Protein AF-A0A6U6DAT1-F1 (afdb_monomer)

Secondary structure (DSSP, 8-state):
-HHHHHHHHHHHHHHHHHH--TTSSS------HHHHHHHHHHHT-TTSSHHHHHTSSTTHHHHHHHHHHHHHHHHHHHHHHHHHTTS---TT----HHHHHHHHHHHHHHHHHHHHHHHHHHHHTT-----THHHHHHHHHHHHHHHHHHHHHHHHHHHHHHHHHHHHHHHHHHHHHHHHHHHHHHHHHHHHHHHTTT--HHHHHHHHHHHHHHHHHHHHHHHHHHHHHHHHHHHHHHHHHTT------------S------------------S--S--SHHHHHHHHHHHHHTT---S-S-S---SSSHHHHHHHHHHHHHHHHHHHHHHHHHHHHHHH-SS-HHHHS--S----EEEEEETTS-HHHHHHHHHHHHHHSTT-EEEEE--GGGG--HHHHHHHHHTTPEEEEEE---SSHHHHHHHHHHHHHHHHHSSSPPEEEEEEE-TT----SSTTSS--HHHHHHSTTHHHHHHHHHHHHHHHHTT-HHHHHHHHHHTT-SS--HHHHHHHHHHHHHH-TT----PPPSS--THHHHHHHHHHHTHHHHHHHHHT--TT---HHHHHHHHHHHTSTTSTTSS--TT--HHHHHHHHHHHHHHHHHHHHHHTTSSPPTHHHH-STTS-SEEEEE----SSHHHHHHHHHHHHHHHHHHTGGGEEEEEEEE-TT-S-EEEEEEEEETTEEEEEEEETTT--EEEEEEEEHHHHHHHHS-S-GGGTTTS--PPPSSHHHHHHHHHHHEEEEEETTEEEEEE-----EEEEEEEEETTEEEEEEEEEEETTEEEEEEEETTTTEEEEEEE-HHHHHHHGGGS-IIIIIHHHHT--HHHHHHHHHHTEEEE--HHHHHHTT-TTTTSS----S---S-EEEE--SS-SSEEEEEEEEEETTEEEEEEEEESSTT-PEEEEEEETTTTEEEEEEEPHHHHHHHTTTTSS-HHHHHHHHHHHEEEE--SSSPPPEEEE----EEEEEEETTEEEEEEEEEE--TTS--EEEEEEEETTT--EEEEEE-HHHHHHTT---S-THHHHHHHHSS-HHHHHHHHHHHHTTEEEETTTTEEEE--

Mean predicted aligned error: 20.9 Å

Organism: NCBI:txid265563

Radius of gyration: 45.67 Å; Cα contacts (8 Å, |Δi|>4): 1332; chains: 1; bounding box: 108×105×125 Å

Structure (mmCIF, N/CA/C/O backbone):
data_AF-A0A6U6DAT1-F1
#
_entry.id   AF-A0A6U6DAT1-F1
#
loop_
_atom_site.group_PDB
_atom_site.id
_atom_site.type_symbol
_atom_site.label_atom_id
_atom_site.label_alt_id
_atom_site.label_comp_id
_atom_site.label_asym_id
_atom_site.label_entity_id
_atom_site.label_seq_id
_atom_site.pdbx_PDB_ins_code
_atom_site.Cartn_x
_atom_site.Cartn_y
_atom_site.Cartn_z
_atom_site.occupancy
_atom_site.B_iso_or_equiv
_atom_site.auth_seq_id
_atom_site.auth_comp_id
_atom_site.auth_asym_id
_atom_site.auth_atom_id
_atom_site.pdbx_PDB_model_num
ATOM 1 N N . MET A 1 1 ? -11.363 48.032 18.977 1.00 44.09 1 MET A N 1
ATOM 2 C CA . MET A 1 1 ? -11.995 47.072 19.926 1.00 44.09 1 MET A CA 1
ATOM 3 C C . MET A 1 1 ? -13.518 46.901 19.782 1.00 44.09 1 MET A C 1
ATOM 5 O O . MET A 1 1 ? -13.960 45.764 19.650 1.00 44.09 1 MET A O 1
ATOM 9 N N . LYS A 1 2 ? -14.350 47.961 19.779 1.00 40.94 2 LYS A N 1
ATOM 10 C CA . LYS A 1 2 ? -15.830 47.828 19.679 1.00 40.94 2 LYS A CA 1
ATOM 11 C C . LYS A 1 2 ? -16.316 47.153 18.379 1.00 40.94 2 LYS A C 1
ATOM 13 O O . LYS A 1 2 ? -17.263 46.373 18.426 1.00 40.94 2 LYS A O 1
ATOM 18 N N . PHE A 1 3 ? -15.635 47.388 17.253 1.00 40.94 3 PHE A N 1
ATOM 19 C CA . PHE A 1 3 ? -15.926 46.753 15.958 1.00 40.94 3 PHE A CA 1
ATOM 20 C C . PHE A 1 3 ? -15.741 45.225 15.999 1.00 40.94 3 PHE A C 1
ATOM 22 O O . PHE A 1 3 ? -16.688 44.495 15.740 1.00 40.94 3 PHE A O 1
ATOM 29 N N . LEU A 1 4 ? -14.587 44.734 16.469 1.00 41.12 4 LEU A N 1
ATOM 30 C CA . LEU A 1 4 ? -14.295 43.295 16.589 1.00 41.12 4 LEU A CA 1
ATOM 31 C C . LEU A 1 4 ? -15.295 42.546 17.490 1.00 41.12 4 LEU A C 1
ATOM 33 O O . LEU A 1 4 ? -15.709 41.432 17.166 1.00 41.12 4 LEU A O 1
ATOM 37 N N . ARG A 1 5 ? -15.752 43.172 18.587 1.00 51.00 5 ARG A N 1
ATOM 38 C CA . ARG A 1 5 ? -16.793 42.600 19.465 1.00 51.00 5 ARG A CA 1
ATOM 39 C C . ARG A 1 5 ? -18.165 42.515 18.780 1.00 51.00 5 ARG A C 1
ATOM 41 O O . ARG A 1 5 ? -18.914 41.574 19.037 1.00 51.00 5 ARG A O 1
ATOM 48 N N . ARG A 1 6 ? -18.504 43.472 17.907 1.00 59.50 6 ARG A N 1
ATOM 49 C CA . ARG A 1 6 ? -19.743 43.443 17.107 1.00 59.50 6 ARG A CA 1
ATOM 50 C C . ARG A 1 6 ? -19.663 42.376 16.011 1.00 59.50 6 ARG A C 1
ATOM 52 O O . ARG A 1 6 ? -20.612 41.611 15.857 1.00 59.50 6 ARG A O 1
ATOM 59 N N . THR A 1 7 ? -18.515 42.243 15.347 1.00 56.00 7 THR A N 1
ATOM 60 C CA . THR A 1 7 ? -18.279 41.217 14.319 1.00 56.00 7 THR A CA 1
ATOM 61 C C . THR A 1 7 ? -18.339 39.799 14.897 1.00 56.00 7 THR A C 1
ATOM 63 O O . THR A 1 7 ? -18.986 38.933 14.315 1.00 56.00 7 THR A O 1
ATOM 66 N N . SER A 1 8 ? -17.760 39.546 16.080 1.00 55.12 8 SER A N 1
ATOM 67 C CA . SER A 1 8 ? -17.824 38.209 16.697 1.00 55.12 8 SER A CA 1
ATOM 68 C C . SER A 1 8 ? -19.233 37.835 17.180 1.00 55.12 8 SER A C 1
ATOM 70 O O . SER A 1 8 ? -19.639 36.677 17.055 1.00 55.12 8 SER A O 1
ATOM 72 N N . ARG A 1 9 ? -20.021 38.810 17.664 1.00 67.81 9 ARG A N 1
ATOM 73 C CA . ARG A 1 9 ? -21.445 38.610 17.993 1.00 67.81 9 ARG A CA 1
ATOM 74 C C . ARG A 1 9 ? -22.276 38.282 16.755 1.00 67.81 9 ARG A C 1
ATOM 76 O O . ARG A 1 9 ? -23.110 37.382 16.830 1.00 67.81 9 ARG A O 1
ATOM 83 N N . LEU A 1 10 ? -22.034 38.965 15.634 1.00 66.50 10 LEU A N 1
ATOM 84 C CA . LEU A 1 10 ? -22.699 38.673 14.363 1.00 66.50 10 LEU A CA 1
ATOM 85 C C . LEU A 1 10 ? -22.380 37.247 13.892 1.00 66.50 10 LEU A C 1
ATOM 87 O O . LEU A 1 10 ? -23.297 36.476 13.629 1.00 66.50 10 LEU A O 1
ATOM 91 N N . LEU A 1 11 ? -21.102 36.856 13.887 1.00 63.56 11 LEU A N 1
ATOM 92 C CA . LEU A 1 11 ? -20.680 35.508 13.485 1.00 63.56 11 LEU A CA 1
ATOM 93 C C . LEU A 1 11 ? -21.249 34.407 14.392 1.00 63.56 11 LEU A C 1
ATOM 95 O O . LEU A 1 11 ? -21.663 33.362 13.894 1.00 63.56 11 LEU A O 1
ATOM 99 N N . ARG A 1 12 ? -21.328 34.631 15.713 1.00 68.19 12 ARG A N 1
ATOM 100 C CA . ARG A 1 12 ? -21.999 33.689 16.630 1.00 68.19 12 ARG A CA 1
ATOM 101 C C . ARG A 1 12 ? -23.489 33.558 16.324 1.00 68.19 12 ARG A C 1
ATOM 103 O O . ARG A 1 12 ? -23.990 32.440 16.314 1.00 68.19 12 ARG A O 1
ATOM 110 N N . ARG A 1 13 ? -24.188 34.661 16.038 1.00 68.69 13 ARG A N 1
ATOM 111 C CA . ARG A 1 13 ? -25.615 34.624 15.675 1.00 68.69 13 ARG A CA 1
ATOM 112 C C . ARG A 1 13 ? -25.857 33.905 14.344 1.00 68.69 13 ARG A C 1
ATOM 114 O O . ARG A 1 13 ? -26.765 33.087 14.279 1.00 68.69 13 ARG A O 1
ATOM 121 N N . LEU A 1 14 ? -25.009 34.126 13.336 1.00 63.69 14 LEU A N 1
ATOM 122 C CA . LEU A 1 14 ? -25.072 33.403 12.056 1.00 63.69 14 LEU A CA 1
ATOM 123 C C . LEU A 1 14 ? -24.822 31.893 12.237 1.00 63.69 14 LEU A C 1
ATOM 125 O O . LEU A 1 14 ? -25.519 31.068 11.650 1.00 63.69 14 LEU A O 1
ATOM 129 N N . ARG A 1 15 ? -23.885 31.508 13.117 1.00 65.19 15 ARG A N 1
ATOM 130 C CA . ARG A 1 15 ? -23.662 30.094 13.472 1.00 65.19 15 ARG A CA 1
ATOM 131 C C . ARG A 1 15 ? -24.857 29.470 14.192 1.00 65.19 15 ARG A C 1
ATOM 133 O O . ARG A 1 15 ? -25.226 28.347 13.888 1.00 65.19 15 ARG A O 1
ATOM 140 N N . ILE A 1 16 ? -25.490 30.192 15.114 1.00 66.50 16 ILE A N 1
ATOM 141 C CA . ILE A 1 16 ? -26.678 29.693 15.823 1.00 66.50 16 ILE A CA 1
ATOM 142 C C . ILE A 1 16 ? -27.848 29.489 14.848 1.00 66.50 16 ILE A C 1
ATOM 144 O O . ILE A 1 16 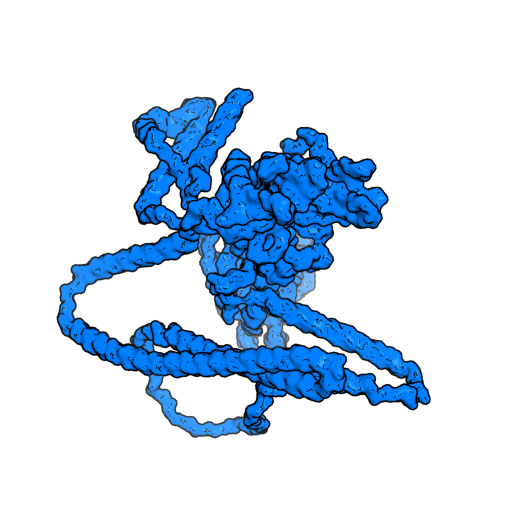? -28.503 28.453 14.906 1.00 66.50 16 ILE A O 1
ATOM 148 N N . LEU A 1 17 ? -28.056 30.416 13.904 1.00 61.97 17 LEU A N 1
ATOM 149 C CA . LEU A 1 17 ? -29.078 30.283 12.857 1.00 61.97 17 LEU A CA 1
ATOM 150 C C . LEU A 1 17 ? -28.835 29.076 11.938 1.00 61.97 17 LEU A C 1
ATOM 152 O O . LEU A 1 17 ? -29.787 28.418 11.532 1.00 61.97 17 LEU A O 1
ATOM 156 N N . THR A 1 18 ? -27.572 28.746 11.650 1.00 62.41 18 THR A N 1
ATOM 157 C CA . THR A 1 18 ? -27.228 27.584 10.808 1.00 62.41 18 THR A CA 1
ATOM 158 C C . THR A 1 18 ? -27.308 26.241 11.514 1.00 62.41 18 THR A C 1
ATOM 160 O O . THR A 1 18 ? -27.424 25.218 10.848 1.00 62.41 18 THR A O 1
ATOM 163 N N . MET A 1 19 ? -27.249 26.215 12.846 1.00 59.84 19 MET A N 1
ATOM 164 C CA . MET A 1 19 ? -27.226 24.962 13.603 1.00 59.84 19 MET A CA 1
ATOM 165 C C . MET A 1 19 ? -28.611 24.437 14.010 1.00 59.84 19 MET A C 1
ATOM 167 O O . MET A 1 19 ? -28.675 23.292 14.457 1.00 59.84 19 MET A O 1
ATOM 171 N N . GLY A 1 20 ? -29.690 25.213 13.829 1.00 58.00 20 GLY A N 1
ATOM 172 C CA . GLY A 1 20 ? -31.056 24.842 14.232 1.00 58.00 20 GLY A CA 1
ATOM 173 C C . GLY A 1 20 ? -31.225 24.647 15.755 1.00 58.00 20 GLY A C 1
ATOM 174 O O . GLY A 1 20 ? -30.237 24.610 16.495 1.00 58.00 20 GLY A O 1
ATOM 175 N N . PRO A 1 21 ? -32.462 24.539 16.276 1.00 58.62 21 PRO A N 1
ATOM 176 C CA . PRO A 1 21 ? -32.690 24.237 17.688 1.00 58.62 21 PRO A CA 1
ATOM 177 C C . PRO A 1 21 ? -32.186 22.826 18.033 1.00 58.62 21 PRO A C 1
ATOM 179 O O . PRO A 1 21 ? -32.488 21.851 17.349 1.00 58.62 21 PRO A O 1
ATOM 182 N N . SER A 1 22 ? -31.419 22.712 19.122 1.00 52.59 22 SER A N 1
ATOM 183 C CA . SER A 1 22 ? -30.756 21.474 19.568 1.00 52.59 22 SER A CA 1
ATOM 184 C C . SER A 1 22 ? -31.704 20.295 19.816 1.00 52.59 22 SER A C 1
ATOM 186 O O . SER A 1 22 ? -31.249 19.153 19.850 1.00 52.59 22 SER A O 1
ATOM 188 N N . SER A 1 23 ? -32.987 20.585 20.034 1.00 48.72 23 SER A N 1
ATOM 189 C CA . SER A 1 23 ? -34.028 19.655 20.470 1.00 48.72 23 SER A CA 1
ATOM 190 C C . SER A 1 23 ? -34.709 18.877 19.339 1.00 48.72 23 SER A C 1
ATOM 192 O O . SER A 1 23 ? -35.384 17.902 19.639 1.00 48.72 23 SER A O 1
ATOM 194 N N . ALA A 1 24 ? -34.522 19.243 18.063 1.00 50.06 24 ALA A N 1
ATOM 195 C CA . ALA A 1 24 ? -35.157 18.559 16.933 1.00 50.06 24 ALA A CA 1
ATOM 196 C C . ALA A 1 24 ? -34.106 18.000 15.958 1.00 50.06 24 ALA A C 1
ATOM 198 O O . ALA A 1 24 ? -33.298 18.743 15.393 1.00 50.06 24 ALA A O 1
ATOM 199 N N . ARG A 1 25 ? -34.099 16.673 15.764 1.00 49.53 25 ARG A N 1
ATOM 200 C CA . ARG A 1 25 ? -33.328 15.999 14.707 1.00 49.53 25 ARG A CA 1
ATOM 201 C C . ARG A 1 25 ? -34.290 15.492 13.623 1.00 49.53 25 ARG A C 1
ATOM 203 O O . ARG A 1 25 ? -35.291 14.888 13.988 1.00 49.53 25 ARG A O 1
ATOM 210 N N . PRO A 1 26 ? -33.978 15.671 12.326 1.00 55.84 26 PRO A N 1
ATOM 211 C CA . PRO A 1 26 ? -32.810 16.370 11.781 1.00 55.84 26 PRO A CA 1
ATOM 212 C C . PRO A 1 26 ? -32.871 17.891 12.017 1.00 55.84 26 PRO A C 1
ATOM 214 O O . PRO A 1 26 ? -33.940 18.495 11.993 1.00 55.84 26 PRO A O 1
ATOM 217 N N . ARG A 1 27 ? -31.706 18.509 12.264 1.00 66.69 27 ARG A N 1
ATOM 218 C CA . ARG A 1 27 ? -31.587 19.951 12.546 1.00 66.69 27 ARG A CA 1
ATOM 219 C C . ARG A 1 27 ? -31.987 20.749 11.303 1.00 66.69 27 ARG A C 1
ATOM 221 O O . ARG A 1 27 ? -31.239 20.775 10.328 1.00 66.69 27 ARG A O 1
ATOM 228 N N . ARG A 1 28 ? -33.164 21.375 11.332 1.00 69.88 28 ARG A N 1
ATOM 229 C CA . ARG A 1 28 ? -33.668 22.221 10.239 1.00 69.88 28 ARG A CA 1
ATOM 230 C C . ARG A 1 28 ? -33.117 23.641 10.350 1.00 69.88 28 ARG A C 1
ATOM 232 O O . ARG A 1 28 ? -33.013 24.190 11.450 1.00 69.88 28 ARG A O 1
ATOM 239 N N . LEU A 1 29 ? -32.800 24.241 9.205 1.00 76.94 29 LEU A N 1
ATOM 240 C CA . LEU A 1 29 ? -32.536 25.668 9.098 1.00 76.94 29 LEU A CA 1
ATOM 241 C C . LEU A 1 29 ? -33.892 26.386 9.124 1.00 76.94 29 LEU A C 1
ATOM 243 O O . LEU A 1 29 ? -34.599 26.442 8.121 1.00 76.94 29 LEU A O 1
ATOM 247 N N . ALA A 1 30 ? -34.289 26.893 10.288 1.00 74.56 30 ALA A N 1
ATOM 248 C CA . ALA A 1 30 ? -35.553 27.604 10.446 1.00 74.56 30 ALA A CA 1
ATOM 249 C C . ALA A 1 30 ? -35.330 29.114 10.289 1.00 74.56 30 ALA A C 1
ATOM 251 O O . ALA A 1 30 ? -34.789 29.767 11.185 1.00 74.56 30 ALA A O 1
ATOM 252 N N . LEU A 1 31 ? -35.749 29.673 9.152 1.00 79.88 31 LEU A N 1
ATOM 253 C CA . LEU A 1 31 ? -35.812 31.119 8.961 1.00 79.88 31 LEU A CA 1
ATOM 254 C C . LEU A 1 31 ? -37.198 31.620 9.397 1.00 79.88 31 LEU A C 1
ATOM 256 O O . LEU A 1 31 ? -38.208 31.092 8.937 1.00 79.88 31 LEU A O 1
ATOM 260 N N . PRO A 1 32 ? -37.300 32.631 10.282 1.00 80.81 32 PRO A N 1
ATOM 261 C CA . PRO A 1 32 ? -38.594 33.196 10.646 1.00 80.81 32 PRO A CA 1
ATOM 262 C C . PRO A 1 32 ? -39.331 33.710 9.404 1.00 80.81 32 PRO A C 1
ATOM 264 O O . PRO A 1 32 ? -38.746 34.436 8.601 1.00 80.81 32 PRO A O 1
ATOM 267 N N . ARG A 1 33 ? -40.635 33.429 9.279 1.00 77.62 33 ARG A N 1
ATOM 268 C CA . ARG A 1 33 ? -41.456 33.860 8.128 1.00 77.62 33 ARG A CA 1
ATOM 269 C C . ARG A 1 33 ? -41.345 35.363 7.836 1.00 77.62 33 ARG A C 1
ATOM 271 O O . ARG A 1 33 ? -41.267 35.762 6.680 1.00 77.62 33 ARG A O 1
ATOM 278 N N . LYS A 1 34 ? -41.253 36.197 8.880 1.00 79.94 34 LYS A N 1
ATOM 279 C CA . LYS A 1 34 ? -41.023 37.649 8.750 1.00 79.94 34 LYS A CA 1
ATOM 280 C C . LYS A 1 34 ? -39.693 37.982 8.053 1.00 79.94 34 LYS A C 1
ATOM 282 O O . LYS A 1 34 ? -39.649 38.917 7.265 1.00 79.94 34 LYS A O 1
ATOM 287 N N . ALA A 1 35 ? -38.630 37.219 8.313 1.00 81.50 35 ALA A N 1
ATOM 288 C CA . ALA A 1 35 ? -37.321 37.415 7.689 1.00 81.50 35 ALA A CA 1
ATOM 289 C C . ALA A 1 35 ? -37.316 36.991 6.212 1.00 81.50 35 ALA A C 1
ATOM 291 O O . ALA A 1 35 ? -36.709 37.677 5.397 1.00 81.50 35 ALA A O 1
ATOM 292 N N . LEU A 1 36 ? -38.032 35.917 5.859 1.00 85.00 36 LEU A N 1
ATOM 293 C CA . LEU A 1 36 ? -38.211 35.490 4.464 1.00 85.00 36 LEU A CA 1
ATOM 294 C C . LEU A 1 36 ? -38.998 36.517 3.650 1.00 85.00 36 LEU A C 1
ATOM 296 O O . LEU A 1 36 ? -38.594 36.861 2.545 1.00 85.00 36 LEU A O 1
ATOM 300 N N . LEU A 1 37 ? -40.093 37.042 4.208 1.00 83.62 37 LEU A N 1
ATOM 301 C CA . LEU A 1 37 ? -40.878 38.094 3.558 1.00 83.62 37 LEU A CA 1
ATOM 302 C C . LEU A 1 37 ? -40.043 39.358 3.332 1.00 83.62 37 LEU A C 1
ATOM 304 O O . LEU A 1 37 ? -40.087 39.935 2.251 1.00 83.62 37 LEU A O 1
ATOM 308 N N . LEU A 1 38 ? -39.244 39.748 4.327 1.00 85.00 38 LEU A N 1
ATOM 309 C CA . LEU A 1 38 ? -38.358 40.904 4.224 1.00 85.00 38 LEU A CA 1
ATOM 310 C C . LEU A 1 38 ? -37.239 40.677 3.198 1.00 85.00 38 LEU A C 1
ATOM 312 O O . LEU A 1 38 ? -36.954 41.561 2.398 1.00 85.00 38 LEU A O 1
ATOM 316 N N . TYR A 1 39 ? -36.649 39.480 3.166 1.00 89.62 39 TYR A N 1
ATOM 317 C CA . TYR A 1 39 ? -35.671 39.111 2.146 1.00 89.62 39 TYR A CA 1
ATOM 318 C C . TYR A 1 39 ? -36.272 39.171 0.736 1.00 89.62 39 TYR A C 1
ATOM 320 O O . TYR A 1 39 ? -35.707 39.839 -0.119 1.00 89.62 39 TYR A O 1
ATOM 328 N N . ARG A 1 40 ? -37.443 38.561 0.508 1.00 89.06 40 ARG A N 1
ATOM 329 C CA . ARG A 1 40 ? -38.129 38.569 -0.798 1.00 89.06 40 ARG A CA 1
ATOM 330 C C . ARG A 1 40 ? -38.548 39.971 -1.246 1.00 89.06 40 ARG A C 1
ATOM 332 O O . ARG A 1 40 ? -38.573 40.248 -2.442 1.00 89.06 40 ARG A O 1
ATOM 339 N N . ALA A 1 41 ? -38.870 40.859 -0.304 1.00 87.88 41 ALA A N 1
ATOM 340 C CA . ALA A 1 41 ? -39.136 42.263 -0.608 1.00 87.88 41 ALA A CA 1
ATOM 341 C C . ALA A 1 41 ? -37.872 42.976 -1.120 1.00 87.88 41 ALA A C 1
ATOM 343 O O . ALA A 1 41 ? -37.947 43.728 -2.087 1.00 87.88 41 ALA A O 1
ATOM 344 N N . HIS A 1 42 ? -36.712 42.696 -0.516 1.00 87.31 42 HIS A N 1
ATOM 345 C CA . HIS A 1 42 ? -35.429 43.254 -0.946 1.00 87.31 42 HIS A CA 1
ATOM 346 C C . HIS A 1 42 ? -34.830 42.553 -2.167 1.00 87.31 42 HIS A C 1
ATOM 348 O O . HIS A 1 42 ? -34.106 43.183 -2.918 1.00 87.31 42 HIS A O 1
ATOM 354 N N . GLU A 1 43 ? -35.130 41.282 -2.416 1.00 87.62 43 GLU A N 1
ATOM 355 C CA . GLU A 1 43 ? -34.614 40.537 -3.570 1.00 87.62 43 GLU A CA 1
ATOM 356 C C . GLU A 1 43 ? -35.007 41.178 -4.910 1.00 87.62 43 GLU A C 1
ATOM 358 O O . GLU A 1 43 ? -34.245 41.131 -5.874 1.00 87.62 43 GLU A O 1
ATOM 363 N N . LYS A 1 44 ? -36.174 41.832 -4.950 1.00 83.88 44 LYS A N 1
ATOM 364 C CA . LYS A 1 44 ? -36.664 42.574 -6.119 1.00 83.88 44 LYS A CA 1
ATOM 365 C C . LYS A 1 44 ? -36.086 43.987 -6.240 1.00 83.88 44 LYS A C 1
ATOM 367 O O . LYS A 1 44 ? -36.311 44.640 -7.256 1.00 83.88 44 LYS A O 1
ATOM 372 N N . ASP A 1 45 ? -35.359 44.468 -5.233 1.00 88.44 45 ASP A N 1
ATOM 373 C CA . ASP A 1 45 ? -34.723 45.782 -5.258 1.00 88.44 45 ASP A CA 1
ATOM 374 C C . ASP A 1 45 ? -33.422 45.714 -6.090 1.00 88.44 45 ASP A C 1
ATOM 376 O O . ASP A 1 45 ? -32.498 44.976 -5.729 1.00 88.44 45 ASP A O 1
ATOM 380 N N . PRO A 1 46 ? -33.280 46.489 -7.184 1.00 85.06 46 PRO A N 1
ATOM 381 C CA . PRO A 1 46 ? -32.042 46.531 -7.968 1.00 85.06 46 PRO A CA 1
ATOM 382 C C . PRO A 1 46 ? -30.819 46.986 -7.142 1.00 85.06 46 PRO A C 1
ATOM 384 O O . PRO A 1 46 ? -29.671 46.654 -7.472 1.00 85.06 46 PRO A O 1
ATOM 387 N N . GLY A 1 47 ? -31.040 47.700 -6.032 1.00 84.38 47 GLY A N 1
ATOM 388 C CA . GLY A 1 47 ? -30.023 48.059 -5.046 1.00 84.38 47 GLY A CA 1
ATOM 389 C C . GLY A 1 47 ? -29.486 46.864 -4.248 1.00 84.38 47 GLY A C 1
ATOM 390 O O . GLY A 1 47 ? -28.342 46.893 -3.790 1.00 84.38 47 GLY A O 1
ATOM 391 N N . PHE A 1 48 ? -30.244 45.772 -4.149 1.00 87.19 48 PHE A N 1
ATOM 392 C CA . PHE A 1 48 ? -29.902 44.580 -3.375 1.00 87.19 48 PHE A CA 1
ATOM 393 C C . PHE A 1 48 ? -29.269 43.473 -4.241 1.00 87.19 48 PHE A C 1
ATOM 395 O O . PHE A 1 48 ? -29.577 42.290 -4.119 1.00 87.19 48 PHE A O 1
ATOM 402 N N . SER A 1 49 ? -28.331 43.840 -5.122 1.00 89.50 49 SER A N 1
ATOM 403 C CA . SER A 1 49 ? -27.643 42.896 -6.016 1.00 89.50 49 SER A CA 1
ATOM 404 C C . SER A 1 49 ? -26.163 42.713 -5.666 1.00 89.50 49 SER A C 1
ATOM 406 O O . SER A 1 49 ? -25.489 43.636 -5.199 1.00 89.50 49 SER A O 1
ATOM 408 N N . LEU A 1 50 ? -25.592 41.538 -5.969 1.00 89.19 50 LEU A N 1
ATOM 409 C CA . LEU A 1 50 ? -24.150 41.283 -5.796 1.00 89.19 50 LEU A CA 1
ATOM 410 C C . LEU A 1 50 ? -23.272 42.312 -6.530 1.00 89.19 50 LEU A C 1
ATOM 412 O O . LEU A 1 50 ? -22.163 42.602 -6.071 1.00 89.19 50 LEU A O 1
ATOM 416 N N . LYS A 1 51 ? -23.767 42.871 -7.645 1.00 87.25 51 LYS A N 1
ATOM 417 C CA . LYS A 1 51 ? -23.097 43.939 -8.399 1.00 87.25 51 LYS A CA 1
ATOM 418 C C . LYS A 1 51 ? -23.082 45.245 -7.600 1.00 87.25 51 LYS A C 1
ATOM 420 O O . LYS A 1 51 ? -22.022 45.856 -7.484 1.00 87.25 51 LYS A O 1
ATOM 425 N N . THR A 1 52 ? -24.203 45.625 -6.985 1.00 89.12 52 THR A N 1
ATOM 426 C CA . THR A 1 52 ? -24.316 46.831 -6.148 1.00 89.12 52 THR A CA 1
ATOM 427 C C . THR A 1 52 ? -23.434 46.724 -4.903 1.00 89.12 52 THR A C 1
ATOM 429 O O . THR A 1 52 ? -22.619 47.608 -4.646 1.00 89.12 52 THR A O 1
ATOM 432 N N . PHE A 1 53 ? -23.463 45.585 -4.200 1.00 84.56 53 PHE A N 1
ATOM 433 C CA . PHE A 1 53 ? -22.586 45.339 -3.045 1.00 84.56 53 PHE A CA 1
ATOM 434 C C . PHE A 1 53 ? -21.094 45.256 -3.412 1.00 84.56 53 PHE A C 1
ATOM 436 O O . PHE A 1 53 ? -20.227 45.518 -2.575 1.00 84.56 53 PHE A O 1
ATOM 443 N N . GLY A 1 54 ? -20.774 44.936 -4.669 1.00 82.12 54 GLY A N 1
ATOM 444 C CA . GLY A 1 54 ? -19.418 45.001 -5.212 1.00 82.12 54 GLY A CA 1
ATOM 445 C C . GLY A 1 54 ? -18.845 46.421 -5.275 1.00 82.12 54 GLY A C 1
ATOM 446 O O . GLY A 1 54 ? -17.628 46.577 -5.194 1.00 82.12 54 GLY A O 1
ATOM 447 N N . ARG A 1 55 ? -19.707 47.445 -5.354 1.00 85.44 55 ARG A N 1
ATOM 448 C CA . ARG A 1 55 ? -19.330 48.859 -5.522 1.00 85.44 55 ARG A CA 1
ATOM 449 C C . ARG A 1 55 ? -19.154 49.628 -4.204 1.00 85.44 55 ARG A C 1
ATOM 451 O O . ARG A 1 55 ? -18.689 50.758 -4.236 1.00 85.44 55 ARG A O 1
ATOM 458 N N . ILE A 1 56 ? -19.428 49.020 -3.042 1.00 80.56 56 ILE A N 1
ATOM 459 C CA . ILE A 1 56 ? -19.415 49.672 -1.705 1.00 80.56 56 ILE A CA 1
ATOM 460 C C . ILE A 1 56 ? -17.983 49.979 -1.178 1.00 80.56 56 ILE A C 1
ATOM 462 O O . ILE A 1 56 ? -17.756 50.218 0.003 1.00 80.56 56 ILE A O 1
ATOM 466 N N . GLY A 1 57 ? -16.962 49.993 -2.039 1.00 81.62 57 GLY A N 1
ATOM 467 C CA . GLY A 1 57 ? -15.590 50.334 -1.645 1.00 81.62 57 GLY A CA 1
ATOM 468 C C . GLY A 1 57 ? -15.015 49.394 -0.571 1.00 81.62 57 GLY A C 1
ATOM 469 O O . GLY A 1 57 ? -15.034 48.165 -0.723 1.00 81.62 57 GLY A O 1
ATOM 470 N N . LYS A 1 58 ? -14.481 49.959 0.525 1.00 71.19 58 LYS A N 1
ATOM 471 C CA . LYS A 1 58 ? -13.863 49.206 1.636 1.00 71.19 58 LYS A CA 1
ATOM 472 C C . LYS A 1 58 ? -14.928 48.415 2.411 1.00 71.19 58 LYS A C 1
ATOM 474 O O . LYS A 1 58 ? -15.557 48.919 3.330 1.00 71.19 58 LYS A O 1
ATOM 479 N N . GLY A 1 59 ? -15.106 47.149 2.033 1.00 78.31 59 GLY A N 1
ATOM 480 C CA . GLY A 1 59 ? -16.108 46.244 2.613 1.00 78.31 59 GLY A CA 1
ATOM 481 C C . GLY A 1 59 ? -16.854 45.397 1.581 1.00 78.31 59 GLY A C 1
ATOM 482 O O . GLY A 1 59 ? -17.547 44.450 1.956 1.00 78.31 59 GLY A O 1
ATOM 483 N N . SER A 1 60 ? -16.657 45.664 0.284 1.00 85.62 60 SER A N 1
ATOM 484 C CA . SER A 1 60 ? -17.362 44.990 -0.817 1.00 85.62 60 SER A CA 1
ATOM 485 C C . SER A 1 60 ? -17.224 43.464 -0.812 1.00 85.62 60 SER A C 1
ATOM 487 O O . SER A 1 60 ? -18.145 42.746 -1.201 1.00 85.62 60 SER A O 1
ATOM 489 N N . ARG A 1 61 ? -16.085 42.924 -0.358 1.00 79.31 61 ARG A N 1
ATOM 490 C CA . ARG A 1 61 ? -15.880 41.471 -0.239 1.00 79.31 61 ARG A CA 1
ATOM 491 C C . ARG A 1 61 ? -16.741 40.867 0.873 1.00 79.31 61 ARG A C 1
ATOM 493 O O . ARG A 1 61 ? -17.365 39.837 0.647 1.00 79.31 61 ARG A O 1
ATOM 500 N N . ALA A 1 62 ? -16.808 41.511 2.038 1.00 78.94 62 ALA A N 1
ATOM 501 C CA . ALA A 1 62 ? -17.613 41.037 3.164 1.00 78.94 62 ALA A CA 1
ATOM 502 C C . ALA A 1 62 ? -19.116 41.164 2.875 1.00 78.94 62 ALA A C 1
ATOM 504 O O . ALA A 1 62 ? -19.861 40.216 3.106 1.00 78.94 62 ALA A O 1
ATOM 505 N N . ALA A 1 63 ? -19.542 42.288 2.292 1.00 81.94 63 ALA A N 1
ATOM 506 C CA . ALA A 1 63 ? -20.930 42.505 1.892 1.00 81.94 63 ALA A CA 1
ATOM 507 C C . ALA A 1 63 ? -21.396 41.469 0.853 1.00 81.94 63 ALA A C 1
ATOM 509 O O . ALA A 1 63 ? -22.425 40.829 1.049 1.00 81.94 63 ALA A O 1
ATOM 510 N N . ARG A 1 64 ? -20.591 41.205 -0.192 1.00 85.56 64 ARG A N 1
ATOM 511 C CA . ARG A 1 64 ? -20.894 40.152 -1.179 1.00 85.56 64 ARG A CA 1
ATOM 512 C C . ARG A 1 64 ? -21.016 38.768 -0.544 1.00 85.56 64 ARG A C 1
ATOM 514 O O . ARG A 1 64 ? -21.907 38.015 -0.916 1.00 85.56 64 ARG A O 1
ATOM 521 N N . GLN A 1 65 ? -20.138 38.426 0.398 1.00 83.19 65 GLN A N 1
ATOM 522 C CA . GLN A 1 65 ? -20.189 37.120 1.062 1.00 83.19 65 GLN A CA 1
ATOM 523 C C . GLN A 1 65 ? -21.406 36.977 1.983 1.00 83.19 65 GLN A C 1
ATOM 525 O O . GLN A 1 65 ? -22.012 35.912 2.018 1.00 83.19 65 GLN A O 1
ATOM 530 N N . LEU A 1 66 ? -21.812 38.043 2.679 1.00 84.56 66 LEU A N 1
ATOM 531 C CA . LEU A 1 66 ? -23.021 38.028 3.509 1.00 84.56 66 LEU A CA 1
ATOM 532 C C . LEU A 1 66 ? -24.296 37.880 2.671 1.00 84.56 66 LEU A C 1
ATOM 534 O O . LEU A 1 66 ? -25.183 37.123 3.052 1.00 84.56 66 LEU A O 1
ATOM 538 N N . VAL A 1 67 ? -24.369 38.544 1.517 1.00 87.00 67 VAL A N 1
ATOM 539 C CA . VAL A 1 67 ? -25.513 38.419 0.599 1.00 87.00 67 VAL A CA 1
ATOM 540 C C . VAL A 1 67 ? -25.582 37.019 -0.011 1.00 87.00 67 VAL A C 1
ATOM 542 O O . VAL A 1 67 ? -26.654 36.424 -0.011 1.00 87.00 67 VAL A O 1
ATOM 545 N N . LYS A 1 68 ? -24.442 36.446 -0.432 1.00 87.38 68 LYS A N 1
ATOM 546 C CA . LYS A 1 68 ? -24.379 35.043 -0.887 1.00 87.38 68 LYS A CA 1
ATOM 547 C C . LYS A 1 68 ? -24.816 34.064 0.198 1.00 87.38 68 LYS A C 1
ATOM 549 O O . LYS A 1 68 ? -25.565 33.136 -0.072 1.00 87.38 68 LYS A O 1
ATOM 554 N N . TYR A 1 69 ? -24.372 34.284 1.433 1.00 85.56 69 TYR A N 1
ATOM 555 C CA . TYR A 1 69 ? -24.778 33.455 2.562 1.00 85.56 69 TYR A CA 1
ATOM 556 C C . TYR A 1 69 ? -26.289 33.537 2.823 1.00 85.56 69 TYR A C 1
ATOM 558 O O . TYR A 1 69 ? -26.909 32.508 3.074 1.00 85.56 69 TYR A O 1
ATOM 566 N N . LEU A 1 70 ? -26.889 34.731 2.741 1.00 85.88 70 LEU A N 1
ATOM 567 C CA . LEU A 1 70 ? -28.339 34.903 2.879 1.00 85.88 70 LEU A CA 1
ATOM 568 C C . LEU A 1 70 ? -29.105 34.200 1.752 1.00 85.88 70 LEU A C 1
ATOM 570 O O . LEU A 1 70 ? -30.050 33.482 2.056 1.00 85.88 70 LEU A O 1
ATOM 574 N N . GLN A 1 71 ? -28.659 34.339 0.498 1.00 88.50 71 GLN A N 1
ATOM 575 C CA . GLN A 1 71 ? -29.210 33.612 -0.656 1.00 88.50 71 GLN A CA 1
ATOM 576 C C . GLN A 1 71 ? -29.212 32.100 -0.407 1.00 88.50 71 GLN A C 1
ATOM 578 O O . GLN A 1 71 ? -30.258 31.463 -0.442 1.00 88.50 71 GLN A O 1
ATOM 583 N N . TRP A 1 72 ? -28.063 31.534 -0.029 1.00 88.62 72 TRP A N 1
ATOM 584 C CA . TRP A 1 72 ? -27.960 30.101 0.251 1.00 88.62 72 TRP A CA 1
ATOM 585 C C . TRP A 1 72 ? -28.779 29.654 1.462 1.00 88.62 72 TRP A C 1
ATOM 587 O O . TRP A 1 72 ? -29.303 28.544 1.464 1.00 88.62 72 TRP A O 1
ATOM 597 N N . ALA A 1 73 ? -28.898 30.483 2.500 1.00 84.69 73 ALA A N 1
ATOM 598 C CA . ALA A 1 73 ? -29.731 30.167 3.654 1.00 84.69 73 ALA A CA 1
ATOM 599 C C . ALA A 1 73 ? -31.216 30.084 3.265 1.00 84.69 73 ALA A C 1
ATOM 601 O O . ALA A 1 73 ? -31.907 29.168 3.705 1.00 84.69 73 ALA A O 1
ATOM 602 N N . VAL A 1 74 ? -31.696 31.002 2.421 1.00 87.56 74 VAL A N 1
ATOM 603 C CA . VAL A 1 74 ? -33.071 30.977 1.899 1.00 87.56 74 VAL A CA 1
ATOM 604 C C . VAL A 1 74 ? -33.279 29.766 0.987 1.00 87.56 74 VAL A C 1
ATOM 606 O O . VAL A 1 74 ? -34.206 28.999 1.230 1.00 87.56 74 VAL A O 1
ATOM 609 N N . ASP A 1 75 ? -32.365 29.505 0.050 1.00 85.81 75 ASP A N 1
ATOM 610 C CA . ASP A 1 75 ? -32.433 28.334 -0.837 1.00 85.81 75 ASP A CA 1
ATOM 611 C C . ASP A 1 75 ? -32.486 27.015 -0.056 1.00 85.81 75 ASP A C 1
ATOM 613 O O . ASP A 1 75 ? -33.268 26.115 -0.366 1.00 85.81 75 ASP A O 1
ATOM 617 N N . VAL A 1 76 ? -31.642 26.873 0.972 1.00 83.81 76 VAL A N 1
ATOM 618 C CA . VAL A 1 76 ? -31.622 25.676 1.822 1.00 83.81 76 VAL A CA 1
ATOM 619 C C . VAL A 1 76 ? -32.926 25.548 2.601 1.00 83.81 76 VAL A C 1
ATOM 621 O O . VAL A 1 76 ? -33.445 24.439 2.690 1.00 83.81 76 VAL A O 1
ATOM 624 N N . HIS A 1 77 ? -33.467 26.645 3.137 1.00 85.12 77 HIS A N 1
ATOM 625 C CA . HIS A 1 77 ? -34.756 26.638 3.829 1.00 85.12 77 HIS A CA 1
ATOM 626 C C . HIS A 1 77 ? -35.895 26.185 2.903 1.00 85.12 77 HIS A C 1
ATOM 628 O O . HIS A 1 77 ? -36.642 25.277 3.254 1.00 85.12 77 HIS A O 1
ATOM 634 N N . GLU A 1 78 ? -35.983 26.737 1.692 1.00 84.94 78 GLU A N 1
ATOM 635 C CA . GLU A 1 78 ? -37.032 26.391 0.725 1.00 84.94 78 GLU A CA 1
ATOM 636 C C . GLU A 1 78 ? -36.905 24.953 0.210 1.00 84.94 78 GLU A C 1
ATOM 638 O O . GLU A 1 78 ? -37.902 24.241 0.069 1.00 84.94 78 GLU A O 1
ATOM 643 N N . ARG A 1 79 ? -35.674 24.476 -0.016 1.00 80.75 79 ARG A N 1
ATOM 644 C CA . ARG A 1 79 ? -35.423 23.069 -0.360 1.00 80.75 79 ARG A CA 1
ATOM 645 C C . ARG A 1 79 ? -35.762 22.137 0.797 1.00 80.75 79 ARG A C 1
ATOM 647 O O . ARG A 1 79 ? -36.298 21.061 0.550 1.00 80.75 79 ARG A O 1
ATOM 654 N N . GLN A 1 80 ? -35.471 22.534 2.037 1.00 80.94 80 GLN A N 1
ATOM 655 C CA . GLN A 1 80 ? -35.866 21.778 3.224 1.00 80.94 80 GLN A CA 1
ATOM 656 C C . GLN A 1 80 ? -37.387 21.692 3.332 1.00 80.94 80 GLN A C 1
ATOM 658 O O . GLN A 1 80 ? -37.891 20.588 3.503 1.00 80.94 80 GLN A O 1
ATOM 663 N N . ASP A 1 81 ? -38.114 22.794 3.159 1.00 78.25 81 ASP A N 1
ATOM 664 C CA . ASP A 1 81 ? -39.579 22.791 3.196 1.00 78.25 81 ASP A CA 1
ATOM 665 C C . ASP A 1 81 ? -40.183 21.961 2.052 1.00 78.25 81 ASP A C 1
ATOM 667 O O . ASP A 1 81 ? -41.037 21.114 2.303 1.00 78.25 81 ASP A O 1
ATOM 671 N N . SER A 1 82 ? -39.683 22.095 0.817 1.00 76.50 82 SER A N 1
ATOM 672 C CA . SER A 1 82 ? -40.140 21.302 -0.341 1.00 76.50 82 SER A CA 1
ATOM 673 C C . SER A 1 82 ? -39.871 19.798 -0.187 1.00 76.50 82 SER A C 1
ATOM 675 O O . SER A 1 82 ? -40.695 18.961 -0.572 1.00 76.50 82 SER A O 1
ATOM 677 N N . PHE A 1 83 ? -38.723 19.438 0.395 1.00 70.75 83 PHE A N 1
ATOM 678 C CA . PHE A 1 83 ? -38.341 18.048 0.634 1.00 70.75 83 PHE A CA 1
ATOM 679 C C . PHE A 1 83 ? -39.113 17.435 1.807 1.00 70.75 83 PHE A C 1
ATOM 681 O O . PHE A 1 83 ? -39.543 16.285 1.736 1.00 70.75 83 PHE A O 1
ATOM 688 N N . LEU A 1 84 ? -39.305 18.197 2.885 1.00 65.62 84 LEU A N 1
ATOM 689 C CA . LEU A 1 84 ? -39.855 17.693 4.141 1.00 65.62 84 LEU A CA 1
ATOM 690 C C . LEU A 1 84 ? -41.383 17.741 4.202 1.00 65.62 84 LEU A C 1
ATOM 692 O O . LEU A 1 84 ? -41.957 16.920 4.904 1.00 65.62 84 LEU A O 1
ATOM 696 N N . TRP A 1 85 ? -42.043 18.614 3.436 1.00 57.22 85 TRP A N 1
ATOM 697 C CA . TRP A 1 85 ? -43.496 18.568 3.214 1.00 57.22 85 TRP A CA 1
ATOM 698 C C . TRP A 1 85 ? -43.957 17.228 2.605 1.00 57.22 85 TRP A C 1
ATOM 700 O O . TRP A 1 85 ? -45.071 16.780 2.851 1.00 57.22 85 TRP A O 1
ATOM 710 N N . LYS A 1 86 ? -43.091 16.547 1.838 1.00 48.84 86 LYS A N 1
ATOM 711 C CA . LYS A 1 86 ? -43.392 15.264 1.166 1.00 48.84 86 LYS A CA 1
ATOM 712 C C . LYS A 1 86 ? -43.162 14.023 2.043 1.00 48.84 86 LYS A C 1
ATOM 714 O O . LYS A 1 86 ? -43.330 12.890 1.571 1.00 48.84 86 LYS A O 1
ATOM 719 N N . VAL A 1 87 ? -42.760 14.234 3.295 1.00 51.72 87 VAL A N 1
ATOM 720 C CA . VAL A 1 87 ? -42.613 13.210 4.331 1.00 51.72 87 VAL A CA 1
ATOM 721 C C . VAL A 1 87 ? -43.726 13.471 5.350 1.00 51.72 87 VAL A C 1
ATOM 723 O O . VAL A 1 87 ? -43.696 14.532 5.974 1.00 51.72 87 VAL A O 1
ATOM 726 N N . PRO A 1 88 ? -44.715 12.572 5.526 1.00 45.44 88 PRO A N 1
ATOM 727 C CA . PRO A 1 88 ? -45.726 12.748 6.562 1.00 45.44 88 PRO A CA 1
ATOM 728 C C . PRO A 1 88 ? -45.012 12.913 7.904 1.00 45.44 88 PRO A C 1
ATOM 730 O O . PRO A 1 88 ? -44.195 12.067 8.279 1.00 45.44 88 PRO A O 1
ATOM 733 N N . MET A 1 89 ? -45.251 14.027 8.595 1.00 43.72 89 MET A N 1
ATOM 734 C CA . MET A 1 89 ? -44.720 14.215 9.940 1.00 43.72 89 MET A CA 1
ATOM 735 C C . MET A 1 89 ? -45.494 13.290 10.875 1.00 43.72 89 MET A C 1
ATOM 737 O O . MET A 1 89 ? -46.563 13.643 11.352 1.00 43.72 89 MET A O 1
ATOM 741 N N . PHE A 1 90 ? -44.958 12.094 11.112 1.00 44.69 90 PHE A N 1
ATOM 742 C CA . PHE A 1 90 ? -45.359 11.292 12.258 1.00 44.69 90 PHE A CA 1
ATOM 743 C C . PHE A 1 90 ? -44.827 11.989 13.509 1.00 44.69 90 PHE A C 1
ATOM 745 O O . PHE A 1 90 ? -43.626 11.975 13.799 1.00 44.69 90 PHE A O 1
ATOM 752 N N . GLU A 1 91 ? -45.721 12.668 14.218 1.00 37.62 91 GLU A N 1
ATOM 753 C CA . GLU A 1 91 ? -45.457 13.133 15.570 1.00 37.62 91 GLU A CA 1
ATOM 754 C C . GLU A 1 91 ? -45.272 11.901 16.464 1.00 37.62 91 GLU A C 1
ATOM 756 O O . GLU A 1 91 ? -46.214 11.160 16.715 1.00 37.62 91 GLU A O 1
ATOM 761 N N . GLY A 1 92 ? -44.038 11.664 16.923 1.00 39.16 92 GLY A N 1
ATOM 762 C CA . GLY A 1 92 ? -43.792 10.775 18.060 1.00 39.16 92 GLY A CA 1
ATOM 763 C C . GLY A 1 92 ? -43.024 9.474 17.814 1.00 39.16 92 GLY A C 1
ATOM 764 O O . GLY A 1 92 ? -43.382 8.477 18.414 1.00 39.16 92 GLY A O 1
ATOM 765 N N . ALA A 1 93 ? -41.945 9.445 17.024 1.00 36.91 93 ALA A N 1
ATOM 766 C CA . ALA A 1 93 ? -40.848 8.481 17.242 1.00 36.91 93 ALA A CA 1
ATOM 767 C C . ALA A 1 93 ? -39.601 8.841 16.422 1.00 36.91 93 ALA A C 1
ATOM 769 O O . ALA A 1 93 ? -39.664 9.090 15.219 1.00 36.91 93 ALA A O 1
ATOM 770 N N . CYS A 1 94 ? -38.433 8.831 17.066 1.00 39.22 94 CYS A N 1
ATOM 771 C CA . CYS A 1 94 ? -37.136 8.967 16.410 1.00 39.22 94 CYS A CA 1
ATOM 772 C C . CYS A 1 94 ? -36.815 7.693 15.610 1.00 39.22 94 CYS A C 1
ATOM 774 O O . CYS A 1 94 ? -36.113 6.819 16.115 1.00 39.22 94 CYS A O 1
ATOM 776 N N . LEU A 1 95 ? -37.296 7.573 14.371 1.00 43.91 95 LEU A N 1
ATOM 777 C CA . LEU A 1 95 ? -36.839 6.496 13.491 1.00 43.91 95 LEU A CA 1
ATOM 778 C C . LEU A 1 95 ? -35.343 6.660 13.199 1.00 43.91 95 LEU A C 1
ATOM 780 O O . LEU A 1 95 ? -34.853 7.755 12.895 1.00 43.91 95 LEU A O 1
ATOM 784 N N . SER A 1 96 ? -34.604 5.558 13.316 1.00 46.44 96 SER A N 1
ATOM 785 C CA . SER A 1 96 ? -33.175 5.535 13.033 1.00 46.44 96 SER A CA 1
ATOM 786 C C . SER A 1 96 ? -32.919 5.856 11.547 1.00 46.44 96 SER A C 1
ATOM 788 O O . SER A 1 96 ? -33.749 5.567 10.676 1.00 46.44 96 SER A O 1
ATOM 790 N N . PRO A 1 97 ? -31.754 6.432 11.199 1.00 47.34 97 PRO A N 1
ATOM 791 C CA . PRO A 1 97 ? -31.399 6.715 9.809 1.00 47.34 97 PRO A CA 1
ATOM 792 C C . PRO A 1 97 ? -31.418 5.491 8.879 1.00 47.34 97 PRO A C 1
ATOM 794 O O . PRO A 1 97 ? -31.471 5.677 7.665 1.00 47.34 97 PRO A O 1
ATOM 797 N N . SER A 1 98 ? -31.346 4.263 9.407 1.00 46.72 98 SER A N 1
ATOM 798 C CA . SER A 1 98 ? -31.434 3.027 8.619 1.00 46.72 98 SER A CA 1
ATOM 799 C C . SER A 1 98 ? -32.873 2.700 8.225 1.00 46.72 98 SER A C 1
ATOM 801 O O . SER A 1 98 ? -33.104 2.356 7.067 1.00 46.72 98 SER A O 1
ATOM 803 N N . VAL A 1 99 ? -33.842 2.910 9.123 1.00 50.78 99 VAL A N 1
ATOM 804 C CA . VAL A 1 99 ? -35.278 2.760 8.827 1.00 50.78 99 VAL A CA 1
ATOM 805 C C . VAL A 1 99 ? -35.716 3.805 7.798 1.00 50.78 99 VAL A C 1
ATOM 807 O O . VAL A 1 99 ? -36.383 3.504 6.812 1.00 50.78 99 VAL A O 1
ATOM 810 N N . LEU A 1 100 ? -35.224 5.040 7.932 1.00 49.75 100 LEU A N 1
ATOM 811 C CA . LEU A 1 100 ? -35.517 6.098 6.963 1.00 49.75 100 LEU A CA 1
ATOM 812 C C . LEU A 1 100 ? -34.949 5.789 5.563 1.00 49.75 100 LEU A C 1
ATOM 814 O O . LEU A 1 100 ? -35.594 6.085 4.559 1.00 49.75 100 LEU A O 1
ATOM 818 N N . ARG A 1 101 ? -33.769 5.155 5.483 1.00 53.69 101 ARG A N 1
ATOM 819 C CA . ARG A 1 101 ? -33.158 4.724 4.211 1.00 53.69 101 ARG A CA 1
ATOM 820 C C . ARG A 1 101 ? -33.846 3.509 3.594 1.00 53.69 101 ARG A C 1
ATOM 822 O O . ARG A 1 101 ? -33.951 3.452 2.373 1.00 53.69 101 ARG A O 1
ATOM 829 N N . SER A 1 102 ? -34.307 2.556 4.399 1.00 52.16 102 SER A N 1
ATOM 830 C CA . SER A 1 102 ? -35.046 1.382 3.911 1.00 52.16 102 SER A CA 1
ATOM 831 C C . SER A 1 102 ? -36.422 1.786 3.385 1.00 52.16 102 SER A C 1
ATOM 833 O O . SER A 1 102 ? -36.761 1.415 2.264 1.00 52.16 102 SER A O 1
ATOM 835 N N . HIS A 1 103 ? -37.136 2.682 4.073 1.00 52.59 103 HIS A N 1
ATOM 836 C CA . HIS A 1 103 ? -38.362 3.279 3.531 1.00 52.59 103 HIS A CA 1
ATOM 837 C C . HIS A 1 103 ? -38.107 4.122 2.270 1.00 52.59 103 HIS A C 1
ATOM 839 O O . HIS A 1 103 ? -38.915 4.094 1.343 1.00 52.59 103 HIS A O 1
ATOM 845 N N . GLN A 1 104 ? -36.977 4.837 2.179 1.00 55.41 104 GLN A N 1
ATOM 846 C CA . GLN A 1 104 ? -36.588 5.544 0.949 1.00 55.41 104 GLN A CA 1
ATOM 847 C C . GLN A 1 104 ? -36.289 4.582 -0.207 1.00 55.41 104 GLN A C 1
ATOM 849 O O . GLN A 1 104 ? -36.761 4.826 -1.314 1.00 55.41 104 GLN A O 1
ATOM 854 N N . LYS A 1 105 ? -35.560 3.484 0.035 1.00 59.78 105 LYS A N 1
ATOM 855 C CA . LYS A 1 105 ? -35.319 2.437 -0.971 1.00 59.78 105 LYS A CA 1
ATOM 856 C C . LYS A 1 105 ? -36.629 1.806 -1.431 1.00 59.78 105 LYS A C 1
ATOM 858 O O . LYS A 1 105 ? -36.858 1.721 -2.632 1.00 59.78 105 LYS A O 1
ATOM 863 N N . MET A 1 106 ? -37.506 1.441 -0.498 1.00 59.31 106 MET A N 1
ATOM 864 C CA . MET A 1 106 ? -38.789 0.817 -0.814 1.00 59.31 106 MET A CA 1
ATOM 865 C C . MET A 1 106 ? -39.706 1.761 -1.595 1.00 59.31 106 MET A C 1
ATOM 867 O O . MET A 1 106 ? -40.303 1.362 -2.586 1.00 59.31 106 MET A O 1
ATOM 871 N N . ARG A 1 107 ? -39.748 3.049 -1.241 1.00 54.28 107 ARG A N 1
ATOM 872 C CA . ARG A 1 107 ? -40.538 4.033 -1.991 1.00 54.28 107 ARG A CA 1
ATOM 873 C C . ARG A 1 107 ? -39.938 4.359 -3.363 1.00 54.28 107 ARG A C 1
ATOM 875 O O . ARG A 1 107 ? -40.693 4.570 -4.304 1.00 54.28 107 ARG A O 1
ATOM 882 N N . MET A 1 108 ? -38.610 4.396 -3.502 1.00 60.00 108 MET A N 1
ATOM 883 C CA . MET A 1 108 ? -37.957 4.557 -4.811 1.00 60.00 108 MET A CA 1
ATOM 884 C C . MET A 1 108 ? -38.188 3.341 -5.710 1.00 60.00 108 MET A C 1
ATOM 886 O O . MET A 1 108 ? -38.396 3.525 -6.905 1.00 60.00 108 MET A O 1
ATOM 890 N N . LYS A 1 109 ? -38.223 2.133 -5.131 1.00 64.81 109 LYS A N 1
ATOM 891 C CA . LYS A 1 109 ? -38.626 0.899 -5.812 1.00 64.81 109 LYS A CA 1
ATOM 892 C C . LYS A 1 109 ? -40.075 1.000 -6.302 1.00 64.81 109 LYS A C 1
ATOM 894 O O . LYS A 1 109 ? -40.294 0.918 -7.502 1.00 64.81 109 LYS A O 1
ATOM 899 N N . LEU A 1 110 ? -41.018 1.354 -5.426 1.00 63.69 110 LEU A N 1
ATOM 900 C CA . LEU A 1 110 ? -42.433 1.534 -5.787 1.00 63.69 110 LEU A CA 1
ATOM 901 C C . LEU A 1 110 ? -42.658 2.637 -6.837 1.00 63.69 110 LEU A C 1
ATOM 903 O O . LEU A 1 110 ? -43.505 2.501 -7.710 1.00 63.69 110 LEU A O 1
ATOM 907 N N . LEU A 1 111 ? -41.900 3.740 -6.795 1.00 62.34 111 LEU A N 1
ATOM 908 C CA . LEU A 1 111 ? -41.978 4.796 -7.816 1.00 62.34 111 LEU A CA 1
ATOM 909 C C . LEU A 1 111 ? -41.360 4.372 -9.154 1.00 62.34 111 LEU A C 1
ATOM 911 O O . LEU A 1 111 ? -41.817 4.826 -10.203 1.00 62.34 111 LEU A O 1
ATOM 915 N N . ALA A 1 112 ? -40.315 3.544 -9.132 1.00 63.75 112 ALA A N 1
ATOM 916 C CA . ALA A 1 112 ? -39.752 2.955 -10.340 1.00 63.75 112 ALA A CA 1
ATOM 917 C C . ALA A 1 112 ? -40.737 1.952 -10.951 1.00 63.75 112 ALA A C 1
ATOM 919 O O . ALA A 1 112 ? -41.008 2.046 -12.143 1.00 63.75 112 ALA A O 1
ATOM 920 N N . GLU A 1 113 ? -41.341 1.093 -10.131 1.00 65.75 113 GLU A N 1
ATOM 921 C CA . GLU A 1 113 ? -42.392 0.149 -10.525 1.00 65.75 113 GLU A CA 1
ATOM 922 C C . GLU A 1 113 ? -43.615 0.879 -11.078 1.00 65.75 113 GLU A C 1
ATOM 924 O O . GLU A 1 113 ? -44.050 0.564 -12.176 1.00 65.75 113 GLU A O 1
ATOM 929 N N . ALA A 1 114 ? -44.096 1.939 -10.422 1.00 66.50 114 ALA A N 1
ATOM 930 C CA . ALA A 1 114 ? -45.195 2.756 -10.936 1.00 66.50 114 ALA A CA 1
ATOM 931 C C . ALA A 1 114 ? -44.851 3.434 -12.275 1.00 66.50 114 ALA A C 1
ATOM 933 O O . ALA A 1 114 ? -45.703 3.533 -13.149 1.00 66.50 114 ALA A O 1
ATOM 934 N N . ARG A 1 115 ? -43.600 3.874 -12.481 1.00 67.56 115 ARG A N 1
ATOM 935 C CA . ARG A 1 115 ? -43.140 4.434 -13.769 1.00 67.56 115 ARG A CA 1
ATOM 936 C C . ARG A 1 115 ? -42.937 3.381 -14.852 1.00 67.56 115 ARG A C 1
ATOM 938 O O . ARG A 1 115 ? -42.967 3.730 -16.031 1.00 67.56 115 ARG A O 1
ATOM 945 N N . VAL A 1 116 ? -42.636 2.141 -14.476 1.00 68.56 116 VAL A N 1
ATOM 946 C CA . VAL A 1 116 ? -42.578 1.005 -15.400 1.00 68.56 116 VAL A CA 1
ATOM 947 C C . VAL A 1 116 ? -43.997 0.591 -15.763 1.00 68.56 116 VAL A C 1
ATOM 949 O O . VAL A 1 116 ? -44.275 0.483 -16.946 1.00 68.56 116 VAL A O 1
ATOM 952 N N . ALA A 1 117 ? -44.908 0.492 -14.796 1.00 62.66 117 ALA A N 1
ATOM 953 C CA . ALA A 1 117 ? -46.324 0.221 -15.013 1.00 62.66 117 ALA A CA 1
ATOM 954 C C . ALA A 1 117 ? -46.981 1.300 -15.885 1.00 62.66 117 ALA A C 1
ATOM 956 O O . ALA A 1 117 ? -47.620 0.964 -16.867 1.00 62.66 117 ALA A O 1
ATOM 957 N N . ASP A 1 118 ? -46.742 2.587 -15.623 1.00 61.34 118 ASP A N 1
ATOM 958 C CA . ASP A 1 118 ? -47.240 3.695 -16.454 1.00 61.34 118 ASP A CA 1
ATOM 959 C C . ASP A 1 118 ? -46.640 3.658 -17.875 1.00 61.34 118 ASP A C 1
ATOM 961 O O . ASP A 1 118 ? -47.324 3.930 -18.856 1.00 61.34 118 ASP A O 1
ATOM 965 N N . ARG A 1 119 ? -45.378 3.227 -18.030 1.00 65.69 119 ARG A N 1
ATOM 966 C CA . ARG A 1 119 ? -44.789 2.975 -19.357 1.00 65.69 119 ARG A CA 1
ATOM 967 C C . ARG A 1 119 ? -45.362 1.738 -20.043 1.00 65.69 119 ARG A C 1
ATOM 969 O O . ARG A 1 119 ? -45.541 1.784 -21.251 1.00 65.69 119 ARG A O 1
ATOM 976 N N . CYS A 1 120 ? -45.673 0.679 -19.303 1.00 58.88 120 CYS A N 1
ATOM 977 C CA . CYS A 1 120 ? -46.298 -0.530 -19.833 1.00 58.88 120 CYS A CA 1
ATOM 978 C C . CYS A 1 120 ? -47.747 -0.258 -20.233 1.00 58.88 120 CYS A C 1
ATOM 980 O O . CYS A 1 120 ? -48.141 -0.660 -21.311 1.00 58.88 120 CYS A O 1
ATOM 982 N N . VAL A 1 121 ? -48.513 0.495 -19.442 1.00 65.00 121 VAL A N 1
ATOM 983 C CA . VAL A 1 121 ? -49.884 0.917 -19.770 1.00 65.00 121 VAL A CA 1
ATOM 984 C C . VAL A 1 121 ? -49.896 1.839 -20.987 1.00 65.00 121 VAL A C 1
ATOM 986 O O . VAL A 1 121 ? -50.754 1.689 -21.845 1.00 65.00 121 VAL A O 1
ATOM 989 N N . ARG A 1 122 ? -48.919 2.744 -21.127 1.00 63.22 122 ARG A N 1
ATOM 990 C CA . ARG A 1 122 ? -48.769 3.550 -22.352 1.00 63.22 122 ARG A CA 1
ATOM 991 C C . ARG A 1 122 ? -48.316 2.726 -23.557 1.00 63.22 122 ARG A C 1
ATOM 993 O O . ARG A 1 122 ? -48.767 3.002 -24.654 1.00 63.22 122 ARG A O 1
ATOM 1000 N N . ALA A 1 123 ? -47.461 1.722 -23.360 1.00 56.44 123 ALA A N 1
ATOM 1001 C CA . ALA A 1 123 ? -47.031 0.814 -24.425 1.00 56.44 123 ALA A CA 1
ATOM 1002 C C . ALA A 1 123 ? -48.134 -0.178 -24.841 1.00 56.44 123 ALA A C 1
ATOM 1004 O O . ALA A 1 123 ? -48.193 -0.579 -25.997 1.00 56.44 123 ALA A O 1
ATOM 1005 N N . LEU A 1 124 ? -49.016 -0.552 -23.911 1.00 55.16 124 LEU A N 1
ATOM 1006 C CA . LEU A 1 124 ? -50.182 -1.408 -24.139 1.00 55.16 124 LEU A CA 1
ATOM 1007 C C . LEU A 1 124 ? -51.389 -0.612 -24.656 1.00 55.16 124 LEU A C 1
ATOM 1009 O O . LEU A 1 124 ? -52.233 -1.173 -25.343 1.00 55.16 124 LEU A O 1
ATOM 1013 N N . GLY A 1 125 ? -51.452 0.696 -24.389 1.00 47.56 125 GLY A N 1
ATOM 1014 C CA . GLY A 1 125 ? -52.487 1.599 -24.899 1.00 47.56 125 GLY A CA 1
ATOM 1015 C C . GLY A 1 125 ? -52.486 1.768 -26.422 1.00 47.56 125 GLY A C 1
ATOM 1016 O O . GLY A 1 125 ? -53.507 2.170 -26.972 1.00 47.56 125 GLY A O 1
ATOM 1017 N N . ASP A 1 126 ? -51.393 1.394 -27.095 1.00 47.22 126 ASP A N 1
ATOM 1018 C CA . ASP A 1 126 ? -51.282 1.408 -28.560 1.00 47.22 126 ASP A CA 1
ATOM 1019 C C . ASP A 1 126 ? -51.546 0.031 -29.202 1.00 47.22 126 ASP A C 1
ATOM 1021 O O . ASP A 1 126 ? -51.531 -0.093 -30.426 1.00 47.22 126 ASP A O 1
ATOM 1025 N N . SER A 1 127 ? -51.809 -1.018 -28.411 1.00 48.97 127 SER A N 1
ATOM 1026 C CA . SER A 1 127 ? -52.085 -2.357 -28.941 1.00 48.97 127 SER A CA 1
ATOM 1027 C C . SER A 1 127 ? -52.988 -3.157 -28.003 1.00 48.97 127 SER A C 1
ATOM 1029 O O . SER A 1 127 ? -52.536 -4.007 -27.235 1.00 48.97 127 SER A O 1
ATOM 1031 N N . ILE A 1 128 ? -54.293 -2.894 -28.079 1.00 44.44 128 ILE A N 1
ATOM 1032 C CA . ILE A 1 128 ? -55.311 -3.843 -27.624 1.00 44.44 128 ILE A CA 1
ATOM 1033 C C . ILE A 1 128 ? -56.129 -4.273 -28.837 1.00 44.44 128 ILE A C 1
ATOM 1035 O O . ILE A 1 128 ? -57.005 -3.550 -29.300 1.00 44.44 128 ILE A O 1
ATOM 1039 N N . VAL A 1 129 ? -55.875 -5.501 -29.281 1.00 51.53 129 VAL A N 1
ATOM 1040 C CA . VAL A 1 129 ? -56.943 -6.472 -29.533 1.00 51.53 129 VAL A CA 1
ATOM 1041 C C . VAL A 1 129 ? -56.492 -7.751 -28.829 1.00 51.53 129 VAL A C 1
ATOM 1043 O O . VAL A 1 129 ? -55.637 -8.470 -29.336 1.00 51.53 129 VAL A O 1
ATOM 1046 N N . ILE A 1 130 ? -56.982 -7.986 -27.611 1.00 46.25 130 ILE A N 1
ATOM 1047 C CA . ILE A 1 130 ? -56.800 -9.265 -26.915 1.00 46.25 130 ILE A CA 1
ATOM 1048 C C . ILE A 1 130 ? -58.123 -10.014 -27.040 1.00 46.25 130 ILE A C 1
ATOM 1050 O O . ILE A 1 130 ? -59.144 -9.553 -26.534 1.00 46.25 130 ILE A O 1
ATOM 1054 N N . GLU A 1 131 ? -58.092 -11.143 -27.743 1.00 52.41 131 GLU A N 1
ATOM 1055 C CA . GLU A 1 131 ? -59.191 -12.104 -27.806 1.00 52.41 131 GLU A CA 1
ATOM 1056 C C . GLU A 1 131 ? -59.397 -12.773 -26.435 1.00 52.41 131 GLU A C 1
ATOM 1058 O O . GLU A 1 131 ? -58.448 -13.216 -25.784 1.00 52.41 131 GLU A O 1
ATOM 1063 N N . GLU A 1 132 ? -60.661 -12.880 -26.017 1.00 50.09 132 GLU A N 1
ATOM 1064 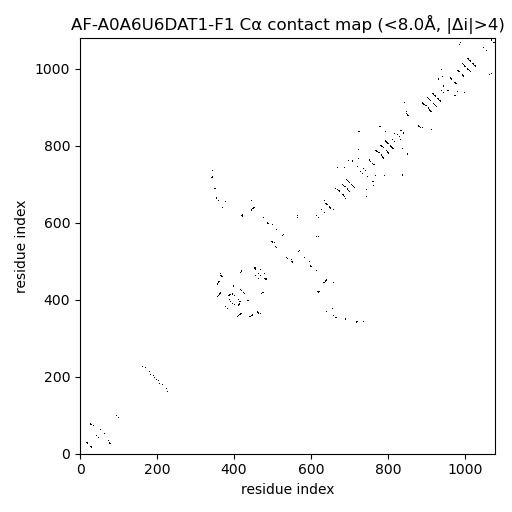C CA . GLU A 1 132 ? -61.151 -13.410 -24.730 1.00 50.09 132 GLU A CA 1
ATOM 1065 C C . GLU A 1 132 ? -60.783 -14.884 -24.437 1.00 50.09 132 GLU A C 1
ATOM 1067 O O . GLU A 1 132 ? -61.107 -15.405 -23.369 1.00 50.09 132 GLU A O 1
ATOM 1072 N N . ALA A 1 133 ? -60.085 -15.577 -25.340 1.00 47.84 133 ALA A N 1
ATOM 1073 C CA . ALA A 1 133 ? -59.773 -17.001 -25.209 1.00 47.84 133 ALA A CA 1
ATOM 1074 C C . ALA A 1 133 ? -58.665 -17.309 -24.180 1.00 47.84 133 ALA A C 1
ATOM 1076 O O . ALA A 1 133 ? -58.701 -18.356 -23.537 1.00 47.84 133 ALA A O 1
ATOM 1077 N N . ASN A 1 134 ? -57.720 -16.390 -23.955 1.00 50.94 134 ASN A N 1
ATOM 1078 C CA . ASN A 1 134 ? -56.581 -16.640 -23.056 1.00 50.94 134 ASN A CA 1
ATOM 1079 C C . ASN A 1 134 ? -56.909 -16.459 -21.565 1.00 50.94 134 ASN A C 1
ATOM 1081 O O . ASN A 1 134 ? -56.159 -16.930 -20.712 1.00 50.94 134 ASN A O 1
ATOM 1085 N N . PHE A 1 135 ? -58.027 -15.808 -21.230 1.00 53.34 135 PHE A N 1
ATOM 1086 C CA . PHE A 1 135 ? -58.374 -15.539 -19.831 1.00 53.34 135 PHE A CA 1
ATOM 1087 C C . PHE A 1 135 ? -58.943 -16.780 -19.129 1.00 53.34 135 PHE A C 1
ATOM 1089 O O . PHE A 1 135 ? -58.560 -17.079 -18.001 1.00 53.34 135 PHE A O 1
ATOM 1096 N N . LYS A 1 136 ? -59.766 -17.574 -19.828 1.00 54.69 136 LYS A N 1
ATOM 1097 C CA . LYS A 1 136 ? -60.348 -18.810 -19.275 1.00 54.69 136 LYS A CA 1
ATOM 1098 C C . LYS A 1 136 ? -59.313 -19.895 -18.994 1.00 54.69 136 LYS A C 1
ATOM 1100 O O . LYS A 1 136 ? -59.440 -20.621 -18.016 1.00 54.69 136 LYS A O 1
ATOM 1105 N N . GLN A 1 137 ? -58.278 -19.990 -19.826 1.00 53.00 137 GLN A N 1
ATOM 1106 C CA . GLN A 1 137 ? -57.241 -21.006 -19.657 1.00 53.00 137 GLN A CA 1
ATOM 1107 C C . GLN A 1 137 ? -56.332 -20.699 -18.456 1.00 53.00 137 GLN A C 1
ATOM 1109 O O . GLN A 1 137 ? -55.896 -21.620 -17.772 1.00 53.00 137 GLN A O 1
ATOM 1114 N N . MET A 1 138 ? -56.106 -19.412 -18.158 1.00 52.75 138 MET A N 1
ATOM 1115 C CA . MET A 1 138 ? -55.409 -18.986 -16.940 1.00 52.75 138 MET A CA 1
ATOM 1116 C C . MET A 1 138 ? -56.233 -19.247 -15.674 1.00 52.75 138 MET A C 1
ATOM 1118 O O . MET A 1 138 ? -55.667 -19.672 -14.666 1.00 52.75 138 MET A O 1
ATOM 1122 N N . GLU A 1 139 ? -57.547 -19.029 -15.726 1.00 63.31 139 GLU A N 1
ATOM 1123 C CA . GLU A 1 139 ? -58.452 -19.238 -14.589 1.00 63.31 139 GLU A CA 1
ATOM 1124 C C . GLU A 1 139 ? -58.529 -20.727 -14.199 1.00 63.31 139 GLU A C 1
ATOM 1126 O O . GLU A 1 139 ? -58.363 -21.068 -13.030 1.00 63.31 139 GLU A O 1
ATOM 1131 N N . GLU A 1 140 ? -58.614 -21.628 -15.185 1.00 61.81 140 GLU A N 1
ATOM 1132 C CA . GLU A 1 140 ? -58.586 -23.085 -14.962 1.00 61.81 140 GLU A CA 1
ATOM 1133 C C . GLU A 1 140 ? -57.241 -23.594 -14.413 1.00 61.81 140 GLU A C 1
ATOM 1135 O O . GLU A 1 140 ? -57.198 -24.559 -13.644 1.00 61.81 140 GLU A O 1
ATOM 1140 N N . THR A 1 141 ? -56.120 -22.974 -14.800 1.00 57.75 141 THR A N 1
ATOM 1141 C CA . THR A 1 141 ? -54.810 -23.319 -14.225 1.00 57.75 141 THR A CA 1
ATOM 1142 C C . THR A 1 141 ? -54.630 -22.781 -12.810 1.00 57.75 141 THR A C 1
ATOM 1144 O O . THR A 1 141 ? -54.007 -23.460 -11.998 1.00 57.75 141 THR A O 1
ATOM 1147 N N . ALA A 1 142 ? -55.198 -21.616 -12.487 1.00 57.16 142 ALA A N 1
ATOM 1148 C CA . ALA A 1 142 ? -55.147 -21.057 -11.139 1.00 57.16 142 ALA A CA 1
ATOM 1149 C C . ALA A 1 142 ? -55.936 -21.927 -10.147 1.00 57.16 142 ALA A C 1
ATOM 1151 O O . ALA A 1 142 ? -55.417 -22.276 -9.090 1.00 57.16 142 ALA A O 1
ATOM 1152 N N . GLU A 1 143 ? -57.124 -22.396 -10.537 1.00 65.38 143 GLU A N 1
ATOM 1153 C CA . GLU A 1 143 ? -57.967 -23.243 -9.682 1.00 65.38 143 GLU A CA 1
ATOM 1154 C C . GLU A 1 143 ? -57.319 -24.605 -9.365 1.00 65.38 143 GLU A C 1
ATOM 1156 O O . GLU A 1 143 ? -57.427 -25.116 -8.248 1.00 65.38 143 GLU A O 1
ATOM 1161 N N . LYS A 1 144 ? -56.583 -25.185 -10.323 1.00 60.72 144 LYS A N 1
ATOM 1162 C CA . LYS A 1 144 ? -55.828 -26.434 -10.113 1.00 60.72 144 LYS A CA 1
ATOM 1163 C C . LYS A 1 144 ? -54.614 -26.247 -9.205 1.00 60.72 144 LYS A C 1
ATOM 1165 O O . LYS A 1 144 ? -54.292 -27.152 -8.438 1.00 60.72 144 LYS A O 1
ATOM 1170 N N . VAL A 1 145 ? -53.955 -25.090 -9.274 1.00 58.09 145 VAL A N 1
ATOM 1171 C CA . VAL A 1 145 ? -52.848 -24.750 -8.369 1.00 58.09 145 VAL A CA 1
ATOM 1172 C C . VAL A 1 145 ? -53.376 -24.546 -6.950 1.00 58.09 145 VAL A C 1
ATOM 1174 O O . VAL A 1 145 ? -52.817 -25.116 -6.016 1.00 58.09 145 VAL A O 1
ATOM 1177 N N . ASP A 1 146 ? -54.502 -23.853 -6.786 1.00 59.03 146 ASP A N 1
ATOM 1178 C CA . ASP A 1 146 ? -55.112 -23.620 -5.473 1.00 59.03 146 ASP A CA 1
ATOM 1179 C C . ASP A 1 146 ? -55.559 -24.926 -4.794 1.00 59.03 146 ASP A C 1
ATOM 1181 O O . ASP A 1 146 ? -55.347 -25.112 -3.593 1.00 59.03 146 ASP A O 1
ATOM 1185 N N . GLN A 1 147 ? -56.098 -25.884 -5.558 1.00 65.62 147 GLN A N 1
ATOM 1186 C CA . GLN A 1 147 ? -56.442 -27.214 -5.038 1.00 65.62 147 GLN A CA 1
ATOM 1187 C C . GLN A 1 147 ? -55.207 -28.018 -4.601 1.00 65.62 147 GLN A C 1
ATOM 1189 O O . GLN A 1 147 ? -55.266 -28.744 -3.607 1.00 65.62 147 GLN A O 1
ATOM 1194 N N . HIS A 1 148 ? -54.079 -27.879 -5.302 1.00 55.94 148 HIS A N 1
ATOM 1195 C CA . HIS A 1 148 ? -52.843 -28.584 -4.959 1.00 55.94 148 HIS A CA 1
ATOM 1196 C C . HIS A 1 148 ? -52.149 -27.970 -3.732 1.00 55.94 148 HIS A C 1
ATOM 1198 O O . HIS A 1 148 ? -51.676 -28.694 -2.857 1.00 55.94 148 HIS A O 1
ATOM 1204 N N . VAL A 1 149 ? -52.177 -26.638 -3.611 1.00 56.84 149 VAL A N 1
ATOM 1205 C CA . VAL A 1 149 ? -51.675 -25.907 -2.436 1.00 56.84 149 VAL A CA 1
ATOM 1206 C C . VAL A 1 149 ? -52.499 -26.235 -1.185 1.00 56.84 149 VAL A C 1
ATOM 1208 O O . VAL A 1 149 ? -51.942 -26.397 -0.098 1.00 56.84 149 VAL A O 1
ATOM 1211 N N . ALA A 1 150 ? -53.818 -26.404 -1.321 1.00 60.28 150 ALA A N 1
ATOM 1212 C CA . ALA A 1 150 ? -54.682 -26.779 -0.202 1.00 60.28 150 ALA A CA 1
ATOM 1213 C C . ALA A 1 150 ? -54.404 -28.199 0.332 1.00 60.28 150 ALA A C 1
ATOM 1215 O O . ALA A 1 150 ? -54.479 -28.411 1.543 1.00 60.28 150 ALA A O 1
ATOM 1216 N N . ALA A 1 151 ? -54.059 -29.152 -0.544 1.00 62.47 151 ALA A N 1
ATOM 1217 C CA . ALA A 1 151 ? -53.706 -30.518 -0.149 1.00 62.47 151 ALA A CA 1
ATOM 1218 C C . ALA A 1 151 ? -52.362 -30.573 0.600 1.00 62.47 151 ALA A C 1
ATOM 1220 O O . ALA A 1 151 ? -52.281 -31.181 1.665 1.00 62.47 151 ALA A O 1
ATOM 1221 N N . LEU A 1 152 ? -51.343 -29.855 0.110 1.00 52.97 152 LEU A N 1
ATOM 1222 C CA . LEU A 1 152 ? -50.035 -29.759 0.775 1.00 52.97 152 LEU A CA 1
ATOM 1223 C C . LEU A 1 152 ? -50.145 -29.127 2.174 1.00 52.97 152 LEU A C 1
ATOM 1225 O O . LEU A 1 152 ? -49.525 -29.603 3.121 1.00 52.97 152 LEU A O 1
ATOM 1229 N N . SER A 1 153 ? -51.024 -28.133 2.346 1.00 63.44 153 SER A N 1
ATOM 1230 C CA . SER A 1 153 ? -51.244 -27.484 3.645 1.00 63.44 153 SER A CA 1
ATOM 1231 C C . SER A 1 153 ? -51.870 -28.405 4.711 1.00 63.44 153 SER A C 1
ATOM 1233 O O . SER A 1 153 ? -51.711 -28.154 5.909 1.00 63.44 153 SER A O 1
ATOM 1235 N N . GLN A 1 154 ? -52.590 -29.465 4.319 1.00 63.69 154 GLN A N 1
ATOM 1236 C CA . GLN A 1 154 ? -53.176 -30.416 5.274 1.00 63.69 154 GLN A CA 1
ATOM 1237 C C . GLN A 1 154 ? -52.156 -31.441 5.784 1.00 63.69 154 GLN A C 1
ATOM 1239 O O . GLN A 1 154 ? -52.135 -31.703 6.989 1.00 63.69 154 GLN A O 1
ATOM 1244 N N . ASP A 1 155 ? -51.280 -31.947 4.914 1.00 61.19 155 ASP A N 1
ATOM 1245 C CA . ASP A 1 155 ? -50.207 -32.871 5.304 1.00 61.19 155 ASP A CA 1
ATOM 1246 C C . ASP A 1 155 ? -49.138 -32.170 6.166 1.00 61.19 155 ASP A C 1
ATOM 1248 O O . ASP A 1 155 ? -48.644 -32.740 7.142 1.00 61.19 155 ASP A O 1
ATOM 1252 N N . GLU A 1 156 ? -48.856 -30.890 5.900 1.00 61.66 156 GLU A N 1
ATOM 1253 C CA . GLU A 1 156 ? -47.938 -30.069 6.706 1.00 61.66 156 GLU A CA 1
ATOM 1254 C C . GLU A 1 156 ? -48.413 -29.893 8.157 1.00 61.66 156 GLU A C 1
ATOM 1256 O O . GLU A 1 156 ? -47.627 -30.017 9.100 1.00 61.66 156 GLU A O 1
ATOM 1261 N N . ARG A 1 157 ? -49.718 -29.670 8.365 1.00 68.81 157 ARG A N 1
ATOM 1262 C CA . ARG A 1 157 ? -50.295 -29.532 9.714 1.00 68.81 157 ARG A CA 1
ATOM 1263 C C . ARG A 1 157 ? -50.245 -30.831 10.515 1.00 68.81 157 ARG A C 1
ATOM 1265 O O . ARG A 1 157 ? -50.179 -30.781 11.744 1.00 68.81 157 ARG A O 1
ATOM 1272 N N . ALA A 1 158 ? -50.290 -31.985 9.848 1.00 69.25 158 ALA A N 1
ATOM 1273 C CA . ALA A 1 158 ? -50.169 -33.279 10.510 1.00 69.25 158 ALA A CA 1
ATOM 1274 C C . ALA A 1 158 ? -48.741 -33.508 11.039 1.00 69.25 158 ALA A C 1
ATOM 1276 O O . ALA A 1 158 ? -48.582 -33.919 12.190 1.00 69.25 158 ALA A O 1
ATOM 1277 N N . GLY A 1 159 ? -47.719 -33.156 10.248 1.00 70.38 159 GLY A N 1
ATOM 1278 C CA . GLY A 1 159 ? -46.313 -33.256 10.657 1.00 70.38 159 GLY A CA 1
ATOM 1279 C C . GLY A 1 159 ? -45.936 -32.309 11.803 1.00 70.38 159 GLY A C 1
ATOM 1280 O O . GLY A 1 159 ? -45.237 -32.707 12.737 1.00 70.38 159 GLY A O 1
ATOM 1281 N N . GLU A 1 160 ? -46.452 -31.074 11.793 1.00 70.81 160 GLU A N 1
ATOM 1282 C CA . GLU A 1 160 ? -46.209 -30.108 12.877 1.00 70.81 160 GLU A CA 1
ATOM 1283 C C . GLU A 1 160 ? -46.802 -30.563 14.217 1.00 70.81 160 GLU A C 1
ATOM 1285 O O . GLU A 1 160 ? -46.124 -30.484 15.246 1.00 70.81 160 GLU A O 1
ATOM 1290 N N . MET A 1 161 ? -48.021 -31.117 14.204 1.00 74.00 161 MET A N 1
ATOM 1291 C CA . MET A 1 161 ? -48.648 -31.666 15.412 1.00 74.00 161 MET A CA 1
ATOM 1292 C C . MET A 1 161 ? -47.874 -32.854 15.997 1.00 74.00 161 MET A C 1
ATOM 1294 O O . MET A 1 161 ? -47.862 -33.036 17.215 1.00 74.00 161 MET A O 1
ATOM 1298 N N . GLU A 1 162 ? -47.233 -33.680 15.169 1.00 75.62 162 GLU A N 1
ATOM 1299 C CA . GLU A 1 162 ? -46.445 -34.821 15.648 1.00 75.62 162 GLU A CA 1
ATOM 1300 C C . GLU A 1 162 ? -45.129 -34.377 16.307 1.00 75.62 162 GLU A C 1
ATOM 1302 O O . GLU A 1 162 ? -44.744 -34.906 17.354 1.00 75.62 162 GLU A O 1
ATOM 1307 N N . HIS A 1 163 ? -44.467 -33.354 15.757 1.00 74.19 163 HIS A N 1
ATOM 1308 C CA . HIS A 1 163 ? -43.266 -32.770 16.362 1.00 74.19 163 HIS A CA 1
ATOM 1309 C C . HIS A 1 163 ? -43.551 -32.036 17.677 1.00 74.19 163 HIS A C 1
ATOM 1311 O O . HIS A 1 163 ? -42.773 -32.179 18.621 1.00 74.19 163 HIS A O 1
ATOM 1317 N N . GLU A 1 164 ? -44.666 -31.307 17.784 1.00 76.44 164 GLU A N 1
ATOM 1318 C CA . GLU A 1 164 ? -45.065 -30.676 19.052 1.00 76.44 164 GLU A CA 1
ATOM 1319 C C . GLU A 1 164 ? -45.358 -31.712 20.140 1.00 76.44 164 GLU A C 1
ATOM 1321 O O . GLU A 1 164 ? -44.813 -31.608 21.238 1.00 76.44 164 GLU A O 1
ATOM 1326 N N . ARG A 1 165 ? -46.091 -32.788 19.819 1.00 80.44 165 ARG A N 1
ATOM 1327 C CA . ARG A 1 165 ? -46.343 -33.883 20.775 1.00 80.44 165 ARG A CA 1
ATOM 1328 C C . ARG A 1 165 ? -45.058 -34.530 21.288 1.00 80.44 165 ARG A C 1
ATOM 1330 O O . ARG A 1 165 ? -44.985 -34.909 22.455 1.00 80.44 165 ARG A O 1
ATOM 1337 N N . ARG A 1 166 ? -44.043 -34.667 20.429 1.00 81.56 166 ARG A N 1
ATOM 1338 C CA . ARG A 1 166 ? -42.749 -35.244 20.814 1.00 81.56 166 ARG A CA 1
ATOM 1339 C C . ARG A 1 166 ? -41.967 -34.324 21.754 1.00 81.56 166 ARG A C 1
ATOM 1341 O O . ARG A 1 166 ? -41.375 -34.817 22.709 1.00 81.56 166 ARG A O 1
ATOM 1348 N N . ILE A 1 167 ? -41.993 -33.011 21.519 1.00 76.62 167 ILE A N 1
ATOM 1349 C CA . ILE A 1 167 ? -41.359 -32.014 22.400 1.00 76.62 167 ILE A CA 1
ATOM 1350 C C . ILE A 1 167 ? -42.064 -31.976 23.764 1.00 76.62 167 ILE A C 1
ATOM 1352 O O . ILE A 1 167 ? -41.395 -32.007 24.797 1.00 76.62 167 ILE A O 1
ATOM 1356 N N . ASP A 1 168 ? -43.396 -32.000 23.785 1.00 80.56 168 ASP A N 1
ATOM 1357 C CA . ASP A 1 168 ? -44.171 -32.009 25.031 1.00 80.56 168 ASP A CA 1
ATOM 1358 C C . ASP A 1 168 ? -43.902 -33.263 25.879 1.00 80.56 168 ASP A C 1
ATOM 1360 O O . ASP A 1 168 ? -43.768 -33.177 27.103 1.00 80.56 168 ASP A O 1
ATOM 1364 N N . ALA A 1 169 ? -43.742 -34.428 25.242 1.00 85.19 169 ALA A N 1
ATOM 1365 C CA . ALA A 1 169 ? -43.365 -35.664 25.928 1.00 85.19 169 ALA A CA 1
ATOM 1366 C C . ALA A 1 169 ? -41.958 -35.584 26.555 1.00 85.19 169 ALA A C 1
ATOM 1368 O O . ALA A 1 169 ? -41.768 -36.013 27.695 1.00 85.19 169 ALA A O 1
ATOM 1369 N N . ILE A 1 170 ? -40.979 -35.001 25.849 1.00 84.75 170 ILE A N 1
ATOM 1370 C CA . ILE A 1 170 ? -39.611 -34.814 26.367 1.00 84.75 170 ILE A CA 1
ATOM 1371 C C . ILE A 1 170 ? -39.616 -33.856 27.563 1.00 84.75 170 ILE A C 1
ATOM 1373 O O . ILE A 1 170 ? -39.029 -34.171 28.597 1.00 84.75 170 ILE A O 1
ATOM 1377 N N . ASN A 1 171 ? -40.338 -32.737 27.463 1.00 82.06 171 ASN A N 1
ATOM 1378 C CA . ASN A 1 171 ? -40.451 -31.757 28.545 1.00 82.06 171 ASN A CA 1
ATOM 1379 C C . ASN A 1 171 ? -41.115 -32.346 29.795 1.00 82.06 171 ASN A C 1
ATOM 1381 O O . ASN A 1 171 ? -40.675 -32.077 30.912 1.00 82.06 171 ASN A O 1
ATOM 1385 N N . THR A 1 172 ? -42.131 -33.194 29.615 1.00 89.56 172 THR A N 1
ATOM 1386 C CA . THR A 1 172 ? -42.798 -33.886 30.728 1.00 89.56 172 THR A CA 1
ATOM 1387 C C . THR A 1 172 ? -41.825 -34.821 31.457 1.00 89.56 172 THR A C 1
ATOM 1389 O O . THR A 1 172 ? -41.696 -34.743 32.676 1.00 89.56 172 THR A O 1
ATOM 1392 N N . ASN A 1 173 ? -41.052 -35.628 30.719 1.00 87.69 173 ASN A N 1
ATOM 1393 C CA . ASN A 1 173 ? -40.037 -36.518 31.300 1.00 87.69 173 ASN A CA 1
ATOM 1394 C C . ASN A 1 173 ? -38.899 -35.753 32.001 1.00 87.69 173 ASN A C 1
ATOM 1396 O O . ASN A 1 173 ? -38.316 -36.239 32.975 1.00 87.69 173 ASN A O 1
ATOM 1400 N N . LEU A 1 174 ? -38.555 -34.565 31.497 1.00 86.69 174 LEU A N 1
ATOM 1401 C CA . LEU A 1 174 ? -37.507 -33.719 32.065 1.00 86.69 174 LEU A CA 1
ATOM 1402 C C . LEU A 1 174 ? -37.952 -33.131 33.411 1.00 86.69 174 LEU A C 1
ATOM 1404 O O . LEU A 1 174 ? -37.189 -33.193 34.372 1.00 86.69 174 LEU A O 1
ATOM 1408 N N . LEU A 1 175 ? -39.206 -32.679 33.504 1.00 88.06 175 LEU A N 1
ATOM 1409 C CA . LEU A 1 175 ? -39.817 -32.218 34.756 1.00 88.06 175 LEU A CA 1
ATOM 1410 C C . LEU A 1 175 ? -39.932 -33.336 35.803 1.00 88.06 175 LEU A C 1
ATOM 1412 O O . LEU A 1 175 ? -39.653 -33.101 36.977 1.00 88.06 175 LEU A O 1
ATOM 1416 N N . GLU A 1 176 ? -40.304 -34.553 35.396 1.00 89.50 176 GLU A N 1
ATOM 1417 C CA . GLU A 1 176 ? -40.326 -35.712 36.301 1.00 89.50 176 GLU A CA 1
ATOM 1418 C C . GLU A 1 176 ? -38.925 -36.035 36.837 1.00 89.50 176 GLU A C 1
ATOM 1420 O O . GLU A 1 176 ? -38.754 -36.224 38.038 1.00 89.50 176 GLU A O 1
ATOM 1425 N N . THR A 1 177 ? -37.906 -36.005 35.971 1.00 88.62 177 THR A N 1
ATOM 1426 C CA . THR A 1 177 ? -36.515 -36.263 36.376 1.00 88.62 177 THR A CA 1
ATOM 1427 C C . THR A 1 177 ? -35.987 -35.176 37.322 1.00 88.62 177 THR A C 1
ATOM 1429 O O . THR A 1 177 ? -35.258 -35.485 38.258 1.00 88.62 177 THR A O 1
ATOM 1432 N N . GLU A 1 178 ? -36.355 -33.905 37.123 1.00 87.19 178 GLU A N 1
ATOM 1433 C CA . GLU A 1 178 ? -35.990 -32.816 38.044 1.00 87.19 178 GLU A CA 1
ATOM 1434 C C . GLU A 1 178 ? -36.664 -32.953 39.412 1.00 87.19 178 GLU A C 1
ATOM 1436 O O . GLU A 1 178 ? -36.027 -32.687 40.431 1.00 87.19 178 GLU A O 1
ATOM 1441 N N . ARG A 1 179 ? -37.917 -33.421 39.455 1.00 91.62 179 ARG A N 1
ATOM 1442 C CA . ARG A 1 179 ? -38.594 -33.731 40.720 1.00 91.62 179 ARG A CA 1
ATOM 1443 C C . ARG A 1 179 ? -37.897 -34.872 41.464 1.00 91.62 179 ARG A C 1
ATOM 1445 O O . ARG A 1 179 ? -37.675 -34.750 42.664 1.00 91.62 179 ARG A O 1
ATOM 1452 N N . ASP A 1 180 ? -37.520 -35.937 40.757 1.00 89.06 180 ASP A N 1
ATOM 1453 C CA . ASP A 1 180 ? -36.835 -37.093 41.349 1.00 89.06 180 ASP A CA 1
ATOM 1454 C C . ASP A 1 180 ? -35.443 -36.724 41.908 1.00 89.06 180 ASP A C 1
ATOM 1456 O O . ASP A 1 180 ? -35.027 -37.272 42.930 1.00 89.06 180 ASP A O 1
ATOM 1460 N N . ILE A 1 181 ? -34.732 -35.777 41.274 1.00 86.81 181 ILE A N 1
ATOM 1461 C CA . ILE A 1 181 ? -33.465 -35.226 41.793 1.00 86.81 181 ILE A CA 1
ATOM 1462 C C . ILE A 1 181 ? -33.712 -34.458 43.092 1.00 86.81 181 ILE A C 1
ATOM 1464 O O . ILE A 1 181 ? -33.040 -34.728 44.083 1.00 86.81 181 ILE A O 1
ATOM 1468 N N . LEU A 1 182 ? -34.692 -33.549 43.107 1.00 88.94 182 LEU A N 1
ATOM 1469 C CA . LEU A 1 182 ? -34.997 -32.739 44.289 1.00 88.94 182 LEU A CA 1
ATOM 1470 C C . LEU A 1 182 ? -35.432 -33.599 45.485 1.00 88.94 182 LEU A C 1
ATOM 1472 O O . LEU A 1 182 ? -34.952 -33.377 46.593 1.00 88.94 182 LEU A O 1
ATOM 1476 N N . GLU A 1 183 ? -36.276 -34.615 45.271 1.00 90.25 183 GLU A N 1
ATOM 1477 C CA . GLU A 1 183 ? -36.649 -35.565 46.332 1.00 90.25 183 GLU A CA 1
ATOM 1478 C C . GLU A 1 183 ? -35.434 -36.353 46.850 1.00 90.25 183 GLU A C 1
ATOM 1480 O O . GLU A 1 183 ? -35.306 -36.588 48.054 1.00 90.25 183 GLU A O 1
ATOM 1485 N N . ALA A 1 184 ? -34.519 -36.762 45.963 1.00 85.88 184 ALA A N 1
ATOM 1486 C CA . ALA A 1 184 ? -33.307 -37.472 46.361 1.00 85.88 184 ALA A CA 1
ATOM 1487 C C . ALA A 1 184 ? -32.325 -36.571 47.132 1.00 85.88 184 ALA A C 1
ATOM 1489 O O . ALA A 1 184 ? -31.720 -37.038 48.098 1.00 85.88 184 ALA A O 1
ATOM 1490 N N . GLU A 1 185 ? -32.189 -35.299 46.749 1.00 89.31 185 GLU A N 1
ATOM 1491 C CA . GLU A 1 185 ? -31.370 -34.299 47.446 1.00 89.31 185 GLU A CA 1
ATOM 1492 C C . GLU A 1 185 ? -31.933 -33.956 48.832 1.00 89.31 185 GLU A C 1
ATOM 1494 O O . GLU A 1 185 ? -31.172 -33.899 49.798 1.00 89.31 185 GLU A O 1
ATOM 1499 N N . GLU A 1 186 ? -33.254 -33.806 48.964 1.00 90.12 186 GLU A N 1
ATOM 1500 C CA . GLU A 1 186 ? -33.913 -33.554 50.252 1.00 90.12 186 GLU A CA 1
ATOM 1501 C C . GLU A 1 186 ? -33.728 -34.741 51.216 1.00 90.12 186 GLU A C 1
ATOM 1503 O O . GLU A 1 186 ? -33.370 -34.563 52.384 1.00 90.12 186 GLU A O 1
ATOM 1508 N N . LEU A 1 187 ? -33.869 -35.976 50.714 1.00 86.44 187 LEU A N 1
ATOM 1509 C CA . LEU A 1 187 ? -33.558 -37.184 51.484 1.00 86.44 187 LEU A CA 1
ATOM 1510 C C . LEU A 1 187 ? -32.073 -37.252 51.860 1.00 86.44 187 LEU A C 1
ATOM 1512 O O . LEU A 1 187 ? -31.743 -37.622 52.986 1.00 86.44 187 LEU A O 1
ATOM 1516 N N . LEU A 1 188 ? -31.170 -36.889 50.947 1.00 86.81 188 LEU A N 1
ATOM 1517 C CA . LEU A 1 188 ? -29.733 -36.858 51.208 1.00 86.81 188 LEU A CA 1
ATOM 1518 C C . LEU A 1 188 ? -29.388 -35.868 52.328 1.00 86.81 188 LEU A C 1
ATOM 1520 O O . LEU A 1 188 ? -28.567 -36.183 53.190 1.00 86.81 188 LEU A O 1
ATOM 1524 N N . GLU A 1 189 ? -30.004 -34.687 52.330 1.00 84.81 189 GLU A N 1
ATOM 1525 C CA . GLU A 1 189 ? -29.796 -33.669 53.359 1.00 84.81 189 GLU A CA 1
ATOM 1526 C C . GLU A 1 189 ? -30.307 -34.155 54.722 1.00 84.81 189 GLU A C 1
ATOM 1528 O O . GLU A 1 189 ? -29.567 -34.087 55.706 1.00 84.81 189 GLU A O 1
ATOM 1533 N N . HIS A 1 190 ? -31.485 -34.789 54.756 1.00 82.81 190 HIS A N 1
ATOM 1534 C CA . HIS A 1 190 ? -32.028 -35.423 55.959 1.00 82.81 190 HIS A CA 1
ATOM 1535 C C . HIS A 1 190 ? -31.108 -36.533 56.505 1.00 82.81 190 HIS A C 1
ATOM 1537 O O . HIS A 1 190 ? -30.753 -36.542 57.685 1.00 82.81 190 HIS A O 1
ATOM 1543 N N . TYR A 1 191 ? -30.619 -37.433 55.644 1.00 81.12 191 TYR A N 1
ATOM 1544 C CA . TYR A 1 191 ? -29.733 -38.524 56.067 1.00 81.12 191 TYR A CA 1
ATOM 1545 C C . TYR A 1 191 ? -28.314 -38.064 56.419 1.00 81.12 191 TYR A C 1
ATOM 1547 O O . TYR A 1 191 ? -27.650 -38.699 57.239 1.00 81.12 191 TYR A O 1
ATOM 1555 N N . ARG A 1 192 ? -27.821 -36.955 55.857 1.00 81.00 192 ARG A N 1
ATOM 1556 C CA . ARG A 1 192 ? -26.534 -36.358 56.257 1.00 81.00 192 ARG A CA 1
ATOM 1557 C C . ARG A 1 192 ? -26.578 -35.806 57.683 1.00 81.00 192 ARG A C 1
ATOM 1559 O O . ARG A 1 192 ? -25.539 -35.790 58.351 1.00 81.00 192 ARG A O 1
ATOM 1566 N N . GLU A 1 193 ? -27.746 -35.391 58.168 1.00 74.81 193 GLU A N 1
ATOM 1567 C CA . GLU A 1 193 ? -27.943 -35.046 59.579 1.00 74.81 193 GLU A CA 1
ATOM 1568 C C . GLU A 1 193 ? -27.958 -36.297 60.474 1.00 74.81 193 GLU A C 1
ATOM 1570 O O . GLU A 1 193 ? -27.290 -36.300 61.511 1.00 74.81 193 GLU A O 1
ATOM 1575 N N . ASP A 1 194 ? -28.570 -37.396 60.027 1.00 68.25 194 ASP A N 1
ATOM 1576 C CA . ASP A 1 194 ? -28.601 -38.675 60.758 1.00 68.25 194 ASP A CA 1
ATOM 1577 C C . ASP A 1 194 ? -27.254 -39.427 60.773 1.00 68.25 194 ASP A C 1
ATOM 1579 O O . ASP A 1 194 ? -26.913 -40.096 61.753 1.00 68.25 194 ASP A O 1
ATOM 1583 N N . VAL A 1 195 ? -26.415 -39.288 59.740 1.00 65.81 195 VAL A N 1
ATOM 1584 C CA . VAL A 1 195 ? -25.057 -39.871 59.718 1.00 65.81 195 VAL A CA 1
ATOM 1585 C C . VAL A 1 195 ? -24.155 -39.231 60.780 1.00 65.81 195 VAL A C 1
ATOM 1587 O O . VAL A 1 195 ? -23.294 -39.914 61.342 1.00 65.81 195 VAL A O 1
ATOM 1590 N N . LYS A 1 196 ? -24.391 -37.964 61.160 1.00 64.19 196 LYS A N 1
ATOM 1591 C CA . LYS A 1 196 ? -23.712 -37.343 62.316 1.00 64.19 196 LYS A CA 1
ATOM 1592 C C . LYS A 1 196 ? -24.078 -38.020 63.647 1.00 64.19 196 LYS A C 1
ATOM 1594 O O . LYS A 1 196 ? -23.341 -37.858 64.617 1.00 64.19 196 LYS A O 1
ATOM 1599 N N . LEU A 1 197 ? -25.163 -38.801 63.683 1.00 56.97 197 LEU A N 1
ATOM 1600 C CA . LEU A 1 197 ? -25.628 -39.590 64.830 1.00 56.97 197 LEU A CA 1
ATOM 1601 C C . LEU A 1 197 ? -25.201 -41.073 64.769 1.00 56.97 197 LEU A C 1
ATOM 1603 O O . LEU A 1 197 ? -25.544 -41.842 65.666 1.00 56.97 197 LEU A O 1
ATOM 1607 N N . GLY A 1 198 ? -24.408 -41.479 63.767 1.00 53.38 198 GLY A N 1
ATOM 1608 C CA . GLY A 1 198 ? -23.788 -42.810 63.700 1.00 53.38 198 GLY A CA 1
ATOM 1609 C C . GLY A 1 198 ? -24.589 -43.892 62.964 1.00 53.38 198 GLY A C 1
ATOM 1610 O O . GLY A 1 198 ? -24.270 -45.074 63.107 1.00 53.38 198 GLY A O 1
ATOM 1611 N N . LEU A 1 199 ? -25.598 -43.530 62.164 1.00 55.03 199 LEU A N 1
ATOM 1612 C CA . LEU A 1 199 ? -26.383 -44.477 61.361 1.00 55.03 199 LEU A CA 1
ATOM 1613 C C . LEU A 1 199 ? -25.950 -44.488 59.876 1.00 55.03 199 LEU A C 1
ATOM 1615 O O . LEU A 1 199 ? -25.952 -43.467 59.208 1.00 55.03 199 LEU A O 1
ATOM 1619 N N . SER A 1 200 ? -25.562 -45.680 59.398 1.00 64.56 200 SER A N 1
ATOM 1620 C CA . SER A 1 200 ? -25.322 -46.156 58.014 1.00 64.56 200 SER A CA 1
ATOM 1621 C C . SER A 1 200 ? -24.824 -45.168 56.933 1.00 64.56 200 SER A C 1
ATOM 1623 O O . SER A 1 200 ? -25.595 -44.636 56.137 1.00 64.56 200 SER A O 1
ATOM 1625 N N . ALA A 1 201 ? -23.499 -45.090 56.757 1.00 75.19 201 ALA A N 1
ATOM 1626 C CA . ALA A 1 201 ? -22.838 -44.426 55.620 1.00 75.19 201 ALA A CA 1
ATOM 1627 C C . ALA A 1 201 ? -23.125 -45.066 54.239 1.00 75.19 201 ALA A C 1
ATOM 1629 O O . ALA A 1 201 ? -22.790 -44.491 53.204 1.00 75.19 201 ALA A O 1
ATOM 1630 N N . GLN A 1 202 ? -23.713 -46.267 54.199 1.00 78.56 202 GLN A N 1
ATOM 1631 C CA . GLN A 1 202 ? -24.027 -46.949 52.944 1.00 78.56 202 GLN A CA 1
ATOM 1632 C C . GLN A 1 202 ? -25.215 -46.296 52.227 1.00 78.56 202 GLN A C 1
ATOM 1634 O O . GLN A 1 202 ? -25.176 -46.140 51.013 1.00 78.56 202 GLN A O 1
ATOM 1639 N N . LEU A 1 203 ? -26.214 -45.832 52.983 1.00 79.38 203 LEU A N 1
ATOM 1640 C CA . LEU A 1 203 ? -27.427 -45.236 52.421 1.00 79.38 203 LEU A CA 1
ATOM 1641 C C . LEU A 1 203 ? -27.148 -43.891 51.730 1.00 79.38 203 LEU A C 1
ATOM 1643 O O . LEU A 1 203 ? -27.725 -43.604 50.688 1.00 79.38 203 LEU A O 1
ATOM 1647 N N . VAL A 1 204 ? -26.222 -43.093 52.278 1.00 81.94 204 VAL A N 1
ATOM 1648 C CA . VAL A 1 204 ? -25.779 -41.833 51.656 1.00 81.94 204 VAL A CA 1
ATOM 1649 C C . VAL A 1 204 ? -25.073 -42.101 50.330 1.00 81.94 204 VAL A C 1
ATOM 1651 O O . VAL A 1 204 ? -25.381 -41.438 49.349 1.00 81.94 204 VAL A O 1
ATOM 1654 N N . ARG A 1 205 ? -24.200 -43.117 50.262 1.00 81.25 205 ARG A N 1
ATOM 1655 C CA . ARG A 1 205 ? -23.529 -43.492 49.006 1.00 81.25 205 ARG A CA 1
ATOM 1656 C C . ARG A 1 205 ? -24.511 -43.992 47.948 1.00 81.25 205 ARG A C 1
ATOM 1658 O O . ARG A 1 205 ? -24.365 -43.652 46.779 1.00 81.25 205 ARG A O 1
ATOM 1665 N N . ASP A 1 206 ? -25.518 -44.761 48.356 1.00 83.75 206 ASP A N 1
ATOM 1666 C CA . ASP A 1 206 ? -26.551 -45.253 47.442 1.00 83.75 206 ASP A CA 1
ATOM 1667 C C . ASP A 1 206 ? -27.445 -44.103 46.926 1.00 83.75 206 ASP A C 1
ATOM 1669 O O . ASP A 1 206 ? -27.839 -44.112 45.760 1.00 83.75 206 ASP A O 1
ATOM 1673 N N . LEU A 1 207 ? -27.731 -43.089 47.756 1.00 84.56 207 LEU A N 1
ATOM 1674 C CA . LEU A 1 207 ? -28.462 -41.878 47.354 1.00 84.56 207 LEU A CA 1
ATOM 1675 C C . LEU A 1 207 ? -27.635 -40.971 46.432 1.00 84.56 207 LEU A C 1
ATOM 1677 O O . LEU A 1 207 ? -28.167 -40.516 45.423 1.00 84.56 207 LEU A O 1
ATOM 1681 N N . GLU A 1 208 ? -26.346 -40.763 46.716 1.00 84.81 208 GLU A N 1
ATOM 1682 C CA . GLU A 1 208 ? -25.429 -40.010 45.840 1.00 84.81 208 GLU A CA 1
ATOM 1683 C C . GLU A 1 208 ? -25.335 -40.666 44.455 1.00 84.81 208 GLU A C 1
ATOM 1685 O O . GLU A 1 208 ? -25.545 -40.003 43.443 1.00 84.81 208 GLU A O 1
ATOM 1690 N N . ALA A 1 209 ? -25.169 -41.993 44.395 1.00 85.38 209 ALA A N 1
ATOM 1691 C CA . ALA A 1 209 ? -25.165 -42.728 43.128 1.00 85.38 209 ALA A CA 1
ATOM 1692 C C . ALA A 1 209 ? -26.504 -42.625 42.366 1.00 85.38 209 ALA A C 1
ATOM 1694 O O . ALA A 1 209 ? -26.537 -42.662 41.132 1.00 85.38 209 ALA A O 1
ATOM 1695 N N . LYS A 1 210 ? -27.625 -42.502 43.087 1.00 87.06 210 LYS A N 1
ATOM 1696 C CA . LYS A 1 210 ? -28.955 -42.343 42.488 1.00 87.06 210 LYS A CA 1
ATOM 1697 C C . LYS A 1 210 ? -29.156 -40.939 41.909 1.00 87.06 210 LYS A C 1
ATOM 1699 O O . LYS A 1 210 ? -29.736 -40.827 40.831 1.00 87.06 210 LYS A O 1
ATOM 1704 N N . ILE A 1 211 ? -28.640 -39.905 42.579 1.00 85.44 211 ILE A N 1
ATOM 1705 C CA . ILE A 1 211 ? -28.612 -38.523 42.075 1.00 85.44 211 ILE A CA 1
ATOM 1706 C C . ILE A 1 211 ? -27.775 -38.455 40.793 1.00 85.44 211 ILE A C 1
ATOM 1708 O O . ILE A 1 211 ? -28.288 -38.003 39.771 1.00 85.44 211 ILE A O 1
ATOM 1712 N N . ASP A 1 212 ? -26.560 -39.016 40.795 1.00 84.44 212 ASP A N 1
ATOM 1713 C CA . ASP A 1 212 ? -25.686 -39.052 39.611 1.00 84.44 212 ASP A CA 1
ATOM 1714 C C . ASP A 1 212 ? -26.379 -39.713 38.404 1.00 84.44 212 ASP A C 1
ATOM 1716 O O . ASP A 1 212 ? -26.326 -39.226 37.272 1.00 84.44 212 ASP A O 1
ATOM 1720 N N . MET A 1 213 ? -27.096 -40.818 38.635 1.00 89.12 213 MET A N 1
ATOM 1721 C CA . MET A 1 213 ? -27.873 -41.495 37.594 1.00 89.12 213 MET A CA 1
ATOM 1722 C C . MET A 1 213 ? -29.007 -40.611 37.040 1.00 89.12 213 MET A C 1
ATOM 1724 O O . MET A 1 213 ? -29.240 -40.602 35.825 1.00 89.12 213 MET A O 1
ATOM 1728 N N . PHE A 1 214 ? -29.712 -39.860 37.891 1.00 87.00 214 PHE A N 1
ATOM 1729 C CA . PHE A 1 214 ? -30.747 -38.927 37.441 1.00 87.00 214 PHE A CA 1
ATOM 1730 C C . PHE A 1 214 ? -30.163 -37.722 36.692 1.00 87.00 214 PHE A C 1
ATOM 1732 O O . PHE A 1 214 ? -30.750 -37.289 35.698 1.00 87.00 214 PHE A O 1
ATOM 1739 N N . GLU A 1 215 ? -28.983 -37.230 37.074 1.00 79.88 215 GLU A N 1
ATOM 1740 C CA . GLU A 1 215 ? -28.287 -36.174 36.332 1.00 79.88 215 GLU A CA 1
ATOM 1741 C C . GLU A 1 215 ? -27.885 -36.625 34.922 1.00 79.88 215 GLU A C 1
ATOM 1743 O O . GLU A 1 215 ? -28.096 -35.891 33.949 1.00 79.88 215 GLU A O 1
ATOM 1748 N N . VAL A 1 216 ? -27.389 -37.860 34.776 1.00 81.94 216 VAL A N 1
ATOM 1749 C CA . VAL A 1 216 ? -27.106 -38.460 33.461 1.00 81.94 216 VAL A CA 1
ATOM 1750 C C . VAL A 1 216 ? -28.383 -38.565 32.622 1.00 81.94 216 VAL A C 1
ATOM 1752 O O . VAL A 1 216 ? -28.379 -38.197 31.442 1.00 81.94 216 VAL A O 1
ATOM 1755 N N . ARG A 1 217 ? -29.503 -38.993 33.221 1.00 87.00 217 ARG A N 1
ATOM 1756 C CA . ARG A 1 217 ? -30.809 -39.043 32.541 1.00 87.00 217 ARG A CA 1
ATOM 1757 C C . ARG A 1 217 ? -31.279 -37.649 32.106 1.00 87.00 217 ARG A C 1
ATOM 1759 O O . ARG A 1 217 ? -31.740 -37.499 30.973 1.00 87.00 217 ARG A O 1
ATOM 1766 N N . ARG A 1 218 ? -31.093 -36.618 32.942 1.00 88.50 218 ARG A N 1
ATOM 1767 C CA . ARG A 1 218 ? -31.403 -35.216 32.604 1.00 88.50 218 ARG A CA 1
ATOM 1768 C C . ARG A 1 218 ? -30.575 -34.725 31.417 1.00 88.50 218 ARG A C 1
ATOM 1770 O O . ARG A 1 218 ? -31.114 -34.074 30.524 1.00 88.50 218 ARG A O 1
ATOM 1777 N N . MET A 1 219 ? -29.278 -35.040 31.379 1.00 77.69 219 MET A N 1
ATOM 1778 C CA . MET A 1 219 ? -28.413 -34.683 30.248 1.00 77.69 219 MET A CA 1
ATOM 1779 C C . MET A 1 219 ? -28.843 -35.371 28.947 1.00 77.69 219 MET A C 1
ATOM 1781 O O . MET A 1 219 ? -28.838 -34.732 27.895 1.00 77.69 219 MET A O 1
ATOM 1785 N N . HIS A 1 220 ? -29.266 -36.636 29.011 1.00 85.12 220 HIS A N 1
ATOM 1786 C CA . HIS A 1 220 ? -29.768 -37.357 27.841 1.00 85.12 220 HIS A CA 1
ATOM 1787 C C . HIS A 1 220 ? -31.061 -36.738 27.285 1.00 85.12 220 HIS A C 1
ATOM 1789 O O . HIS A 1 220 ? -31.140 -36.477 26.087 1.00 85.12 220 HIS A O 1
ATOM 1795 N N . LEU A 1 221 ? -32.029 -36.410 28.151 1.00 84.00 221 LEU A N 1
ATOM 1796 C CA . LEU A 1 221 ? -33.283 -35.762 27.744 1.00 84.00 221 LEU A CA 1
ATOM 1797 C C . LEU A 1 221 ? -33.051 -34.369 27.130 1.00 84.00 221 LEU A C 1
ATOM 1799 O O . LEU A 1 221 ? -33.667 -34.045 26.117 1.00 84.00 221 LEU A O 1
ATOM 1803 N N . LYS A 1 222 ? -32.102 -33.578 27.657 1.00 78.81 222 LYS A N 1
ATOM 1804 C CA . LYS A 1 222 ? -31.701 -32.292 27.044 1.00 78.81 222 LYS A CA 1
ATOM 1805 C C . LYS A 1 222 ? -31.077 -32.467 25.659 1.00 78.81 222 LYS A C 1
ATOM 1807 O O . LYS A 1 222 ? -31.286 -31.641 24.772 1.00 78.81 222 LYS A O 1
ATOM 1812 N N . LEU A 1 223 ? -30.313 -33.541 25.450 1.00 80.81 223 LEU A N 1
ATOM 1813 C CA . LEU A 1 223 ? -29.748 -33.856 24.139 1.00 80.81 223 LEU A CA 1
ATOM 1814 C C . LEU A 1 223 ? -30.844 -34.246 23.135 1.00 80.81 223 LEU A C 1
ATOM 1816 O O . LEU A 1 223 ? -30.773 -33.849 21.972 1.00 80.81 223 LEU A O 1
ATOM 1820 N N . GLU A 1 224 ? -31.859 -34.998 23.565 1.00 83.38 224 GLU A N 1
ATOM 1821 C CA . GLU A 1 224 ? -33.018 -35.329 22.728 1.00 83.38 224 GLU A CA 1
ATOM 1822 C C . GLU A 1 224 ? -33.868 -34.099 22.393 1.00 83.38 224 GLU A C 1
ATOM 1824 O O . GLU A 1 224 ? -34.258 -33.936 21.236 1.00 83.38 224 GLU A O 1
ATOM 1829 N N . GLU A 1 225 ? -34.084 -33.197 23.355 1.00 85.06 225 GLU A N 1
ATOM 1830 C CA . GLU A 1 225 ? -34.753 -31.908 23.139 1.00 85.06 225 GLU A CA 1
ATOM 1831 C C . GLU A 1 225 ? -34.016 -31.078 22.075 1.00 85.06 225 GLU A C 1
ATOM 1833 O O . GLU A 1 225 ? -34.619 -30.591 21.116 1.00 85.06 225 GLU A O 1
ATOM 1838 N N . MET A 1 226 ? -32.686 -30.985 22.186 1.00 77.56 226 MET A N 1
ATOM 1839 C CA . MET A 1 226 ? -31.848 -30.288 21.209 1.00 77.56 226 MET A CA 1
ATOM 1840 C C . MET A 1 226 ? -31.910 -30.919 19.813 1.00 77.56 226 MET A C 1
ATOM 1842 O O . MET A 1 226 ? -31.948 -30.187 18.822 1.00 77.56 226 MET A O 1
ATOM 1846 N N . LYS A 1 227 ? -31.931 -32.255 19.715 1.00 78.00 227 LYS A N 1
ATOM 1847 C CA . LYS A 1 227 ? -32.079 -32.964 18.433 1.00 78.00 227 LYS A CA 1
ATOM 1848 C C . LYS A 1 227 ? -33.451 -32.704 17.809 1.00 78.00 227 LYS A C 1
ATOM 1850 O O . LYS A 1 227 ? -33.508 -32.312 16.649 1.00 78.00 227 LYS A O 1
ATOM 1855 N N . ALA A 1 228 ? -34.531 -32.817 18.584 1.00 76.88 228 ALA A N 1
ATOM 1856 C CA . ALA A 1 228 ? -35.888 -32.536 18.111 1.00 76.88 228 ALA A CA 1
ATOM 1857 C C . ALA A 1 228 ? -36.050 -31.075 17.647 1.00 76.88 228 ALA A C 1
ATOM 1859 O O . ALA A 1 228 ? -36.666 -30.807 16.615 1.00 76.88 228 ALA A O 1
ATOM 1860 N N . ALA A 1 229 ? -35.439 -30.121 18.359 1.00 73.19 229 ALA A N 1
ATOM 1861 C CA . ALA A 1 229 ? -35.420 -28.716 17.957 1.00 73.19 229 ALA A CA 1
ATOM 1862 C C . ALA A 1 229 ? -34.593 -28.471 16.680 1.00 73.19 229 ALA A C 1
ATOM 1864 O O . ALA A 1 229 ? -34.963 -27.626 15.864 1.00 73.19 229 ALA A O 1
ATOM 1865 N N . ALA A 1 230 ? -33.485 -29.196 16.490 1.00 72.19 230 ALA A N 1
ATOM 1866 C CA . ALA A 1 230 ? -32.663 -29.114 15.284 1.00 72.19 230 ALA A CA 1
ATOM 1867 C C . ALA A 1 230 ? -33.367 -29.715 14.058 1.00 72.19 230 ALA A C 1
ATOM 1869 O O . ALA A 1 230 ? -33.313 -29.127 12.979 1.00 72.19 230 ALA A O 1
ATOM 1870 N N . ASP A 1 231 ? -34.071 -30.834 14.222 1.00 73.56 231 ASP A N 1
ATOM 1871 C CA . ASP A 1 231 ? -34.847 -31.454 13.146 1.00 73.56 231 ASP A CA 1
ATOM 1872 C C . ASP A 1 231 ? -36.034 -30.569 12.735 1.00 73.56 231 ASP A C 1
ATOM 1874 O O . ASP A 1 231 ? -36.252 -30.361 11.540 1.00 73.56 231 ASP A O 1
ATOM 1878 N N . LYS A 1 232 ? -36.713 -29.924 13.700 1.00 77.69 232 LYS A N 1
ATOM 1879 C CA . LYS A 1 232 ? -37.727 -28.891 13.415 1.00 77.69 232 LYS A CA 1
ATOM 1880 C C . LYS A 1 232 ? -37.139 -27.729 12.605 1.00 77.69 232 LYS A C 1
ATOM 1882 O O . LYS A 1 232 ? -37.732 -27.319 11.613 1.00 77.69 232 LYS A O 1
ATOM 1887 N N . ARG A 1 233 ? -35.940 -27.248 12.958 1.00 71.50 233 ARG A N 1
ATOM 1888 C CA . ARG A 1 233 ? -35.250 -26.189 12.196 1.00 71.50 233 ARG A CA 1
ATOM 1889 C C . ARG A 1 233 ? -34.869 -26.624 10.785 1.00 71.50 233 ARG A C 1
ATOM 1891 O O . ARG A 1 233 ? -35.068 -25.851 9.861 1.00 71.50 233 ARG A O 1
ATOM 1898 N N . ARG A 1 234 ? -34.379 -27.852 10.593 1.00 71.31 234 ARG A N 1
ATOM 1899 C CA . ARG A 1 234 ? -34.087 -28.386 9.250 1.00 71.31 234 ARG A CA 1
ATOM 1900 C C . ARG A 1 234 ? -35.347 -28.491 8.393 1.00 71.31 234 ARG A C 1
ATOM 1902 O O . ARG A 1 234 ? -35.293 -28.180 7.206 1.00 71.31 234 ARG A O 1
ATOM 1909 N N . ALA A 1 235 ? -36.474 -28.883 8.986 1.00 68.19 235 ALA A N 1
ATOM 1910 C CA . ALA A 1 235 ? -37.767 -28.883 8.307 1.00 68.19 235 ALA A CA 1
ATOM 1911 C C . ALA A 1 235 ? -38.233 -27.453 7.959 1.00 68.19 235 ALA A C 1
ATOM 1913 O O . ALA A 1 235 ? -38.751 -27.225 6.869 1.00 68.19 235 ALA A O 1
ATOM 1914 N N . ASP A 1 236 ? -38.003 -26.470 8.834 1.00 63.38 236 ASP A N 1
ATOM 1915 C CA . ASP A 1 236 ? -38.287 -25.047 8.576 1.00 63.38 236 ASP A CA 1
ATOM 1916 C C . ASP A 1 236 ? -37.356 -24.434 7.509 1.00 63.38 236 ASP A C 1
ATOM 1918 O O . ASP A 1 236 ? -37.775 -23.593 6.715 1.00 63.38 236 ASP A O 1
ATOM 1922 N N . GLU A 1 237 ? -36.096 -24.865 7.449 1.00 57.28 237 GLU A N 1
ATOM 1923 C CA . GLU A 1 237 ? -35.093 -24.395 6.485 1.00 57.28 237 GLU A CA 1
ATOM 1924 C C . GLU A 1 237 ? -35.296 -25.013 5.097 1.00 57.28 237 GLU A C 1
ATOM 1926 O O . GLU A 1 237 ? -35.215 -24.304 4.093 1.00 57.28 237 GLU A O 1
ATOM 1931 N N . GLY A 1 238 ? -35.658 -26.299 5.020 1.00 51.97 238 GLY A N 1
ATOM 1932 C CA . GLY A 1 238 ? -36.076 -26.942 3.769 1.00 51.97 238 GLY A CA 1
ATOM 1933 C C . GLY A 1 238 ? -37.285 -26.251 3.123 1.00 51.97 238 GLY A C 1
ATOM 1934 O O . GLY A 1 238 ? -37.363 -26.165 1.897 1.00 51.97 238 GLY A O 1
ATOM 1935 N N . ARG A 1 239 ? -38.176 -25.664 3.939 1.00 50.75 239 ARG A N 1
ATOM 1936 C CA . ARG A 1 239 ? -39.326 -24.857 3.491 1.00 50.75 239 ARG A CA 1
ATOM 1937 C C . ARG A 1 239 ? -38.945 -23.519 2.850 1.00 50.75 239 ARG A C 1
ATOM 1939 O O . ARG A 1 239 ? -39.710 -23.003 2.042 1.00 50.75 239 ARG A O 1
ATOM 1946 N N . ALA A 1 240 ? -37.779 -22.950 3.166 1.00 42.69 240 ALA A N 1
ATOM 1947 C CA . ALA A 1 240 ? -37.351 -21.661 2.613 1.00 42.69 240 ALA A CA 1
ATOM 1948 C C . ALA A 1 240 ? -36.746 -21.773 1.199 1.00 42.69 240 ALA A C 1
ATOM 1950 O O . ALA A 1 240 ? -36.684 -20.774 0.478 1.00 42.69 240 ALA A O 1
ATOM 1951 N N . TYR A 1 241 ? -36.323 -22.975 0.788 1.00 41.16 241 TYR A N 1
ATOM 1952 C CA . TYR A 1 241 ? -35.653 -23.211 -0.496 1.00 41.16 241 TYR A CA 1
ATOM 1953 C C . TYR A 1 241 ? -36.562 -23.761 -1.609 1.00 41.16 241 TYR A C 1
ATOM 1955 O O . TYR A 1 241 ? -36.169 -23.703 -2.771 1.00 41.16 241 TYR A O 1
ATOM 1963 N N . SER A 1 242 ? -37.784 -24.220 -1.315 1.00 35.72 242 SER A N 1
ATOM 1964 C CA . SER A 1 242 ? -38.712 -24.741 -2.338 1.00 35.72 242 SER A CA 1
ATOM 1965 C C . SER A 1 242 ? -39.600 -23.681 -3.015 1.00 35.72 242 SER A C 1
ATOM 1967 O O . SER A 1 242 ? -40.332 -24.007 -3.943 1.00 35.72 242 SER A O 1
ATOM 1969 N N . THR A 1 243 ? -39.526 -22.401 -2.622 1.00 36.06 243 THR A N 1
ATOM 1970 C CA . THR A 1 243 ? -40.378 -21.323 -3.179 1.00 36.06 243 THR A CA 1
ATOM 1971 C C . THR A 1 243 ? -39.700 -20.415 -4.215 1.00 36.06 243 THR A C 1
ATOM 1973 O O . THR A 1 243 ? -40.190 -19.319 -4.487 1.00 36.06 243 THR A O 1
ATOM 1976 N N . VAL A 1 244 ? -38.589 -20.836 -4.827 1.00 38.19 244 VAL A N 1
ATOM 1977 C CA . VAL A 1 244 ? -37.983 -20.112 -5.962 1.00 38.19 244 VAL A CA 1
ATOM 1978 C C . VAL A 1 244 ? -37.865 -21.040 -7.164 1.00 38.19 244 VAL A C 1
ATOM 1980 O O . VAL A 1 244 ? -36.779 -21.482 -7.522 1.00 38.19 244 VAL A O 1
ATOM 1983 N N . ASP A 1 245 ? -39.003 -21.309 -7.798 1.00 30.78 245 ASP A N 1
ATOM 1984 C CA . ASP A 1 245 ? -39.050 -21.924 -9.121 1.00 30.78 245 ASP A CA 1
ATOM 1985 C C . ASP A 1 245 ? -39.131 -20.806 -10.176 1.00 30.78 245 ASP A C 1
ATOM 1987 O O . ASP A 1 245 ? -40.141 -20.113 -10.331 1.00 30.78 245 ASP A O 1
ATOM 1991 N N . LEU A 1 246 ? -38.009 -20.558 -10.856 1.00 33.34 246 LEU A N 1
ATOM 1992 C CA . LEU A 1 246 ? -37.942 -19.699 -12.037 1.00 33.34 246 LEU A CA 1
ATOM 1993 C C . LEU A 1 246 ? -38.256 -20.560 -13.266 1.00 33.34 246 LEU A C 1
ATOM 1995 O O . LEU A 1 246 ? -37.619 -21.582 -13.493 1.00 33.34 246 LEU A O 1
ATOM 1999 N N . GLY A 1 247 ? -39.248 -20.124 -14.044 1.00 31.27 247 GLY A N 1
ATOM 2000 C CA . GLY A 1 247 ? -39.880 -20.879 -15.128 1.00 31.27 247 GLY A CA 1
ATOM 2001 C C . GLY A 1 247 ? -39.001 -21.364 -16.303 1.00 31.27 247 GLY A C 1
ATOM 2002 O O . GLY A 1 247 ? -37.795 -21.124 -16.378 1.00 31.27 247 GLY A O 1
ATOM 2003 N N . PRO A 1 248 ? -39.636 -22.044 -17.277 1.00 34.12 248 PRO A N 1
ATOM 2004 C CA . PRO A 1 248 ? -39.024 -23.106 -18.065 1.00 34.12 248 PRO A CA 1
ATOM 2005 C C . PRO A 1 248 ? -38.356 -22.586 -19.341 1.00 34.12 248 PRO A C 1
ATOM 2007 O O . PRO A 1 248 ? -39.025 -22.127 -20.265 1.00 34.12 248 PRO A O 1
ATOM 2010 N N . ARG A 1 249 ? -37.031 -22.725 -19.437 1.00 31.25 249 ARG A N 1
ATOM 2011 C CA . ARG A 1 249 ? -36.287 -22.723 -20.710 1.00 31.25 249 ARG A CA 1
ATOM 2012 C C . ARG A 1 249 ? -34.996 -23.530 -20.569 1.00 31.25 249 ARG A C 1
ATOM 2014 O O . ARG A 1 249 ? -33.938 -22.948 -20.377 1.00 31.25 249 ARG A O 1
ATOM 2021 N N . ALA A 1 250 ? -35.106 -24.853 -20.677 1.00 28.20 250 ALA A N 1
ATOM 2022 C CA . ALA A 1 250 ? -34.053 -25.756 -21.163 1.00 28.20 250 ALA A CA 1
ATOM 2023 C C . ALA A 1 250 ? -34.552 -27.213 -21.119 1.00 28.20 250 ALA A C 1
ATOM 2025 O O . ALA A 1 250 ? -34.068 -28.029 -20.346 1.00 28.20 250 ALA A O 1
ATOM 2026 N N . THR A 1 251 ? -35.536 -27.550 -21.950 1.00 30.12 251 THR A N 1
ATOM 2027 C CA . THR A 1 251 ? -35.803 -28.941 -22.339 1.00 30.12 251 THR A CA 1
ATOM 2028 C C . THR A 1 251 ? -35.405 -29.106 -23.796 1.00 30.12 251 THR A C 1
ATOM 2030 O O . THR A 1 251 ? -36.199 -28.922 -24.711 1.00 30.12 251 THR A O 1
ATOM 2033 N N . SER A 1 252 ? -34.134 -29.415 -24.015 1.00 32.28 252 SER A N 1
ATOM 2034 C CA . SER A 1 252 ? -33.698 -30.191 -25.173 1.00 32.28 252 SER A CA 1
ATOM 2035 C C . SER A 1 252 ? -32.334 -30.782 -24.853 1.00 32.28 252 SER A C 1
ATOM 2037 O O . SER A 1 252 ? -31.483 -30.060 -24.336 1.00 32.28 252 SER A O 1
ATOM 2039 N N . VAL A 1 253 ? -32.121 -32.033 -25.254 1.00 28.70 253 VAL A N 1
ATOM 2040 C CA . VAL A 1 253 ? -30.886 -32.821 -25.101 1.00 28.70 253 VAL A CA 1
ATOM 2041 C C . VAL A 1 253 ? -30.781 -33.566 -23.764 1.00 28.70 253 VAL A C 1
ATOM 2043 O O . VAL A 1 253 ? -29.883 -33.329 -22.968 1.00 28.70 253 VAL A O 1
ATOM 2046 N N . CYS A 1 254 ? -31.707 -34.499 -23.541 1.00 26.38 254 CYS A N 1
ATOM 2047 C CA . CYS A 1 254 ? -31.512 -35.706 -22.727 1.00 26.38 254 CYS A CA 1
ATOM 2048 C C . CYS A 1 254 ? -32.385 -36.817 -23.332 1.00 26.38 254 CYS A C 1
ATOM 2050 O O . CYS A 1 254 ? -33.321 -37.288 -22.707 1.00 26.38 254 CYS A O 1
ATOM 2052 N N . ASP A 1 255 ? -32.100 -37.151 -24.587 1.00 28.81 255 ASP A N 1
ATOM 2053 C CA . ASP A 1 255 ? -32.554 -38.365 -25.267 1.00 28.81 255 ASP A CA 1
ATOM 2054 C C . ASP A 1 255 ? -31.428 -38.735 -26.231 1.00 28.81 255 ASP A C 1
ATOM 2056 O O . ASP A 1 255 ? -31.457 -38.350 -27.391 1.00 28.81 255 ASP A O 1
ATOM 2060 N N . GLU A 1 256 ? -30.366 -39.350 -25.715 1.00 27.97 256 GLU A N 1
ATOM 2061 C CA . GLU A 1 256 ? -29.469 -40.223 -26.476 1.00 27.97 256 GLU A CA 1
ATOM 2062 C C . GLU A 1 256 ? -28.446 -40.850 -25.517 1.00 27.97 256 GLU A C 1
ATOM 2064 O O . GLU A 1 256 ? -27.838 -40.162 -24.699 1.00 27.97 256 GLU A O 1
ATOM 2069 N N . LEU A 1 257 ? -28.255 -42.164 -25.677 1.00 27.19 257 LEU A N 1
ATOM 2070 C CA . LEU A 1 257 ? -27.255 -43.028 -25.035 1.00 27.19 257 LEU A CA 1
ATOM 2071 C C . LEU A 1 257 ? -27.594 -43.579 -23.641 1.00 27.19 257 LEU A C 1
ATOM 2073 O O . LEU A 1 257 ? -26.920 -43.328 -22.644 1.00 27.19 257 LEU A O 1
ATOM 2077 N N . GLY A 1 258 ? -28.593 -44.464 -23.636 1.00 26.02 258 GLY A N 1
ATOM 2078 C CA . GLY A 1 258 ? -28.454 -45.732 -22.922 1.00 26.02 258 GLY A CA 1
ATOM 2079 C C . GLY A 1 258 ? -27.510 -46.701 -23.659 1.00 26.02 258 GLY A C 1
ATOM 2080 O O . GLY A 1 258 ? -27.260 -46.550 -24.854 1.00 26.02 258 GLY A O 1
ATOM 2081 N N . ASP A 1 259 ? -27.049 -47.698 -22.903 1.00 29.83 259 ASP A N 1
ATOM 2082 C CA . ASP A 1 259 ? -26.241 -48.872 -23.263 1.00 29.83 259 ASP A CA 1
ATOM 2083 C C . ASP A 1 259 ? -24.740 -48.666 -23.545 1.00 29.83 259 ASP A C 1
ATOM 2085 O O . ASP A 1 259 ? -24.319 -48.159 -24.580 1.00 29.83 259 ASP A O 1
ATOM 2089 N N . VAL A 1 260 ? -23.900 -49.161 -22.625 1.00 26.67 260 VAL A N 1
ATOM 2090 C CA . VAL A 1 260 ? -23.181 -50.446 -22.770 1.00 26.67 260 VAL A CA 1
ATOM 2091 C C . VAL A 1 260 ? -22.310 -50.678 -21.521 1.00 26.67 260 VAL A C 1
ATOM 2093 O O . VAL A 1 260 ? -21.399 -49.914 -21.203 1.00 26.67 260 VAL A O 1
ATOM 2096 N N . GLU A 1 261 ? -22.588 -51.780 -20.823 1.00 27.17 261 GLU A N 1
ATOM 2097 C CA . GLU A 1 261 ? -21.704 -52.408 -19.839 1.00 27.17 261 GLU A CA 1
ATOM 2098 C C . GLU A 1 261 ? -20.408 -52.923 -20.493 1.00 27.17 261 GLU A C 1
ATOM 2100 O O . GLU A 1 261 ? -20.439 -53.551 -21.551 1.00 27.17 261 GLU A O 1
ATOM 2105 N N . GLY A 1 262 ? -19.260 -52.765 -19.822 1.00 26.06 262 GLY A N 1
ATOM 2106 C CA . GLY A 1 262 ? -18.011 -53.369 -20.296 1.00 26.06 262 GLY A CA 1
ATOM 2107 C C . GLY A 1 262 ? -16.762 -53.088 -19.460 1.00 26.06 262 GLY A C 1
ATOM 2108 O O . GLY A 1 262 ? -15.989 -52.199 -19.784 1.00 26.06 262 GLY A O 1
ATOM 2109 N N . ARG A 1 263 ? -16.568 -53.896 -18.407 1.00 26.73 263 ARG A N 1
ATOM 2110 C CA . ARG A 1 263 ? -15.302 -54.337 -17.767 1.00 26.73 263 ARG A CA 1
ATOM 2111 C C . ARG A 1 263 ? -13.973 -53.743 -18.293 1.00 26.73 263 ARG A C 1
ATOM 2113 O O . ARG A 1 263 ? -13.638 -53.950 -19.451 1.00 26.73 263 ARG A O 1
ATOM 2120 N N . ILE A 1 264 ? -13.104 -53.293 -17.372 1.00 24.73 264 ILE A N 1
ATOM 2121 C CA . ILE A 1 264 ? -11.844 -53.982 -16.979 1.00 24.73 264 ILE A CA 1
ATOM 2122 C C . ILE A 1 264 ? -11.100 -53.188 -15.874 1.00 24.73 264 ILE A C 1
ATOM 2124 O O . ILE A 1 264 ? -10.644 -52.072 -16.069 1.00 24.73 264 ILE A O 1
ATOM 2128 N N . MET A 1 265 ? -10.977 -53.860 -14.724 1.00 24.44 265 MET A N 1
ATOM 2129 C CA . MET A 1 265 ? -9.876 -53.888 -13.744 1.00 24.44 265 MET A CA 1
ATOM 2130 C C . MET A 1 265 ? -9.389 -52.621 -13.021 1.00 24.44 265 MET A C 1
ATOM 2132 O O . MET A 1 265 ? -8.512 -51.916 -13.499 1.00 24.44 265 MET A O 1
ATOM 2136 N N . PHE A 1 266 ? -9.744 -52.543 -11.733 1.00 25.72 266 PHE A N 1
ATOM 2137 C CA . PHE A 1 266 ? -8.752 -52.347 -10.669 1.00 25.72 266 PHE A CA 1
ATOM 2138 C C . PHE A 1 266 ? -8.969 -53.372 -9.540 1.00 25.72 266 PHE A C 1
ATOM 2140 O O . PHE A 1 266 ? -10.002 -53.394 -8.875 1.00 25.72 266 PHE A O 1
ATOM 2147 N N . GLN A 1 267 ? -7.977 -54.251 -9.356 1.00 27.25 267 GLN A N 1
ATOM 2148 C CA . GLN A 1 267 ? -7.687 -54.927 -8.083 1.00 27.25 267 GLN A CA 1
ATOM 2149 C C . GLN A 1 267 ? -7.402 -53.826 -7.038 1.00 27.25 267 GLN A C 1
ATOM 2151 O O . GLN A 1 267 ? -6.769 -52.836 -7.378 1.00 27.25 267 GLN A O 1
ATOM 2156 N N . GLY A 1 268 ? -7.802 -53.858 -5.771 1.00 24.75 268 GLY A N 1
ATOM 2157 C CA . GLY A 1 268 ? -8.188 -54.951 -4.892 1.00 24.75 268 GLY A CA 1
ATOM 2158 C C . GLY A 1 268 ? -7.435 -54.759 -3.570 1.00 24.75 268 GLY A C 1
ATOM 2159 O O . GLY A 1 268 ? -6.241 -55.040 -3.525 1.00 24.75 268 GLY A O 1
ATOM 2160 N N . LYS A 1 269 ? -8.137 -54.239 -2.549 1.00 28.14 269 LYS A N 1
ATOM 2161 C CA . LYS A 1 269 ? -7.935 -54.306 -1.076 1.00 28.14 269 LYS A CA 1
ATOM 2162 C C . LYS A 1 269 ? -8.707 -53.109 -0.491 1.00 28.14 269 LYS A C 1
ATOM 2164 O O . LYS A 1 269 ? -8.300 -51.982 -0.709 1.00 28.14 269 LYS A O 1
ATOM 2169 N N . GLY A 1 270 ? -9.867 -53.224 0.146 1.00 26.42 270 GLY A N 1
ATOM 2170 C CA . GLY A 1 270 ? -10.424 -54.299 0.961 1.00 26.42 270 GLY A CA 1
ATOM 2171 C C . GLY A 1 270 ? -10.605 -53.736 2.371 1.00 26.42 270 GLY A C 1
ATOM 2172 O O . GLY A 1 270 ? -9.610 -53.526 3.055 1.00 26.42 270 GLY A O 1
ATOM 2173 N N . GLY A 1 271 ? -11.848 -53.471 2.780 1.00 26.69 271 GLY A N 1
ATOM 2174 C CA . GLY A 1 271 ? -12.171 -53.018 4.135 1.00 26.69 271 GLY A CA 1
ATOM 2175 C C . GLY A 1 271 ? -13.538 -52.348 4.221 1.00 26.69 271 GLY A C 1
ATOM 2176 O O . GLY A 1 271 ? -13.648 -51.147 4.015 1.00 26.69 271 GLY A O 1
ATOM 2177 N N . ASN A 1 272 ? -14.569 -53.151 4.485 1.00 28.27 272 ASN A N 1
ATOM 2178 C CA . ASN A 1 272 ? -15.932 -52.701 4.743 1.00 28.27 272 ASN A CA 1
ATOM 2179 C C . ASN A 1 272 ? -16.023 -51.875 6.032 1.00 28.27 272 ASN A C 1
ATOM 2181 O O . ASN A 1 272 ? -15.347 -52.157 7.019 1.00 28.27 272 ASN A O 1
ATOM 2185 N N . LEU A 1 273 ? -16.938 -50.911 5.985 1.00 32.09 273 LEU A N 1
ATOM 2186 C CA . LEU A 1 273 ? -17.475 -50.138 7.098 1.00 32.09 273 LEU A CA 1
ATOM 2187 C C . LEU A 1 273 ? -18.041 -51.048 8.202 1.00 32.09 273 LEU A C 1
ATOM 2189 O O . LEU A 1 273 ? -18.802 -51.973 7.913 1.00 32.09 273 LEU A O 1
ATOM 2193 N N . SER A 1 274 ? -17.737 -50.719 9.459 1.00 31.73 274 SER A N 1
ATOM 2194 C CA . SER A 1 274 ? -18.532 -51.104 10.628 1.00 31.73 274 SER A CA 1
ATOM 2195 C C . SER A 1 274 ? -18.825 -49.871 11.479 1.00 31.73 274 SER A C 1
ATOM 2197 O O . SER A 1 274 ? -17.947 -49.041 11.707 1.00 31.73 274 SER A O 1
ATOM 2199 N N . GLU A 1 275 ? -20.067 -49.778 11.941 1.00 35.53 275 GLU A N 1
ATOM 2200 C CA . GLU A 1 275 ? -20.583 -48.816 12.914 1.00 35.53 275 GLU A CA 1
ATOM 2201 C C . GLU A 1 275 ? -19.757 -48.826 14.213 1.00 35.53 275 GLU A C 1
ATOM 2203 O O . GLU A 1 275 ? -20.019 -49.625 15.108 1.00 35.53 275 GLU A O 1
ATOM 2208 N N . SER A 1 276 ? -18.748 -47.959 14.342 1.00 35.16 276 SER A N 1
ATOM 2209 C CA . SER A 1 276 ? -18.059 -47.738 15.626 1.00 35.16 276 SER A CA 1
ATOM 2210 C C . SER A 1 276 ? -17.166 -46.488 15.644 1.00 35.16 276 SER A C 1
ATOM 2212 O O . SER A 1 276 ? -15.994 -46.571 15.997 1.00 35.16 276 SER A O 1
ATOM 2214 N N . GLU A 1 277 ? -17.702 -45.313 15.307 1.00 29.58 277 GLU A N 1
ATOM 2215 C CA . GLU A 1 277 ? -17.021 -44.023 15.543 1.00 29.58 277 GLU A CA 1
ATOM 2216 C C . GLU A 1 277 ? -17.908 -43.039 16.324 1.00 29.58 277 GLU A C 1
ATOM 2218 O O . GLU A 1 277 ? -18.065 -41.877 15.970 1.00 29.58 277 GLU A O 1
ATOM 2223 N N . ILE A 1 278 ? -18.493 -43.511 17.430 1.00 35.88 278 ILE A N 1
ATOM 2224 C CA . ILE A 1 278 ? -19.017 -42.656 18.513 1.00 35.88 278 ILE A CA 1
ATOM 2225 C C . ILE A 1 278 ? -18.647 -43.281 19.868 1.00 35.88 278 ILE A C 1
ATOM 2227 O O . ILE A 1 278 ? -19.506 -43.529 20.701 1.00 35.88 278 ILE A O 1
ATOM 2231 N N . ILE A 1 279 ? -17.369 -43.607 20.092 1.00 35.00 279 ILE A N 1
ATOM 2232 C CA . ILE A 1 279 ? -16.824 -43.899 21.434 1.00 35.00 279 ILE A CA 1
ATOM 2233 C C . ILE A 1 279 ? -15.357 -43.446 21.476 1.00 35.00 279 ILE A C 1
ATOM 2235 O O . ILE A 1 279 ? -14.439 -44.252 21.570 1.00 35.00 279 ILE A O 1
ATOM 2239 N N . ILE A 1 280 ? -15.105 -42.141 21.385 1.00 36.53 280 ILE A N 1
ATOM 2240 C CA . ILE A 1 280 ? -13.819 -41.560 21.794 1.00 36.53 280 ILE A CA 1
ATOM 2241 C C . ILE A 1 280 ? -14.132 -40.281 22.562 1.00 36.53 280 ILE A C 1
ATOM 2243 O O . ILE A 1 280 ? -14.186 -39.207 21.990 1.00 36.53 280 ILE A O 1
ATOM 2247 N N . ASP A 1 281 ? -14.395 -40.446 23.857 1.00 38.25 281 ASP A N 1
ATOM 2248 C CA . ASP A 1 281 ? -14.137 -39.424 24.889 1.00 38.25 281 ASP A CA 1
ATOM 2249 C C . ASP A 1 281 ? -14.235 -40.003 26.314 1.00 38.25 281 ASP A C 1
ATOM 2251 O O . ASP A 1 281 ? -13.665 -39.465 27.260 1.00 38.25 281 ASP A O 1
ATOM 2255 N N . VAL A 1 282 ? -14.816 -41.198 26.473 1.00 35.62 282 VAL A N 1
ATOM 2256 C CA . VAL A 1 282 ? -14.895 -41.898 27.770 1.00 35.62 282 VAL A CA 1
ATOM 2257 C C . VAL A 1 282 ? -13.602 -42.674 28.113 1.00 35.62 282 VAL A C 1
ATOM 2259 O O . VAL A 1 282 ? -13.203 -42.748 29.276 1.00 35.62 282 VAL A O 1
ATOM 2262 N N . GLU A 1 283 ? -12.849 -43.164 27.119 1.00 37.56 283 GLU A N 1
ATOM 2263 C CA . GLU A 1 283 ? -11.583 -43.899 27.332 1.00 37.56 283 GLU A CA 1
ATOM 2264 C C . GLU A 1 283 ? -10.432 -42.990 27.827 1.00 37.56 283 GLU A C 1
ATOM 2266 O O . GLU A 1 283 ? -9.542 -43.426 28.566 1.00 37.56 283 GLU A O 1
ATOM 2271 N N . LYS A 1 284 ? -10.456 -41.697 27.460 1.00 40.31 284 LYS A N 1
ATOM 2272 C CA . LYS A 1 284 ? -9.452 -40.698 27.880 1.00 40.31 284 LYS A CA 1
ATOM 2273 C C . LYS A 1 284 ? -9.609 -40.299 29.351 1.00 40.31 284 LYS A C 1
ATOM 2275 O O . LYS A 1 284 ? -8.599 -40.107 30.030 1.00 40.31 284 LYS A O 1
ATOM 2280 N N . ALA A 1 285 ? -10.838 -40.253 29.868 1.00 38.97 285 ALA A N 1
ATOM 2281 C CA . ALA A 1 285 ? -11.100 -40.040 31.293 1.00 38.97 285 ALA A CA 1
ATOM 2282 C C . ALA A 1 285 ? -10.663 -41.255 32.137 1.00 38.97 285 ALA A C 1
ATOM 2284 O O . ALA A 1 285 ? -10.033 -41.098 33.185 1.00 38.97 285 ALA A O 1
ATOM 2285 N N . ARG A 1 286 ? -10.877 -42.475 31.622 1.00 37.19 286 ARG A N 1
ATOM 2286 C CA . ARG A 1 286 ? -10.481 -43.726 32.290 1.00 37.19 286 ARG A CA 1
ATOM 2287 C C . ARG A 1 286 ? -8.958 -43.899 32.385 1.00 37.19 286 ARG A C 1
ATOM 2289 O O . ARG A 1 286 ? -8.463 -44.358 33.411 1.00 37.19 286 ARG A O 1
ATOM 2296 N N . ARG A 1 287 ? -8.196 -43.460 31.371 1.00 43.97 287 ARG A N 1
ATOM 2297 C CA . ARG A 1 287 ? -6.717 -43.470 31.404 1.00 43.97 287 ARG A CA 1
ATOM 2298 C C . ARG A 1 287 ? -6.110 -42.429 32.351 1.00 43.97 287 ARG A C 1
ATOM 2300 O O . ARG A 1 287 ? -5.052 -42.694 32.913 1.00 43.97 287 ARG A O 1
ATOM 2307 N N . ARG A 1 288 ? -6.768 -41.284 32.576 1.00 44.88 288 ARG A N 1
ATOM 2308 C CA . ARG A 1 288 ? -6.307 -40.281 33.558 1.00 44.88 288 ARG A CA 1
ATOM 2309 C C . ARG A 1 288 ? -6.489 -40.756 34.999 1.00 44.88 288 ARG A C 1
ATOM 2311 O O . ARG A 1 288 ? -5.592 -40.535 35.802 1.00 44.88 288 ARG A O 1
ATOM 2318 N N . SER A 1 289 ? -7.579 -41.468 35.290 1.00 40.06 289 SER A N 1
ATOM 2319 C CA . SER A 1 289 ? -7.844 -42.038 36.619 1.00 40.06 289 SER A CA 1
ATOM 2320 C C . SER A 1 289 ? -6.994 -43.287 36.921 1.00 40.06 289 SER A C 1
ATOM 2322 O O . SER A 1 289 ? -6.552 -43.473 38.049 1.00 40.06 289 SER A O 1
ATOM 2324 N N . LEU A 1 290 ? -6.666 -44.105 35.910 1.00 39.75 290 LEU A N 1
ATOM 2325 C CA . LEU A 1 290 ? -5.756 -45.252 36.072 1.00 39.75 290 LEU A CA 1
ATOM 2326 C C . LEU A 1 290 ? -4.289 -44.850 36.282 1.00 39.75 290 LEU A C 1
ATOM 2328 O O . LEU A 1 290 ? -3.571 -45.570 36.966 1.00 39.75 290 LEU A O 1
ATOM 2332 N N . ARG A 1 291 ? -3.844 -43.707 35.741 1.00 41.81 291 ARG A N 1
ATOM 2333 C CA . ARG A 1 291 ? -2.471 -43.212 35.947 1.00 41.81 291 ARG A CA 1
ATOM 2334 C C . ARG A 1 291 ? -2.261 -42.656 37.359 1.00 41.81 291 ARG A C 1
ATOM 2336 O O . ARG A 1 291 ? -1.217 -42.902 37.938 1.00 41.81 291 ARG A O 1
ATOM 2343 N N . THR A 1 292 ? -3.281 -42.021 37.943 1.00 46.69 292 THR A N 1
ATOM 2344 C CA . THR A 1 292 ? -3.251 -41.576 39.351 1.00 46.69 292 THR A CA 1
ATOM 2345 C C . THR A 1 292 ? -3.357 -42.737 40.340 1.00 46.69 292 THR A C 1
ATOM 2347 O O . THR A 1 292 ? -2.838 -42.634 41.440 1.00 46.69 292 THR A O 1
ATOM 2350 N N . MET A 1 293 ? -3.979 -43.859 39.958 1.00 37.38 293 MET A N 1
ATOM 2351 C CA . MET A 1 293 ? -4.013 -45.065 40.800 1.00 37.38 293 MET A CA 1
ATOM 2352 C C . MET A 1 293 ? -2.745 -45.929 40.703 1.00 37.38 293 MET A C 1
ATOM 2354 O O . MET A 1 293 ? -2.482 -46.706 41.616 1.00 37.38 293 MET A O 1
ATOM 2358 N N . LEU A 1 294 ? -1.962 -45.819 39.622 1.00 40.94 294 LEU A N 1
ATOM 2359 C CA . LEU A 1 294 ? -0.724 -46.594 39.455 1.00 40.94 294 LEU A CA 1
ATOM 2360 C C . LEU A 1 294 ? 0.509 -45.946 40.106 1.00 40.94 294 LEU A C 1
ATOM 2362 O O . LEU A 1 294 ? 1.500 -46.639 40.314 1.00 40.94 294 LEU A O 1
ATOM 2366 N N . GLU A 1 295 ? 0.462 -44.655 40.440 1.00 46.47 295 GLU A N 1
ATOM 2367 C CA . GLU A 1 295 ? 1.583 -43.944 41.080 1.00 46.47 295 GLU A CA 1
ATOM 2368 C C . GLU A 1 295 ? 1.662 -44.161 42.607 1.00 46.47 295 GLU A C 1
ATOM 2370 O O . GLU A 1 295 ? 2.682 -43.843 43.205 1.00 46.47 295 GLU A O 1
ATOM 2375 N N . ASP A 1 296 ? 0.666 -44.817 43.219 1.00 42.84 296 ASP A N 1
ATOM 2376 C CA . ASP A 1 296 ? 0.633 -45.115 44.665 1.00 42.84 296 ASP A CA 1
ATOM 2377 C C . ASP A 1 296 ? 0.986 -46.576 45.027 1.00 42.84 296 ASP A C 1
ATOM 2379 O O . ASP A 1 296 ? 0.806 -47.005 46.168 1.00 42.84 296 ASP A O 1
ATOM 2383 N N . THR A 1 297 ? 1.497 -47.384 44.088 1.00 43.88 297 THR A N 1
ATOM 2384 C CA . THR A 1 297 ? 1.820 -48.801 44.362 1.00 43.88 297 THR A CA 1
ATOM 2385 C C . THR A 1 297 ? 3.139 -49.279 43.762 1.00 43.88 297 THR A C 1
ATOM 2387 O O . THR A 1 297 ? 3.168 -50.287 43.067 1.00 43.88 297 THR A O 1
ATOM 2390 N N . LEU A 1 298 ? 4.263 -48.637 44.097 1.00 35.31 298 LEU A N 1
ATOM 2391 C CA . LEU A 1 298 ? 5.572 -49.305 44.066 1.00 35.31 298 LEU A CA 1
ATOM 2392 C C . LEU A 1 298 ? 6.429 -48.878 45.265 1.00 35.31 298 LEU A C 1
ATOM 2394 O O . LEU A 1 298 ? 6.646 -47.701 45.520 1.00 35.31 298 LEU A O 1
ATOM 2398 N N . SER A 1 299 ? 6.863 -49.884 46.022 1.00 39.19 299 SER A N 1
ATOM 2399 C CA . SER A 1 299 ? 7.662 -49.799 47.242 1.00 39.19 299 SER A CA 1
ATOM 2400 C C . SER A 1 299 ? 9.144 -49.521 46.971 1.00 39.19 299 SER A C 1
ATOM 2402 O O . SER A 1 299 ? 9.719 -50.090 46.045 1.00 39.19 299 SER A O 1
ATOM 2404 N N . ASP A 1 300 ? 9.760 -48.760 47.875 1.00 43.47 300 ASP A N 1
ATOM 2405 C CA . ASP A 1 300 ? 11.166 -48.322 47.954 1.00 43.47 300 ASP A CA 1
ATOM 2406 C C . ASP A 1 300 ? 12.254 -49.430 48.037 1.00 43.47 300 ASP A C 1
ATOM 2408 O O . ASP A 1 300 ? 13.165 -49.332 48.860 1.00 43.47 300 ASP A O 1
ATOM 2412 N N . GLN A 1 301 ? 12.223 -50.505 47.239 1.00 40.88 301 GLN A N 1
ATOM 2413 C CA . GLN A 1 301 ? 13.208 -51.600 47.391 1.00 40.88 301 GLN A CA 1
ATOM 2414 C C . GLN A 1 301 ? 14.024 -52.045 46.173 1.00 40.88 301 GLN A C 1
ATOM 2416 O O . GLN A 1 301 ? 14.770 -53.011 46.295 1.00 40.88 301 GLN A O 1
ATOM 2421 N N . GLU A 1 302 ? 14.042 -51.305 45.065 1.00 41.81 302 GLU A N 1
ATOM 2422 C CA . GLU A 1 302 ? 14.968 -51.605 43.951 1.00 41.81 302 GLU A CA 1
ATOM 2423 C C . GLU A 1 302 ? 15.733 -50.377 43.425 1.00 41.81 302 GLU A C 1
ATOM 2425 O O . GLU A 1 302 ? 16.129 -50.321 42.267 1.00 41.81 302 GLU A O 1
ATOM 2430 N N . ILE A 1 303 ? 16.019 -49.399 44.292 1.00 41.31 303 ILE A N 1
ATOM 2431 C CA . ILE A 1 303 ? 16.988 -48.327 44.003 1.00 41.31 303 ILE A CA 1
ATOM 2432 C C . ILE A 1 303 ? 18.275 -48.623 44.771 1.00 41.31 303 ILE A C 1
ATOM 2434 O O . ILE A 1 303 ? 18.564 -47.972 45.767 1.00 41.31 303 ILE A O 1
ATOM 2438 N N . LEU A 1 304 ? 19.020 -49.655 44.369 1.00 45.88 304 LEU A N 1
ATOM 2439 C CA . LEU A 1 304 ? 20.401 -49.877 44.825 1.00 45.88 304 LEU A CA 1
ATOM 2440 C C . LEU A 1 304 ? 21.108 -50.914 43.939 1.00 45.88 304 LEU A C 1
ATOM 2442 O O . LEU A 1 304 ? 21.463 -51.996 44.390 1.00 45.88 304 LEU A O 1
ATOM 2446 N N . ALA A 1 305 ? 21.277 -50.572 42.663 1.00 45.88 305 ALA A N 1
ATOM 2447 C CA . ALA A 1 305 ? 22.423 -50.922 41.816 1.00 45.88 305 ALA A CA 1
ATOM 2448 C C . ALA A 1 305 ? 22.024 -50.683 40.360 1.00 45.88 305 ALA A C 1
ATOM 2450 O O . ALA A 1 305 ? 21.225 -51.449 39.832 1.00 45.88 305 ALA A O 1
ATOM 2451 N N . LEU A 1 306 ? 22.569 -49.637 39.738 1.00 35.47 306 LEU A N 1
ATOM 2452 C CA . LEU A 1 306 ? 23.195 -49.664 38.410 1.00 35.47 306 LEU A CA 1
ATOM 2453 C C . LEU A 1 306 ? 23.633 -48.239 38.019 1.00 35.47 306 LEU A C 1
ATOM 2455 O O . LEU A 1 306 ? 23.040 -47.248 38.431 1.00 35.47 306 LEU A O 1
ATOM 2459 N N . ASP A 1 307 ? 24.763 -48.216 37.324 1.00 39.00 307 ASP A N 1
ATOM 2460 C CA . ASP A 1 307 ? 25.689 -47.133 36.984 1.00 39.00 307 ASP A CA 1
ATOM 2461 C C . ASP A 1 307 ? 25.101 -45.780 36.522 1.00 39.00 307 ASP A C 1
ATOM 2463 O O . ASP A 1 307 ? 24.178 -45.711 35.720 1.00 39.00 307 ASP A O 1
ATOM 2467 N N . ILE A 1 308 ? 25.715 -44.690 37.004 1.00 48.56 308 ILE A N 1
ATOM 2468 C CA . ILE A 1 308 ? 25.249 -43.289 36.910 1.00 48.56 308 ILE A CA 1
ATOM 2469 C C . ILE A 1 308 ? 25.733 -42.537 35.648 1.00 48.56 308 ILE A C 1
ATOM 2471 O O . ILE A 1 308 ? 25.315 -41.405 35.420 1.00 48.56 308 ILE A O 1
ATOM 2475 N N . ASP A 1 309 ? 26.545 -43.126 34.772 1.00 46.91 309 ASP A N 1
ATOM 2476 C CA . ASP A 1 309 ? 27.232 -42.322 33.742 1.00 46.91 309 ASP A CA 1
ATOM 2477 C C . ASP A 1 309 ? 26.549 -42.271 32.354 1.00 46.91 309 ASP A C 1
ATOM 2479 O O . ASP A 1 309 ? 26.890 -41.398 31.555 1.00 46.91 309 ASP A O 1
ATOM 2483 N N . ASP A 1 310 ? 25.534 -43.102 32.071 1.00 48.12 310 ASP A N 1
ATOM 2484 C CA . ASP A 1 310 ? 24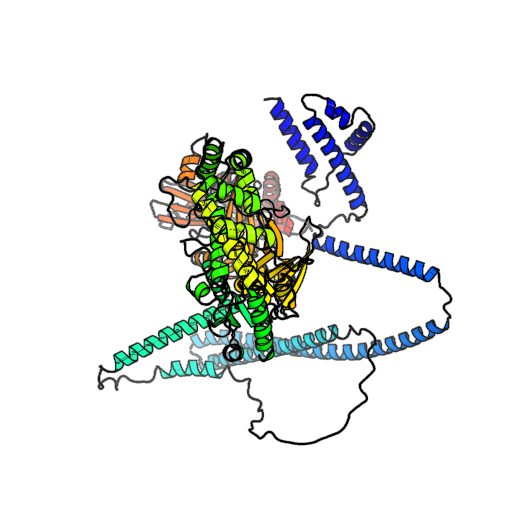.812 -43.088 30.776 1.00 48.12 310 ASP A CA 1
ATOM 2485 C C . ASP A 1 310 ? 23.467 -42.322 30.805 1.00 48.12 310 ASP A C 1
ATOM 2487 O O . ASP A 1 310 ? 22.943 -41.917 29.759 1.00 48.12 310 ASP A O 1
ATOM 2491 N N . ASP A 1 311 ? 22.933 -42.018 31.993 1.00 49.66 311 ASP A N 1
ATOM 2492 C CA . ASP A 1 311 ? 21.620 -41.375 32.141 1.00 49.66 311 ASP A CA 1
ATOM 2493 C C . ASP A 1 311 ? 21.651 -39.849 31.973 1.00 49.66 311 ASP A C 1
ATOM 2495 O O . ASP A 1 311 ? 20.637 -39.249 31.617 1.00 49.66 311 ASP A O 1
ATOM 2499 N N . GLU A 1 312 ? 22.799 -39.181 32.130 1.00 47.97 312 GLU A N 1
ATOM 2500 C CA . GLU A 1 312 ? 22.868 -37.717 31.978 1.00 47.97 312 GLU A CA 1
ATOM 2501 C C . GLU A 1 312 ? 22.713 -37.272 30.505 1.00 47.97 312 GLU A C 1
ATOM 2503 O O . GLU A 1 312 ? 22.162 -36.204 30.209 1.00 47.97 312 GLU A O 1
ATOM 2508 N N . ALA A 1 313 ? 23.134 -38.119 29.558 1.00 48.22 313 ALA A N 1
ATOM 2509 C CA . ALA A 1 313 ? 22.932 -37.907 28.124 1.00 48.22 313 ALA A CA 1
ATOM 2510 C C . ALA A 1 313 ? 21.484 -38.214 27.696 1.00 48.22 313 ALA A C 1
ATOM 2512 O O . ALA A 1 313 ? 20.911 -37.482 26.880 1.00 48.22 313 ALA A O 1
ATOM 2513 N N . ALA A 1 314 ? 20.864 -39.240 28.288 1.00 51.19 314 ALA A N 1
ATOM 2514 C CA . ALA A 1 314 ? 19.458 -39.570 28.073 1.00 51.19 314 ALA A CA 1
ATOM 2515 C C . ALA A 1 314 ? 18.517 -38.514 28.685 1.00 51.19 314 ALA A C 1
ATOM 2517 O O . ALA A 1 314 ? 17.548 -38.115 28.038 1.00 51.19 314 ALA A O 1
ATOM 2518 N N . LEU A 1 315 ? 18.843 -37.971 29.864 1.00 51.12 315 LEU A N 1
ATOM 2519 C CA . LEU A 1 315 ? 18.112 -36.877 30.515 1.00 51.12 315 LEU A CA 1
ATOM 2520 C C . LEU A 1 315 ? 18.235 -35.549 29.759 1.00 51.12 315 LEU A C 1
ATOM 2522 O O . LEU A 1 315 ? 17.246 -34.825 29.655 1.00 51.12 315 LEU A O 1
ATOM 2526 N N . ARG A 1 316 ? 19.390 -35.228 29.155 1.00 50.19 316 ARG A N 1
ATOM 2527 C CA . ARG A 1 316 ? 19.503 -34.040 28.281 1.00 50.19 316 ARG A CA 1
ATOM 2528 C C . ARG A 1 316 ? 18.700 -34.172 26.990 1.00 50.19 316 ARG A C 1
ATOM 2530 O O . ARG A 1 316 ? 18.092 -33.188 26.571 1.00 50.19 316 ARG A O 1
ATOM 2537 N N . ASN A 1 317 ? 18.646 -35.362 26.392 1.00 49.94 317 ASN A N 1
ATOM 2538 C CA . ASN A 1 317 ? 17.787 -35.603 25.230 1.00 49.94 317 ASN A CA 1
ATOM 2539 C C . ASN A 1 317 ? 16.297 -35.639 25.607 1.00 49.94 317 ASN A C 1
ATOM 2541 O O . ASN A 1 317 ? 15.495 -35.098 24.853 1.00 49.94 317 ASN A O 1
ATOM 2545 N N . CYS A 1 318 ? 15.933 -36.167 26.783 1.00 46.44 318 CYS A N 1
ATOM 2546 C CA . CYS A 1 318 ? 14.553 -36.170 27.285 1.00 46.44 318 CYS A CA 1
ATOM 2547 C C . CYS A 1 318 ? 14.052 -34.774 27.680 1.00 46.44 318 CYS A C 1
ATOM 2549 O O . CYS A 1 318 ? 12.915 -34.421 27.382 1.00 46.44 318 CYS A O 1
ATOM 2551 N N . MET A 1 319 ? 14.893 -33.932 28.290 1.00 43.75 319 MET A N 1
ATOM 2552 C CA . MET A 1 319 ? 14.527 -32.536 28.557 1.00 43.75 319 MET A CA 1
ATOM 2553 C C . MET A 1 319 ? 14.456 -31.701 27.273 1.00 43.75 319 MET A C 1
ATOM 2555 O O . MET A 1 319 ? 13.627 -30.801 27.185 1.00 43.75 319 MET A O 1
ATOM 2559 N N . GLY A 1 320 ? 15.273 -32.008 26.259 1.00 44.97 320 GLY A N 1
ATOM 2560 C CA . GLY A 1 320 ? 15.180 -31.380 24.939 1.00 44.97 320 GLY A CA 1
ATOM 2561 C C . GLY A 1 320 ? 13.844 -31.666 24.250 1.00 44.97 320 GLY A C 1
ATOM 2562 O O . GLY A 1 320 ? 13.169 -30.734 23.818 1.00 44.97 320 GLY A O 1
ATOM 2563 N N . CYS A 1 321 ? 13.407 -32.930 24.222 1.00 47.25 321 CYS A N 1
ATOM 2564 C CA . CYS A 1 321 ? 12.112 -33.277 23.639 1.00 47.25 321 CYS A CA 1
ATOM 2565 C C . CYS A 1 321 ? 10.914 -32.891 24.516 1.00 47.25 321 CYS A C 1
ATOM 2567 O O . CYS A 1 321 ? 9.859 -32.631 23.950 1.00 47.25 321 CYS A O 1
ATOM 2569 N N . HIS A 1 322 ? 11.058 -32.745 25.839 1.00 49.88 322 HIS A N 1
ATOM 2570 C CA . HIS A 1 322 ? 10.017 -32.131 26.673 1.00 49.88 322 HIS A CA 1
ATOM 2571 C C . HIS A 1 322 ? 9.876 -30.628 26.430 1.00 49.88 322 HIS A C 1
ATOM 2573 O O . HIS A 1 322 ? 8.756 -30.156 26.303 1.00 49.88 322 HIS A O 1
ATOM 2579 N N . VAL A 1 323 ? 10.975 -29.882 26.280 1.00 54.34 323 VAL A N 1
ATOM 2580 C CA . VAL A 1 323 ? 10.915 -28.444 25.959 1.00 54.34 323 VAL A CA 1
ATOM 2581 C C . VAL A 1 323 ? 10.382 -28.211 24.545 1.00 54.34 323 VAL A C 1
ATOM 2583 O O . VAL A 1 323 ? 9.665 -27.241 24.309 1.00 54.34 323 VAL A O 1
ATOM 2586 N N . ASP A 1 324 ? 10.709 -29.081 23.590 1.00 57.16 324 ASP A N 1
ATOM 2587 C CA . ASP A 1 324 ? 10.170 -28.984 22.233 1.00 57.16 324 ASP A CA 1
ATOM 2588 C C . ASP A 1 324 ? 8.719 -29.484 22.148 1.00 57.16 324 ASP A C 1
ATOM 2590 O O . ASP A 1 324 ? 7.939 -28.917 21.382 1.00 57.16 324 ASP A O 1
ATOM 2594 N N . ALA A 1 325 ? 8.323 -30.457 22.978 1.00 58.03 325 ALA A N 1
ATOM 2595 C CA . ALA A 1 325 ? 6.930 -30.864 23.145 1.00 58.03 325 ALA A CA 1
ATOM 2596 C C . ALA A 1 325 ? 6.101 -29.758 23.810 1.00 58.03 325 ALA A C 1
ATOM 2598 O O . ALA A 1 325 ? 5.080 -29.387 23.249 1.00 58.03 325 ALA A O 1
ATOM 2599 N N . GLU A 1 326 ? 6.570 -29.153 24.905 1.00 59.09 326 GLU A N 1
ATOM 2600 C CA . GLU A 1 326 ? 5.927 -28.002 25.558 1.00 59.09 326 GLU A CA 1
ATOM 2601 C C . GLU A 1 326 ? 5.836 -26.808 24.610 1.00 59.09 326 GLU A C 1
ATOM 2603 O O . GLU A 1 326 ? 4.774 -26.218 24.481 1.00 59.09 326 GLU A O 1
ATOM 2608 N N . LYS A 1 327 ? 6.891 -26.491 23.846 1.00 64.06 327 LYS A N 1
ATOM 2609 C CA . LYS A 1 327 ? 6.803 -25.464 22.795 1.00 64.06 327 LYS A CA 1
ATOM 2610 C C . LYS A 1 327 ? 5.807 -25.838 21.707 1.00 64.06 327 LYS A C 1
ATOM 2612 O O . LYS A 1 327 ? 5.158 -24.951 21.167 1.00 64.06 327 LYS A O 1
ATOM 2617 N N . SER A 1 328 ? 5.717 -27.110 21.329 1.00 63.38 328 SER A N 1
ATOM 2618 C CA . SER A 1 328 ? 4.755 -27.557 20.322 1.00 63.38 328 SER A CA 1
ATOM 2619 C C . SER A 1 328 ? 3.322 -27.501 20.850 1.00 63.38 328 SER A C 1
ATOM 2621 O O . SER A 1 328 ? 2.443 -27.059 20.120 1.00 63.38 328 SER A O 1
ATOM 2623 N N . GLU A 1 329 ? 3.098 -27.843 22.119 1.00 64.00 329 GLU A N 1
ATOM 2624 C CA . GLU A 1 329 ? 1.814 -27.735 22.808 1.00 64.00 329 GLU A CA 1
ATOM 2625 C C . GLU A 1 329 ? 1.433 -26.269 23.020 1.00 64.00 329 GLU A C 1
ATOM 2627 O O . GLU A 1 329 ? 0.307 -25.900 22.719 1.00 64.00 329 GLU A O 1
ATOM 2632 N N . ASP A 1 330 ? 2.374 -25.403 23.400 1.00 67.12 330 ASP A N 1
ATOM 2633 C CA . ASP A 1 330 ? 2.182 -23.954 23.489 1.00 67.12 330 ASP A CA 1
ATOM 2634 C C . ASP A 1 330 ? 1.886 -23.340 22.117 1.00 67.12 330 ASP A C 1
ATOM 2636 O O . ASP A 1 330 ? 1.056 -22.442 22.007 1.00 67.12 330 ASP A O 1
ATOM 2640 N N . LEU A 1 331 ? 2.533 -23.813 21.047 1.00 62.53 331 LEU A N 1
ATOM 2641 C CA . LEU A 1 331 ? 2.245 -23.378 19.678 1.00 62.53 331 LEU A CA 1
ATOM 2642 C C . LEU A 1 331 ? 0.877 -23.873 19.203 1.00 62.53 331 LEU A C 1
ATOM 2644 O O . LEU A 1 331 ? 0.193 -23.137 18.495 1.00 62.53 331 LEU A O 1
ATOM 2648 N N . VAL A 1 332 ? 0.474 -25.088 19.582 1.00 65.81 332 VAL A N 1
ATOM 2649 C CA . VAL A 1 332 ? -0.849 -25.648 19.279 1.00 65.81 332 VAL A CA 1
ATOM 2650 C C . VAL A 1 332 ? -1.926 -24.914 20.071 1.00 65.81 332 VAL A C 1
ATOM 2652 O O . VAL A 1 332 ? -2.874 -24.446 19.457 1.00 65.81 332 VAL A O 1
ATOM 2655 N N . MET A 1 333 ? -1.754 -24.694 21.376 1.00 60.09 333 MET A N 1
ATOM 2656 C CA . MET A 1 333 ? -2.687 -23.920 22.198 1.00 60.09 333 MET A CA 1
ATOM 2657 C C . MET A 1 333 ? -2.748 -22.456 21.765 1.00 60.09 333 MET A C 1
ATOM 2659 O O . MET A 1 333 ? -3.836 -21.904 21.667 1.00 60.09 333 MET A O 1
ATOM 2663 N N . ALA A 1 334 ? -1.622 -21.823 21.423 1.00 59.84 334 ALA A N 1
ATOM 2664 C CA . ALA A 1 334 ? -1.627 -20.467 20.872 1.00 59.84 334 ALA A CA 1
ATOM 2665 C C . ALA A 1 334 ? -2.327 -20.405 19.506 1.00 59.84 334 ALA A C 1
ATOM 2667 O O . ALA A 1 334 ? -2.957 -19.395 19.183 1.00 59.84 334 ALA A O 1
ATOM 2668 N N . LYS A 1 335 ? -2.228 -21.471 18.701 1.00 55.34 335 LYS A N 1
ATOM 2669 C CA . LYS A 1 335 ? -2.944 -21.597 17.429 1.00 55.34 335 LYS A CA 1
ATOM 2670 C C . LYS A 1 335 ? -4.443 -21.799 17.661 1.00 55.34 335 LYS A C 1
ATOM 2672 O O . LYS A 1 335 ? -5.224 -21.049 17.091 1.00 55.34 335 LYS A O 1
ATOM 2677 N N . GLU A 1 336 ? -4.838 -22.692 18.564 1.00 55.81 336 GLU A N 1
ATOM 2678 C CA . GLU A 1 336 ? -6.234 -22.922 18.955 1.00 55.81 336 GLU A CA 1
ATOM 2679 C C . GLU A 1 336 ? -6.870 -21.668 19.587 1.00 55.81 336 GLU A C 1
ATOM 2681 O O . GLU A 1 336 ? -7.973 -21.279 19.206 1.00 55.81 336 GLU A O 1
ATOM 2686 N N . GLU A 1 337 ? -6.163 -20.955 20.472 1.00 54.06 337 GLU A N 1
ATOM 2687 C CA . GLU A 1 337 ? -6.600 -19.661 21.018 1.00 54.06 337 GLU A CA 1
ATOM 2688 C C . GLU A 1 337 ? -6.729 -18.589 19.927 1.00 54.06 337 GLU A C 1
ATOM 2690 O O . GLU A 1 337 ? -7.644 -17.761 19.973 1.00 54.06 337 GLU A O 1
ATOM 2695 N N . SER A 1 338 ? -5.837 -18.596 18.929 1.00 53.72 338 SER A N 1
ATOM 2696 C CA . SER A 1 338 ? -5.948 -17.690 17.785 1.00 53.72 338 SER A CA 1
ATOM 2697 C C . SER A 1 338 ? -7.148 -18.032 16.900 1.00 53.72 338 SER A C 1
ATOM 2699 O O . SER A 1 338 ? -7.877 -17.124 16.497 1.00 53.72 338 SER A O 1
ATOM 2701 N N . ASP A 1 339 ? -7.426 -19.320 16.695 1.00 52.09 339 ASP A N 1
ATOM 2702 C CA . ASP A 1 339 ? -8.519 -19.813 15.858 1.00 52.09 339 ASP A CA 1
ATOM 2703 C C . ASP A 1 339 ? -9.890 -19.513 16.498 1.00 52.09 339 ASP A C 1
ATOM 2705 O O . ASP A 1 339 ? -10.805 -19.063 15.808 1.00 52.09 339 ASP A O 1
ATOM 2709 N N . ILE A 1 340 ? -10.013 -19.611 17.832 1.00 56.09 340 ILE A N 1
ATOM 2710 C CA . ILE A 1 340 ? -11.232 -19.254 18.597 1.00 56.09 340 ILE A CA 1
ATOM 2711 C C . ILE A 1 340 ? -11.566 -17.750 18.505 1.00 56.09 340 ILE A C 1
ATOM 2713 O O . ILE A 1 340 ? -12.704 -17.328 18.752 1.00 56.09 340 ILE A O 1
ATOM 2717 N N . HIS A 1 341 ? -10.591 -16.907 18.161 1.00 57.34 341 HIS A N 1
ATOM 2718 C CA . HIS A 1 341 ? -10.754 -15.454 18.107 1.00 57.34 341 HIS A CA 1
ATOM 2719 C C . HIS A 1 341 ? -10.835 -14.865 16.700 1.00 57.34 341 HIS A C 1
ATOM 2721 O O . HIS A 1 341 ? -11.174 -13.684 16.580 1.00 57.34 341 HIS A O 1
ATOM 2727 N N . THR A 1 342 ? -10.598 -15.661 15.658 1.00 66.19 342 THR A N 1
ATOM 2728 C CA . THR A 1 342 ? -10.773 -15.203 14.276 1.00 66.19 342 THR A CA 1
ATOM 2729 C C . THR A 1 342 ? -12.245 -15.191 13.874 1.00 66.19 342 THR A C 1
ATOM 2731 O O . THR A 1 342 ? -12.978 -16.159 14.055 1.00 66.19 342 THR A O 1
ATOM 2734 N N . PHE A 1 343 ? -12.708 -14.059 13.347 1.00 74.25 343 PHE A N 1
ATOM 2735 C CA . PHE A 1 343 ? -14.050 -13.927 12.786 1.00 74.25 343 PHE A CA 1
ATOM 2736 C C . PHE A 1 343 ? -14.137 -14.535 11.384 1.00 74.25 343 PHE A C 1
ATOM 2738 O O . PHE A 1 343 ? -15.182 -15.057 11.013 1.00 74.25 343 PHE A O 1
ATOM 2745 N N . VAL A 1 344 ? -13.069 -14.457 10.589 1.00 80.50 344 VAL A N 1
ATOM 2746 C CA . VAL A 1 344 ? -13.017 -15.084 9.262 1.00 80.50 344 VAL A CA 1
ATOM 2747 C C . VAL A 1 344 ? -12.514 -16.526 9.389 1.00 80.50 344 VAL A C 1
ATOM 2749 O O . VAL A 1 344 ? -11.401 -16.712 9.880 1.00 80.50 344 VAL A O 1
ATOM 2752 N N . PRO A 1 345 ? -13.267 -17.535 8.906 1.00 81.25 345 PRO A N 1
ATOM 2753 C CA . PRO A 1 345 ? -12.823 -18.922 8.923 1.00 81.25 345 PRO A CA 1
ATOM 2754 C C . PRO A 1 345 ? -11.470 -19.090 8.212 1.00 81.25 345 PRO A C 1
ATOM 2756 O O . PRO A 1 345 ? -11.318 -18.606 7.082 1.00 81.25 345 PRO A O 1
ATOM 2759 N N . PRO A 1 346 ? -10.493 -19.794 8.813 1.00 78.38 346 PRO A N 1
ATOM 2760 C CA . PRO A 1 346 ? -9.172 -19.974 8.214 1.00 78.38 346 PRO A CA 1
ATOM 2761 C C . PRO A 1 346 ? -9.235 -20.697 6.862 1.00 78.38 346 PRO A C 1
ATOM 2763 O O . PRO A 1 346 ? -8.475 -20.350 5.961 1.00 78.38 346 PRO A O 1
ATOM 2766 N N . SER A 1 347 ? -10.216 -21.584 6.662 1.00 80.75 347 SER A N 1
ATOM 2767 C CA . SER A 1 347 ? -10.478 -22.268 5.385 1.00 80.75 347 SER A CA 1
ATOM 2768 C C . SER A 1 347 ? -10.747 -21.317 4.210 1.00 80.75 347 SER A C 1
ATOM 2770 O O . SER A 1 347 ? -10.461 -21.656 3.065 1.00 80.75 347 SER A O 1
ATOM 2772 N N . LEU A 1 348 ? -11.253 -20.103 4.458 1.00 80.94 348 LEU A N 1
ATOM 2773 C CA . LEU A 1 348 ? -11.439 -19.085 3.415 1.00 80.94 348 LEU A CA 1
ATOM 2774 C C . LEU A 1 348 ? -10.172 -18.284 3.121 1.00 80.94 348 LEU A C 1
ATOM 2776 O O . LEU A 1 348 ? -10.061 -17.678 2.054 1.00 80.94 348 LEU A O 1
ATOM 2780 N N . LEU A 1 349 ? -9.235 -18.266 4.065 1.00 78.19 349 LEU A N 1
ATOM 2781 C CA . LEU A 1 349 ? -7.960 -17.563 3.962 1.00 78.19 349 LEU A CA 1
ATOM 2782 C C . LEU A 1 349 ? -6.857 -18.446 3.361 1.00 78.19 349 LEU A C 1
ATOM 2784 O O . LEU A 1 349 ? -5.790 -17.934 3.009 1.00 78.19 349 LEU A O 1
ATOM 2788 N N . GLU A 1 350 ? -7.124 -19.742 3.194 1.00 75.56 350 GLU A N 1
ATOM 2789 C CA . GLU A 1 350 ? -6.258 -20.657 2.466 1.00 75.56 350 GLU A CA 1
ATOM 2790 C C . GLU A 1 350 ? -6.246 -20.307 0.965 1.00 75.56 350 GLU A C 1
ATOM 2792 O O . GLU A 1 350 ? -7.300 -20.162 0.329 1.00 75.56 350 GLU A O 1
ATOM 2797 N N . PRO A 1 351 ? -5.058 -20.113 0.366 1.00 67.88 351 PRO A N 1
ATOM 2798 C CA . PRO A 1 351 ? -4.965 -19.853 -1.060 1.00 67.88 351 PRO A CA 1
ATOM 2799 C C . PRO A 1 351 ? -5.424 -21.091 -1.836 1.00 67.88 351 PRO A C 1
ATOM 2801 O O . PRO A 1 351 ? -4.965 -22.198 -1.566 1.00 67.88 351 PRO A O 1
ATOM 2804 N N . LYS A 1 352 ? -6.268 -20.909 -2.860 1.00 66.19 352 LYS A N 1
ATOM 2805 C CA . LYS A 1 352 ? -6.475 -21.958 -3.869 1.00 66.19 352 LYS A CA 1
ATOM 2806 C C . LYS A 1 352 ? -5.130 -22.186 -4.565 1.00 66.19 352 LYS A C 1
ATOM 2808 O O . LYS A 1 352 ? -4.640 -21.295 -5.253 1.00 66.19 352 LYS A O 1
ATOM 2813 N N . GLU A 1 353 ? -4.507 -23.339 -4.336 1.00 58.53 353 GLU A N 1
ATOM 2814 C CA . GLU A 1 353 ? -3.082 -23.603 -4.607 1.00 58.53 353 GLU A CA 1
ATOM 2815 C C . GLU A 1 353 ? -2.624 -23.553 -6.080 1.00 58.53 353 GLU A C 1
ATOM 2817 O O . GLU A 1 353 ? -1.462 -23.823 -6.374 1.00 58.53 353 GLU A O 1
ATOM 2822 N N . THR A 1 354 ? -3.453 -23.173 -7.045 1.00 62.34 354 THR A N 1
ATOM 2823 C CA . THR A 1 354 ? -3.119 -23.340 -8.465 1.00 62.34 354 THR A CA 1
ATOM 2824 C C . THR A 1 354 ? -2.674 -22.037 -9.122 1.00 62.34 354 THR A C 1
ATOM 2826 O O . THR A 1 354 ? -3.381 -21.482 -9.964 1.00 62.34 354 THR A O 1
ATOM 2829 N N . ILE A 1 355 ? -1.479 -21.543 -8.783 1.00 71.56 355 ILE A N 1
ATOM 2830 C CA . ILE A 1 355 ? -0.780 -20.632 -9.704 1.00 71.56 355 ILE A CA 1
ATOM 2831 C C . ILE A 1 355 ? -0.264 -21.495 -10.852 1.00 71.56 355 ILE A C 1
ATOM 2833 O O . ILE A 1 355 ? 0.556 -22.386 -10.637 1.00 71.56 355 ILE A O 1
ATOM 2837 N N . GLY A 1 356 ? -0.781 -21.259 -12.062 1.00 80.75 356 GLY A N 1
ATOM 2838 C CA . GLY A 1 356 ? -0.335 -21.972 -13.256 1.00 80.75 356 GLY A CA 1
ATOM 2839 C C . GLY A 1 356 ? 1.158 -21.744 -13.532 1.00 80.75 356 GLY A C 1
ATOM 2840 O O . GLY A 1 356 ? 1.772 -20.861 -12.933 1.00 80.75 356 GLY A O 1
ATOM 2841 N N . PRO A 1 357 ? 1.775 -22.492 -14.459 1.00 89.25 357 PRO A N 1
ATOM 2842 C CA . PRO A 1 357 ? 3.192 -22.324 -14.778 1.00 89.25 357 PRO A CA 1
ATOM 2843 C C . PRO A 1 357 ? 3.489 -20.880 -15.218 1.00 89.25 357 PRO A C 1
ATOM 2845 O O . PRO A 1 357 ? 2.858 -20.352 -16.141 1.00 89.25 357 PRO A O 1
ATOM 2848 N N . LYS A 1 358 ? 4.452 -20.219 -14.561 1.00 92.25 358 LYS A N 1
ATOM 2849 C CA . LYS A 1 358 ? 4.855 -18.835 -14.865 1.00 92.25 358 LYS A CA 1
ATOM 2850 C C . LYS A 1 358 ? 6.354 -18.731 -15.129 1.00 92.25 358 LYS A C 1
ATOM 2852 O O . LYS A 1 358 ? 7.162 -19.363 -14.451 1.00 92.25 358 LYS A O 1
ATOM 2857 N N . ILE A 1 359 ? 6.718 -17.860 -16.071 1.00 94.31 359 ILE A N 1
ATOM 2858 C CA . ILE A 1 359 ? 8.111 -17.490 -16.351 1.00 94.31 359 ILE A CA 1
ATOM 2859 C C . ILE A 1 359 ? 8.261 -15.970 -16.291 1.00 94.31 359 ILE A C 1
ATOM 2861 O O . ILE A 1 359 ? 7.532 -15.236 -16.958 1.00 94.31 359 ILE A O 1
ATOM 2865 N N . VAL A 1 360 ? 9.235 -15.491 -15.521 1.00 94.69 360 VAL A N 1
ATOM 2866 C CA . VAL A 1 360 ? 9.658 -14.088 -15.491 1.00 94.69 360 VAL A CA 1
ATOM 2867 C C . VAL A 1 360 ? 10.989 -13.966 -16.220 1.00 94.69 360 VAL A C 1
ATOM 2869 O O . VAL A 1 360 ? 12.017 -14.458 -15.759 1.00 94.69 360 VAL A O 1
ATOM 2872 N N . LEU A 1 361 ? 10.962 -13.292 -17.361 1.00 94.75 361 LEU A N 1
ATOM 2873 C CA . LEU A 1 361 ? 12.130 -12.977 -18.168 1.00 94.75 361 LEU A CA 1
ATOM 2874 C C . LEU A 1 361 ? 12.684 -11.627 -17.722 1.00 94.75 361 LEU A C 1
ATOM 2876 O O . LEU A 1 361 ? 12.045 -10.588 -17.912 1.00 94.75 361 LEU A O 1
ATOM 2880 N N . LEU A 1 362 ? 13.869 -11.647 -17.128 1.00 94.56 362 LEU A N 1
ATOM 2881 C CA . LEU A 1 362 ? 14.622 -10.451 -16.790 1.00 94.56 362 LEU A CA 1
ATOM 2882 C C . LEU A 1 362 ? 15.663 -10.242 -17.878 1.00 94.56 362 LEU A C 1
ATOM 2884 O O . LEU A 1 362 ? 16.619 -11.004 -17.994 1.00 94.56 362 LEU A O 1
ATOM 2888 N N . SER A 1 363 ? 15.475 -9.217 -18.698 1.00 93.94 363 SER A N 1
ATOM 2889 C CA . SER A 1 363 ? 16.471 -8.894 -19.704 1.00 93.94 363 SER A CA 1
ATOM 2890 C C . SER A 1 363 ? 17.795 -8.510 -19.041 1.00 93.94 363 SER A C 1
ATOM 2892 O O . SER A 1 363 ? 17.842 -7.872 -17.979 1.00 93.94 363 SER A O 1
ATOM 2894 N N . ARG A 1 364 ? 18.897 -8.919 -19.665 1.00 92.75 364 ARG A N 1
ATOM 2895 C CA . ARG A 1 364 ? 20.248 -8.587 -19.211 1.00 92.75 364 ARG A CA 1
ATOM 2896 C C . ARG A 1 364 ? 20.509 -7.084 -19.230 1.00 92.75 364 ARG A C 1
ATOM 2898 O O . ARG A 1 364 ? 21.231 -6.628 -18.363 1.00 92.75 364 ARG A O 1
ATOM 2905 N N . ASP A 1 365 ? 19.818 -6.322 -20.079 1.00 91.25 365 ASP A N 1
ATOM 2906 C CA . ASP A 1 365 ? 19.925 -4.857 -20.192 1.00 91.25 365 ASP A CA 1
ATOM 2907 C C . ASP A 1 365 ? 19.205 -4.045 -19.087 1.00 91.25 365 ASP A C 1
ATOM 2909 O O . ASP A 1 365 ? 19.197 -2.808 -19.123 1.00 91.25 365 ASP A O 1
ATOM 2913 N N . VAL A 1 366 ? 18.555 -4.721 -18.132 1.00 91.06 366 VAL A N 1
ATOM 2914 C CA . VAL A 1 366 ? 17.929 -4.094 -16.957 1.00 91.06 366 VAL A CA 1
ATOM 2915 C C . VAL A 1 366 ? 19.017 -3.649 -15.969 1.00 91.06 366 VAL A C 1
ATOM 2917 O O . VAL A 1 366 ? 19.918 -4.441 -15.682 1.00 91.06 366 VAL A O 1
ATOM 2920 N N . PRO A 1 367 ? 18.911 -2.445 -15.368 1.00 89.75 367 PRO A N 1
ATOM 2921 C CA . PRO A 1 367 ? 19.895 -1.960 -14.405 1.00 89.75 367 PRO A CA 1
ATOM 2922 C C . PRO A 1 367 ? 20.100 -2.916 -13.230 1.00 89.75 367 PRO A C 1
ATOM 2924 O O . PRO A 1 367 ? 19.131 -3.468 -12.696 1.00 89.75 367 PRO A O 1
ATOM 2927 N N . ALA A 1 368 ? 21.351 -3.086 -12.797 1.00 88.50 368 ALA A N 1
ATOM 2928 C CA . ALA A 1 368 ? 21.732 -4.102 -11.814 1.00 88.50 368 ALA A CA 1
ATOM 2929 C C . ALA A 1 368 ? 20.967 -3.953 -10.487 1.00 88.50 368 ALA A C 1
ATOM 2931 O O . ALA A 1 368 ? 20.340 -4.906 -10.014 1.00 88.50 368 ALA A O 1
ATOM 2932 N N . HIS A 1 369 ? 20.946 -2.742 -9.924 1.00 87.19 369 HIS A N 1
ATOM 2933 C CA . HIS A 1 369 ? 20.227 -2.450 -8.685 1.00 87.19 369 HIS A CA 1
ATOM 2934 C C . HIS A 1 369 ? 18.714 -2.663 -8.826 1.00 87.19 369 HIS A C 1
ATOM 2936 O O . HIS A 1 369 ? 18.106 -3.329 -7.989 1.00 87.19 369 HIS A O 1
ATOM 2942 N N . ALA A 1 370 ? 18.101 -2.177 -9.912 1.00 86.38 370 ALA A N 1
ATOM 2943 C CA . ALA A 1 370 ? 16.668 -2.354 -10.148 1.00 86.38 370 ALA A CA 1
ATOM 2944 C C . ALA A 1 370 ? 16.284 -3.838 -10.299 1.00 86.38 370 ALA A C 1
ATOM 2946 O O . ALA A 1 370 ? 15.240 -4.265 -9.801 1.00 86.38 370 ALA A O 1
ATOM 2947 N N . LYS A 1 371 ? 17.147 -4.643 -10.935 1.00 89.06 371 LYS A N 1
ATOM 2948 C CA . LYS A 1 371 ? 16.984 -6.098 -11.049 1.00 89.06 371 LYS A CA 1
ATOM 2949 C C . LYS A 1 371 ? 17.027 -6.774 -9.672 1.00 89.06 371 LYS A C 1
ATOM 2951 O O . LYS A 1 371 ? 16.141 -7.570 -9.362 1.00 89.06 371 LYS A O 1
ATOM 2956 N N . ILE A 1 372 ? 18.007 -6.432 -8.828 1.00 89.06 372 ILE A N 1
ATOM 2957 C CA . ILE A 1 372 ? 18.123 -6.956 -7.454 1.00 89.06 372 ILE A CA 1
ATOM 2958 C C . ILE A 1 372 ? 16.909 -6.548 -6.615 1.00 89.06 372 ILE A C 1
ATOM 2960 O O . ILE A 1 372 ? 16.304 -7.392 -5.957 1.00 89.06 372 ILE A O 1
ATOM 2964 N N . GLU A 1 373 ? 16.511 -5.278 -6.664 1.00 88.12 373 GLU A N 1
ATOM 2965 C CA . GLU A 1 373 ? 15.375 -4.766 -5.901 1.00 88.12 373 GLU A CA 1
ATOM 2966 C C . GLU A 1 373 ? 14.064 -5.458 -6.298 1.00 88.12 373 GLU A C 1
ATOM 2968 O O . GLU A 1 373 ? 13.272 -5.842 -5.431 1.00 88.12 373 GLU A O 1
ATOM 2973 N N . LEU A 1 374 ? 13.845 -5.667 -7.599 1.00 89.12 374 LEU A N 1
ATOM 2974 C CA . LEU A 1 374 ? 12.693 -6.402 -8.114 1.00 89.12 374 LEU A CA 1
ATOM 2975 C C . LEU A 1 374 ? 12.670 -7.836 -7.568 1.00 89.12 374 LEU A C 1
ATOM 2977 O O . LEU A 1 374 ? 11.631 -8.275 -7.072 1.00 89.12 374 LEU A O 1
ATOM 2981 N N . LEU A 1 375 ? 13.806 -8.542 -7.596 1.00 89.94 375 LEU A N 1
ATOM 2982 C CA . LEU A 1 375 ? 13.932 -9.905 -7.069 1.00 89.94 375 LEU A CA 1
ATOM 2983 C C . LEU A 1 375 ? 13.694 -9.973 -5.556 1.00 89.94 375 LEU A C 1
ATOM 2985 O O . LEU A 1 375 ? 12.954 -10.838 -5.089 1.00 89.94 375 LEU A O 1
ATOM 2989 N N . VAL A 1 376 ? 14.272 -9.047 -4.785 1.00 90.38 376 VAL A N 1
ATOM 2990 C CA . VAL A 1 376 ? 14.087 -8.974 -3.327 1.00 90.38 376 VAL A CA 1
ATOM 2991 C C . VAL A 1 376 ? 12.619 -8.728 -2.981 1.00 90.38 376 VAL A C 1
ATOM 2993 O O . VAL A 1 376 ? 12.074 -9.387 -2.095 1.00 90.38 376 VAL A O 1
ATOM 2996 N N . ARG A 1 377 ? 11.947 -7.812 -3.690 1.00 89.25 377 ARG A N 1
ATOM 2997 C CA . ARG A 1 377 ? 10.520 -7.526 -3.479 1.00 89.25 377 ARG A CA 1
ATOM 2998 C C . ARG A 1 377 ? 9.639 -8.719 -3.848 1.00 89.25 377 ARG A C 1
ATOM 3000 O O . ARG A 1 377 ? 8.740 -9.040 -3.076 1.00 89.25 377 ARG A O 1
ATOM 3007 N N . LEU A 1 378 ? 9.920 -9.388 -4.972 1.00 89.38 378 LEU A N 1
ATOM 3008 C CA . LEU A 1 378 ? 9.216 -10.610 -5.364 1.00 89.38 378 LEU A CA 1
ATOM 3009 C C . LEU A 1 378 ? 9.383 -11.696 -4.299 1.00 89.38 378 LEU A C 1
ATOM 3011 O O . LEU A 1 378 ? 8.381 -12.212 -3.823 1.00 89.38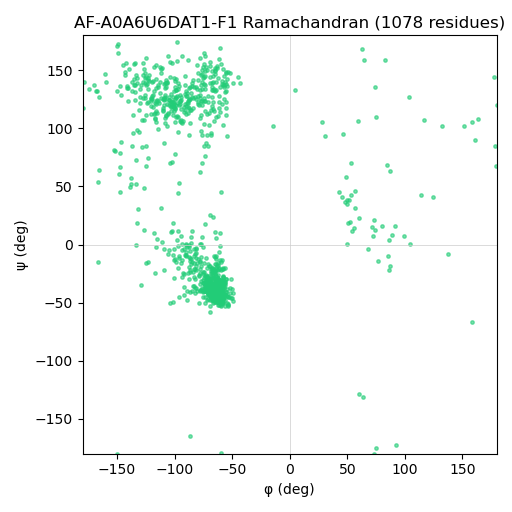 378 LEU A O 1
ATOM 3015 N N . ASN A 1 379 ? 10.607 -11.984 -3.851 1.00 89.81 379 ASN A N 1
ATOM 3016 C CA . ASN A 1 379 ? 10.855 -13.015 -2.839 1.00 89.81 379 ASN A CA 1
ATOM 3017 C C . ASN A 1 379 ? 10.262 -12.661 -1.461 1.00 89.81 379 ASN A C 1
ATOM 3019 O O . ASN A 1 379 ? 9.857 -13.539 -0.711 1.00 89.81 379 ASN A O 1
ATOM 3023 N N . ARG A 1 380 ? 10.160 -11.370 -1.119 1.00 88.06 380 ARG A N 1
ATOM 3024 C CA . ARG A 1 380 ? 9.477 -10.917 0.106 1.00 88.06 380 ARG A CA 1
ATOM 3025 C C . ARG A 1 380 ? 7.964 -11.141 0.048 1.00 88.06 380 ARG A C 1
ATOM 3027 O O . ARG A 1 380 ? 7.332 -11.389 1.078 1.00 88.06 380 ARG A O 1
ATOM 3034 N N . ASP A 1 381 ? 7.365 -10.958 -1.125 1.00 85.38 381 ASP A N 1
ATOM 3035 C CA . ASP A 1 381 ? 5.915 -11.039 -1.288 1.00 85.38 381 ASP A CA 1
ATOM 3036 C C . ASP A 1 381 ? 5.442 -12.450 -1.675 1.00 85.38 381 ASP A C 1
ATOM 3038 O O . ASP A 1 381 ? 4.332 -12.809 -1.297 1.00 85.38 381 ASP A O 1
ATOM 3042 N N . LEU A 1 382 ? 6.296 -13.264 -2.307 1.00 86.06 382 LEU A N 1
ATOM 3043 C CA . LEU A 1 382 ? 6.061 -14.669 -2.668 1.00 86.06 382 LEU A CA 1
ATOM 3044 C C . LEU A 1 382 ? 7.296 -15.531 -2.283 1.00 86.06 382 LEU A C 1
ATOM 3046 O O . LEU A 1 382 ? 8.082 -15.924 -3.153 1.00 86.06 382 LEU A O 1
ATOM 3050 N N . PRO A 1 383 ? 7.520 -15.796 -0.981 1.00 85.56 383 PRO A N 1
ATOM 3051 C CA . PRO A 1 383 ? 8.723 -16.478 -0.503 1.00 85.56 383 PRO A CA 1
ATOM 3052 C C . PRO A 1 383 ? 8.790 -17.943 -0.949 1.00 85.56 383 PRO A C 1
ATOM 3054 O O . PRO A 1 383 ? 7.794 -18.663 -0.922 1.00 85.56 383 PRO A O 1
ATOM 3057 N N . GLY A 1 384 ? 9.985 -18.394 -1.347 1.00 83.69 384 GLY A N 1
ATOM 3058 C CA . GLY A 1 384 ? 10.265 -19.808 -1.643 1.00 83.69 384 GLY A CA 1
ATOM 3059 C C . GLY A 1 384 ? 9.655 -20.346 -2.943 1.00 83.69 384 GLY A C 1
ATOM 3060 O O . GLY A 1 384 ? 9.723 -21.544 -3.202 1.00 83.69 384 GLY A O 1
ATOM 3061 N N . LYS A 1 385 ? 9.058 -19.487 -3.780 1.00 86.19 385 LYS A N 1
ATOM 3062 C CA . LYS A 1 385 ? 8.422 -19.905 -5.041 1.00 86.19 385 LYS A CA 1
ATOM 3063 C C . LYS A 1 385 ? 9.250 -19.663 -6.290 1.00 86.19 385 LYS A C 1
ATOM 3065 O O . LYS A 1 385 ? 8.921 -20.234 -7.323 1.00 86.19 385 LYS A O 1
ATOM 3070 N N . PHE A 1 386 ? 10.313 -18.873 -6.209 1.00 91.06 386 PHE A N 1
ATOM 3071 C CA . PHE A 1 386 ? 11.136 -18.548 -7.367 1.00 91.06 386 PHE A CA 1
ATOM 3072 C C . PHE A 1 386 ? 12.397 -19.393 -7.424 1.00 91.06 386 PHE A C 1
ATOM 3074 O O . PHE A 1 386 ? 13.121 -19.499 -6.436 1.00 91.06 386 PHE A O 1
ATOM 3081 N N . VAL A 1 387 ? 12.708 -19.890 -8.616 1.00 93.69 387 VAL A N 1
ATOM 3082 C CA . VAL A 1 387 ? 14.019 -20.456 -8.933 1.00 93.69 387 VAL A CA 1
ATOM 3083 C C . VAL A 1 387 ? 14.650 -19.597 -10.016 1.00 93.69 387 VAL A C 1
ATOM 3085 O O . VAL A 1 387 ? 14.062 -19.381 -11.079 1.00 93.69 387 VAL A O 1
ATOM 3088 N N . ARG A 1 388 ? 15.847 -19.076 -9.732 1.00 93.25 388 ARG A N 1
ATOM 3089 C CA . ARG A 1 388 ? 16.591 -18.252 -10.683 1.00 93.25 388 ARG A CA 1
ATOM 3090 C C . ARG A 1 388 ? 17.446 -19.130 -11.594 1.00 93.25 388 ARG A C 1
ATOM 3092 O O . ARG A 1 388 ? 18.290 -19.875 -11.110 1.00 93.25 388 ARG A O 1
ATOM 3099 N N . VAL A 1 389 ? 17.268 -18.988 -12.903 1.00 92.06 389 VAL A N 1
ATOM 3100 C CA . VAL A 1 389 ? 18.025 -19.690 -13.946 1.00 92.06 389 VAL A CA 1
ATOM 3101 C C . VAL A 1 389 ? 18.788 -18.661 -14.777 1.00 92.06 389 VAL A C 1
ATOM 3103 O O . VAL A 1 389 ? 18.191 -17.916 -15.553 1.00 92.06 389 VAL A O 1
ATOM 3106 N N . SER A 1 390 ? 20.110 -18.606 -14.627 1.00 88.94 390 SER A N 1
ATOM 3107 C CA . SER A 1 390 ? 20.967 -17.710 -15.411 1.00 88.94 390 SER A CA 1
ATOM 3108 C C . SER A 1 390 ? 21.879 -18.540 -16.308 1.00 88.94 390 SER A C 1
ATOM 3110 O O . SER A 1 390 ? 22.881 -19.078 -15.848 1.00 88.94 390 SER A O 1
ATOM 3112 N N . ALA A 1 391 ? 21.507 -18.670 -17.581 1.00 87.56 391 ALA A N 1
ATOM 3113 C CA . ALA A 1 391 ? 22.342 -19.279 -18.611 1.00 87.56 391 ALA A CA 1
ATOM 3114 C C . ALA A 1 391 ? 22.868 -18.181 -19.545 1.00 87.56 391 ALA A C 1
ATOM 3116 O O . ALA A 1 391 ? 22.161 -17.217 -19.842 1.00 87.56 391 ALA A O 1
ATOM 3117 N N . THR A 1 392 ? 24.118 -18.288 -19.984 1.00 85.56 392 THR A N 1
ATOM 3118 C CA . THR A 1 392 ? 24.712 -17.372 -20.977 1.00 85.56 392 THR A CA 1
ATOM 3119 C C . THR A 1 392 ? 24.564 -17.915 -22.398 1.00 85.56 392 THR A C 1
ATOM 3121 O O . THR A 1 392 ? 24.443 -17.153 -23.355 1.00 85.56 392 THR A O 1
ATOM 3124 N N . GLU A 1 393 ? 24.507 -19.236 -22.542 1.00 86.31 393 GLU A N 1
ATOM 3125 C CA . GLU A 1 393 ? 24.279 -19.913 -23.814 1.00 86.31 393 GLU A CA 1
ATOM 3126 C C . GLU A 1 393 ? 22.847 -19.695 -24.328 1.00 86.31 393 GLU A C 1
ATOM 3128 O O . GLU A 1 393 ? 21.916 -19.458 -23.557 1.00 86.31 393 GLU A O 1
ATOM 3133 N N . ASN A 1 394 ? 22.665 -19.763 -25.652 1.00 87.62 394 ASN A N 1
ATOM 3134 C CA . ASN A 1 394 ? 21.360 -19.651 -26.322 1.00 87.62 394 ASN A CA 1
ATOM 3135 C C . ASN A 1 394 ? 20.515 -18.435 -25.892 1.00 87.62 394 ASN A C 1
ATOM 3137 O O . ASN A 1 394 ? 19.297 -18.534 -25.767 1.00 87.62 394 ASN A O 1
ATOM 3141 N N . MET A 1 395 ? 21.154 -17.279 -25.665 1.00 90.31 395 MET A N 1
ATOM 3142 C CA . MET A 1 395 ? 20.489 -16.045 -25.202 1.00 90.31 395 MET A CA 1
ATOM 3143 C C . MET A 1 395 ? 19.789 -16.205 -23.835 1.00 90.31 395 MET A C 1
ATOM 3145 O O . MET A 1 395 ? 18.874 -15.455 -23.499 1.00 90.31 395 MET A O 1
ATOM 3149 N N . GLY A 1 396 ? 20.221 -17.187 -23.039 1.00 89.12 396 GLY A N 1
ATOM 3150 C CA . GLY A 1 396 ? 19.651 -17.532 -21.738 1.00 89.12 396 GLY A CA 1
ATOM 3151 C C . GLY A 1 396 ? 18.474 -18.499 -21.783 1.00 89.12 396 GLY A C 1
ATOM 3152 O O . GLY A 1 396 ? 17.922 -18.809 -20.732 1.00 89.12 396 GLY A O 1
ATOM 3153 N N . LEU A 1 397 ? 18.106 -19.007 -22.964 1.00 92.88 397 LEU A N 1
ATOM 3154 C CA . LEU A 1 397 ? 16.969 -19.906 -23.151 1.00 92.88 397 LEU A CA 1
ATOM 3155 C C . LEU A 1 397 ? 17.369 -21.373 -22.945 1.00 92.88 397 LEU A C 1
ATOM 3157 O O . LEU A 1 397 ? 18.143 -21.927 -23.724 1.00 92.88 397 LEU A O 1
ATOM 3161 N N . CYS A 1 398 ? 16.780 -22.032 -21.941 1.00 93.38 398 CYS A N 1
ATOM 3162 C CA . CYS A 1 398 ? 16.947 -23.470 -21.716 1.00 93.38 398 CYS A CA 1
ATOM 3163 C C . CYS A 1 398 ? 15.609 -24.142 -21.381 1.00 93.38 398 CYS A C 1
ATOM 3165 O O . CYS A 1 398 ? 15.188 -24.167 -20.224 1.00 93.38 398 CYS A O 1
ATOM 3167 N N . ALA A 1 399 ? 14.954 -24.718 -22.395 1.00 92.75 399 ALA A N 1
ATOM 3168 C CA . ALA A 1 399 ? 13.643 -25.351 -22.240 1.00 92.75 399 ALA A CA 1
ATOM 3169 C C . ALA A 1 399 ? 13.654 -26.490 -21.205 1.00 92.75 399 ALA A C 1
ATOM 3171 O O . ALA A 1 399 ? 12.753 -26.559 -20.378 1.00 92.75 399 ALA A O 1
ATOM 3172 N N . GLN A 1 400 ? 14.698 -27.329 -21.186 1.00 93.50 400 GLN A N 1
ATOM 3173 C CA . GLN A 1 400 ? 14.786 -28.448 -20.240 1.00 93.50 400 GLN A CA 1
ATOM 3174 C C . GLN A 1 400 ? 14.875 -27.970 -18.786 1.00 93.50 400 GLN A C 1
ATOM 3176 O O . GLN A 1 400 ? 14.167 -28.477 -17.921 1.00 93.50 400 GLN A O 1
ATOM 3181 N N . THR A 1 401 ? 15.723 -26.976 -18.505 1.00 93.75 401 THR A N 1
ATOM 3182 C CA . THR A 1 401 ? 15.840 -26.424 -17.149 1.00 93.75 401 THR A CA 1
ATOM 3183 C C . THR A 1 401 ? 14.546 -25.734 -16.731 1.00 93.75 401 THR A C 1
ATOM 3185 O O . THR A 1 401 ? 14.133 -25.872 -15.584 1.00 93.75 401 THR A O 1
ATOM 3188 N N . TYR A 1 402 ? 13.888 -25.018 -17.648 1.00 95.12 402 TYR A N 1
ATOM 3189 C CA . TYR A 1 402 ? 12.596 -24.395 -17.363 1.00 95.12 402 TYR A CA 1
ATOM 3190 C C . TYR A 1 402 ? 11.534 -25.446 -17.044 1.00 95.12 402 TYR A C 1
ATOM 3192 O O . TYR A 1 402 ? 10.838 -25.294 -16.047 1.00 95.12 402 TYR A O 1
ATOM 3200 N N . GLN A 1 403 ? 11.456 -26.526 -17.826 1.00 95.06 403 GLN A N 1
ATOM 3201 C CA . GLN A 1 403 ? 10.515 -27.620 -17.599 1.00 95.06 403 GLN A CA 1
ATOM 3202 C C . GLN A 1 403 ? 10.726 -28.255 -16.221 1.00 95.06 403 GLN A C 1
ATOM 3204 O O . GLN A 1 403 ? 9.791 -28.294 -15.434 1.00 95.06 403 GLN A O 1
ATOM 3209 N N . ASN A 1 404 ? 11.968 -28.606 -15.869 1.00 93.69 404 ASN A N 1
ATOM 3210 C CA . ASN A 1 404 ? 12.281 -29.193 -14.563 1.00 93.69 404 ASN A CA 1
ATOM 3211 C C . ASN A 1 404 ? 11.841 -28.296 -13.389 1.00 93.69 404 ASN A C 1
ATOM 3213 O O . ASN A 1 404 ? 11.402 -28.791 -12.358 1.00 93.69 404 ASN A O 1
ATOM 3217 N N . VAL A 1 405 ? 11.974 -26.972 -13.517 1.00 93.19 405 VAL A N 1
ATOM 3218 C CA . VAL A 1 405 ? 11.552 -26.022 -12.472 1.00 93.19 405 VAL A CA 1
ATOM 3219 C C . VAL A 1 405 ? 10.028 -25.891 -12.411 1.00 93.19 405 VAL A C 1
ATOM 3221 O O . VAL A 1 405 ? 9.467 -25.815 -11.317 1.00 93.19 405 VAL A O 1
ATOM 3224 N N . LEU A 1 406 ? 9.361 -25.865 -13.568 1.00 92.38 406 LEU A N 1
ATOM 3225 C CA . LEU A 1 406 ? 7.902 -25.807 -13.652 1.00 92.38 406 LEU A CA 1
ATOM 3226 C C . LEU A 1 406 ? 7.254 -27.096 -13.123 1.00 92.38 406 LEU A C 1
ATOM 3228 O O . LEU A 1 406 ? 6.251 -27.010 -12.420 1.00 92.38 406 LEU A O 1
ATOM 3232 N N . ASP A 1 407 ? 7.860 -28.259 -13.378 1.00 91.00 407 ASP A N 1
ATOM 3233 C CA . ASP A 1 407 ? 7.415 -29.567 -12.872 1.00 91.00 407 ASP A CA 1
ATOM 3234 C C . ASP A 1 407 ? 7.473 -29.647 -11.340 1.00 91.00 407 ASP A C 1
ATOM 3236 O O . ASP A 1 407 ? 6.649 -30.309 -10.714 1.00 91.00 407 ASP A O 1
ATOM 3240 N N . LEU A 1 408 ? 8.405 -28.917 -10.718 1.00 90.00 408 LEU A N 1
ATOM 3241 C CA . LEU A 1 408 ? 8.490 -28.769 -9.261 1.00 90.00 408 LEU A CA 1
ATOM 3242 C C . LEU A 1 408 ? 7.462 -27.769 -8.691 1.00 90.00 408 LEU A C 1
ATOM 3244 O O . LEU A 1 408 ? 7.447 -27.521 -7.486 1.00 90.00 408 LEU A O 1
ATOM 3248 N N . GLY A 1 409 ? 6.621 -27.156 -9.531 1.00 87.38 409 GLY A N 1
ATOM 3249 C CA . GLY A 1 409 ? 5.621 -26.169 -9.113 1.00 87.38 409 GLY A CA 1
ATOM 3250 C C . GLY A 1 409 ? 6.208 -24.804 -8.726 1.00 87.38 409 GLY A C 1
ATOM 3251 O O . GLY A 1 409 ? 5.572 -24.037 -7.993 1.00 87.38 409 GLY A O 1
ATOM 3252 N N . HIS A 1 410 ? 7.425 -24.495 -9.187 1.00 91.19 410 HIS A N 1
ATOM 3253 C CA . HIS A 1 410 ? 8.086 -23.210 -8.966 1.00 91.19 410 HIS A CA 1
ATOM 3254 C C . HIS A 1 410 ? 7.931 -22.262 -10.163 1.00 91.19 410 HIS A C 1
ATOM 3256 O O . HIS A 1 410 ? 7.715 -22.664 -11.304 1.00 91.19 410 HIS A O 1
ATOM 3262 N N . ILE A 1 411 ? 8.082 -20.965 -9.897 1.00 92.25 411 ILE A N 1
ATOM 3263 C CA . ILE A 1 411 ? 8.117 -19.911 -10.909 1.00 92.25 411 ILE A CA 1
ATOM 3264 C C . ILE A 1 411 ? 9.560 -19.751 -11.387 1.00 92.25 411 ILE A C 1
ATOM 3266 O O . ILE A 1 411 ? 10.469 -19.491 -10.592 1.00 92.25 411 ILE A O 1
ATOM 3270 N N . VAL A 1 412 ? 9.769 -19.852 -12.698 1.00 95.00 412 VAL A N 1
ATOM 3271 C CA . VAL A 1 412 ? 11.086 -19.636 -13.306 1.00 95.00 412 VAL A CA 1
ATOM 3272 C C . VAL A 1 412 ? 11.353 -18.139 -13.384 1.00 95.00 412 VAL A C 1
ATOM 3274 O O . VAL A 1 412 ? 10.575 -17.398 -13.983 1.00 95.00 412 VAL A O 1
ATOM 3277 N N . VAL A 1 413 ? 12.480 -17.688 -12.842 1.00 95.62 413 VAL A N 1
ATOM 3278 C CA . VAL A 1 413 ? 13.008 -16.344 -13.098 1.00 95.62 413 VAL A CA 1
ATOM 3279 C C . VAL A 1 413 ? 14.310 -16.490 -13.855 1.00 95.62 413 VAL A C 1
ATOM 3281 O O . VAL A 1 413 ? 15.221 -17.153 -13.374 1.00 95.62 413 VAL A O 1
ATOM 3284 N N . THR A 1 414 ? 14.426 -15.907 -15.040 1.00 95.06 414 THR A N 1
ATOM 3285 C CA . THR A 1 414 ? 15.582 -16.167 -15.900 1.00 95.06 414 THR A CA 1
ATOM 3286 C C . THR A 1 414 ? 16.162 -14.900 -16.497 1.00 95.06 414 THR A C 1
ATOM 3288 O O . THR A 1 414 ? 15.424 -14.005 -16.908 1.00 95.06 414 THR A O 1
ATOM 3291 N N . ASP A 1 415 ? 17.494 -14.821 -16.494 1.00 94.62 415 ASP A N 1
ATOM 3292 C CA . ASP A 1 415 ? 18.234 -13.723 -17.109 1.00 94.62 415 ASP A CA 1
ATOM 3293 C C . ASP A 1 415 ? 18.446 -14.028 -18.595 1.00 94.62 415 ASP A C 1
ATOM 3295 O O . ASP A 1 415 ? 19.145 -14.985 -18.937 1.00 94.62 415 ASP A O 1
ATOM 3299 N N . VAL A 1 416 ? 17.860 -13.215 -19.472 1.00 94.88 416 VAL A N 1
ATOM 3300 C CA . VAL A 1 416 ? 17.861 -13.449 -20.924 1.00 94.88 416 VAL A CA 1
ATOM 3301 C C . VAL A 1 416 ? 18.478 -12.301 -21.707 1.00 94.88 416 VAL A C 1
ATOM 3303 O O . VAL A 1 416 ? 18.338 -11.133 -21.348 1.00 94.88 416 VAL A O 1
ATOM 3306 N N . ASP A 1 417 ? 19.144 -12.631 -22.808 1.00 93.88 417 ASP A N 1
ATOM 3307 C CA . ASP A 1 417 ? 19.604 -11.644 -23.780 1.00 93.88 417 ASP A CA 1
ATOM 3308 C C . ASP A 1 417 ? 18.492 -11.376 -24.797 1.00 93.88 417 ASP A C 1
ATOM 3310 O O . ASP A 1 417 ? 18.317 -12.105 -25.772 1.00 93.88 417 ASP A O 1
ATOM 3314 N N . MET A 1 418 ? 17.704 -10.333 -24.540 1.00 90.88 418 MET A N 1
ATOM 3315 C CA . MET A 1 418 ? 16.635 -9.928 -25.450 1.00 90.88 418 MET A CA 1
ATOM 3316 C C . MET A 1 418 ? 17.137 -9.128 -26.650 1.00 90.88 418 MET A C 1
ATOM 3318 O O . MET A 1 418 ? 16.360 -8.905 -27.576 1.00 90.88 418 MET A O 1
ATOM 3322 N N . GLY A 1 419 ? 18.389 -8.669 -26.636 1.00 89.12 419 GLY A N 1
ATOM 3323 C CA . GLY A 1 419 ? 18.953 -7.814 -27.670 1.00 89.12 419 GLY A CA 1
ATOM 3324 C C . GLY A 1 419 ? 18.465 -6.366 -27.640 1.00 89.12 419 GLY A C 1
ATOM 3325 O O . GLY A 1 419 ? 17.269 -6.082 -27.528 1.00 89.12 419 GLY A O 1
ATOM 3326 N N . VAL A 1 420 ? 19.394 -5.431 -27.800 1.00 89.50 420 VAL A N 1
ATOM 3327 C CA . VAL A 1 420 ? 19.124 -4.004 -28.023 1.00 89.50 420 VAL A CA 1
ATOM 3328 C C . VAL A 1 420 ? 18.789 -3.730 -29.495 1.00 89.50 420 VAL A C 1
ATOM 3330 O O . VAL A 1 420 ? 17.907 -2.920 -29.774 1.00 89.50 420 VAL A O 1
ATOM 3333 N N . GLY A 1 421 ? 19.455 -4.411 -30.435 1.00 89.75 421 GLY A N 1
ATOM 3334 C CA . GLY A 1 421 ? 19.237 -4.251 -31.879 1.00 89.75 421 GLY A CA 1
ATOM 3335 C C . GLY A 1 421 ? 18.148 -5.165 -32.458 1.00 89.75 421 GLY A C 1
ATOM 3336 O O . GLY A 1 421 ? 17.839 -6.220 -31.899 1.00 89.75 421 GLY A O 1
ATOM 3337 N N . GLN A 1 422 ? 17.594 -4.799 -33.621 1.00 90.75 422 GLN A N 1
ATOM 3338 C CA . GLN A 1 422 ? 16.515 -5.548 -34.289 1.00 90.75 422 GLN A CA 1
ATOM 3339 C C . GLN A 1 422 ? 16.888 -7.003 -34.614 1.00 90.75 422 GLN A C 1
ATOM 3341 O O . GLN A 1 422 ? 16.053 -7.898 -34.458 1.00 90.75 422 GLN A O 1
ATOM 3346 N N . SER A 1 423 ? 18.129 -7.267 -35.037 1.00 90.88 423 SER A N 1
ATOM 3347 C CA . SER A 1 423 ? 18.569 -8.625 -35.395 1.00 90.88 423 SER A CA 1
ATOM 3348 C C . SER A 1 423 ? 18.594 -9.548 -34.177 1.00 90.88 423 SER A C 1
ATOM 3350 O O . SER A 1 423 ? 17.982 -10.617 -34.194 1.00 90.88 423 SER A O 1
ATOM 3352 N N . THR A 1 424 ? 19.238 -9.116 -33.088 1.00 91.50 424 THR A N 1
ATOM 3353 C CA . THR A 1 424 ? 19.302 -9.870 -31.826 1.00 91.50 424 THR A CA 1
ATOM 3354 C C . THR A 1 424 ? 17.905 -10.050 -31.231 1.00 91.50 424 THR A C 1
ATOM 3356 O O . THR A 1 424 ? 17.538 -11.160 -30.846 1.00 91.50 424 THR A O 1
ATOM 3359 N N . ARG A 1 425 ? 17.081 -8.991 -31.254 1.00 91.62 425 ARG A N 1
ATOM 3360 C CA . ARG A 1 425 ? 15.692 -9.024 -30.780 1.00 91.62 425 ARG A CA 1
ATOM 3361 C C . ARG A 1 425 ? 14.839 -10.042 -31.525 1.00 91.62 425 ARG A C 1
ATOM 3363 O O . ARG A 1 425 ? 14.112 -10.808 -30.896 1.00 91.62 425 ARG A O 1
ATOM 3370 N N . SER A 1 426 ? 14.940 -10.075 -32.850 1.00 91.06 426 SER A N 1
ATOM 3371 C CA . SER A 1 426 ? 14.182 -11.012 -33.687 1.00 91.06 426 SER A CA 1
ATOM 3372 C C . SER A 1 426 ? 14.597 -12.461 -33.424 1.00 91.06 426 SER A C 1
ATOM 3374 O O . SER A 1 426 ? 13.738 -13.334 -33.291 1.00 91.06 426 SER A O 1
ATOM 3376 N N . LEU A 1 427 ? 15.905 -12.713 -33.282 1.00 92.19 427 LEU A N 1
ATOM 3377 C CA . LEU A 1 427 ? 16.432 -14.035 -32.937 1.00 92.19 427 LEU A CA 1
ATOM 3378 C C . LEU A 1 427 ? 15.937 -14.500 -31.563 1.00 92.19 427 LEU A C 1
ATOM 3380 O O . LEU A 1 427 ? 15.498 -15.644 -31.435 1.00 92.19 427 LEU A O 1
ATOM 3384 N N . PHE A 1 428 ? 15.967 -13.621 -30.557 1.00 93.81 428 PHE A N 1
ATOM 3385 C CA . PHE A 1 428 ? 15.453 -13.928 -29.225 1.00 93.81 428 PHE A CA 1
ATOM 3386 C C . PHE A 1 428 ? 13.960 -14.259 -29.260 1.00 93.81 428 PHE A C 1
ATOM 3388 O O . PHE A 1 428 ? 13.557 -15.300 -28.749 1.00 93.81 428 PHE A O 1
ATOM 3395 N N . LEU A 1 429 ? 13.133 -13.406 -29.876 1.00 92.44 429 LEU A N 1
ATOM 3396 C CA . LEU A 1 429 ? 11.681 -13.606 -29.917 1.00 92.44 429 LEU A CA 1
ATOM 3397 C C . LEU A 1 429 ? 11.308 -14.912 -30.624 1.00 92.44 429 LEU A C 1
ATOM 3399 O O . LEU A 1 429 ? 10.445 -15.643 -30.139 1.00 92.44 429 LEU A O 1
ATOM 3403 N N . HIS A 1 430 ? 11.992 -15.238 -31.724 1.00 91.50 430 HIS A N 1
ATOM 3404 C CA . HIS A 1 430 ? 11.793 -16.501 -32.426 1.00 91.50 430 HIS A CA 1
ATOM 3405 C C . HIS A 1 430 ? 12.216 -17.706 -31.571 1.00 91.50 430 HIS A C 1
ATOM 3407 O O . HIS A 1 430 ? 11.441 -18.648 -31.401 1.00 91.50 430 HIS A O 1
ATOM 3413 N N . GLY A 1 431 ? 13.409 -17.656 -30.969 1.00 92.50 431 GLY A N 1
ATOM 3414 C CA . GLY A 1 431 ? 13.903 -18.720 -30.092 1.00 92.50 431 GLY A CA 1
ATOM 3415 C C . GLY A 1 431 ? 13.024 -18.924 -28.856 1.00 92.50 431 GLY A C 1
ATOM 3416 O O . GLY A 1 431 ? 12.718 -20.058 -28.484 1.00 92.50 431 GLY A O 1
ATOM 3417 N N . PHE A 1 432 ? 12.549 -17.836 -28.247 1.00 94.12 432 PHE A N 1
ATOM 3418 C CA . PHE A 1 432 ? 11.659 -17.896 -27.094 1.00 94.12 432 PHE A CA 1
ATOM 3419 C C . PHE A 1 432 ? 10.274 -18.428 -27.466 1.00 94.12 432 PHE A C 1
ATOM 3421 O O . PHE A 1 432 ? 9.693 -19.180 -26.689 1.00 94.12 432 PHE A O 1
ATOM 3428 N N . ALA A 1 433 ? 9.758 -18.107 -28.656 1.00 92.06 433 ALA A N 1
ATOM 3429 C CA . ALA A 1 433 ? 8.500 -18.668 -29.135 1.00 92.06 433 ALA A CA 1
ATOM 3430 C C . ALA A 1 433 ? 8.556 -20.191 -29.256 1.00 92.06 433 ALA A C 1
ATOM 3432 O O . ALA A 1 433 ? 7.645 -20.871 -28.785 1.00 92.06 433 ALA A O 1
ATOM 3433 N N . ILE A 1 434 ? 9.649 -20.720 -29.810 1.00 92.62 434 ILE A N 1
ATOM 3434 C CA . ILE A 1 434 ? 9.890 -22.164 -29.882 1.00 92.62 434 ILE A CA 1
ATOM 3435 C C . ILE A 1 434 ? 10.004 -22.743 -28.468 1.00 92.62 434 ILE A C 1
ATOM 3437 O O . ILE A 1 434 ? 9.308 -23.699 -28.140 1.00 92.62 434 ILE A O 1
ATOM 3441 N N . CYS A 1 435 ? 10.814 -22.126 -27.602 1.00 92.75 435 CYS A N 1
ATOM 3442 C CA . CYS A 1 435 ? 10.983 -22.559 -26.214 1.00 92.75 435 CYS A CA 1
ATOM 3443 C C . CYS A 1 435 ? 9.633 -22.644 -25.479 1.00 92.75 435 CYS A C 1
ATOM 3445 O O . CYS A 1 435 ? 9.290 -23.687 -24.932 1.00 92.75 435 CYS A O 1
ATOM 3447 N N . LYS A 1 436 ? 8.810 -21.592 -25.549 1.00 92.62 436 LYS A N 1
ATOM 3448 C CA . LYS A 1 436 ? 7.479 -21.536 -24.929 1.00 92.62 436 LYS A CA 1
ATOM 3449 C C . LYS A 1 436 ? 6.516 -22.589 -25.485 1.00 92.62 436 LYS A C 1
ATOM 3451 O O . LYS A 1 436 ? 5.664 -23.067 -24.743 1.00 92.62 436 LYS A O 1
ATOM 3456 N N . GLN A 1 437 ? 6.616 -22.936 -26.770 1.00 91.25 437 GLN A N 1
ATOM 3457 C CA . GLN A 1 437 ? 5.777 -23.972 -27.385 1.00 91.25 437 GLN A CA 1
ATOM 3458 C C . GLN A 1 437 ? 6.119 -25.385 -26.902 1.00 91.25 437 GLN A C 1
ATOM 3460 O O . GLN A 1 437 ? 5.223 -26.226 -26.870 1.00 91.25 437 GLN A O 1
ATOM 3465 N N . VAL A 1 438 ? 7.378 -25.632 -26.530 1.00 93.38 438 VAL A N 1
ATOM 3466 C CA . VAL A 1 438 ? 7.856 -26.935 -26.042 1.00 93.38 438 VAL A CA 1
ATOM 3467 C C . VAL A 1 438 ? 7.472 -27.182 -24.577 1.00 93.38 438 VAL A C 1
ATOM 3469 O O . VAL A 1 438 ? 7.327 -28.331 -24.176 1.00 93.38 438 VAL A O 1
ATOM 3472 N N . LEU A 1 439 ? 7.280 -26.124 -23.784 1.00 93.00 439 LEU A N 1
ATOM 3473 C CA . LEU A 1 439 ? 6.946 -26.237 -22.362 1.00 93.00 439 LEU A CA 1
ATOM 3474 C C . LEU A 1 439 ? 5.497 -26.686 -22.136 1.00 93.00 439 LEU A C 1
ATOM 3476 O O . LEU A 1 439 ? 4.559 -26.130 -22.718 1.00 93.00 439 LEU A O 1
ATOM 3480 N N . LEU A 1 440 ? 5.317 -27.657 -21.239 1.00 88.62 440 LEU A N 1
ATOM 3481 C CA . LEU A 1 440 ? 4.021 -28.233 -20.887 1.00 88.62 440 LEU A CA 1
ATOM 3482 C C . LEU A 1 440 ? 3.844 -28.246 -19.359 1.00 88.62 440 LEU A C 1
ATOM 3484 O O . LEU A 1 440 ? 4.652 -28.866 -18.681 1.00 88.62 440 LEU A O 1
ATOM 3488 N N . PRO A 1 441 ? 2.801 -27.613 -18.791 1.00 88.69 441 PRO A N 1
ATOM 3489 C CA . PRO A 1 441 ? 1.792 -26.791 -19.455 1.00 88.69 441 PRO A CA 1
ATOM 3490 C C . PRO A 1 441 ? 2.374 -25.464 -19.973 1.00 88.69 441 PRO A C 1
ATOM 3492 O O . PRO A 1 441 ? 3.383 -24.976 -19.468 1.00 88.69 441 PRO A O 1
ATOM 3495 N N . LYS A 1 442 ? 1.717 -24.852 -20.972 1.00 90.25 442 LYS A N 1
ATOM 3496 C CA . LYS A 1 442 ? 2.184 -23.590 -21.573 1.00 90.25 442 LYS A CA 1
ATOM 3497 C C . LYS A 1 442 ? 2.218 -22.471 -20.523 1.00 90.25 442 LYS A C 1
ATOM 3499 O O . LYS A 1 442 ? 1.153 -22.093 -20.027 1.00 90.25 442 LYS A O 1
ATOM 3504 N N . PRO A 1 443 ? 3.392 -21.893 -20.212 1.00 91.12 443 PRO A N 1
ATOM 3505 C CA . PRO A 1 443 ? 3.493 -20.897 -19.161 1.00 91.12 443 PRO A CA 1
ATOM 3506 C C . PRO A 1 443 ? 2.961 -19.529 -19.588 1.00 91.12 443 PRO A C 1
ATOM 3508 O O . PRO A 1 443 ? 3.085 -19.122 -20.748 1.00 91.12 443 PRO A O 1
ATOM 3511 N N . SER A 1 444 ? 2.440 -18.766 -18.625 1.00 90.75 444 SER A N 1
ATOM 3512 C CA . SER A 1 444 ? 2.276 -17.319 -18.801 1.00 90.75 444 SER A CA 1
ATOM 3513 C C . SER A 1 444 ? 3.603 -16.617 -18.515 1.00 90.75 444 SER A C 1
ATOM 3515 O O . SER A 1 444 ? 4.301 -16.945 -17.553 1.00 90.75 444 SER A O 1
ATOM 3517 N N . CYS A 1 445 ? 3.978 -15.668 -19.372 1.00 91.69 445 CYS A N 1
ATOM 3518 C CA . CYS A 1 445 ? 5.311 -15.075 -19.359 1.00 91.69 445 CYS A CA 1
ATOM 3519 C C . CYS A 1 445 ? 5.235 -13.568 -19.106 1.00 91.69 445 CYS A C 1
ATOM 3521 O O . CYS A 1 445 ? 4.524 -12.853 -19.815 1.00 91.69 445 CYS A O 1
ATOM 3523 N N . ALA A 1 446 ? 5.993 -13.085 -18.126 1.00 91.69 446 ALA A N 1
ATOM 3524 C CA . ALA A 1 446 ? 6.208 -11.664 -17.879 1.00 91.69 446 ALA A CA 1
ATOM 3525 C C . ALA A 1 446 ? 7.622 -11.281 -18.320 1.00 91.69 446 ALA A C 1
ATOM 3527 O O . ALA A 1 446 ? 8.568 -12.025 -18.077 1.00 91.69 446 ALA A O 1
ATOM 3528 N N . CYS A 1 447 ? 7.770 -10.120 -18.945 1.00 91.75 447 CYS A N 1
ATOM 3529 C CA . CYS A 1 447 ? 9.040 -9.640 -19.466 1.00 91.75 447 CYS A CA 1
ATOM 3530 C C . CYS A 1 447 ? 9.398 -8.271 -18.876 1.00 91.75 447 CYS A C 1
ATOM 3532 O O . CYS A 1 447 ? 8.569 -7.356 -18.833 1.00 91.75 447 CYS A O 1
ATOM 3534 N N . VAL A 1 448 ? 10.647 -8.129 -18.435 1.00 91.75 448 VAL A N 1
ATOM 3535 C CA . VAL A 1 448 ? 11.217 -6.880 -17.928 1.00 91.75 448 VAL A CA 1
ATOM 3536 C C . VAL A 1 448 ? 12.418 -6.503 -18.788 1.00 91.75 448 VAL A C 1
ATOM 3538 O O . VAL A 1 448 ? 13.352 -7.289 -18.910 1.00 91.75 448 VAL A O 1
ATOM 3541 N N . VAL A 1 449 ? 12.392 -5.303 -19.367 1.00 91.19 449 VAL A N 1
ATOM 3542 C CA . VAL A 1 449 ? 13.415 -4.795 -20.298 1.00 91.19 449 VAL A CA 1
ATOM 3543 C C . VAL A 1 449 ? 13.994 -3.491 -19.762 1.00 91.19 449 VAL A C 1
ATOM 3545 O O . VAL A 1 449 ? 13.269 -2.688 -19.171 1.00 91.19 449 VAL A O 1
ATOM 3548 N N . GLY A 1 450 ? 15.288 -3.257 -19.954 1.00 89.19 450 GLY A N 1
ATOM 3549 C CA . GLY A 1 450 ? 15.905 -1.971 -19.654 1.00 89.19 450 GLY A CA 1
ATOM 3550 C C . GLY A 1 450 ? 15.410 -0.860 -20.582 1.00 89.19 450 GLY A C 1
ATOM 3551 O O . GLY A 1 450 ? 15.066 -1.084 -21.742 1.00 89.19 450 GLY A O 1
ATOM 3552 N N . SER A 1 451 ? 15.365 0.374 -20.084 1.00 87.12 451 SER A N 1
ATOM 3553 C CA . SER A 1 451 ? 15.156 1.540 -20.943 1.00 87.12 451 SER A CA 1
ATOM 3554 C C . SER A 1 451 ? 16.421 1.887 -21.737 1.00 87.12 451 SER A C 1
ATOM 3556 O O . SER A 1 451 ? 17.547 1.647 -21.293 1.00 87.12 451 SER A O 1
ATOM 3558 N N . ALA A 1 452 ? 16.240 2.515 -22.900 1.00 83.38 452 ALA A N 1
ATOM 3559 C CA . ALA A 1 452 ? 17.329 3.148 -23.645 1.00 83.38 452 ALA A CA 1
ATOM 3560 C C . ALA A 1 452 ? 17.875 4.396 -22.928 1.00 83.38 452 ALA A C 1
ATOM 3562 O O . ALA A 1 452 ? 18.991 4.811 -23.206 1.00 83.38 452 ALA A O 1
ATOM 3563 N N . GLU A 1 453 ? 17.110 4.965 -21.990 1.00 84.50 453 GLU A N 1
ATOM 3564 C CA . GLU A 1 453 ? 17.483 6.140 -21.183 1.00 84.50 453 GLU A CA 1
ATOM 3565 C C . GLU A 1 453 ? 18.377 5.799 -19.979 1.00 84.50 453 GLU A C 1
ATOM 3567 O O . GLU A 1 453 ? 18.792 6.700 -19.247 1.00 84.50 453 GLU A O 1
ATOM 3572 N N . ASN A 1 454 ? 18.662 4.511 -19.757 1.00 87.31 454 ASN A N 1
ATOM 3573 C CA . ASN A 1 454 ? 19.554 4.084 -18.684 1.00 87.31 454 ASN A CA 1
ATOM 3574 C C . ASN A 1 454 ? 20.971 4.622 -18.914 1.00 87.31 454 ASN A C 1
ATOM 3576 O O . ASN A 1 454 ? 21.380 4.866 -20.053 1.00 87.31 454 ASN A O 1
ATOM 3580 N N . LYS A 1 455 ? 21.722 4.800 -17.834 1.00 85.44 455 LYS A N 1
ATOM 3581 C CA . LYS A 1 455 ? 23.012 5.480 -17.795 1.00 85.44 455 LYS A CA 1
ATOM 3582 C C . LYS A 1 455 ? 24.046 4.586 -17.138 1.00 85.44 455 LYS A C 1
ATOM 3584 O O . LYS A 1 455 ? 23.747 3.865 -16.193 1.00 85.44 455 LYS A O 1
ATOM 3589 N N . SER A 1 456 ? 25.280 4.678 -17.607 1.00 82.00 456 SER A N 1
ATOM 3590 C CA . SER A 1 456 ? 26.409 4.030 -16.948 1.00 82.00 456 SER A CA 1
ATOM 3591 C C . SER A 1 456 ? 26.919 4.955 -15.850 1.00 82.00 456 SER A C 1
ATOM 3593 O O . SER A 1 456 ? 27.237 6.098 -16.149 1.00 82.00 456 SER A O 1
ATOM 3595 N N . ASP A 1 457 ? 27.057 4.497 -14.611 1.00 74.69 457 ASP A N 1
ATOM 3596 C CA . ASP A 1 457 ? 27.845 5.210 -13.598 1.00 74.69 457 ASP A CA 1
ATOM 3597 C C . ASP A 1 457 ? 28.908 4.254 -13.037 1.00 74.69 457 ASP A C 1
ATOM 3599 O O . ASP A 1 457 ? 28.811 3.033 -13.144 1.00 74.69 457 ASP A O 1
ATOM 3603 N N . THR A 1 458 ? 29.938 4.827 -12.430 1.00 64.12 458 THR A N 1
ATOM 3604 C CA . THR A 1 458 ? 30.904 4.116 -11.583 1.00 64.12 458 THR A CA 1
ATOM 3605 C C . THR A 1 458 ? 30.244 3.489 -10.354 1.00 64.12 458 THR A C 1
ATOM 3607 O O . THR A 1 458 ? 30.771 2.538 -9.777 1.00 64.12 458 THR A O 1
ATOM 3610 N N . ARG A 1 459 ? 29.078 4.006 -9.949 1.00 67.25 459 ARG A N 1
ATOM 3611 C CA . ARG A 1 459 ? 28.264 3.439 -8.876 1.00 67.25 459 ARG A CA 1
ATOM 3612 C C . ARG A 1 459 ? 27.504 2.198 -9.365 1.00 67.25 459 ARG A C 1
ATOM 3614 O O . ARG A 1 459 ? 26.889 2.254 -10.425 1.00 67.25 459 ARG A O 1
ATOM 3621 N N . PRO A 1 460 ? 27.440 1.122 -8.559 1.00 61.59 460 PRO A N 1
ATOM 3622 C CA . PRO A 1 460 ? 26.713 -0.106 -8.906 1.00 61.59 460 PRO A CA 1
ATOM 3623 C C . PRO A 1 460 ? 25.188 0.085 -9.017 1.00 61.59 460 PRO A C 1
ATOM 3625 O O . PRO A 1 460 ? 24.481 -0.820 -9.463 1.00 61.59 460 PRO A O 1
ATOM 3628 N N . ASP A 1 461 ? 24.682 1.250 -8.605 1.00 67.75 461 ASP A N 1
ATOM 3629 C CA . ASP A 1 461 ? 23.257 1.582 -8.578 1.00 67.75 461 ASP A CA 1
ATOM 3630 C C . ASP A 1 461 ? 22.680 1.943 -9.960 1.00 67.75 461 ASP A C 1
ATOM 3632 O O . ASP A 1 461 ? 21.459 1.946 -10.135 1.00 67.75 461 ASP A O 1
ATOM 3636 N N . PHE A 1 462 ? 23.544 2.206 -10.948 1.00 77.94 462 PHE A N 1
ATOM 3637 C CA . PHE A 1 462 ? 23.163 2.676 -12.280 1.00 77.94 462 PHE A CA 1
ATOM 3638 C C . PHE A 1 462 ? 23.669 1.751 -13.382 1.00 77.94 462 PHE A C 1
ATOM 3640 O O . PHE A 1 462 ? 24.798 1.258 -13.338 1.00 77.94 462 PHE A O 1
ATOM 3647 N N . GLY A 1 463 ? 22.835 1.563 -14.403 1.00 83.50 463 GLY A N 1
ATOM 3648 C CA . GLY A 1 463 ? 23.213 0.846 -15.608 1.00 83.50 463 GLY A CA 1
ATOM 3649 C C . GLY A 1 463 ? 23.332 -0.662 -15.427 1.00 83.50 463 GLY A C 1
ATOM 3650 O O . GLY A 1 463 ? 23.073 -1.253 -14.370 1.00 83.50 463 GLY A O 1
ATOM 3651 N N . THR A 1 464 ? 23.678 -1.314 -16.529 1.00 88.62 464 THR A N 1
ATOM 3652 C CA . THR A 1 464 ? 23.741 -2.773 -16.610 1.00 88.62 464 THR A CA 1
ATOM 3653 C C . THR A 1 464 ? 24.981 -3.306 -15.884 1.00 88.62 464 THR A C 1
ATOM 3655 O O . THR A 1 464 ? 26.045 -2.689 -15.945 1.00 88.62 464 THR A O 1
ATOM 3658 N N . SER A 1 465 ? 24.898 -4.464 -15.217 1.00 89.31 465 SER A N 1
ATOM 3659 C CA . SER A 1 465 ? 26.077 -5.070 -14.572 1.00 89.31 465 SER A CA 1
ATOM 3660 C C . SER A 1 465 ? 27.131 -5.485 -15.606 1.00 89.31 465 SER A C 1
ATOM 3662 O O . SER A 1 465 ? 26.786 -5.850 -16.728 1.00 89.31 465 SER A O 1
ATOM 3664 N N . GLU A 1 466 ? 28.416 -5.453 -15.250 1.00 87.44 466 GLU A N 1
ATOM 3665 C CA . GLU A 1 466 ? 29.491 -5.859 -16.170 1.00 87.44 466 GLU A CA 1
ATOM 3666 C C . GLU A 1 466 ? 29.324 -7.315 -16.635 1.00 87.44 466 GLU A C 1
ATOM 3668 O O . GLU A 1 466 ? 29.408 -7.594 -17.828 1.00 87.44 466 GLU A O 1
ATOM 3673 N N . GLY A 1 467 ? 28.960 -8.223 -15.721 1.00 87.81 467 GLY A N 1
ATOM 3674 C CA . GLY A 1 467 ? 28.688 -9.622 -16.057 1.00 87.81 467 GLY A CA 1
ATOM 3675 C C . GLY A 1 467 ? 27.510 -9.803 -17.022 1.00 87.81 467 GLY A C 1
ATOM 3676 O O . GLY A 1 467 ? 27.591 -10.621 -17.937 1.00 87.81 467 GLY A O 1
ATOM 3677 N N . ASP A 1 468 ? 26.435 -9.020 -16.869 1.00 90.31 468 ASP A N 1
ATOM 3678 C CA . ASP A 1 468 ? 25.320 -9.038 -17.822 1.00 90.31 468 ASP A CA 1
ATOM 3679 C C . ASP A 1 468 ? 25.726 -8.455 -19.181 1.00 90.31 468 ASP A C 1
ATOM 3681 O O . ASP A 1 468 ? 25.361 -9.027 -20.206 1.00 90.31 468 ASP A O 1
ATOM 3685 N N . ARG A 1 469 ? 26.531 -7.380 -19.207 1.00 89.56 469 ARG A N 1
ATOM 3686 C CA . ARG A 1 469 ? 27.043 -6.784 -20.453 1.00 89.56 469 ARG A CA 1
ATOM 3687 C C . ARG A 1 469 ? 27.911 -7.762 -21.239 1.00 89.56 469 ARG A C 1
ATOM 3689 O O . ARG A 1 469 ? 27.726 -7.880 -22.444 1.00 89.56 469 ARG A O 1
ATOM 3696 N N . SER A 1 470 ? 28.818 -8.480 -20.576 1.00 89.62 470 SER A N 1
ATOM 3697 C CA . SER A 1 470 ? 29.676 -9.477 -21.233 1.00 89.62 470 SER A CA 1
ATOM 3698 C C . SER A 1 470 ? 28.898 -10.685 -21.763 1.00 89.62 470 SER A C 1
ATOM 3700 O O . SER A 1 470 ? 29.350 -11.338 -22.699 1.00 89.62 470 SER A O 1
ATOM 3702 N N . ALA A 1 471 ? 27.740 -10.992 -21.175 1.00 89.56 471 ALA A N 1
ATOM 3703 C CA . ALA A 1 471 ? 26.879 -12.091 -21.604 1.00 89.56 471 ALA A CA 1
ATOM 3704 C C . ALA A 1 471 ? 25.918 -11.716 -22.750 1.00 89.56 471 ALA A C 1
ATOM 3706 O O . ALA A 1 471 ? 25.336 -12.610 -23.365 1.00 89.56 471 ALA A O 1
ATOM 3707 N N . MET A 1 472 ? 25.727 -10.425 -23.033 1.00 92.00 472 MET A N 1
ATOM 3708 C CA . MET A 1 472 ? 24.882 -9.946 -24.130 1.00 92.00 472 MET A CA 1
ATOM 3709 C C . MET A 1 472 ? 25.638 -9.957 -25.459 1.00 92.00 472 MET A C 1
ATOM 3711 O O . MET A 1 472 ? 26.753 -9.444 -25.554 1.00 92.00 472 MET A O 1
ATOM 3715 N N . ARG A 1 473 ? 24.998 -10.446 -26.526 1.00 90.94 473 ARG A N 1
ATOM 3716 C CA . ARG A 1 473 ? 25.560 -10.419 -27.888 1.00 90.94 473 ARG A CA 1
ATOM 3717 C C . ARG A 1 473 ? 25.790 -9.002 -28.395 1.00 90.94 473 ARG A C 1
ATOM 3719 O O . ARG A 1 473 ? 26.752 -8.757 -29.114 1.00 90.94 473 ARG A O 1
ATOM 3726 N N . ASP A 1 474 ? 24.912 -8.080 -28.014 1.00 90.94 474 ASP A N 1
ATOM 3727 C CA . ASP A 1 474 ? 25.020 -6.660 -28.330 1.00 90.94 474 ASP A CA 1
ATOM 3728 C C . ASP A 1 474 ? 25.295 -5.792 -27.089 1.00 90.94 474 ASP A C 1
ATOM 3730 O O . ASP A 1 474 ? 24.937 -4.615 -27.039 1.00 90.94 474 ASP A O 1
ATOM 3734 N N . GLY A 1 475 ? 26.013 -6.344 -26.100 1.00 89.94 475 GLY A N 1
ATOM 3735 C CA . GLY A 1 475 ? 26.403 -5.627 -24.880 1.00 89.94 475 GLY A CA 1
ATOM 3736 C C . GLY A 1 475 ? 27.183 -4.330 -25.140 1.00 89.94 475 GLY A C 1
ATOM 3737 O O . GLY A 1 475 ? 27.004 -3.347 -24.419 1.00 89.94 475 GLY A O 1
ATOM 3738 N N . GLU A 1 476 ? 27.976 -4.275 -26.217 1.00 90.25 476 GLU A N 1
ATOM 3739 C CA . GLU A 1 476 ? 28.658 -3.048 -26.657 1.00 90.25 476 GLU A CA 1
ATOM 3740 C C . GLU A 1 476 ? 27.664 -1.926 -27.008 1.00 90.25 476 GLU A C 1
ATOM 3742 O O . GLU A 1 476 ? 27.888 -0.777 -26.625 1.00 90.25 476 GLU A O 1
ATOM 3747 N N . LEU A 1 477 ? 26.535 -2.238 -27.669 1.00 90.94 477 LEU A N 1
ATOM 3748 C CA . LEU A 1 477 ? 25.489 -1.247 -27.965 1.00 90.94 477 LEU A CA 1
ATOM 3749 C C . LEU A 1 477 ? 24.946 -0.633 -26.686 1.00 90.94 477 LEU A C 1
ATOM 3751 O O . LEU A 1 477 ? 24.820 0.589 -26.585 1.00 90.94 477 LEU A O 1
ATOM 3755 N N . LYS A 1 478 ? 24.646 -1.484 -25.700 1.00 91.25 478 LYS A N 1
ATOM 3756 C CA . LYS A 1 478 ? 24.139 -1.018 -24.414 1.00 91.25 478 LYS A CA 1
ATOM 3757 C C . LYS A 1 478 ? 25.161 -0.121 -23.722 1.00 91.25 478 LYS A C 1
ATOM 3759 O O . LYS A 1 478 ? 24.789 0.950 -23.257 1.00 91.25 478 LYS A O 1
ATOM 3764 N N . CYS A 1 479 ? 26.439 -0.504 -23.741 1.00 90.62 479 CYS A N 1
ATOM 3765 C CA . CYS A 1 479 ? 27.523 0.282 -23.158 1.00 90.62 479 CYS A CA 1
ATOM 3766 C C . CYS A 1 479 ? 27.616 1.688 -23.770 1.00 90.62 479 CYS A C 1
ATOM 3768 O O . CYS A 1 479 ? 27.699 2.668 -23.031 1.00 90.62 479 CYS A O 1
ATOM 3770 N N . PHE A 1 480 ? 27.563 1.820 -25.101 1.00 91.56 480 PHE A N 1
ATOM 3771 C CA . PHE A 1 480 ? 27.629 3.133 -25.755 1.00 91.56 480 PHE A CA 1
ATOM 3772 C C . PHE A 1 480 ? 26.373 3.981 -25.519 1.00 91.56 480 PHE A C 1
ATOM 3774 O O . PHE A 1 480 ? 26.494 5.189 -25.314 1.00 91.56 480 PHE A O 1
ATOM 3781 N N . SER A 1 481 ? 25.187 3.364 -25.492 1.00 91.44 481 SER A N 1
ATOM 3782 C CA . SER A 1 481 ? 23.933 4.052 -25.151 1.00 91.44 481 SER A CA 1
ATOM 3783 C C . SER A 1 481 ? 23.964 4.597 -23.721 1.00 91.44 481 SER A C 1
ATOM 3785 O O . SER A 1 481 ? 23.685 5.772 -23.491 1.00 91.44 481 SER A O 1
ATOM 3787 N N . GLU A 1 482 ? 24.348 3.757 -22.757 1.00 91.19 482 GLU A N 1
ATOM 3788 C CA . GLU A 1 482 ? 24.461 4.127 -21.345 1.00 91.19 482 GLU A CA 1
ATOM 3789 C C . GLU A 1 482 ? 25.529 5.212 -21.121 1.00 91.19 482 GLU A C 1
ATOM 3791 O O . GLU A 1 482 ? 25.297 6.160 -20.365 1.00 91.19 482 GLU A O 1
ATOM 3796 N N . SER A 1 483 ? 26.653 5.127 -21.843 1.00 90.44 483 SER A N 1
ATOM 3797 C CA . SER A 1 483 ? 27.727 6.131 -21.818 1.00 90.44 483 SER A CA 1
ATOM 3798 C C . SER A 1 483 ? 27.264 7.476 -22.381 1.00 90.44 483 SER A C 1
ATOM 3800 O O . SER A 1 483 ? 27.545 8.523 -21.799 1.00 90.44 483 SER A O 1
ATOM 3802 N N . ALA A 1 484 ? 26.512 7.473 -23.487 1.00 91.00 484 ALA A N 1
ATOM 3803 C CA . ALA A 1 484 ? 25.954 8.693 -24.063 1.00 91.00 484 ALA A CA 1
ATOM 3804 C C . ALA A 1 484 ? 24.991 9.388 -23.086 1.00 91.00 484 ALA A C 1
ATOM 3806 O O .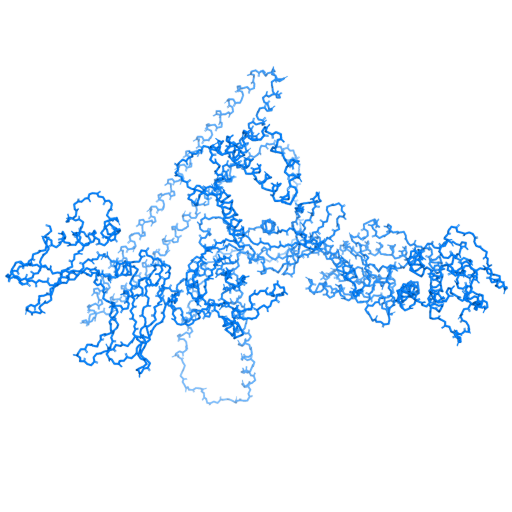 ALA A 1 484 ? 25.059 10.607 -22.913 1.00 91.00 484 ALA A O 1
ATOM 3807 N N . ASN A 1 485 ? 24.135 8.633 -22.394 1.00 90.06 485 ASN A N 1
ATOM 3808 C CA . ASN A 1 485 ? 23.216 9.216 -21.416 1.00 90.06 485 ASN A CA 1
ATOM 3809 C C . ASN A 1 485 ? 23.935 9.732 -20.163 1.00 90.06 485 ASN A C 1
ATOM 3811 O O . ASN A 1 485 ? 23.568 10.792 -19.654 1.00 90.06 485 ASN A O 1
ATOM 3815 N N . HIS A 1 486 ? 24.973 9.032 -19.695 1.00 90.00 486 HIS A N 1
ATOM 3816 C CA . HIS A 1 486 ? 25.817 9.492 -18.590 1.00 90.00 486 HIS A CA 1
ATOM 3817 C C . HIS A 1 486 ? 26.510 10.819 -18.919 1.00 90.00 486 HIS A C 1
ATOM 3819 O O . HIS A 1 486 ? 26.403 11.786 -18.168 1.00 90.00 486 HIS A O 1
ATOM 3825 N N . LEU A 1 487 ? 27.147 10.905 -20.091 1.00 89.81 487 LEU A N 1
ATOM 3826 C CA . LEU A 1 487 ? 27.817 12.125 -20.544 1.00 89.81 487 LEU A CA 1
ATOM 3827 C C . LEU A 1 487 ? 26.827 13.284 -20.743 1.00 89.81 487 LEU A C 1
ATOM 3829 O O . LEU A 1 487 ? 27.156 14.430 -20.447 1.00 89.81 487 LEU A O 1
ATOM 3833 N N . MET A 1 488 ? 25.600 13.005 -21.194 1.00 89.69 488 MET A N 1
ATOM 3834 C CA . MET A 1 488 ? 24.552 14.024 -21.316 1.00 89.69 488 MET A CA 1
ATOM 3835 C C . MET A 1 488 ? 24.039 14.517 -19.956 1.00 89.69 488 MET A C 1
ATOM 3837 O O . MET A 1 488 ? 23.618 15.667 -19.838 1.00 89.69 488 MET A O 1
ATOM 3841 N N . GLU A 1 489 ? 24.055 13.681 -18.922 1.00 87.06 489 GLU A N 1
ATOM 3842 C CA . GLU A 1 489 ? 23.752 14.124 -17.561 1.00 87.06 489 GLU A CA 1
ATOM 3843 C C . GLU A 1 489 ? 24.879 14.981 -16.988 1.00 87.06 489 GLU A C 1
ATOM 3845 O O . GLU A 1 489 ? 24.601 16.084 -16.523 1.00 87.06 489 GLU A O 1
ATOM 3850 N N . ALA A 1 490 ? 26.133 14.533 -17.109 1.00 87.19 490 ALA A N 1
ATOM 3851 C CA . ALA A 1 490 ? 27.298 15.313 -16.689 1.00 87.19 490 ALA A CA 1
ATOM 3852 C C . ALA A 1 490 ? 27.291 16.702 -17.347 1.00 87.19 490 ALA A C 1
ATOM 3854 O O . ALA A 1 490 ? 27.415 17.720 -16.677 1.00 87.19 490 ALA A O 1
ATOM 3855 N N . MET A 1 491 ? 26.992 16.773 -18.649 1.00 86.81 491 MET A N 1
ATOM 3856 C CA . MET A 1 491 ? 26.879 18.033 -19.389 1.00 86.81 491 MET A CA 1
ATOM 3857 C C . MET A 1 491 ? 25.791 18.997 -18.884 1.00 86.81 491 MET A C 1
ATOM 3859 O O . MET A 1 491 ? 25.801 20.145 -19.322 1.00 86.81 491 MET A O 1
ATOM 3863 N N . GLN A 1 492 ? 24.849 18.583 -18.025 1.00 86.25 492 GLN A N 1
ATOM 3864 C CA . GLN A 1 492 ? 23.785 19.446 -17.479 1.00 86.25 492 GLN A CA 1
ATOM 3865 C C . GLN A 1 492 ? 24.189 20.212 -16.212 1.00 86.25 492 GLN A C 1
ATOM 3867 O O . GLN A 1 492 ? 23.411 21.064 -15.763 1.00 86.25 492 GLN A O 1
ATOM 3872 N N . GLU A 1 493 ? 25.383 19.963 -15.668 1.00 87.38 493 GLU A N 1
ATOM 3873 C CA . GLU A 1 493 ? 25.903 20.664 -14.495 1.00 87.38 493 GLU A CA 1
ATOM 3874 C C . GLU A 1 493 ? 25.973 22.189 -14.691 1.00 87.38 493 GLU A C 1
ATOM 3876 O O . GLU A 1 493 ? 26.228 22.715 -15.780 1.00 87.38 493 GLU A O 1
ATOM 3881 N N . SER A 1 494 ? 25.719 22.932 -13.610 1.00 85.25 494 SER A N 1
ATOM 3882 C CA . SER A 1 494 ? 25.666 24.399 -13.639 1.00 85.25 494 SER A CA 1
ATOM 3883 C C . SER A 1 494 ? 27.033 25.045 -13.881 1.00 85.25 494 SER A C 1
ATOM 3885 O O . SER A 1 494 ? 27.094 26.091 -14.525 1.00 85.25 494 SER A O 1
ATOM 3887 N N . SER A 1 495 ? 28.118 24.414 -13.425 1.00 87.94 495 SER A N 1
ATOM 3888 C CA . SER A 1 495 ? 29.513 24.795 -13.700 1.00 87.94 495 SER A CA 1
ATOM 3889 C C . SER A 1 495 ? 29.799 24.820 -15.205 1.00 87.94 495 SER A C 1
ATOM 3891 O O . SER A 1 495 ? 30.262 25.829 -15.743 1.00 87.94 495 SER A O 1
ATOM 3893 N N . LEU A 1 496 ? 29.420 23.750 -15.904 1.00 87.19 496 LEU A N 1
ATOM 3894 C CA . LEU A 1 496 ? 29.636 23.586 -17.340 1.00 87.19 496 LEU A CA 1
ATOM 3895 C C . LEU A 1 496 ? 28.796 24.556 -18.179 1.00 87.19 496 LEU A C 1
ATOM 3897 O O . LEU A 1 496 ? 29.221 24.960 -19.261 1.00 87.19 496 LEU A O 1
ATOM 3901 N N . ARG A 1 497 ? 27.630 25.002 -17.686 1.00 87.94 497 ARG A N 1
ATOM 3902 C CA . ARG A 1 497 ? 26.843 26.056 -18.363 1.00 87.94 497 ARG A CA 1
ATOM 3903 C C . ARG A 1 497 ? 27.598 27.375 -18.445 1.00 87.94 497 ARG A C 1
ATOM 3905 O O . ARG A 1 497 ? 27.530 28.054 -19.470 1.00 87.94 497 ARG A O 1
ATOM 3912 N N . GLU A 1 498 ? 28.282 27.761 -17.374 1.00 87.75 498 GLU A N 1
ATOM 3913 C CA . GLU A 1 498 ? 29.077 28.990 -17.370 1.00 87.75 498 GLU A CA 1
ATOM 3914 C C . GLU A 1 498 ? 30.316 28.840 -18.255 1.00 87.75 498 GLU A C 1
ATOM 3916 O O . GLU A 1 498 ? 30.637 29.748 -19.022 1.00 87.75 498 GLU A O 1
ATOM 3921 N N . GLU A 1 499 ? 30.940 27.663 -18.259 1.00 88.19 499 GLU A N 1
ATOM 3922 C CA . GLU A 1 499 ? 32.048 27.364 -19.166 1.00 88.19 499 GLU A CA 1
ATOM 3923 C C . GLU A 1 499 ? 31.628 27.402 -20.648 1.00 88.19 499 GLU A C 1
ATOM 3925 O O . GLU A 1 499 ? 32.317 28.019 -21.462 1.00 88.19 499 GLU A O 1
ATOM 3930 N N . MET A 1 500 ? 30.457 26.859 -21.009 1.00 89.50 500 MET A N 1
ATOM 3931 C CA . MET A 1 500 ? 29.884 26.975 -22.361 1.00 89.50 500 MET A CA 1
ATOM 3932 C C . MET A 1 500 ? 29.722 28.443 -22.789 1.00 89.50 500 MET A C 1
ATOM 3934 O O . MET A 1 500 ? 30.092 28.815 -23.908 1.00 89.50 500 MET A O 1
ATOM 3938 N N . LYS A 1 501 ? 29.231 29.310 -21.891 1.00 89.06 501 LYS A N 1
ATOM 3939 C CA . LYS A 1 501 ? 29.087 30.751 -22.165 1.00 89.06 501 LYS A CA 1
ATOM 3940 C C . LYS A 1 501 ? 30.439 31.440 -22.346 1.00 89.06 501 LYS A C 1
ATOM 3942 O O . LYS A 1 501 ? 30.554 32.327 -23.194 1.00 89.06 501 LYS A O 1
ATOM 3947 N N . LEU A 1 502 ? 31.448 31.058 -21.561 1.00 87.69 502 LEU A N 1
ATOM 3948 C CA . LEU A 1 502 ? 32.812 31.579 -21.684 1.00 87.69 502 LEU A CA 1
ATOM 3949 C C . LEU A 1 502 ? 33.448 31.150 -23.011 1.00 87.69 502 LEU A C 1
ATOM 3951 O O . LEU A 1 502 ? 33.976 31.995 -23.733 1.00 87.69 502 LEU A O 1
ATOM 3955 N N . LEU A 1 503 ? 33.299 29.880 -23.390 1.00 87.12 503 LEU A N 1
ATOM 3956 C CA . LEU A 1 503 ? 33.738 29.349 -24.683 1.00 87.12 503 LEU A CA 1
ATOM 3957 C C . LEU A 1 503 ? 33.084 30.078 -25.863 1.00 87.12 503 LEU A C 1
ATOM 3959 O O . LEU A 1 503 ? 33.760 30.401 -26.839 1.00 87.12 503 LEU A O 1
ATOM 3963 N N . GLY A 1 504 ? 31.798 30.428 -25.760 1.00 85.69 504 GLY A N 1
ATOM 3964 C CA . GLY A 1 504 ? 31.096 31.224 -26.775 1.00 85.69 504 GLY A CA 1
ATOM 3965 C C . GLY A 1 504 ? 31.678 32.631 -26.993 1.00 85.69 504 GLY A C 1
ATOM 3966 O O . GLY A 1 504 ? 31.467 33.236 -28.049 1.00 85.69 504 GLY A O 1
ATOM 3967 N N . ARG A 1 505 ? 32.449 33.161 -26.032 1.00 87.56 505 ARG A N 1
ATOM 3968 C CA . ARG A 1 505 ? 33.144 34.455 -26.147 1.00 87.56 505 ARG A CA 1
ATOM 3969 C C . ARG A 1 505 ? 34.521 34.344 -26.800 1.00 87.56 505 ARG A C 1
ATOM 3971 O O . ARG A 1 505 ? 35.056 35.376 -27.186 1.00 87.56 505 ARG A O 1
ATOM 3978 N N . CYS A 1 506 ? 35.060 33.139 -26.977 1.00 84.50 506 CYS A N 1
ATOM 3979 C CA . CYS A 1 506 ? 36.349 32.928 -27.627 1.00 84.50 506 CYS A CA 1
ATOM 3980 C C . CYS A 1 506 ? 36.281 33.309 -29.117 1.00 84.50 506 CYS A C 1
ATOM 3982 O O . CYS A 1 506 ? 35.463 32.772 -29.869 1.00 84.50 506 CYS A O 1
ATOM 3984 N N . ASP A 1 507 ? 37.140 34.233 -29.551 1.00 80.81 507 ASP A N 1
ATOM 3985 C CA . ASP A 1 507 ? 37.196 34.679 -30.949 1.00 80.81 507 ASP A CA 1
ATOM 3986 C C . ASP A 1 507 ? 38.035 33.745 -31.840 1.00 80.81 507 ASP A C 1
ATOM 3988 O O . ASP A 1 507 ? 37.762 33.635 -33.035 1.00 80.81 507 ASP A O 1
ATOM 3992 N N . GLN A 1 508 ? 39.020 33.045 -31.267 1.00 82.06 508 GLN A N 1
ATOM 3993 C CA . GLN A 1 508 ? 39.936 32.150 -31.985 1.00 82.06 508 GLN A CA 1
ATOM 3994 C C . GLN A 1 508 ? 39.980 30.765 -31.322 1.00 82.06 508 GLN A C 1
ATOM 3996 O O . GLN A 1 508 ? 40.862 30.500 -30.505 1.00 82.06 508 GLN A O 1
ATOM 4001 N N . PRO A 1 509 ? 39.033 29.868 -31.642 1.00 84.00 509 PRO A N 1
ATOM 4002 C CA . PRO A 1 509 ? 39.024 28.528 -31.076 1.00 84.00 509 PRO A CA 1
ATOM 4003 C C . PRO A 1 509 ? 40.141 27.661 -31.684 1.00 84.00 509 PRO A C 1
ATOM 4005 O O . PRO A 1 509 ? 40.483 27.810 -32.864 1.00 84.00 509 PRO A O 1
ATOM 4008 N N . PRO A 1 510 ? 40.641 26.661 -30.944 1.00 85.50 510 PRO A N 1
ATOM 4009 C CA . PRO A 1 510 ? 41.350 25.535 -31.533 1.00 85.50 510 PRO A CA 1
ATOM 4010 C C . PRO A 1 510 ? 40.541 24.880 -32.664 1.00 85.50 510 PRO A C 1
ATOM 4012 O O . PRO A 1 510 ? 39.307 24.798 -32.625 1.00 85.50 510 PRO A O 1
ATOM 4015 N N . LYS A 1 511 ? 41.240 24.349 -33.673 1.00 84.19 511 LYS A N 1
ATOM 4016 C CA . LYS A 1 511 ? 40.603 23.659 -34.813 1.00 84.19 511 LYS A CA 1
ATOM 4017 C C . LYS A 1 511 ? 39.734 22.478 -34.364 1.00 84.19 511 LYS A C 1
ATOM 4019 O O . LYS A 1 511 ? 38.683 22.245 -34.956 1.00 84.19 511 LYS A O 1
ATOM 4024 N N . SER A 1 512 ? 40.139 21.782 -33.303 1.00 85.31 512 SER A N 1
ATOM 4025 C CA . SER A 1 512 ? 39.384 20.682 -32.692 1.00 85.31 512 SER A CA 1
ATOM 4026 C C . SER A 1 512 ? 38.016 21.135 -32.169 1.00 85.31 512 SER A C 1
ATOM 4028 O O . SER A 1 512 ? 37.022 20.462 -32.419 1.00 85.31 512 SER A O 1
ATOM 4030 N N . TYR A 1 513 ? 37.920 22.310 -31.536 1.00 88.19 513 TYR A N 1
ATOM 4031 C CA . TYR A 1 513 ? 36.651 22.831 -31.001 1.00 88.19 513 TYR A CA 1
ATOM 4032 C C . TYR A 1 513 ? 35.675 23.173 -32.128 1.00 88.19 513 TYR A C 1
ATOM 4034 O O . TYR A 1 513 ? 34.474 22.930 -32.022 1.00 88.19 513 TYR A O 1
ATOM 4042 N N . THR A 1 514 ? 36.202 23.703 -33.235 1.00 87.75 514 THR A N 1
ATOM 4043 C CA . THR A 1 514 ? 35.391 24.006 -34.420 1.00 87.75 514 THR A CA 1
ATOM 4044 C C . THR A 1 514 ? 34.804 22.725 -35.021 1.00 87.75 514 THR A C 1
ATOM 4046 O O . THR A 1 514 ? 33.615 22.690 -35.322 1.00 87.75 514 THR A O 1
ATOM 4049 N N . LEU A 1 515 ? 35.593 21.646 -35.113 1.00 88.94 515 LEU A N 1
ATOM 4050 C CA . LEU A 1 515 ? 35.124 20.342 -35.601 1.00 88.94 515 LEU A CA 1
ATOM 4051 C C . LEU A 1 515 ? 34.060 19.712 -34.695 1.00 88.94 515 LEU A C 1
ATOM 4053 O O . LEU A 1 515 ? 33.055 19.213 -35.200 1.00 88.94 515 LEU A O 1
ATOM 4057 N N . ILE A 1 516 ? 34.256 19.756 -33.372 1.00 90.50 516 ILE A N 1
ATOM 4058 C CA . ILE A 1 516 ? 33.280 19.243 -32.397 1.00 90.50 516 ILE A CA 1
ATOM 4059 C C . ILE A 1 516 ? 31.949 19.975 -32.567 1.00 90.50 516 ILE A C 1
ATOM 4061 O O . ILE A 1 516 ? 30.904 19.342 -32.691 1.00 90.50 516 ILE A O 1
ATOM 4065 N N . MET A 1 517 ? 31.978 21.308 -32.637 1.00 91.06 517 MET A N 1
ATOM 4066 C CA . MET A 1 517 ? 30.755 22.097 -32.764 1.00 91.06 517 MET A CA 1
ATOM 4067 C C . MET A 1 517 ? 30.073 21.949 -34.128 1.00 91.06 517 MET A C 1
ATOM 4069 O O . MET A 1 517 ? 28.846 21.981 -34.192 1.00 91.06 517 MET A O 1
ATOM 4073 N N . GLU A 1 518 ? 30.822 21.749 -35.215 1.00 90.31 518 GLU A N 1
ATOM 4074 C CA . GLU A 1 518 ? 30.229 21.376 -36.504 1.00 90.31 518 GLU A CA 1
ATOM 4075 C C . GLU A 1 518 ? 29.499 20.029 -36.412 1.00 90.31 518 GLU A C 1
ATOM 4077 O O . GLU A 1 518 ? 28.357 19.927 -36.860 1.00 90.31 518 GLU A O 1
ATOM 4082 N N . ALA A 1 519 ? 30.101 19.021 -35.772 1.00 92.00 519 ALA A N 1
ATOM 4083 C CA . ALA A 1 519 ? 29.459 17.726 -35.550 1.00 92.00 519 ALA A CA 1
ATOM 4084 C C . ALA A 1 519 ? 28.202 17.838 -34.661 1.00 92.00 519 ALA A C 1
ATOM 4086 O O . ALA A 1 519 ? 27.184 17.209 -34.957 1.00 92.00 519 ALA A O 1
ATOM 4087 N N . VAL A 1 520 ? 28.215 18.704 -33.637 1.00 92.50 520 VAL A N 1
ATOM 4088 C CA . VAL A 1 520 ? 27.010 19.048 -32.857 1.00 92.50 520 VAL A CA 1
ATOM 4089 C C . VAL A 1 520 ? 25.916 19.615 -33.762 1.00 92.50 520 VAL A C 1
ATOM 4091 O O . VAL A 1 520 ? 24.771 19.182 -33.681 1.00 92.50 520 VAL A O 1
ATOM 4094 N N . VAL A 1 521 ? 26.242 20.552 -34.658 1.00 91.44 521 VAL A N 1
ATOM 4095 C CA . VAL A 1 521 ? 25.256 21.145 -35.580 1.00 91.44 521 VAL A CA 1
ATOM 4096 C C . VAL A 1 521 ? 24.637 20.092 -36.503 1.00 91.44 521 VAL A C 1
ATOM 4098 O O . VAL A 1 521 ? 23.431 20.156 -36.754 1.00 91.44 521 VAL A O 1
ATOM 4101 N N . VAL A 1 522 ? 25.425 19.114 -36.966 1.00 91.88 522 VAL A N 1
ATOM 4102 C CA . VAL A 1 522 ? 24.924 17.984 -37.766 1.00 91.88 522 VAL A CA 1
ATOM 4103 C C . VAL A 1 522 ? 23.908 17.158 -36.969 1.00 91.88 522 VAL A C 1
ATOM 4105 O O . VAL A 1 522 ? 22.829 16.869 -37.486 1.00 91.88 522 VAL A O 1
ATOM 4108 N N . LEU A 1 523 ? 24.207 16.829 -35.706 1.00 91.75 523 LEU A N 1
ATOM 4109 C CA . LEU A 1 523 ? 23.296 16.079 -34.828 1.00 91.75 523 LEU A CA 1
ATOM 4110 C C . LEU A 1 523 ? 22.012 16.855 -34.501 1.00 91.75 523 LEU A C 1
ATOM 4112 O O . LEU A 1 523 ? 20.929 16.277 -34.493 1.00 91.75 523 LEU A O 1
ATOM 4116 N N . LEU A 1 524 ? 22.110 18.169 -34.288 1.00 91.69 524 LEU A N 1
ATOM 4117 C CA . LEU A 1 524 ? 20.958 19.034 -34.005 1.00 91.69 524 LEU A CA 1
ATOM 4118 C C . LEU A 1 524 ? 20.066 19.293 -35.234 1.00 91.69 524 LEU A C 1
ATOM 4120 O O . LEU A 1 524 ? 18.971 19.835 -35.093 1.00 91.69 524 LEU A O 1
ATOM 4124 N N . SER A 1 525 ? 20.522 18.931 -36.437 1.00 91.00 525 SER A N 1
ATOM 4125 C CA . SER A 1 525 ? 19.858 19.249 -37.706 1.00 91.00 525 SER A CA 1
ATOM 4126 C C . SER A 1 525 ? 19.589 17.986 -38.536 1.00 91.00 525 SER A C 1
ATOM 4128 O O . SER A 1 525 ? 20.161 17.826 -39.617 1.00 91.00 525 SER A O 1
ATOM 4130 N N . PRO A 1 526 ? 18.694 17.083 -38.099 1.00 86.06 526 PRO A N 1
ATOM 4131 C CA . PRO A 1 526 ? 18.500 15.783 -38.746 1.00 86.06 526 PRO A CA 1
ATOM 4132 C C . PRO A 1 526 ? 18.095 15.893 -40.227 1.00 86.06 526 PRO A C 1
ATOM 4134 O O . PRO A 1 526 ? 18.536 15.100 -41.050 1.00 86.06 526 PRO A O 1
ATOM 4137 N N . SER A 1 527 ? 17.330 16.915 -40.618 1.00 87.19 527 SER A N 1
ATOM 4138 C CA . SER A 1 527 ? 16.912 17.132 -42.014 1.00 87.19 527 SER A CA 1
ATOM 4139 C C . SER A 1 527 ? 17.948 17.853 -42.891 1.00 87.19 527 SER A C 1
ATOM 4141 O O . SER A 1 527 ? 17.706 18.074 -44.080 1.00 87.19 527 SER A O 1
ATOM 4143 N N . GLY A 1 528 ? 19.074 18.289 -42.321 1.00 83.62 528 GLY A N 1
ATOM 4144 C CA . GLY A 1 528 ? 20.104 19.034 -43.040 1.00 83.62 528 GLY A CA 1
ATOM 4145 C C . GLY A 1 528 ? 20.943 18.138 -43.949 1.00 83.62 528 GLY A C 1
ATOM 4146 O O . GLY A 1 528 ? 21.271 17.011 -43.598 1.00 83.62 528 GLY A O 1
ATOM 4147 N N . LYS A 1 529 ? 21.329 18.649 -45.125 1.00 82.62 529 LYS A N 1
ATOM 4148 C CA . LYS A 1 529 ? 22.312 17.992 -45.999 1.00 82.62 529 LYS A CA 1
ATOM 4149 C C . LYS A 1 529 ? 23.692 18.570 -45.719 1.00 82.62 529 LYS A C 1
ATOM 4151 O O . LYS A 1 529 ? 23.982 19.700 -46.115 1.00 82.62 529 LYS A O 1
ATOM 4156 N N . PHE A 1 530 ? 24.538 17.789 -45.064 1.00 86.75 530 PHE A N 1
ATOM 4157 C CA . PHE A 1 530 ? 25.896 18.193 -44.708 1.00 86.75 530 PHE A CA 1
ATOM 4158 C C . PHE A 1 530 ? 26.933 17.581 -45.652 1.00 86.75 530 PHE A C 1
ATOM 4160 O O . PHE A 1 530 ? 26.686 16.572 -46.310 1.00 86.75 530 PHE A O 1
ATOM 4167 N N . ARG A 1 531 ? 28.095 18.230 -45.759 1.00 84.88 531 ARG A N 1
ATOM 4168 C CA . ARG A 1 531 ? 29.256 17.713 -46.499 1.00 84.88 531 ARG A CA 1
ATOM 4169 C C . ARG A 1 531 ? 30.293 17.201 -45.502 1.00 84.88 531 ARG A C 1
ATOM 4171 O O . ARG A 1 531 ? 30.319 17.658 -44.365 1.00 84.88 531 ARG A O 1
ATOM 4178 N N . ASN A 1 532 ? 31.165 16.307 -45.956 1.00 86.19 532 ASN A N 1
ATOM 4179 C CA . ASN A 1 532 ? 32.283 15.804 -45.156 1.00 86.19 532 ASN A CA 1
ATOM 4180 C C . ASN A 1 532 ? 33.205 16.941 -44.671 1.00 86.19 532 ASN A C 1
ATOM 4182 O O . ASN A 1 532 ? 33.338 17.955 -45.375 1.00 86.19 532 ASN A O 1
ATOM 4186 N N . PRO A 1 533 ? 33.869 16.767 -43.510 1.00 84.75 533 PRO A N 1
ATOM 4187 C CA . PRO A 1 533 ? 34.793 17.758 -42.973 1.00 84.75 533 PRO A CA 1
ATOM 4188 C C . PRO A 1 533 ? 35.920 18.047 -43.965 1.00 84.75 533 PRO A C 1
ATOM 4190 O O . PRO A 1 533 ? 36.478 17.148 -44.601 1.00 84.75 533 PRO A O 1
ATOM 4193 N N . ARG A 1 534 ? 36.265 19.327 -44.110 1.00 79.31 534 ARG A N 1
ATOM 4194 C CA . ARG A 1 534 ? 37.395 19.750 -44.944 1.00 79.31 534 ARG A CA 1
ATOM 4195 C C . ARG A 1 534 ? 38.698 19.544 -44.174 1.00 79.31 534 ARG A C 1
ATOM 4197 O O . ARG A 1 534 ? 38.769 19.900 -43.006 1.00 79.31 534 ARG A O 1
ATOM 4204 N N . LYS A 1 535 ? 39.759 19.112 -44.869 1.00 71.25 535 LYS A N 1
ATOM 4205 C CA . LYS A 1 535 ? 41.122 19.006 -44.299 1.00 71.25 535 LYS A CA 1
ATOM 4206 C C . LYS A 1 535 ? 41.628 20.328 -43.699 1.00 71.25 535 LYS A C 1
ATOM 4208 O O . LYS A 1 535 ? 42.415 20.331 -42.758 1.00 71.25 535 LYS A O 1
ATOM 4213 N N . VAL A 1 536 ? 41.171 21.459 -44.246 1.00 67.94 536 VAL A N 1
ATOM 4214 C CA . VAL A 1 536 ? 41.398 22.800 -43.696 1.00 67.94 536 VAL A CA 1
ATOM 4215 C C . VAL A 1 536 ? 40.077 23.307 -43.124 1.00 67.94 536 VAL A C 1
ATOM 4217 O O . VAL A 1 536 ? 39.141 23.596 -43.872 1.00 67.94 536 VAL A O 1
ATOM 4220 N N . VAL A 1 537 ? 40.001 23.374 -41.796 1.00 63.41 537 VAL A N 1
ATOM 4221 C CA . VAL A 1 537 ? 38.828 23.857 -41.057 1.00 63.41 537 VAL A CA 1
ATOM 4222 C C . VAL A 1 537 ? 38.787 25.383 -41.147 1.00 63.41 537 VAL A C 1
ATOM 4224 O O . VAL A 1 537 ? 39.736 26.053 -40.737 1.00 63.41 537 VAL A O 1
ATOM 4227 N N . ASN A 1 538 ? 37.713 25.934 -41.713 1.00 61.28 538 ASN A N 1
ATOM 4228 C CA . ASN A 1 538 ? 37.542 27.379 -41.860 1.00 61.28 538 ASN A CA 1
ATOM 4229 C C . ASN A 1 538 ? 36.938 27.976 -40.581 1.00 61.28 538 ASN A C 1
ATOM 4231 O O . ASN A 1 538 ? 35.938 27.478 -40.084 1.00 61.28 538 ASN A O 1
ATOM 4235 N N . THR A 1 539 ? 37.454 29.115 -40.116 1.00 61.44 539 THR A N 1
ATOM 4236 C CA . THR A 1 539 ? 36.950 29.850 -38.933 1.00 61.44 539 THR A CA 1
ATOM 4237 C C . THR A 1 539 ? 35.518 30.393 -39.076 1.00 61.44 539 THR A C 1
ATOM 4239 O O . THR A 1 539 ? 34.918 30.834 -38.099 1.00 61.44 539 THR A O 1
ATOM 4242 N N . VAL A 1 540 ? 34.935 30.351 -40.280 1.00 62.31 540 VAL A N 1
ATOM 4243 C CA . VAL A 1 540 ? 33.584 30.863 -40.582 1.00 62.31 540 VAL A CA 1
ATOM 4244 C C . VAL A 1 540 ? 32.484 30.047 -39.890 1.00 62.31 540 VAL A C 1
ATOM 4246 O O . VAL A 1 540 ? 31.470 30.618 -39.491 1.00 62.31 540 VAL A O 1
ATOM 4249 N N . SER A 1 541 ? 32.675 28.739 -39.698 1.00 74.75 541 SER A N 1
ATOM 4250 C CA . SER A 1 541 ? 31.706 27.888 -38.991 1.00 74.75 541 SER A CA 1
ATOM 4251 C C . SER A 1 541 ? 31.628 28.205 -37.496 1.00 74.75 541 SER A C 1
ATOM 4253 O O . SER A 1 541 ? 30.544 28.133 -36.915 1.00 74.75 541 SER A O 1
ATOM 4255 N N . TRP A 1 542 ? 32.728 28.677 -36.897 1.00 84.38 542 TRP A N 1
ATOM 4256 C CA . TRP A 1 542 ? 32.767 29.060 -35.485 1.00 84.38 542 TRP A CA 1
ATOM 4257 C C . TRP A 1 542 ? 31.844 30.237 -35.146 1.00 84.38 542 TRP A C 1
ATOM 4259 O O . TRP A 1 542 ? 31.183 30.250 -34.109 1.00 84.38 542 TRP A O 1
ATOM 4269 N N . LEU A 1 543 ? 31.737 31.230 -36.034 1.00 82.69 543 LEU A N 1
ATOM 4270 C CA . LEU A 1 543 ? 30.868 32.396 -35.815 1.00 82.69 543 LEU A CA 1
ATOM 4271 C C . LEU A 1 543 ? 29.396 31.996 -35.604 1.00 82.69 543 LEU A C 1
ATOM 4273 O O . LEU A 1 543 ? 28.692 32.637 -34.822 1.00 82.69 543 LEU A O 1
ATOM 4277 N N . GLY A 1 544 ? 28.942 30.927 -36.269 1.00 78.38 544 GLY A N 1
ATOM 4278 C CA . GLY A 1 544 ? 27.604 30.364 -36.085 1.00 78.38 544 GLY A CA 1
ATOM 4279 C C . GLY A 1 544 ? 27.456 29.582 -34.777 1.00 78.38 544 GLY A C 1
ATOM 4280 O O . GLY A 1 544 ? 26.447 29.726 -34.085 1.00 78.38 544 GLY A O 1
ATOM 4281 N N . THR A 1 545 ? 28.471 28.805 -34.393 1.00 85.31 545 THR A N 1
ATOM 4282 C CA . THR A 1 545 ? 28.439 27.946 -33.197 1.00 85.31 545 THR A CA 1
ATOM 4283 C C . THR A 1 545 ? 28.605 28.728 -31.892 1.00 85.31 545 THR A C 1
ATOM 4285 O O . THR A 1 545 ? 28.064 28.315 -30.867 1.00 85.31 545 THR A O 1
ATOM 4288 N N . ARG A 1 546 ? 29.242 29.909 -31.920 1.00 88.38 546 ARG A N 1
ATOM 4289 C CA . ARG A 1 546 ? 29.322 30.834 -30.769 1.00 88.38 546 ARG A CA 1
ATOM 4290 C C . ARG A 1 546 ? 27.955 31.217 -30.211 1.00 88.38 546 ARG A C 1
ATOM 4292 O O . ARG A 1 546 ? 27.786 31.279 -28.998 1.00 88.38 546 ARG A O 1
ATOM 4299 N N . ARG A 1 547 ? 26.974 31.461 -31.087 1.00 85.50 547 ARG A N 1
ATOM 4300 C CA . ARG A 1 547 ? 25.602 31.798 -30.668 1.00 85.50 547 ARG A CA 1
ATOM 4301 C C . ARG A 1 547 ? 24.934 30.629 -29.948 1.00 85.50 547 ARG A C 1
ATOM 4303 O O . ARG A 1 547 ? 24.244 30.842 -28.961 1.00 85.50 547 ARG A O 1
ATOM 4310 N N . ILE A 1 548 ? 25.195 29.407 -30.410 1.00 88.69 548 ILE A N 1
ATOM 4311 C CA . ILE A 1 548 ? 24.668 28.178 -29.811 1.00 88.69 548 ILE A CA 1
ATOM 4312 C C . ILE A 1 548 ? 25.280 27.958 -28.416 1.00 88.69 548 ILE A C 1
ATOM 4314 O O . ILE A 1 548 ? 24.552 27.665 -27.474 1.00 88.69 548 ILE A O 1
ATOM 4318 N N . LEU A 1 549 ? 26.592 28.174 -28.260 1.00 89.25 549 LEU A N 1
ATOM 4319 C CA . LEU A 1 549 ? 27.289 28.083 -26.967 1.00 89.25 549 LEU A CA 1
ATOM 4320 C C . LEU A 1 549 ? 26.885 29.193 -25.979 1.00 89.25 549 LEU A C 1
ATOM 4322 O O . LEU A 1 549 ? 26.825 28.958 -24.774 1.00 89.25 549 LEU A O 1
ATOM 4326 N N . ALA A 1 550 ? 26.564 30.392 -26.477 1.00 87.88 550 ALA A N 1
ATOM 4327 C CA . ALA A 1 550 ? 26.042 31.480 -25.649 1.00 87.88 550 ALA A CA 1
ATOM 4328 C C . ALA A 1 550 ? 24.654 31.159 -25.053 1.00 87.88 550 ALA A C 1
ATOM 4330 O O . ALA A 1 550 ? 24.339 31.617 -23.954 1.00 87.88 550 ALA A O 1
ATOM 4331 N N . GLU A 1 551 ? 23.849 30.339 -25.739 1.00 90.56 551 GLU A N 1
ATOM 4332 C CA . GLU A 1 551 ? 22.546 29.831 -25.285 1.00 90.56 551 GLU A CA 1
ATOM 4333 C C . GLU A 1 551 ? 22.666 28.423 -24.654 1.00 90.56 551 GLU A C 1
ATOM 4335 O O . GLU A 1 551 ? 21.948 27.496 -25.031 1.00 90.56 551 GLU A O 1
ATOM 4340 N N . ALA A 1 552 ? 23.563 28.255 -23.672 1.00 88.81 552 ALA A N 1
ATOM 4341 C CA . ALA A 1 552 ? 23.915 26.956 -23.075 1.00 88.81 552 ALA A CA 1
ATOM 4342 C C . ALA A 1 552 ? 22.710 26.087 -22.647 1.00 88.81 552 ALA A C 1
ATOM 4344 O O . ALA A 1 552 ? 22.687 24.888 -22.915 1.00 88.81 552 ALA A O 1
ATOM 4345 N N . GLU A 1 553 ? 21.673 26.674 -22.038 1.00 89.81 553 GLU A N 1
ATOM 4346 C CA . GLU A 1 553 ? 20.476 25.923 -21.613 1.00 89.81 553 GLU A CA 1
ATOM 4347 C C . GLU A 1 553 ? 19.685 25.362 -22.798 1.00 89.81 553 GLU A C 1
ATOM 4349 O O . GLU A 1 553 ? 19.211 24.225 -22.767 1.00 89.81 553 GLU A O 1
ATOM 4354 N N . ARG A 1 554 ? 19.571 26.147 -23.872 1.00 91.00 554 ARG A N 1
ATOM 4355 C CA . ARG A 1 554 ? 18.886 25.729 -25.093 1.00 91.00 554 ARG A CA 1
ATOM 4356 C C . ARG A 1 554 ? 19.685 24.658 -25.820 1.00 91.00 554 ARG A C 1
ATOM 4358 O O . ARG A 1 554 ? 19.085 23.711 -26.328 1.00 91.00 554 ARG A O 1
ATOM 4365 N N . LEU A 1 555 ? 21.013 24.784 -25.849 1.00 90.75 555 LEU A N 1
ATOM 4366 C CA . LEU A 1 555 ? 21.900 23.757 -26.389 1.00 90.75 555 LEU A CA 1
ATOM 4367 C C . LEU A 1 555 ? 21.734 22.443 -25.618 1.00 90.75 555 LEU A C 1
ATOM 4369 O O . LEU A 1 555 ? 21.444 21.430 -26.242 1.00 90.75 555 LEU A O 1
ATOM 4373 N N . GLN A 1 556 ? 21.822 22.456 -24.285 1.00 90.25 556 GLN A N 1
ATOM 4374 C CA . GLN A 1 556 ? 21.625 21.258 -23.455 1.00 90.25 556 GLN A CA 1
ATOM 4375 C C . GLN A 1 556 ? 20.253 20.610 -23.685 1.00 90.25 556 GLN A C 1
ATOM 4377 O O . GLN A 1 556 ? 20.164 19.393 -23.835 1.00 90.25 556 GLN A O 1
ATOM 4382 N N . HIS A 1 557 ? 19.185 21.412 -23.761 1.00 90.50 557 HIS A N 1
ATOM 4383 C CA . HIS A 1 557 ? 17.846 20.899 -24.050 1.00 90.50 557 HIS A CA 1
ATOM 4384 C C . HIS A 1 557 ? 17.754 20.275 -25.450 1.00 90.50 557 HIS A C 1
ATOM 4386 O O . HIS A 1 557 ? 17.162 19.212 -25.613 1.00 90.50 557 HIS A O 1
ATOM 4392 N N . SER A 1 558 ? 18.380 20.906 -26.447 1.00 91.50 558 SER A N 1
ATOM 4393 C CA . SER A 1 558 ? 18.387 20.413 -27.828 1.00 91.50 558 SER A CA 1
ATOM 4394 C C . SER A 1 558 ? 19.233 19.146 -27.978 1.00 91.50 558 SER A C 1
ATOM 4396 O O . SER A 1 558 ? 18.822 18.242 -28.692 1.00 91.50 558 SER A O 1
ATOM 4398 N N . LEU A 1 559 ? 20.367 19.047 -27.273 1.00 91.38 559 LEU A N 1
ATOM 4399 C CA . LEU A 1 559 ? 21.210 17.847 -27.224 1.00 91.38 559 LEU A CA 1
ATOM 4400 C C . LEU A 1 559 ? 20.476 16.671 -26.574 1.00 91.38 559 LEU A C 1
ATOM 4402 O O . LEU A 1 559 ? 20.488 15.573 -27.118 1.00 91.38 559 LEU A O 1
ATOM 4406 N N . LYS A 1 560 ? 19.772 16.909 -25.459 1.00 89.50 560 LYS A N 1
ATOM 4407 C CA . LYS A 1 560 ? 18.941 15.886 -24.803 1.00 89.50 560 LYS A CA 1
ATOM 4408 C C . LYS A 1 560 ? 17.793 15.403 -25.699 1.00 89.50 560 LYS A C 1
ATOM 4410 O O . LYS A 1 560 ? 17.357 14.267 -25.568 1.00 89.50 560 LYS A O 1
ATOM 4415 N N . ALA A 1 561 ? 17.294 16.266 -26.582 1.00 89.75 561 ALA A N 1
ATOM 4416 C CA . ALA A 1 561 ? 16.224 15.942 -27.521 1.00 89.75 561 ALA A CA 1
ATOM 4417 C C . ALA A 1 561 ? 16.706 15.199 -28.783 1.00 89.75 561 ALA A C 1
ATOM 4419 O O . ALA A 1 561 ? 15.873 14.832 -29.612 1.00 89.75 561 ALA A O 1
ATOM 4420 N N . VAL A 1 562 ? 18.018 14.991 -28.960 1.00 91.00 562 VAL A N 1
ATOM 4421 C CA . VAL A 1 562 ? 18.548 14.212 -30.087 1.00 91.00 562 VAL A CA 1
ATOM 4422 C C . VAL A 1 562 ? 18.143 12.751 -29.922 1.00 91.00 562 VAL A C 1
ATOM 4424 O O . VAL A 1 562 ? 18.537 12.088 -28.964 1.00 91.00 562 VAL A O 1
ATOM 4427 N N . ASP A 1 563 ? 17.392 12.235 -30.892 1.00 89.94 563 ASP A N 1
ATOM 4428 C CA . ASP A 1 563 ? 17.067 10.814 -30.968 1.00 89.94 563 ASP A CA 1
ATOM 4429 C C . ASP A 1 563 ? 18.280 10.025 -31.481 1.00 89.94 563 ASP A C 1
ATOM 4431 O O . ASP A 1 563 ? 18.513 9.893 -32.686 1.00 89.94 563 ASP A O 1
ATOM 4435 N N . ILE A 1 564 ? 19.068 9.503 -30.540 1.00 90.44 564 ILE A N 1
ATOM 4436 C CA . ILE A 1 564 ? 20.274 8.714 -30.825 1.00 90.44 564 ILE A CA 1
ATOM 4437 C C . ILE A 1 564 ? 19.970 7.405 -31.569 1.00 90.44 564 ILE A C 1
ATOM 4439 O O . ILE A 1 564 ? 20.872 6.826 -32.171 1.00 90.44 564 ILE A O 1
ATOM 4443 N N . CYS A 1 565 ? 18.718 6.936 -31.543 1.00 88.69 565 CYS A N 1
ATOM 4444 C CA . CYS A 1 565 ? 18.301 5.705 -32.208 1.00 88.69 565 CYS A CA 1
ATOM 4445 C C . CYS A 1 565 ? 17.911 5.922 -33.677 1.00 88.69 565 CYS A C 1
ATOM 4447 O O . CYS A 1 565 ? 17.800 4.948 -34.419 1.00 88.69 565 CYS A O 1
ATOM 4449 N N . ASN A 1 566 ? 17.707 7.174 -34.105 1.00 89.75 566 ASN A N 1
ATOM 4450 C CA . ASN A 1 566 ? 17.178 7.510 -35.427 1.00 89.75 566 ASN A CA 1
ATOM 4451 C C . ASN A 1 566 ? 17.984 8.621 -36.121 1.00 89.75 566 ASN A C 1
ATOM 4453 O O . ASN A 1 566 ? 17.450 9.636 -36.577 1.00 89.75 566 ASN A O 1
ATOM 4457 N N . ILE A 1 567 ? 19.303 8.439 -36.199 1.00 91.81 567 ILE A N 1
ATOM 4458 C CA . ILE A 1 567 ? 20.186 9.352 -36.932 1.00 91.81 567 ILE A CA 1
ATOM 4459 C C . ILE A 1 567 ? 20.140 9.009 -38.431 1.00 91.81 567 ILE A C 1
ATOM 4461 O O . ILE A 1 567 ? 20.445 7.874 -38.797 1.00 91.81 567 ILE A O 1
ATOM 4465 N N . PRO A 1 568 ? 19.828 9.970 -39.325 1.00 92.50 568 PRO A N 1
ATOM 4466 C CA . PRO A 1 568 ? 19.779 9.711 -40.761 1.00 92.50 568 PRO A CA 1
ATOM 4467 C C . PRO A 1 568 ? 21.111 9.211 -41.321 1.00 92.50 568 PRO A C 1
ATOM 4469 O O . PRO A 1 568 ? 22.165 9.777 -41.034 1.00 92.50 568 PRO A O 1
ATOM 4472 N N . ASP A 1 569 ? 21.053 8.224 -42.212 1.00 90.12 569 ASP A N 1
ATOM 4473 C CA . ASP A 1 569 ? 22.220 7.564 -42.814 1.00 90.12 569 ASP A CA 1
ATOM 4474 C C . ASP A 1 569 ? 23.248 8.518 -43.425 1.00 90.12 569 ASP A C 1
ATOM 4476 O O . ASP A 1 569 ? 24.460 8.349 -43.262 1.00 90.12 569 ASP A O 1
ATOM 4480 N N . ILE A 1 570 ? 22.756 9.541 -44.126 1.00 90.81 570 ILE A N 1
ATOM 4481 C CA . ILE A 1 570 ? 23.600 10.559 -44.753 1.00 90.81 570 ILE A CA 1
ATOM 4482 C C . ILE A 1 570 ? 24.384 11.306 -43.668 1.00 90.81 570 ILE A C 1
ATOM 4484 O O . ILE A 1 570 ? 25.599 11.460 -43.787 1.00 90.81 570 ILE A O 1
ATOM 4488 N N . ASN A 1 571 ? 23.723 11.699 -42.579 1.00 93.25 571 ASN A N 1
ATOM 4489 C CA . ASN A 1 571 ? 24.355 12.421 -41.476 1.00 93.25 571 ASN A CA 1
ATOM 4490 C C . ASN A 1 571 ? 25.297 11.518 -40.681 1.00 93.25 571 ASN A C 1
ATOM 4492 O O . ASN A 1 571 ? 26.384 11.959 -40.319 1.00 93.25 571 ASN A O 1
ATOM 4496 N N . LEU A 1 572 ? 24.933 10.249 -40.478 1.00 93.31 572 LEU A N 1
ATOM 4497 C CA . LEU A 1 572 ? 25.796 9.271 -39.825 1.00 93.31 572 LEU A CA 1
ATOM 4498 C C . LEU A 1 572 ? 27.118 9.113 -40.590 1.00 93.31 572 LEU A C 1
ATOM 4500 O O . LEU A 1 572 ? 28.181 9.226 -39.991 1.00 93.31 572 LEU A O 1
ATOM 4504 N N . SER A 1 573 ? 27.074 8.973 -41.922 1.00 92.50 573 SER A N 1
ATOM 4505 C CA . SER A 1 573 ? 28.287 8.866 -42.752 1.00 92.50 573 SER A CA 1
ATOM 4506 C C . SER A 1 573 ? 29.202 10.100 -42.662 1.00 92.50 573 SER A C 1
ATOM 4508 O O . SER A 1 573 ? 30.434 9.981 -42.622 1.00 92.50 573 SER A O 1
ATOM 4510 N N . VAL A 1 574 ? 28.601 11.291 -42.564 1.00 93.19 574 VAL A N 1
ATOM 4511 C CA . VAL A 1 574 ? 29.319 12.555 -42.367 1.00 93.19 574 VAL A CA 1
ATOM 4512 C C . VAL A 1 574 ? 29.965 12.580 -40.982 1.00 93.19 574 VAL A C 1
ATOM 4514 O O . VAL A 1 574 ? 31.157 12.862 -40.874 1.00 93.19 574 VAL A O 1
ATOM 4517 N N . LEU A 1 575 ? 29.229 12.221 -39.929 1.00 93.38 575 LEU A N 1
ATOM 4518 C CA . LEU A 1 575 ? 29.728 12.172 -38.551 1.00 93.38 575 LEU A CA 1
ATOM 4519 C C . LEU A 1 575 ? 30.879 11.168 -38.378 1.00 93.38 575 LEU A C 1
ATOM 4521 O O . LEU A 1 575 ? 31.878 11.490 -37.738 1.00 93.38 575 LEU A O 1
ATOM 4525 N N . CYS A 1 576 ? 30.819 10.001 -39.024 1.00 92.94 5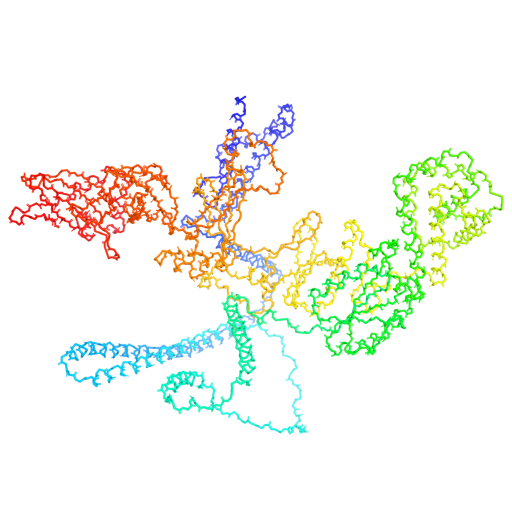76 CYS A N 1
ATOM 4526 C CA . CYS A 1 576 ? 31.942 9.058 -39.062 1.00 92.94 576 CYS A CA 1
ATOM 4527 C C . CYS A 1 576 ? 33.201 9.684 -39.679 1.00 92.94 576 CYS A C 1
ATOM 4529 O O . CYS A 1 576 ? 34.317 9.404 -39.243 1.00 92.94 576 CYS A O 1
ATOM 4531 N N . SER A 1 577 ? 33.031 10.540 -40.690 1.00 91.56 577 SER A N 1
ATOM 4532 C CA . SER A 1 577 ? 34.142 11.263 -41.316 1.00 91.56 577 SER A CA 1
ATOM 4533 C C . SER A 1 577 ? 34.740 12.320 -40.379 1.00 91.56 577 SER A C 1
ATOM 4535 O O . SER A 1 577 ? 35.946 12.548 -40.432 1.00 91.56 577 SER A O 1
ATOM 4537 N N . TYR A 1 578 ? 33.935 12.926 -39.495 1.00 90.88 578 TYR A N 1
ATOM 4538 C CA . TYR A 1 578 ? 34.419 13.816 -38.429 1.00 90.88 578 TYR A CA 1
ATOM 4539 C C . TYR A 1 578 ? 35.254 13.067 -37.383 1.00 90.88 578 TYR A C 1
ATOM 4541 O O . TYR A 1 578 ? 36.346 13.524 -37.058 1.00 90.88 578 TYR A O 1
ATOM 4549 N N . LEU A 1 579 ? 34.803 11.896 -36.918 1.00 90.56 579 LEU A N 1
ATOM 4550 C CA . LEU A 1 579 ? 35.544 11.096 -35.927 1.00 90.56 579 LEU A CA 1
ATOM 4551 C C . LEU A 1 579 ? 36.899 10.578 -36.437 1.00 90.56 579 LEU A C 1
ATOM 4553 O O . LEU A 1 579 ? 37.806 10.337 -35.644 1.00 90.56 579 LEU A O 1
ATOM 4557 N N . ARG A 1 580 ? 37.039 10.390 -37.756 1.00 90.00 580 ARG A N 1
ATOM 4558 C CA . ARG A 1 580 ? 38.281 9.944 -38.417 1.00 90.00 580 ARG A CA 1
ATOM 4559 C C . ARG A 1 580 ? 39.223 11.092 -38.792 1.00 90.00 580 ARG A C 1
ATOM 4561 O O . ARG A 1 580 ? 40.258 10.844 -39.402 1.00 90.00 580 ARG A O 1
ATOM 4568 N N . HIS A 1 581 ? 38.853 12.338 -38.510 1.00 88.62 581 HIS A N 1
ATOM 4569 C CA . HIS A 1 581 ? 39.639 13.503 -38.897 1.00 88.62 581 HIS A CA 1
ATOM 4570 C C . HIS A 1 581 ? 40.891 13.647 -38.012 1.00 88.62 581 HIS A C 1
ATOM 4572 O O . HIS A 1 581 ? 40.789 13.546 -36.794 1.00 88.62 581 HIS A O 1
ATOM 4578 N N . ASP A 1 582 ? 42.048 13.984 -38.595 1.00 84.81 582 ASP A N 1
ATOM 4579 C CA . ASP A 1 582 ? 43.342 14.053 -37.880 1.00 84.81 582 ASP A CA 1
ATOM 4580 C C . ASP A 1 582 ? 43.324 14.993 -36.655 1.00 84.81 582 ASP A C 1
ATOM 4582 O O . ASP A 1 582 ? 43.946 14.727 -35.634 1.00 84.81 582 ASP A O 1
ATOM 4586 N N . ASN A 1 583 ? 42.571 16.096 -36.750 1.00 84.06 583 ASN A N 1
ATOM 4587 C CA . ASN A 1 583 ? 42.391 17.081 -35.670 1.00 84.06 583 ASN A CA 1
ATOM 4588 C C . ASN A 1 583 ? 41.261 16.749 -34.667 1.00 84.06 583 ASN A C 1
ATOM 4590 O O . ASN A 1 583 ? 40.913 17.609 -33.853 1.00 84.06 583 ASN A O 1
ATOM 4594 N N . TRP A 1 584 ? 40.623 15.577 -34.752 1.00 86.56 584 TRP A N 1
ATOM 4595 C CA . TRP A 1 584 ? 39.621 15.154 -33.769 1.00 86.56 584 TRP A CA 1
ATOM 4596 C C . TRP A 1 584 ? 40.316 14.684 -32.468 1.00 86.56 584 TRP A C 1
ATOM 4598 O O . TRP A 1 584 ? 41.404 14.114 -32.552 1.00 86.56 584 TRP A O 1
ATOM 4608 N N . PRO A 1 585 ? 39.740 14.880 -31.264 1.00 78.62 585 PRO A N 1
ATOM 4609 C CA . PRO A 1 585 ? 40.446 14.696 -29.982 1.00 78.62 585 PRO A CA 1
ATOM 4610 C C . PRO A 1 585 ? 40.919 13.277 -29.598 1.00 78.62 585 PRO A C 1
ATOM 4612 O O . PRO A 1 585 ? 41.329 13.070 -28.461 1.00 78.62 585 PRO A O 1
ATOM 4615 N N . ASN A 1 586 ? 40.885 12.291 -30.495 1.00 61.97 586 ASN A N 1
ATOM 4616 C CA . ASN A 1 586 ? 41.043 10.877 -30.133 1.00 61.97 586 ASN A CA 1
ATOM 4617 C C . ASN A 1 586 ? 42.508 10.406 -29.980 1.00 61.97 586 ASN A C 1
ATOM 4619 O O . ASN A 1 586 ? 42.725 9.353 -29.391 1.00 61.97 586 ASN A O 1
ATOM 4623 N N . ASN A 1 587 ? 43.505 11.160 -30.472 1.00 50.84 587 ASN A N 1
ATOM 4624 C CA . ASN A 1 587 ? 44.919 10.718 -30.525 1.00 50.84 587 ASN A CA 1
ATOM 4625 C C . ASN A 1 587 ? 45.922 11.632 -29.799 1.00 50.84 587 ASN A C 1
ATOM 4627 O O . ASN A 1 587 ? 47.057 11.238 -29.532 1.00 50.84 587 ASN A O 1
ATOM 4631 N N . HIS A 1 588 ? 45.519 12.852 -29.464 1.00 47.84 588 HIS A N 1
ATOM 4632 C CA . HIS A 1 588 ? 46.330 13.813 -28.732 1.00 47.84 588 HIS A CA 1
ATOM 4633 C C . HIS A 1 588 ? 45.418 14.342 -27.639 1.00 47.84 588 HIS A C 1
ATOM 4635 O O . HIS A 1 588 ? 44.550 15.164 -27.930 1.00 47.84 588 HIS A O 1
ATOM 4641 N N . GLY A 1 589 ? 45.535 13.802 -26.421 1.00 51.81 589 GLY A N 1
ATOM 4642 C CA . GLY A 1 589 ? 44.756 14.287 -25.282 1.00 51.81 589 GLY A CA 1
ATOM 4643 C C . GLY A 1 589 ? 44.767 15.814 -25.255 1.00 51.81 589 GLY A C 1
ATOM 4644 O O . GLY A 1 589 ? 45.756 16.432 -25.660 1.00 51.81 589 GLY A O 1
ATOM 4645 N N . PHE A 1 590 ? 43.658 16.433 -24.851 1.00 56.97 590 PHE A N 1
ATOM 4646 C CA . PHE A 1 590 ? 43.612 17.885 -24.758 1.00 56.97 590 PHE A CA 1
ATOM 4647 C C . PHE A 1 590 ? 44.719 18.355 -23.802 1.00 56.97 590 PHE A C 1
ATOM 4649 O O . PHE A 1 590 ? 44.575 18.241 -22.590 1.00 56.97 590 PHE A O 1
ATOM 4656 N N . ALA A 1 591 ? 45.825 18.875 -24.335 1.00 46.47 591 ALA A N 1
ATOM 4657 C CA . ALA A 1 591 ? 46.921 19.376 -23.509 1.00 46.47 591 ALA A CA 1
ATOM 4658 C C . ALA A 1 591 ? 46.493 20.611 -22.683 1.00 46.47 591 ALA A C 1
ATOM 4660 O O . ALA A 1 591 ? 47.095 20.886 -21.653 1.00 46.47 591 ALA A O 1
ATOM 4661 N N . GLU A 1 592 ? 45.427 21.312 -23.108 1.00 54.56 592 GLU A N 1
ATOM 4662 C CA . GLU A 1 592 ? 44.859 22.525 -22.485 1.00 54.56 592 GLU A CA 1
ATOM 4663 C C . GLU A 1 592 ? 43.314 22.604 -22.662 1.00 54.56 592 GLU A C 1
ATOM 4665 O O . GLU A 1 592 ? 42.765 23.613 -23.106 1.00 54.56 592 GLU A O 1
ATOM 4670 N N . GLY A 1 593 ? 42.587 21.505 -22.430 1.00 59.34 593 GLY A N 1
ATOM 4671 C CA . GLY A 1 593 ? 41.169 21.383 -22.818 1.00 59.34 593 GLY A CA 1
ATOM 4672 C C . GLY A 1 593 ? 40.150 21.886 -21.804 1.00 59.34 593 GLY A C 1
ATOM 4673 O O . GLY A 1 593 ? 40.198 21.514 -20.639 1.00 59.34 593 GLY A O 1
ATOM 4674 N N . HIS A 1 594 ? 39.166 22.641 -22.290 1.00 75.88 594 HIS A N 1
ATOM 4675 C CA . HIS A 1 594 ? 37.918 22.919 -21.578 1.00 75.88 594 HIS A CA 1
ATOM 4676 C C . HIS A 1 594 ? 37.080 21.639 -21.410 1.00 75.88 594 HIS A C 1
ATOM 4678 O O . HIS A 1 594 ? 36.853 20.920 -22.392 1.00 75.88 594 HIS A O 1
ATOM 4684 N N . GLU A 1 595 ? 36.575 21.384 -20.201 1.00 85.31 595 GLU A N 1
ATOM 4685 C CA . GLU A 1 595 ? 35.872 20.147 -19.815 1.00 85.31 595 GLU A CA 1
ATOM 4686 C C . GLU A 1 595 ? 34.637 19.898 -20.697 1.00 85.31 595 GLU A C 1
ATOM 4688 O O . GLU A 1 595 ? 34.405 18.790 -21.188 1.00 85.31 595 GLU A O 1
ATOM 4693 N N . VAL A 1 596 ? 33.916 20.972 -21.030 1.00 87.50 596 VAL A N 1
ATOM 4694 C CA . VAL A 1 596 ? 32.784 20.972 -21.972 1.00 87.50 596 VAL A CA 1
ATOM 4695 C C . VAL A 1 596 ? 33.127 20.339 -23.327 1.00 87.50 596 VAL A C 1
ATOM 4697 O O . VAL A 1 596 ? 32.338 19.558 -23.859 1.00 87.50 596 VAL A O 1
ATOM 4700 N N . MET A 1 597 ? 34.276 20.678 -23.922 1.00 88.56 597 MET A N 1
ATOM 4701 C CA . MET A 1 597 ? 34.640 20.188 -25.260 1.00 88.56 597 MET A CA 1
ATOM 4702 C C . MET A 1 597 ? 35.039 18.716 -25.221 1.00 88.56 597 MET A C 1
ATOM 4704 O O . MET A 1 597 ? 34.720 17.965 -26.145 1.00 88.56 597 MET A O 1
ATOM 4708 N N . GLN A 1 598 ? 35.678 18.292 -24.133 1.00 87.56 598 GLN A N 1
ATOM 4709 C CA . GLN A 1 598 ? 35.991 16.890 -23.904 1.00 87.56 598 GLN A CA 1
ATOM 4710 C C . GLN A 1 598 ? 34.708 16.064 -23.760 1.00 87.56 598 GLN A C 1
ATOM 4712 O O . GLN A 1 598 ? 34.534 15.086 -24.491 1.00 87.56 598 GLN A O 1
ATOM 4717 N N . LEU A 1 599 ? 33.772 16.503 -22.914 1.00 89.25 599 LEU A N 1
ATOM 4718 C CA . LEU A 1 599 ? 32.477 15.844 -22.731 1.00 89.25 599 LEU A CA 1
ATOM 4719 C C . LEU A 1 599 ? 31.671 15.777 -24.034 1.00 89.25 599 LEU A C 1
ATOM 4721 O O . LEU A 1 599 ? 31.181 14.704 -24.382 1.00 89.25 599 LEU A O 1
ATOM 4725 N N . LEU A 1 600 ? 31.600 16.872 -24.801 1.00 90.81 600 LEU A N 1
ATOM 4726 C CA . LEU A 1 600 ? 30.929 16.888 -26.106 1.00 90.81 600 LEU A CA 1
ATOM 4727 C C . LEU A 1 600 ? 31.581 15.920 -27.098 1.00 90.81 600 LEU A C 1
ATOM 4729 O O . LEU A 1 600 ? 30.878 15.181 -27.781 1.00 90.81 600 LEU A O 1
ATOM 4733 N N . SER A 1 601 ? 32.914 15.884 -27.174 1.00 91.50 601 SER A N 1
ATOM 4734 C CA . SER A 1 601 ? 33.617 14.972 -28.085 1.00 91.50 601 SER A CA 1
ATOM 4735 C C . SER A 1 601 ? 33.392 13.497 -27.732 1.00 91.50 601 SER A C 1
ATOM 4737 O O . SER A 1 601 ? 33.135 12.683 -28.625 1.00 91.50 601 SER A O 1
ATOM 4739 N N . ASN A 1 602 ? 33.396 13.161 -26.439 1.00 90.69 602 ASN A N 1
ATOM 4740 C CA . ASN A 1 602 ? 33.124 11.813 -25.943 1.00 90.69 602 ASN A CA 1
ATOM 4741 C C . ASN A 1 602 ? 31.657 11.424 -26.157 1.00 90.69 602 ASN A C 1
ATOM 4743 O O . ASN A 1 602 ? 31.365 10.292 -26.549 1.00 90.69 602 ASN A O 1
ATOM 4747 N N . TRP A 1 603 ? 30.734 12.370 -25.954 1.00 93.19 603 TRP A N 1
ATOM 4748 C CA . TRP A 1 603 ? 29.307 12.161 -26.173 1.00 93.19 603 TRP A CA 1
ATOM 4749 C C . TRP A 1 603 ? 29.019 11.888 -27.650 1.00 93.19 603 TRP A C 1
ATOM 4751 O O . TRP A 1 603 ? 28.415 10.869 -27.969 1.00 93.19 603 TRP A O 1
ATOM 4761 N N . ILE A 1 604 ? 29.541 12.717 -28.564 1.00 94.19 604 ILE A N 1
ATOM 4762 C CA . ILE A 1 604 ? 29.406 12.509 -30.016 1.00 94.19 604 ILE A CA 1
ATOM 4763 C C . ILE A 1 604 ? 30.006 11.164 -30.422 1.00 94.19 604 ILE A C 1
ATOM 4765 O O . ILE A 1 604 ? 29.376 10.415 -31.164 1.00 94.19 604 ILE A O 1
ATOM 4769 N N . SER A 1 605 ? 31.197 10.830 -29.920 1.00 93.44 605 SER A N 1
ATOM 4770 C CA . SER A 1 605 ? 31.846 9.550 -30.226 1.00 93.44 605 SER A CA 1
ATOM 4771 C C . SER A 1 605 ? 30.991 8.365 -29.771 1.00 93.44 605 SER A C 1
ATOM 4773 O O . SER A 1 605 ? 30.824 7.411 -30.531 1.00 93.44 605 SER A O 1
ATOM 4775 N N . SER A 1 606 ? 30.385 8.448 -28.583 1.00 92.56 606 SER A N 1
ATOM 4776 C CA . SER A 1 606 ? 29.486 7.416 -28.049 1.00 92.56 606 SER A CA 1
ATOM 4777 C C . SER A 1 606 ? 28.198 7.300 -28.868 1.00 92.56 606 SER A C 1
ATOM 4779 O O . SER A 1 606 ? 27.837 6.201 -29.275 1.00 92.56 606 SER A O 1
ATOM 4781 N N . VAL A 1 607 ? 27.548 8.425 -29.188 1.00 94.06 607 VAL A N 1
ATOM 4782 C CA . VAL A 1 607 ? 26.306 8.475 -29.982 1.00 94.06 607 VAL A CA 1
ATOM 4783 C C . VAL A 1 607 ? 26.518 7.944 -31.399 1.00 94.06 607 VAL A C 1
ATOM 4785 O O . VAL A 1 607 ? 25.739 7.124 -31.880 1.00 94.06 607 VAL A O 1
ATOM 4788 N N . VAL A 1 608 ? 27.582 8.379 -32.074 1.00 94.25 608 VAL A N 1
ATOM 4789 C CA . VAL A 1 608 ? 27.889 7.951 -33.446 1.00 94.25 608 VAL A CA 1
ATOM 4790 C C . VAL A 1 608 ? 28.275 6.477 -33.472 1.00 94.25 608 VAL A C 1
ATOM 4792 O O . VAL A 1 608 ? 27.802 5.747 -34.340 1.00 94.25 608 VAL A O 1
ATOM 4795 N N . THR A 1 609 ? 29.084 6.013 -32.515 1.00 93.62 609 THR A N 1
ATOM 4796 C CA . THR A 1 609 ? 29.452 4.592 -32.422 1.00 93.62 609 THR A CA 1
ATOM 4797 C C . THR A 1 609 ? 28.229 3.728 -32.133 1.00 93.62 609 THR A C 1
ATOM 4799 O O . THR A 1 609 ? 28.032 2.724 -32.815 1.00 93.62 609 THR A O 1
ATOM 4802 N N . PHE A 1 610 ? 27.361 4.151 -31.211 1.00 94.31 610 PHE A N 1
ATOM 4803 C CA . PHE A 1 610 ? 26.080 3.499 -30.954 1.00 94.31 610 PHE A CA 1
ATOM 4804 C C . PHE A 1 610 ? 25.225 3.406 -32.224 1.00 94.31 610 PHE A C 1
ATOM 4806 O O . PHE A 1 610 ? 24.831 2.310 -32.609 1.00 94.31 610 PHE A O 1
ATOM 4813 N N . ALA A 1 611 ? 24.993 4.522 -32.920 1.00 93.50 611 ALA A N 1
ATOM 4814 C CA . ALA A 1 611 ? 24.148 4.552 -34.114 1.00 93.50 611 ALA A CA 1
ATOM 4815 C C . ALA A 1 611 ? 24.717 3.715 -35.275 1.00 93.50 611 ALA A C 1
ATOM 4817 O O . ALA A 1 611 ? 23.964 3.022 -35.960 1.00 93.50 611 ALA A O 1
ATOM 4818 N N . MET A 1 612 ? 26.043 3.720 -35.476 1.00 93.50 612 MET A N 1
ATOM 4819 C CA . MET A 1 612 ? 26.704 2.839 -36.450 1.00 93.50 612 MET A CA 1
ATOM 4820 C C . MET A 1 612 ? 26.449 1.366 -36.138 1.00 93.50 612 MET A C 1
ATOM 4822 O O . MET A 1 612 ? 25.972 0.623 -36.994 1.00 93.50 612 MET A O 1
ATOM 4826 N N . ARG A 1 613 ? 26.735 0.947 -34.903 1.00 92.44 613 ARG A N 1
ATOM 4827 C CA . ARG A 1 613 ? 26.582 -0.448 -34.485 1.00 92.44 613 ARG A CA 1
ATOM 4828 C C . ARG A 1 613 ? 25.108 -0.873 -34.469 1.00 92.44 613 ARG A C 1
ATOM 4830 O O . ARG A 1 613 ? 24.795 -2.019 -34.784 1.00 92.44 613 ARG A O 1
ATOM 4837 N N . LEU A 1 614 ? 24.189 0.039 -34.133 1.00 92.94 614 LEU A N 1
ATOM 4838 C CA . LEU A 1 614 ? 22.748 -0.220 -34.155 1.00 92.94 614 LEU A CA 1
ATOM 4839 C C . LEU A 1 614 ? 22.295 -0.513 -35.586 1.00 92.94 614 LEU A C 1
ATOM 4841 O O . LEU A 1 614 ? 21.559 -1.471 -35.816 1.00 92.94 614 LEU A O 1
ATOM 4845 N N . LYS A 1 615 ? 22.799 0.257 -36.557 1.00 90.62 615 LYS A N 1
ATOM 4846 C CA . LYS A 1 615 ? 22.560 0.017 -37.981 1.00 90.62 615 LYS A CA 1
ATOM 4847 C C . LYS A 1 615 ? 23.134 -1.320 -38.449 1.00 90.62 615 LYS A C 1
ATOM 4849 O O . LYS A 1 615 ? 22.432 -2.064 -39.128 1.00 90.62 615 LYS A O 1
ATOM 4854 N N . GLU A 1 616 ? 24.371 -1.646 -38.070 1.00 89.94 616 GLU A N 1
ATOM 4855 C CA . GLU A 1 616 ? 24.977 -2.962 -38.347 1.00 89.94 616 GLU A CA 1
ATOM 4856 C C . GLU A 1 616 ? 24.137 -4.110 -37.765 1.00 89.94 616 GLU A C 1
ATOM 4858 O O . GLU A 1 616 ? 24.046 -5.180 -38.360 1.00 89.94 616 GLU A O 1
ATOM 4863 N N . SER A 1 617 ? 23.449 -3.855 -36.650 1.00 88.38 617 SER A N 1
ATOM 4864 C CA . SER A 1 617 ? 22.556 -4.802 -35.974 1.00 88.38 617 SER A CA 1
ATOM 4865 C C . SER A 1 617 ? 21.126 -4.825 -36.538 1.00 88.38 617 SER A C 1
ATOM 4867 O O . SER A 1 617 ? 20.233 -5.428 -35.938 1.00 88.38 617 SER A O 1
ATOM 4869 N N . GLY A 1 618 ? 20.880 -4.205 -37.696 1.00 87.31 618 GLY A N 1
ATOM 4870 C CA . GLY A 1 618 ? 19.574 -4.186 -38.367 1.00 87.31 618 GLY A CA 1
ATOM 4871 C C . GLY A 1 618 ? 18.643 -3.044 -37.945 1.00 87.31 618 GLY A C 1
ATOM 4872 O O . GLY A 1 618 ? 17.487 -3.033 -38.358 1.00 87.31 618 GLY A O 1
ATOM 4873 N N . GLY A 1 619 ? 19.130 -2.081 -37.159 1.00 89.44 619 GLY A N 1
ATOM 4874 C CA . GLY A 1 619 ? 18.385 -0.897 -36.730 1.00 89.44 619 GLY A CA 1
ATOM 4875 C C . GLY A 1 619 ? 17.659 -1.051 -35.391 1.00 89.44 619 GLY A C 1
ATOM 4876 O O . GLY A 1 619 ? 17.837 -2.034 -34.664 1.00 89.44 619 GLY A O 1
ATOM 4877 N N . LEU A 1 620 ? 16.856 -0.035 -35.060 1.00 87.12 620 LEU A N 1
ATOM 4878 C CA . LEU A 1 620 ? 16.025 -0.017 -33.858 1.00 87.12 620 LEU A CA 1
ATOM 4879 C C . LEU A 1 620 ? 14.924 -1.084 -33.966 1.00 87.12 620 LEU A C 1
ATOM 4881 O O . LEU A 1 620 ? 14.256 -1.150 -35.003 1.00 87.12 620 LEU A O 1
ATOM 4885 N N . PRO A 1 621 ? 14.701 -1.895 -32.917 1.00 85.38 621 PRO A N 1
ATOM 4886 C CA . PRO A 1 621 ? 13.629 -2.862 -32.943 1.00 85.38 621 PRO A CA 1
ATOM 4887 C C . PRO A 1 621 ? 12.246 -2.219 -32.967 1.00 85.38 621 PRO A C 1
ATOM 4889 O O . PRO A 1 621 ? 12.018 -1.192 -32.327 1.00 85.38 621 PRO A O 1
ATOM 4892 N N . ASP A 1 622 ? 11.312 -2.851 -33.680 1.00 81.25 622 ASP A N 1
ATOM 4893 C CA . ASP A 1 622 ? 9.929 -2.377 -33.745 1.00 81.25 622 ASP A CA 1
ATOM 4894 C C . ASP A 1 622 ? 9.315 -2.397 -32.327 1.00 81.25 622 ASP A C 1
ATOM 4896 O O . ASP A 1 622 ? 9.302 -3.449 -31.676 1.00 81.25 622 ASP A O 1
ATOM 4900 N N . PRO A 1 623 ? 8.821 -1.257 -31.804 1.00 71.94 623 PRO A N 1
ATOM 4901 C CA . PRO A 1 623 ? 8.261 -1.182 -30.456 1.00 71.94 623 PRO A CA 1
ATOM 4902 C C . PRO A 1 623 ? 7.091 -2.151 -30.229 1.00 71.94 623 PRO A C 1
ATOM 4904 O O . PRO A 1 623 ? 6.918 -2.633 -29.106 1.00 71.94 623 PRO A O 1
ATOM 4907 N N . SER A 1 624 ? 6.342 -2.506 -31.280 1.00 70.56 624 SER A N 1
ATOM 4908 C CA . SER A 1 624 ? 5.238 -3.472 -31.201 1.00 70.56 624 SER A CA 1
ATOM 4909 C C . SER A 1 624 ? 5.703 -4.892 -30.843 1.00 70.56 624 SER A C 1
ATOM 4911 O O . SER A 1 624 ? 4.947 -5.653 -30.234 1.00 70.56 624 SER A O 1
ATOM 4913 N N . CYS A 1 625 ? 6.975 -5.231 -31.098 1.00 70.94 625 CYS A N 1
ATOM 4914 C CA . CYS A 1 625 ? 7.556 -6.551 -30.824 1.00 70.94 625 CYS A CA 1
ATOM 4915 C C . CYS A 1 625 ? 7.554 -6.944 -29.336 1.00 70.94 625 CYS A C 1
ATOM 4917 O O . CYS A 1 625 ? 7.780 -8.106 -29.003 1.00 70.94 625 CYS A O 1
ATOM 4919 N N . LEU A 1 626 ? 7.352 -5.992 -28.422 1.00 71.38 626 LEU A N 1
ATOM 4920 C CA . LEU A 1 626 ? 7.229 -6.246 -26.983 1.00 71.38 626 LEU A CA 1
ATOM 4921 C C . LEU A 1 626 ? 5.815 -6.048 -26.438 1.00 71.38 626 LEU A C 1
ATOM 4923 O O . LEU A 1 626 ? 5.518 -6.546 -25.350 1.00 71.38 626 LEU A O 1
ATOM 4927 N N . GLU A 1 627 ? 4.982 -5.279 -27.134 1.00 66.75 627 GLU A N 1
ATOM 4928 C CA . GLU A 1 627 ? 3.644 -4.903 -26.668 1.00 66.75 627 GLU A CA 1
ATOM 4929 C C . GLU A 1 627 ? 2.581 -5.896 -27.154 1.00 66.75 627 GLU A C 1
ATOM 4931 O O . GLU A 1 627 ? 1.709 -6.265 -26.373 1.00 66.75 627 GLU A O 1
ATOM 4936 N N . GLU A 1 628 ? 2.707 -6.423 -28.378 1.00 59.28 628 GLU A N 1
ATOM 4937 C CA . GLU A 1 628 ? 1.769 -7.399 -28.953 1.00 59.28 628 GLU A CA 1
ATOM 4938 C C . GLU A 1 628 ? 2.449 -8.549 -29.735 1.00 59.28 628 GLU A C 1
ATOM 4940 O O . GLU A 1 628 ? 2.037 -8.865 -30.853 1.00 59.28 628 GLU A O 1
ATOM 4945 N N . PRO A 1 629 ? 3.476 -9.247 -29.209 1.00 61.03 629 PRO A N 1
ATOM 4946 C CA . PRO A 1 629 ? 4.130 -10.325 -29.952 1.00 61.03 629 PRO A CA 1
ATOM 4947 C C . PRO A 1 629 ? 3.297 -11.618 -29.939 1.00 61.03 629 PRO A C 1
ATOM 4949 O O . PRO A 1 629 ? 3.705 -12.628 -29.371 1.00 61.03 629 PRO A O 1
ATOM 4952 N N . GLY A 1 630 ? 2.084 -11.591 -30.499 1.00 60.41 630 GLY A N 1
ATOM 4953 C CA . GLY A 1 630 ? 1.252 -12.779 -30.728 1.00 60.41 630 GLY A CA 1
ATOM 4954 C C . GLY A 1 630 ? 0.951 -13.616 -29.476 1.00 60.41 630 GLY A C 1
ATOM 4955 O O . GLY A 1 630 ? 0.863 -14.838 -29.565 1.00 60.41 630 GLY A O 1
ATOM 4956 N N . GLY A 1 631 ? 0.853 -12.992 -28.295 1.00 69.75 631 GLY A N 1
ATOM 4957 C CA . GLY A 1 631 ? 0.619 -13.696 -27.025 1.00 69.75 631 GLY A CA 1
ATOM 4958 C C . GLY A 1 631 ? 1.862 -14.350 -26.399 1.00 69.75 631 GLY A C 1
ATOM 4959 O O . GLY A 1 631 ? 1.738 -15.191 -25.499 1.00 69.75 631 GLY A O 1
ATOM 4960 N N . LEU A 1 632 ? 3.077 -13.990 -26.836 1.00 83.44 632 LEU A N 1
ATOM 4961 C CA . LEU A 1 632 ? 4.325 -14.465 -26.221 1.00 83.44 632 LEU A CA 1
ATOM 4962 C C . LEU A 1 632 ? 4.474 -13.995 -24.772 1.00 83.44 632 LEU A C 1
ATOM 4964 O O . LEU A 1 632 ? 4.778 -14.813 -23.900 1.00 83.44 632 LEU A O 1
ATOM 4968 N N . PHE A 1 633 ? 4.183 -12.725 -24.499 1.00 86.50 633 PHE A N 1
ATOM 4969 C CA . PHE A 1 633 ? 4.195 -12.160 -23.152 1.00 86.50 633 PHE A CA 1
ATOM 4970 C C . PHE A 1 633 ? 2.783 -11.759 -22.747 1.00 86.50 633 PHE A C 1
ATOM 4972 O O . PHE A 1 633 ? 2.062 -11.140 -23.522 1.00 86.50 633 PHE A O 1
ATOM 4979 N N . ALA A 1 634 ? 2.403 -12.091 -21.517 1.00 82.81 634 ALA A N 1
ATOM 4980 C CA . ALA A 1 634 ? 1.191 -11.557 -20.911 1.00 82.81 634 ALA A CA 1
ATOM 4981 C C . ALA A 1 634 ? 1.399 -10.099 -20.466 1.00 82.81 634 ALA A C 1
ATOM 4983 O O . ALA A 1 634 ? 0.461 -9.309 -20.464 1.00 82.81 634 ALA A O 1
ATOM 4984 N N . VAL A 1 635 ? 2.635 -9.739 -20.093 1.00 83.88 635 VAL A N 1
ATOM 4985 C CA . VAL A 1 635 ? 3.016 -8.392 -19.651 1.00 83.88 635 VAL A CA 1
ATOM 4986 C C . VAL A 1 635 ? 4.457 -8.088 -20.058 1.00 83.88 635 VAL A C 1
ATOM 4988 O O . VAL A 1 635 ? 5.347 -8.907 -19.828 1.00 83.88 635 VAL A O 1
ATOM 4991 N N . SER A 1 636 ? 4.697 -6.877 -20.565 1.00 85.69 636 SER A N 1
ATOM 4992 C CA . SER A 1 636 ? 6.030 -6.291 -20.732 1.00 85.69 636 SER A CA 1
ATOM 4993 C C . SER A 1 636 ? 6.160 -4.986 -19.931 1.00 85.69 636 SER A C 1
ATOM 4995 O O . SER A 1 636 ? 5.225 -4.182 -19.809 1.00 85.69 636 SER A O 1
ATOM 4997 N N . SER A 1 637 ? 7.320 -4.778 -19.306 1.00 86.25 637 SER A N 1
ATOM 4998 C CA . SER A 1 637 ? 7.621 -3.543 -18.582 1.00 86.25 637 SER A CA 1
ATOM 4999 C C . SER A 1 637 ? 9.032 -3.064 -18.865 1.00 86.25 637 SER A C 1
ATOM 5001 O O . SER A 1 637 ? 9.988 -3.825 -18.749 1.00 86.25 637 SER A O 1
ATOM 5003 N N . LYS A 1 638 ? 9.154 -1.771 -19.167 1.00 86.75 638 LYS A N 1
ATOM 5004 C CA . LYS A 1 638 ? 10.439 -1.076 -19.252 1.00 86.75 638 LYS A CA 1
ATOM 5005 C C . LYS A 1 638 ? 10.829 -0.576 -17.861 1.00 86.75 638 LYS A C 1
ATOM 5007 O O . LYS A 1 638 ? 9.971 -0.049 -17.152 1.00 86.75 638 LYS A O 1
ATOM 5012 N N . VAL A 1 639 ? 12.084 -0.765 -17.469 1.00 86.56 639 VAL A N 1
ATOM 5013 C CA . VAL A 1 639 ? 12.634 -0.338 -16.175 1.00 86.56 639 VAL A CA 1
ATOM 5014 C C . VAL A 1 639 ? 13.763 0.660 -16.408 1.00 86.56 639 VAL A C 1
ATOM 5016 O O . VAL A 1 639 ? 14.674 0.415 -17.201 1.00 86.56 639 VAL A O 1
ATOM 5019 N N . LEU A 1 640 ? 13.653 1.794 -15.718 1.00 83.69 640 LEU A N 1
ATOM 5020 C CA . LEU A 1 640 ? 14.643 2.870 -15.692 1.00 83.69 640 LEU A CA 1
ATOM 5021 C C . LEU A 1 640 ? 15.595 2.686 -14.505 1.00 83.69 640 LEU A C 1
ATOM 5023 O O . LEU A 1 640 ? 15.258 1.979 -13.551 1.00 83.69 640 LEU A O 1
ATOM 5027 N N . ASP A 1 641 ? 16.745 3.355 -14.544 1.00 78.06 641 ASP A N 1
ATOM 5028 C CA . ASP A 1 641 ? 17.657 3.413 -13.401 1.00 78.06 641 ASP A CA 1
ATOM 5029 C C . ASP A 1 641 ? 16.976 3.943 -12.134 1.00 78.06 641 ASP A C 1
ATOM 5031 O O . ASP A 1 641 ? 16.100 4.817 -12.171 1.00 78.06 641 ASP A O 1
ATOM 5035 N N . ALA A 1 642 ? 17.436 3.445 -10.986 1.00 61.69 642 ALA A N 1
ATOM 5036 C CA . ALA A 1 642 ? 17.054 3.947 -9.676 1.00 61.69 642 ALA A CA 1
ATOM 5037 C C . ALA A 1 642 ? 17.790 5.269 -9.390 1.00 61.69 642 ALA A C 1
ATOM 5039 O O . ALA A 1 642 ? 18.697 5.335 -8.568 1.00 61.69 642 ALA A O 1
ATOM 5040 N N . GLY A 1 643 ? 17.421 6.342 -10.092 1.00 56.25 643 GLY A N 1
ATOM 5041 C CA . GLY A 1 643 ? 17.883 7.684 -9.742 1.00 56.25 643 GLY A CA 1
ATOM 5042 C C . GLY A 1 643 ? 17.468 8.086 -8.322 1.00 56.25 643 GLY A C 1
ATOM 5043 O O . GLY A 1 643 ? 16.449 7.624 -7.806 1.00 56.25 643 GLY A O 1
ATOM 5044 N N . LEU A 1 644 ? 18.222 9.010 -7.713 1.00 48.59 644 LEU A N 1
ATOM 5045 C CA . LEU A 1 644 ? 17.812 9.734 -6.493 1.00 48.59 644 LEU A CA 1
ATOM 5046 C C . LEU A 1 644 ? 16.517 10.545 -6.706 1.00 48.59 644 LEU A C 1
ATOM 5048 O O . LEU A 1 644 ? 15.872 10.968 -5.744 1.00 48.59 644 LEU A O 1
ATOM 5052 N N . ASP A 1 645 ? 16.128 10.741 -7.964 1.00 51.91 645 ASP A N 1
ATOM 5053 C CA . ASP A 1 645 ? 14.875 11.357 -8.353 1.00 51.91 645 ASP A CA 1
ATOM 5054 C C . ASP A 1 645 ? 13.702 10.392 -8.179 1.00 51.91 645 ASP A C 1
ATOM 5056 O O . ASP A 1 645 ? 13.753 9.210 -8.528 1.00 51.91 645 ASP A O 1
ATOM 5060 N N . MET A 1 646 ? 12.582 10.931 -7.690 1.00 51.91 646 MET A N 1
ATOM 5061 C CA . MET A 1 646 ? 11.355 10.174 -7.437 1.00 51.91 646 MET A CA 1
ATOM 5062 C C . MET A 1 646 ? 10.918 9.331 -8.649 1.00 51.91 646 MET A C 1
ATOM 5064 O O . MET A 1 646 ? 10.325 8.279 -8.454 1.00 51.91 646 MET A O 1
ATOM 5068 N N . GLU A 1 647 ? 11.212 9.733 -9.886 1.00 53.25 647 GLU A N 1
ATOM 5069 C CA . GLU A 1 647 ? 10.766 9.044 -11.104 1.00 53.25 647 GLU A CA 1
ATOM 5070 C C . GLU A 1 647 ? 11.394 7.651 -11.316 1.00 53.25 647 GLU A C 1
ATOM 5072 O O . GLU A 1 647 ? 10.669 6.718 -11.675 1.00 53.25 647 GLU A O 1
ATOM 5077 N N . GLY A 1 648 ? 12.685 7.461 -11.012 1.00 52.66 648 GLY A N 1
ATOM 5078 C CA . GLY A 1 648 ? 13.385 6.177 -11.193 1.00 52.66 648 GLY A CA 1
ATOM 5079 C C . GLY A 1 648 ? 12.841 5.078 -10.277 1.00 52.66 648 GLY A C 1
ATOM 5080 O O . GLY A 1 648 ? 12.439 4.001 -10.726 1.00 52.66 648 GLY A O 1
ATOM 5081 N N . LEU A 1 649 ? 12.667 5.412 -8.993 1.00 59.00 649 LEU A N 1
ATOM 5082 C CA . LEU A 1 649 ? 12.040 4.525 -8.008 1.00 59.00 649 LEU A CA 1
ATOM 5083 C C . LEU A 1 649 ? 10.584 4.182 -8.380 1.00 59.00 649 LEU A C 1
ATOM 5085 O O . LEU A 1 649 ? 10.103 3.088 -8.086 1.00 59.00 649 LEU A O 1
ATOM 5089 N N . HIS A 1 650 ? 9.867 5.094 -9.051 1.00 67.12 650 HIS A N 1
ATOM 5090 C CA . HIS A 1 650 ? 8.507 4.832 -9.533 1.00 67.12 650 HIS A CA 1
ATOM 5091 C C . HIS A 1 650 ? 8.477 3.882 -10.740 1.00 67.12 650 HIS A C 1
ATOM 5093 O O . HIS A 1 650 ? 7.479 3.179 -10.900 1.00 67.12 650 HIS A O 1
ATOM 5099 N N . SER A 1 651 ? 9.527 3.836 -11.564 1.00 70.50 651 SER A N 1
ATOM 5100 C CA . SER A 1 651 ? 9.618 2.942 -12.726 1.00 70.50 651 SER A CA 1
ATOM 5101 C C . SER A 1 651 ? 9.854 1.488 -12.314 1.00 70.50 651 SER A C 1
ATOM 5103 O O . SER A 1 651 ? 9.065 0.612 -12.676 1.00 70.50 651 SER A O 1
ATOM 5105 N N . ALA A 1 652 ? 10.851 1.233 -11.458 1.00 73.94 652 ALA A N 1
ATOM 5106 C CA . ALA A 1 652 ? 11.090 -0.101 -10.900 1.00 73.94 652 ALA A CA 1
ATOM 5107 C C . ALA A 1 652 ? 9.874 -0.610 -10.098 1.00 73.94 652 ALA A C 1
ATOM 5109 O O . ALA A 1 652 ? 9.464 -1.763 -10.236 1.00 73.94 652 ALA A O 1
ATOM 5110 N N . ASP A 1 653 ? 9.222 0.273 -9.332 1.00 80.38 653 ASP A N 1
ATOM 5111 C CA . ASP A 1 653 ? 7.982 -0.032 -8.611 1.00 80.38 653 ASP A CA 1
ATOM 5112 C C . ASP A 1 653 ? 6.817 -0.374 -9.556 1.00 80.38 653 ASP A C 1
ATOM 5114 O O . ASP A 1 653 ? 6.021 -1.266 -9.268 1.00 80.38 653 ASP A O 1
ATOM 5118 N N . GLN A 1 654 ? 6.707 0.293 -10.707 1.00 78.50 654 GLN A N 1
ATOM 5119 C CA . GLN A 1 654 ? 5.707 -0.054 -11.720 1.00 78.50 654 GLN A CA 1
ATOM 5120 C C . GLN A 1 654 ? 6.009 -1.387 -12.404 1.00 78.50 654 GLN A C 1
ATOM 5122 O O . GLN A 1 654 ? 5.083 -2.180 -12.581 1.00 78.50 654 GLN A O 1
ATOM 5127 N N . GLY A 1 655 ? 7.274 -1.653 -12.741 1.00 81.31 655 GLY A N 1
ATOM 5128 C CA . GLY A 1 655 ? 7.700 -2.938 -13.294 1.00 81.31 655 GLY A CA 1
ATOM 5129 C C . GLY A 1 655 ? 7.396 -4.087 -12.344 1.00 81.31 655 GLY A C 1
ATOM 5130 O O . GLY A 1 655 ? 6.730 -5.046 -12.730 1.00 81.31 655 GLY A O 1
ATOM 5131 N N . TYR A 1 656 ? 7.754 -3.925 -11.071 1.00 87.81 656 TYR A N 1
ATOM 5132 C CA . TYR A 1 656 ? 7.411 -4.860 -10.005 1.00 87.81 656 TYR A CA 1
ATOM 5133 C C . TYR A 1 656 ? 5.902 -5.148 -9.941 1.00 87.81 656 TYR A C 1
ATOM 5135 O O . TYR A 1 656 ? 5.489 -6.304 -9.995 1.00 87.81 656 TYR A O 1
ATOM 5143 N N . LYS A 1 657 ? 5.060 -4.107 -9.880 1.00 86.12 657 LYS A N 1
ATOM 5144 C CA . LYS A 1 657 ? 3.597 -4.271 -9.785 1.00 86.12 657 LYS A CA 1
ATOM 5145 C C . LYS A 1 657 ? 2.996 -4.975 -10.994 1.00 86.12 657 LYS A C 1
ATOM 5147 O O . LYS A 1 657 ? 2.069 -5.763 -10.834 1.00 86.12 657 LYS A O 1
ATOM 5152 N N . ARG A 1 658 ? 3.500 -4.678 -12.193 1.00 84.50 658 ARG A N 1
ATOM 5153 C CA . ARG A 1 658 ? 3.063 -5.309 -13.444 1.00 84.50 658 ARG A CA 1
ATOM 5154 C C . ARG A 1 658 ? 3.425 -6.793 -13.481 1.00 84.50 658 ARG A C 1
ATOM 5156 O O . ARG A 1 658 ? 2.564 -7.607 -13.802 1.00 84.50 658 ARG A O 1
ATOM 5163 N N . VAL A 1 659 ? 4.659 -7.138 -13.105 1.00 88.06 659 VAL A N 1
ATOM 5164 C CA . VAL A 1 659 ? 5.107 -8.535 -13.000 1.00 88.06 659 VAL A CA 1
ATOM 5165 C C . VAL A 1 659 ? 4.283 -9.274 -11.950 1.00 88.06 659 VAL A C 1
ATOM 5167 O O . VAL A 1 659 ? 3.724 -10.321 -12.253 1.00 88.06 659 VAL A O 1
ATOM 5170 N N . LEU A 1 660 ? 4.122 -8.705 -10.753 1.00 88.25 660 LEU A N 1
ATOM 5171 C CA . LEU A 1 660 ? 3.349 -9.330 -9.679 1.00 88.25 660 LEU A CA 1
ATOM 5172 C C . LEU A 1 660 ? 1.882 -9.567 -10.078 1.00 88.25 660 LEU A C 1
ATOM 5174 O O . LEU A 1 660 ? 1.350 -10.641 -9.818 1.00 88.25 660 LEU A O 1
ATOM 5178 N N . ASN A 1 661 ? 1.242 -8.604 -10.751 1.00 86.38 661 ASN A N 1
ATOM 5179 C CA . ASN A 1 661 ? -0.127 -8.759 -11.253 1.00 86.38 661 ASN A CA 1
ATOM 5180 C C . ASN A 1 661 ? -0.241 -9.896 -12.286 1.00 86.38 661 ASN A C 1
ATOM 5182 O O . ASN A 1 661 ? -1.214 -10.636 -12.267 1.00 86.38 661 ASN A O 1
ATOM 5186 N N . CYS A 1 662 ? 0.761 -10.063 -13.157 1.00 85.50 662 CYS A N 1
ATOM 5187 C CA . CYS A 1 662 ? 0.819 -11.172 -14.119 1.00 85.50 662 CYS A CA 1
ATOM 5188 C C . CYS A 1 662 ? 0.966 -12.537 -13.423 1.00 85.50 662 CYS A C 1
ATOM 5190 O O . CYS A 1 662 ? 0.307 -13.510 -13.793 1.00 85.50 662 CYS A O 1
ATOM 5192 N N . LEU A 1 663 ? 1.812 -12.603 -12.389 1.00 87.12 663 LEU A N 1
ATOM 5193 C CA . LEU A 1 663 ? 2.038 -13.827 -11.619 1.00 87.12 663 LEU A CA 1
ATOM 5194 C C . LEU A 1 663 ? 0.785 -14.269 -10.858 1.00 87.12 663 LEU A C 1
ATOM 5196 O O . LEU A 1 663 ? 0.489 -15.458 -10.816 1.00 87.12 663 LEU A O 1
ATOM 5200 N N . LEU A 1 664 ? 0.039 -13.314 -10.299 1.00 86.19 664 LEU A N 1
ATOM 5201 C CA . LEU A 1 664 ? -1.154 -13.571 -9.488 1.00 86.19 664 LEU A CA 1
ATOM 5202 C C . LEU A 1 664 ? -2.470 -13.521 -10.277 1.00 86.19 664 LEU A C 1
ATOM 5204 O O . LEU A 1 664 ? -3.538 -13.605 -9.674 1.00 86.19 664 LEU A O 1
ATOM 5208 N N . GLN A 1 665 ? -2.419 -13.400 -11.607 1.00 82.88 665 GLN A N 1
ATOM 5209 C CA . GLN A 1 665 ? -3.615 -13.270 -12.442 1.00 82.88 665 GLN A CA 1
ATOM 5210 C C . GLN A 1 665 ? -4.545 -14.490 -12.341 1.00 82.88 665 GLN A C 1
ATOM 5212 O O . GLN A 1 665 ? -5.762 -14.330 -12.350 1.00 82.88 665 GLN A O 1
ATOM 5217 N N . ASP A 1 666 ? -3.976 -15.687 -12.188 1.00 80.00 666 ASP A N 1
ATOM 5218 C CA . ASP A 1 666 ? -4.739 -16.938 -12.054 1.00 80.00 666 ASP A CA 1
ATOM 5219 C C . ASP A 1 666 ? -5.333 -17.094 -10.643 1.00 80.00 666 ASP A C 1
ATOM 5221 O O . ASP A 1 666 ? -6.272 -17.854 -10.440 1.00 80.00 666 ASP A O 1
ATOM 5225 N N . ALA A 1 667 ? -4.799 -16.343 -9.673 1.00 78.81 667 ALA A N 1
ATOM 5226 C CA . ALA A 1 667 ? -5.244 -16.313 -8.282 1.00 78.81 667 ALA A CA 1
ATOM 5227 C C . ALA A 1 667 ? -6.202 -15.140 -7.997 1.00 78.81 667 ALA A C 1
ATOM 5229 O O . ALA A 1 667 ? -6.459 -14.812 -6.835 1.00 78.81 667 ALA A O 1
ATOM 5230 N N . VAL A 1 668 ? -6.696 -14.458 -9.041 1.00 82.00 668 VAL A N 1
ATOM 5231 C CA . VAL A 1 668 ? -7.711 -13.408 -8.897 1.00 82.00 668 VAL A CA 1
ATOM 5232 C C . VAL A 1 668 ? -9.016 -14.062 -8.467 1.00 82.00 668 VAL A C 1
ATOM 5234 O O . VAL A 1 668 ? -9.618 -14.822 -9.217 1.00 82.00 668 VAL A O 1
ATOM 5237 N N . VAL A 1 669 ? -9.466 -13.718 -7.266 1.00 80.81 669 VAL A N 1
ATOM 5238 C CA . VAL A 1 669 ? -10.743 -14.186 -6.721 1.00 80.81 669 VAL A CA 1
ATOM 5239 C C . VAL A 1 669 ? -11.866 -13.253 -7.164 1.00 80.81 669 VAL A C 1
ATOM 5241 O O . VAL A 1 669 ? -12.933 -13.697 -7.566 1.00 80.81 669 VAL A O 1
ATOM 5244 N N . ARG A 1 670 ? -11.615 -11.936 -7.159 1.00 83.06 670 ARG A N 1
ATOM 5245 C CA . ARG A 1 670 ? -12.640 -10.932 -7.466 1.00 83.06 670 ARG A CA 1
ATOM 5246 C C . ARG A 1 670 ? -12.088 -9.747 -8.252 1.00 83.06 670 ARG A C 1
ATOM 5248 O O . ARG A 1 670 ? -10.970 -9.293 -8.012 1.00 83.06 670 ARG A O 1
ATOM 5255 N N . CYS A 1 671 ? -12.907 -9.195 -9.146 1.00 85.31 671 CYS A N 1
ATOM 5256 C CA . CYS A 1 671 ? -12.672 -7.905 -9.791 1.00 85.31 671 CYS A CA 1
ATOM 5257 C C . CYS A 1 671 ? -13.873 -6.980 -9.603 1.00 85.31 671 CYS A C 1
ATOM 5259 O O . CYS A 1 671 ? -14.973 -7.315 -10.029 1.00 85.31 671 CYS A O 1
ATOM 5261 N N . ASP A 1 672 ? -13.632 -5.783 -9.076 1.00 84.88 672 ASP A N 1
ATOM 5262 C CA . ASP A 1 672 ? -14.631 -4.721 -8.976 1.00 84.88 672 ASP A CA 1
ATOM 5263 C C . ASP A 1 672 ? -14.219 -3.508 -9.820 1.00 84.88 672 ASP A C 1
ATOM 5265 O O . ASP A 1 672 ? -13.035 -3.255 -10.050 1.00 84.88 672 ASP A O 1
ATOM 5269 N N . THR A 1 673 ? -15.191 -2.712 -10.260 1.00 85.38 673 THR A N 1
ATOM 5270 C CA . THR A 1 673 ? -14.953 -1.418 -10.916 1.00 85.38 673 THR A CA 1
ATOM 5271 C C . THR A 1 673 ? -15.363 -0.276 -9.998 1.00 85.38 673 THR A C 1
ATOM 5273 O O . THR A 1 673 ? -16.504 -0.216 -9.543 1.00 85.38 673 THR A O 1
ATOM 5276 N N . VAL A 1 674 ? -14.437 0.643 -9.736 1.00 84.44 674 VAL A N 1
ATOM 5277 C CA . VAL A 1 674 ? -14.568 1.723 -8.759 1.00 84.44 674 VAL A CA 1
ATOM 5278 C C . VAL A 1 674 ? -14.247 3.049 -9.431 1.00 84.44 674 VAL A C 1
ATOM 5280 O O . VAL A 1 674 ? -13.175 3.235 -10.007 1.00 84.44 674 VAL A O 1
ATOM 5283 N N . GLU A 1 675 ? -15.165 4.002 -9.330 1.00 82.88 675 GLU A N 1
ATOM 5284 C CA . GLU A 1 675 ? -14.940 5.365 -9.804 1.00 82.88 675 GLU A CA 1
ATOM 5285 C C . GLU A 1 675 ? -14.246 6.196 -8.723 1.00 82.88 675 GLU A C 1
ATOM 5287 O O . GLU A 1 675 ? -14.668 6.244 -7.564 1.00 82.88 675 GLU A O 1
ATOM 5292 N N . LEU A 1 676 ? -13.167 6.883 -9.099 1.00 82.19 676 LEU A N 1
ATOM 5293 C CA . LEU A 1 676 ? -12.506 7.819 -8.199 1.00 82.19 676 LEU A CA 1
ATOM 5294 C C . LEU A 1 676 ? -13.365 9.085 -8.072 1.00 82.19 676 LEU A C 1
ATOM 5296 O O . LEU A 1 676 ? -13.651 9.767 -9.058 1.00 82.19 676 LEU A O 1
ATOM 5300 N N . SER A 1 677 ? -13.737 9.441 -6.842 1.00 70.69 677 SER A N 1
ATOM 5301 C CA . SER A 1 677 ? -14.571 10.611 -6.563 1.00 70.69 677 SER A CA 1
ATOM 5302 C C . SER A 1 677 ? -13.960 11.897 -7.140 1.00 70.69 677 SER A C 1
ATOM 5304 O O . SER A 1 677 ? -12.933 12.376 -6.656 1.00 70.69 677 SER A O 1
ATOM 5306 N N . GLY A 1 678 ? -14.614 12.461 -8.161 1.00 69.00 678 GLY A N 1
ATOM 5307 C CA . GLY A 1 678 ? -14.191 13.686 -8.851 1.00 69.00 678 GLY A CA 1
ATOM 5308 C C . GLY A 1 678 ? -13.559 13.485 -10.234 1.00 69.00 678 GLY A C 1
ATOM 5309 O O . GLY A 1 678 ? -13.202 14.477 -10.865 1.00 69.00 678 GLY A O 1
ATOM 5310 N N . THR A 1 679 ? -13.439 12.251 -10.730 1.00 73.25 679 THR A N 1
ATOM 5311 C CA . THR A 1 679 ? -12.980 11.953 -12.099 1.00 73.25 679 THR A CA 1
ATOM 5312 C C . THR A 1 679 ? -13.905 10.945 -12.777 1.00 73.25 679 THR A C 1
ATOM 5314 O O . THR A 1 679 ? -14.342 10.003 -12.134 1.00 73.25 679 THR A O 1
ATOM 5317 N N . SER A 1 680 ? -14.142 11.098 -14.083 1.00 77.00 680 SER A N 1
ATOM 5318 C CA . SER A 1 680 ? -14.960 10.177 -14.900 1.00 77.00 680 SER A CA 1
ATOM 5319 C C . SER A 1 680 ? -14.248 8.858 -15.258 1.00 77.00 680 SER A C 1
ATOM 5321 O O . SER A 1 680 ? -14.743 8.099 -16.087 1.00 77.00 680 SER A O 1
ATOM 5323 N N . ILE A 1 681 ? -13.055 8.611 -14.713 1.00 81.38 681 ILE A N 1
ATOM 5324 C CA . ILE A 1 681 ? -12.249 7.433 -15.043 1.00 81.38 681 ILE A CA 1
ATOM 5325 C C . ILE A 1 681 ? -12.612 6.317 -14.064 1.00 81.38 681 ILE A C 1
ATOM 5327 O O . ILE A 1 681 ? -12.451 6.473 -12.850 1.00 81.38 681 ILE A O 1
ATOM 5331 N N . ALA A 1 682 ? -13.084 5.195 -14.604 1.00 84.06 682 ALA A N 1
ATOM 5332 C CA . ALA A 1 682 ? -13.312 3.976 -13.844 1.00 84.06 682 ALA A CA 1
ATOM 5333 C C . ALA A 1 682 ? -11.989 3.215 -13.656 1.00 84.06 682 ALA A C 1
ATOM 5335 O O . ALA A 1 682 ? -11.227 3.014 -14.608 1.00 84.06 682 ALA A O 1
ATOM 5336 N N . TYR A 1 683 ? -11.728 2.767 -12.432 1.00 87.38 683 TYR A N 1
ATOM 5337 C CA . TYR A 1 683 ? -10.589 1.919 -12.091 1.00 87.38 683 TYR A CA 1
ATOM 5338 C C . TYR A 1 683 ? -11.071 0.500 -11.804 1.00 87.38 683 TYR A C 1
ATOM 5340 O O . TYR A 1 683 ? -12.084 0.312 -11.141 1.00 87.38 683 TYR A O 1
ATOM 5348 N N . ARG A 1 684 ? -10.342 -0.508 -12.276 1.00 88.69 684 ARG A N 1
ATOM 5349 C CA . ARG A 1 684 ? -10.588 -1.919 -11.976 1.00 88.69 684 ARG A CA 1
ATOM 5350 C C . ARG A 1 684 ? -9.711 -2.347 -10.801 1.00 88.69 684 ARG A C 1
ATOM 5352 O O . ARG A 1 684 ? -8.487 -2.249 -10.880 1.00 88.69 684 ARG A O 1
ATOM 5359 N N . VAL A 1 685 ? -10.333 -2.805 -9.721 1.00 88.56 685 VAL A N 1
ATOM 5360 C CA . VAL A 1 685 ? -9.682 -3.345 -8.525 1.00 88.56 685 VAL A CA 1
ATOM 5361 C C . VAL A 1 685 ? -9.757 -4.867 -8.579 1.00 88.56 685 VAL A C 1
ATOM 5363 O O . VAL A 1 685 ? -10.838 -5.435 -8.469 1.00 88.56 685 VAL A O 1
ATOM 5366 N N . SER A 1 686 ? -8.617 -5.525 -8.764 1.00 88.31 686 SER A N 1
ATOM 5367 C CA . SER A 1 686 ? -8.493 -6.985 -8.764 1.00 88.31 686 SER A CA 1
ATOM 5368 C C . SER A 1 686 ? -7.940 -7.441 -7.418 1.00 88.31 686 SER A C 1
ATOM 5370 O O . SER A 1 686 ? -6.906 -6.930 -6.985 1.00 88.31 686 SER A O 1
ATOM 5372 N N . ALA A 1 687 ? -8.620 -8.372 -6.758 1.00 88.12 687 ALA A N 1
ATOM 5373 C CA . ALA A 1 687 ? -8.213 -8.937 -5.481 1.00 88.12 687 ALA A CA 1
ATOM 5374 C C . ALA A 1 687 ? -7.742 -10.383 -5.669 1.00 88.12 687 ALA A C 1
ATOM 5376 O O . ALA A 1 687 ? -8.459 -11.207 -6.239 1.00 88.12 687 ALA A O 1
ATOM 5377 N N . CYS A 1 688 ? -6.542 -10.675 -5.179 1.00 85.56 688 CYS A N 1
ATOM 5378 C CA . CYS A 1 688 ? -5.919 -11.991 -5.223 1.00 85.56 688 CYS A CA 1
ATOM 5379 C C . CYS A 1 688 ? -5.597 -12.446 -3.801 1.00 85.56 688 CYS A C 1
ATOM 5381 O O . CYS A 1 688 ? -5.116 -11.647 -2.994 1.00 85.56 688 CYS A O 1
ATOM 5383 N N . LEU A 1 689 ? -5.798 -13.727 -3.509 1.00 82.88 689 LEU A N 1
ATOM 5384 C CA . LEU A 1 689 ? -5.382 -14.340 -2.250 1.00 82.88 689 LEU A CA 1
ATOM 5385 C C . LEU A 1 689 ? -4.144 -15.202 -2.504 1.00 82.88 689 LEU A C 1
ATOM 5387 O O . LEU A 1 689 ? -4.151 -16.040 -3.401 1.00 82.88 689 LEU A O 1
ATOM 5391 N N . GLY A 1 690 ? -3.071 -14.999 -1.741 1.00 75.31 690 GLY A N 1
ATOM 5392 C CA . GLY A 1 690 ? -1.854 -15.784 -1.920 1.00 75.31 690 GLY A CA 1
ATOM 5393 C C . GLY A 1 690 ? -0.831 -15.576 -0.811 1.00 75.31 690 GLY A C 1
ATOM 5394 O O . GLY A 1 690 ? -0.553 -14.447 -0.416 1.00 75.31 690 GLY A O 1
ATOM 5395 N N . TYR A 1 691 ? -0.217 -16.670 -0.351 1.00 74.44 691 TYR A N 1
ATOM 5396 C CA . TYR A 1 691 ? 1.005 -16.649 0.469 1.00 74.44 691 TYR A CA 1
ATOM 5397 C C . TYR A 1 691 ? 0.904 -15.833 1.763 1.00 74.44 691 TYR A C 1
ATOM 5399 O O . TYR A 1 691 ? 1.773 -15.020 2.080 1.00 74.44 691 TYR A O 1
ATOM 5407 N N . GLY A 1 692 ? -0.186 -16.020 2.509 1.00 75.81 692 GLY A N 1
ATOM 5408 C CA . GLY A 1 692 ? -0.393 -15.307 3.770 1.00 75.81 692 GLY A CA 1
ATOM 5409 C C . GLY A 1 692 ? -0.759 -13.827 3.600 1.00 75.81 692 GLY A C 1
ATOM 5410 O O . GLY A 1 692 ? -0.733 -13.071 4.577 1.00 75.81 692 GLY A O 1
ATOM 5411 N N . LYS A 1 693 ? -1.100 -13.394 2.376 1.00 86.88 693 LYS A N 1
ATOM 5412 C CA . LYS A 1 693 ? -1.496 -12.018 2.060 1.00 86.88 693 LYS A CA 1
ATOM 5413 C C . LYS A 1 693 ? -2.669 -11.979 1.074 1.00 86.88 693 LYS A C 1
ATOM 5415 O O . LYS A 1 693 ? -2.819 -12.843 0.214 1.00 86.88 693 LYS A O 1
ATOM 5420 N N . ALA A 1 694 ? -3.472 -10.924 1.155 1.00 87.44 694 ALA A N 1
ATOM 5421 C CA . ALA A 1 694 ? -4.395 -10.535 0.095 1.00 87.44 694 ALA A CA 1
ATOM 5422 C C . ALA A 1 694 ? -3.812 -9.344 -0.671 1.00 87.44 694 ALA A C 1
ATOM 5424 O O . ALA A 1 694 ? -3.501 -8.302 -0.087 1.00 87.44 694 ALA A O 1
ATOM 5425 N N . PHE A 1 695 ? -3.656 -9.493 -1.981 1.00 88.62 695 PHE A N 1
ATOM 5426 C CA . PHE A 1 695 ? -3.134 -8.468 -2.875 1.00 88.62 695 PHE A CA 1
ATOM 5427 C C . PHE A 1 695 ? -4.277 -7.783 -3.616 1.00 88.62 695 PHE A C 1
ATOM 5429 O O . PHE A 1 695 ? -5.135 -8.436 -4.194 1.00 88.62 695 PHE A O 1
ATOM 5436 N N . PHE A 1 696 ? -4.258 -6.456 -3.640 1.00 89.56 696 PHE A N 1
ATOM 5437 C CA . PHE A 1 696 ? -5.231 -5.636 -4.350 1.00 89.56 696 PHE A CA 1
ATOM 5438 C C . PHE A 1 696 ? -4.511 -4.809 -5.402 1.00 89.56 696 PHE A C 1
ATOM 5440 O O . PHE A 1 696 ? -3.659 -3.981 -5.066 1.00 89.56 696 PHE A O 1
ATOM 5447 N N . PHE A 1 697 ? -4.863 -5.019 -6.664 1.00 89.06 697 PHE A N 1
ATOM 5448 C CA . PHE A 1 697 ? -4.314 -4.323 -7.820 1.00 89.06 697 PHE A CA 1
ATOM 5449 C C . PHE A 1 697 ? -5.343 -3.347 -8.362 1.00 89.06 697 PHE A C 1
ATOM 5451 O O . PHE A 1 697 ? -6.427 -3.747 -8.766 1.00 89.06 697 PHE A O 1
ATOM 5458 N N . VAL A 1 698 ? -5.002 -2.063 -8.403 1.00 88.19 698 VAL A N 1
ATOM 5459 C CA . VAL A 1 698 ? -5.838 -1.043 -9.035 1.00 88.19 698 VAL A CA 1
ATOM 5460 C C . VAL A 1 698 ? -5.261 -0.736 -10.402 1.00 88.19 698 VAL A C 1
ATOM 5462 O O . VAL A 1 698 ? -4.160 -0.195 -10.512 1.00 88.19 698 VAL A O 1
ATOM 5465 N N . SER A 1 699 ? -6.021 -1.067 -11.434 1.00 87.25 699 SER A N 1
ATOM 5466 C CA . SER A 1 699 ? -5.712 -0.819 -12.837 1.00 87.25 699 SER A CA 1
ATOM 5467 C C . SER A 1 699 ? -6.674 0.211 -13.421 1.00 87.25 699 SER A C 1
ATOM 5469 O O . SER A 1 699 ? -7.817 0.336 -12.989 1.00 87.25 699 SER A O 1
ATOM 5471 N N . GLU A 1 700 ? -6.210 1.011 -14.370 1.00 85.38 700 GLU A N 1
ATOM 5472 C CA . GLU A 1 700 ? -7.085 1.913 -15.123 1.00 85.38 700 GLU A CA 1
ATOM 5473 C C . GLU A 1 700 ? -7.845 1.123 -16.198 1.00 85.38 700 GLU A C 1
ATOM 5475 O O . GLU A 1 700 ? -7.241 0.335 -16.918 1.00 85.38 700 GLU A O 1
ATOM 5480 N N . SER A 1 701 ? -9.164 1.313 -16.313 1.00 80.38 701 SER A N 1
ATOM 5481 C CA . SER A 1 701 ? -10.012 0.498 -17.204 1.00 80.38 701 SER A CA 1
ATOM 5482 C C . SER A 1 701 ? -9.668 0.617 -18.693 1.00 80.38 701 SER A C 1
ATOM 5484 O O . SER A 1 701 ? -9.852 -0.345 -19.432 1.00 80.38 701 SER A O 1
ATOM 5486 N N . THR A 1 702 ? -9.155 1.767 -19.136 1.00 75.12 702 THR A N 1
ATOM 5487 C CA . THR A 1 702 ? -8.835 2.035 -20.547 1.00 75.12 702 THR A CA 1
ATOM 5488 C C . THR A 1 702 ? -7.459 1.525 -20.955 1.00 75.12 702 THR A C 1
ATOM 5490 O O . THR A 1 702 ? -7.299 1.000 -22.050 1.00 75.12 702 THR A O 1
ATOM 5493 N N . THR A 1 703 ? -6.457 1.682 -20.088 1.00 73.25 703 THR A N 1
ATOM 5494 C CA . THR A 1 703 ? -5.058 1.337 -20.391 1.00 73.25 703 THR A CA 1
ATOM 5495 C C . THR A 1 703 ? -4.627 0.001 -19.789 1.00 73.25 703 THR A C 1
ATOM 5497 O O . THR A 1 703 ? -3.516 -0.457 -20.046 1.00 73.25 703 THR A O 1
ATOM 5500 N N . ASN A 1 704 ? -5.459 -0.592 -18.924 1.00 70.94 704 ASN A N 1
ATOM 5501 C CA . ASN A 1 704 ? -5.139 -1.734 -18.062 1.00 70.94 704 ASN A CA 1
ATOM 5502 C C . ASN A 1 704 ? -3.834 -1.550 -17.254 1.00 70.94 704 ASN A C 1
ATOM 5504 O O . ASN A 1 704 ? -3.227 -2.501 -16.758 1.00 70.94 704 ASN A O 1
ATOM 5508 N N . ARG A 1 705 ? -3.365 -0.303 -17.108 1.00 75.25 705 ARG A N 1
ATOM 5509 C CA . ARG A 1 705 ? -2.119 0.006 -16.414 1.00 75.25 705 ARG A CA 1
ATOM 5510 C C . ARG A 1 705 ? -2.357 -0.087 -14.918 1.00 75.25 705 ARG A C 1
ATOM 5512 O O . ARG A 1 705 ? -3.189 0.638 -14.379 1.00 75.25 705 ARG A O 1
ATOM 5519 N N . VAL A 1 706 ? -1.581 -0.929 -14.236 1.00 77.94 706 VAL A N 1
ATOM 5520 C CA . VAL A 1 706 ? -1.585 -0.993 -12.769 1.00 77.94 706 VAL A CA 1
ATOM 5521 C C . VAL A 1 706 ? -1.055 0.327 -12.209 1.00 77.94 706 VAL A C 1
ATOM 5523 O O . VAL A 1 706 ? 0.106 0.690 -12.403 1.00 77.94 706 VAL A O 1
ATOM 5526 N N . VAL A 1 707 ? -1.925 1.056 -11.519 1.00 77.06 707 VAL A N 1
ATOM 5527 C CA . VAL A 1 707 ? -1.648 2.363 -10.921 1.00 77.06 707 VAL A CA 1
ATOM 5528 C C . VAL A 1 707 ? -1.176 2.201 -9.479 1.00 77.06 707 VAL A C 1
ATOM 5530 O O . VAL A 1 707 ? -0.214 2.847 -9.050 1.00 77.06 707 VAL A O 1
ATOM 5533 N N . CYS A 1 708 ? -1.827 1.326 -8.710 1.00 79.81 708 CYS A N 1
ATOM 5534 C CA . CYS A 1 708 ? -1.419 1.044 -7.342 1.00 79.81 708 CYS A CA 1
ATOM 5535 C C . CYS A 1 708 ? -1.647 -0.416 -6.957 1.00 79.81 708 CYS A C 1
ATOM 5537 O O . CYS A 1 708 ? -2.494 -1.102 -7.521 1.00 79.81 708 CYS A O 1
ATOM 5539 N N . THR A 1 709 ? -0.862 -0.869 -5.984 1.00 84.50 709 THR A N 1
ATOM 5540 C CA . THR A 1 709 ? -0.982 -2.200 -5.394 1.00 84.50 709 THR A CA 1
ATOM 5541 C C . THR A 1 709 ? -0.951 -2.045 -3.885 1.00 84.50 709 THR A C 1
ATOM 5543 O O . THR A 1 709 ? -0.173 -1.239 -3.363 1.00 84.50 709 THR A O 1
ATOM 5546 N N . LYS A 1 710 ? -1.793 -2.797 -3.183 1.00 87.44 710 LYS A N 1
ATOM 5547 C CA . LYS A 1 710 ? -1.809 -2.854 -1.724 1.00 87.44 710 LYS A CA 1
ATOM 5548 C C . LYS A 1 710 ? -1.910 -4.311 -1.295 1.00 87.44 710 LYS A C 1
ATOM 5550 O O . LYS A 1 710 ? -2.827 -4.999 -1.715 1.00 87.44 710 LYS A O 1
ATOM 5555 N N . ALA A 1 711 ? -0.965 -4.759 -0.478 1.00 86.44 711 ALA A N 1
ATOM 5556 C CA . ALA A 1 711 ? -1.043 -6.047 0.195 1.00 86.44 711 ALA A CA 1
ATOM 5557 C C . ALA A 1 711 ? -1.585 -5.841 1.616 1.00 86.44 711 ALA A C 1
ATOM 5559 O O . ALA A 1 711 ? -1.207 -4.865 2.278 1.00 86.44 711 ALA A O 1
ATOM 5560 N N . LEU A 1 712 ? -2.469 -6.735 2.044 1.00 86.88 712 LEU A N 1
ATOM 5561 C CA . LEU A 1 712 ? -2.949 -6.883 3.416 1.00 86.88 712 LEU A CA 1
ATOM 5562 C C . LEU A 1 712 ? -2.489 -8.236 3.949 1.00 86.88 712 LEU A C 1
ATOM 5564 O O . LEU A 1 712 ? -2.576 -9.229 3.229 1.00 86.88 712 LEU A O 1
ATOM 5568 N N . MET A 1 713 ? -2.014 -8.286 5.190 1.00 84.38 713 MET A N 1
ATOM 5569 C CA . MET A 1 713 ? -1.756 -9.573 5.852 1.00 84.38 713 MET A CA 1
ATOM 5570 C C . MET A 1 713 ? -3.089 -10.240 6.213 1.00 84.38 713 MET A C 1
ATOM 5572 O O . MET A 1 713 ? -4.054 -9.536 6.510 1.00 84.38 713 MET A O 1
ATOM 5576 N N . LEU A 1 714 ? -3.158 -11.576 6.241 1.00 81.19 714 LEU A N 1
ATOM 5577 C CA . LEU A 1 714 ? -4.406 -12.274 6.607 1.00 81.19 714 LEU A CA 1
ATOM 5578 C C . LEU A 1 714 ? -4.923 -11.861 7.998 1.00 81.19 714 LEU A C 1
ATOM 5580 O O . LEU A 1 714 ? -6.120 -11.646 8.169 1.00 81.19 714 LEU A O 1
ATOM 5584 N N . SER A 1 715 ? -4.023 -11.619 8.956 1.00 77.06 715 SER A N 1
ATOM 5585 C CA . SER A 1 715 ? -4.378 -11.104 10.288 1.00 77.06 715 SER A CA 1
ATOM 5586 C C . SER A 1 715 ? -5.005 -9.704 10.261 1.00 77.06 715 SER A C 1
ATOM 5588 O O . SER A 1 715 ? -5.819 -9.359 11.118 1.00 77.06 715 SER A O 1
ATOM 5590 N N . GLU A 1 716 ? -4.669 -8.879 9.263 1.00 80.44 716 GLU A N 1
ATOM 5591 C CA . GLU A 1 716 ? -5.285 -7.562 9.090 1.00 80.44 716 GLU A CA 1
ATOM 5592 C C . GLU A 1 716 ? -6.710 -7.681 8.541 1.00 80.44 716 GLU A C 1
ATOM 5594 O O . GLU A 1 716 ? -7.555 -6.864 8.909 1.00 80.44 716 GLU A O 1
ATOM 5599 N N . ILE A 1 717 ? -6.992 -8.683 7.698 1.00 81.94 717 ILE A N 1
ATOM 5600 C CA . ILE A 1 717 ? -8.321 -8.915 7.104 1.00 81.94 717 ILE A CA 1
ATOM 5601 C C . ILE A 1 717 ? -9.342 -9.220 8.195 1.00 81.94 717 ILE A C 1
ATOM 5603 O O . ILE A 1 717 ? -10.411 -8.609 8.222 1.00 81.94 717 ILE A O 1
ATOM 5607 N N . ASP A 1 718 ? -8.980 -10.088 9.136 1.00 77.00 718 ASP A N 1
ATOM 5608 C CA . ASP A 1 718 ? -9.844 -10.412 10.266 1.00 77.00 718 ASP A CA 1
ATOM 5609 C C . ASP A 1 718 ? -10.150 -9.159 11.104 1.00 77.00 718 ASP A C 1
ATOM 5611 O O . ASP A 1 718 ? -11.305 -8.791 11.328 1.00 77.00 718 ASP A O 1
ATOM 5615 N N . SER A 1 719 ? -9.118 -8.366 11.413 1.00 73.12 719 SER A N 1
ATOM 5616 C CA . SER A 1 719 ? -9.282 -7.083 12.110 1.00 73.12 719 SER A CA 1
ATOM 5617 C C . SER A 1 719 ? -10.075 -6.028 11.318 1.00 73.12 719 SER A C 1
ATOM 5619 O O . SER A 1 719 ? -10.607 -5.080 11.901 1.00 73.12 719 SER A O 1
ATOM 5621 N N . LEU A 1 720 ? -10.163 -6.148 9.993 1.00 76.69 720 LEU A N 1
ATOM 5622 C CA . LEU A 1 720 ? -10.928 -5.246 9.131 1.00 76.69 720 LEU A CA 1
ATOM 5623 C C . LEU A 1 720 ? -12.413 -5.615 9.108 1.00 76.69 720 LEU A C 1
ATOM 5625 O O . LEU A 1 720 ? -13.251 -4.708 9.097 1.00 76.69 720 LEU A O 1
ATOM 5629 N N . LEU A 1 721 ? -12.726 -6.913 9.120 1.00 76.12 721 LEU A N 1
ATOM 5630 C CA . LEU A 1 721 ? -14.075 -7.442 8.912 1.00 76.12 721 LEU A CA 1
ATOM 5631 C C . LEU A 1 721 ? -14.805 -7.844 10.191 1.00 76.12 721 LEU A C 1
ATOM 5633 O O . LEU A 1 721 ? -16.034 -7.749 10.211 1.00 76.12 721 LEU A O 1
ATOM 5637 N N . ALA A 1 722 ? -14.081 -8.248 11.242 1.00 70.12 722 ALA A N 1
ATOM 5638 C CA . ALA A 1 722 ? -14.673 -8.703 12.496 1.00 70.12 722 ALA A CA 1
ATOM 5639 C C . ALA A 1 722 ? -15.727 -7.708 13.000 1.00 70.12 722 ALA A C 1
ATOM 5641 O O . ALA A 1 722 ? -15.493 -6.505 12.929 1.00 70.12 722 ALA A O 1
ATOM 5642 N N . PRO A 1 723 ? -16.884 -8.122 13.528 1.00 64.44 723 PRO A N 1
ATOM 5643 C CA . PRO A 1 723 ? -17.883 -7.204 14.049 1.00 64.44 723 PRO A CA 1
ATOM 5644 C C . PRO A 1 723 ? -17.345 -6.443 15.266 1.00 64.44 723 PRO A C 1
ATOM 5646 O O . PRO A 1 723 ? -16.464 -6.885 15.995 1.00 64.44 723 PRO A O 1
ATOM 5649 N N . SER A 1 724 ? -17.858 -5.235 15.481 1.00 57.97 724 SER A N 1
ATOM 5650 C CA . SER A 1 724 ? -17.372 -4.324 16.527 1.00 57.97 724 SER A CA 1
ATOM 5651 C C . SER A 1 724 ? -17.843 -4.682 17.945 1.00 57.97 724 SER A C 1
ATOM 5653 O O . SER A 1 724 ? -17.373 -4.074 18.899 1.00 57.97 724 SER A O 1
ATOM 5655 N N . ASN A 1 725 ? -18.793 -5.611 18.087 1.00 55.84 725 ASN A N 1
ATOM 5656 C CA . ASN A 1 725 ? -19.395 -6.033 19.355 1.00 55.84 725 ASN A CA 1
ATOM 5657 C C . ASN A 1 725 ? -19.827 -7.503 19.251 1.00 55.84 725 ASN A C 1
ATOM 5659 O O . ASN A 1 725 ? -20.563 -7.839 18.324 1.00 55.84 725 ASN A O 1
ATOM 5663 N N . LYS A 1 726 ? -19.481 -8.343 20.239 1.00 49.91 726 LYS A N 1
ATOM 5664 C CA . LYS A 1 726 ? -20.006 -9.721 20.339 1.00 49.91 726 LYS A CA 1
ATOM 5665 C C . LYS A 1 726 ? -21.533 -9.738 20.535 1.00 49.91 726 LYS A C 1
ATOM 5667 O O . LYS A 1 726 ? -22.222 -10.550 19.935 1.00 49.91 726 LYS A O 1
ATOM 5672 N N . VAL A 1 727 ? -22.094 -8.760 21.256 1.00 44.72 727 VAL A N 1
ATOM 5673 C CA . VAL A 1 727 ? -23.555 -8.626 21.474 1.00 44.72 727 VAL A CA 1
ATOM 5674 C C . VAL A 1 727 ? -24.331 -8.277 20.190 1.00 44.72 727 VAL A C 1
ATOM 5676 O O . VAL A 1 727 ? -25.530 -8.531 20.100 1.00 44.72 727 VAL A O 1
ATOM 5679 N N . PHE A 1 728 ? -23.666 -7.739 19.160 1.00 45.44 728 PHE A N 1
ATOM 5680 C CA . PHE A 1 728 ? -24.302 -7.479 17.860 1.00 45.44 728 PHE A CA 1
ATOM 5681 C C . PHE A 1 728 ? -24.466 -8.743 17.000 1.00 45.44 728 PHE A C 1
ATOM 5683 O O . PHE A 1 728 ? -25.272 -8.725 16.072 1.00 45.44 728 PHE A O 1
ATOM 5690 N N . ILE A 1 729 ? -23.787 -9.846 17.333 1.00 47.06 729 ILE A N 1
ATOM 5691 C CA . ILE A 1 729 ? -23.946 -11.134 16.640 1.00 47.06 729 ILE A CA 1
ATOM 5692 C C . ILE A 1 729 ? -25.365 -11.689 16.866 1.00 47.06 729 ILE A C 1
ATOM 5694 O O . ILE A 1 729 ? -25.968 -12.229 15.947 1.00 47.06 729 ILE A O 1
ATOM 5698 N N . LEU A 1 730 ? -25.957 -11.442 18.042 1.00 42.81 730 LEU A N 1
ATOM 5699 C CA . LEU A 1 730 ? -27.307 -11.906 18.394 1.00 42.81 730 LEU A CA 1
ATOM 5700 C C . LEU A 1 730 ? -28.454 -11.029 17.857 1.00 42.81 730 LEU A C 1
ATOM 5702 O O . LEU A 1 730 ? -29.608 -11.435 17.949 1.00 42.81 730 LEU A O 1
ATOM 5706 N N . ARG A 1 731 ? -28.185 -9.818 17.341 1.00 41.22 731 ARG A N 1
ATOM 5707 C CA . ARG A 1 731 ? -29.245 -8.880 16.905 1.00 41.22 731 ARG A CA 1
ATOM 5708 C C . ARG A 1 731 ? -29.146 -8.384 15.463 1.00 41.22 731 ARG A C 1
ATOM 5710 O O . ARG A 1 731 ? -30.132 -7.836 14.988 1.00 41.22 731 ARG A O 1
ATOM 5717 N N . ASP A 1 732 ? -28.003 -8.532 14.788 1.00 43.38 732 ASP A N 1
ATOM 5718 C CA . ASP A 1 732 ? -27.764 -7.868 13.492 1.00 43.38 732 ASP A CA 1
ATOM 5719 C C . ASP A 1 732 ? -27.198 -8.796 12.395 1.00 43.38 732 ASP A C 1
ATOM 5721 O O . ASP A 1 732 ? -26.676 -8.303 11.400 1.00 43.38 732 ASP A O 1
ATOM 5725 N N . HIS A 1 733 ? -27.317 -10.124 12.546 1.00 48.94 733 HIS A N 1
ATOM 5726 C CA . HIS A 1 733 ? -27.118 -11.121 11.474 1.00 48.94 733 HIS A CA 1
ATOM 5727 C C . HIS A 1 733 ? -25.902 -10.886 10.552 1.00 48.94 733 HIS A C 1
ATOM 5729 O O . HIS A 1 733 ? -26.010 -10.989 9.331 1.00 48.94 733 HIS A O 1
ATOM 5735 N N . ARG A 1 734 ? -24.725 -10.556 11.092 1.00 57.06 734 ARG A N 1
ATOM 5736 C CA . ARG A 1 734 ? -23.479 -10.652 10.313 1.00 57.06 734 ARG A CA 1
ATOM 5737 C C . ARG A 1 734 ? -22.781 -11.943 10.690 1.00 57.06 734 ARG A C 1
ATOM 5739 O O . ARG A 1 734 ? -21.869 -11.931 11.513 1.00 57.06 734 ARG A O 1
ATOM 5746 N N . LEU A 1 735 ? -23.285 -13.038 10.128 1.00 66.69 735 LEU A N 1
ATOM 5747 C CA . LEU A 1 735 ? -22.579 -14.315 10.106 1.00 66.69 735 LEU A CA 1
ATOM 5748 C C . LEU A 1 735 ? -21.200 -14.108 9.460 1.00 66.69 735 LEU A C 1
ATOM 5750 O O . LEU A 1 735 ? -21.064 -13.206 8.632 1.00 66.69 735 LEU A O 1
ATOM 5754 N N . PRO A 1 736 ? -20.164 -14.853 9.864 1.00 73.38 736 PRO A N 1
ATOM 5755 C CA . PRO A 1 736 ? -18.898 -14.826 9.141 1.00 73.38 736 PRO A CA 1
ATOM 5756 C C . PRO A 1 736 ? -19.135 -15.137 7.653 1.00 73.38 736 PRO A C 1
ATOM 5758 O O . PRO A 1 736 ? -20.085 -15.855 7.342 1.00 73.38 736 PRO A O 1
ATOM 5761 N N . PRO A 1 737 ? -18.328 -14.584 6.729 1.00 82.94 737 PRO A N 1
ATOM 5762 C CA . PRO A 1 737 ? -18.449 -14.943 5.319 1.00 82.94 737 PRO A CA 1
ATOM 5763 C C . PRO A 1 737 ? -18.280 -16.458 5.179 1.00 82.94 737 PRO A C 1
ATOM 5765 O O . PRO A 1 737 ? -17.403 -17.029 5.827 1.00 82.94 737 PRO A O 1
ATOM 5768 N N . GLU A 1 738 ? -19.111 -17.093 4.354 1.00 83.00 738 GLU A N 1
ATOM 5769 C CA . GLU A 1 738 ? -19.073 -18.548 4.141 1.00 83.00 738 GLU A CA 1
ATOM 5770 C C . GLU A 1 738 ? -18.271 -18.912 2.890 1.00 83.00 738 GLU A C 1
ATOM 5772 O O . GLU A 1 738 ? -17.773 -20.028 2.761 1.00 83.00 738 GLU A O 1
ATOM 5777 N N . THR A 1 739 ? -18.095 -17.950 1.977 1.00 84.62 739 THR A N 1
ATOM 5778 C CA . THR A 1 739 ? -17.354 -18.127 0.725 1.00 84.62 739 THR A CA 1
ATOM 5779 C C . THR A 1 739 ? -16.279 -17.056 0.529 1.00 84.62 739 THR A C 1
ATOM 5781 O O . THR A 1 739 ? -16.353 -15.944 1.063 1.00 84.62 739 THR A O 1
ATOM 5784 N N . GLN A 1 740 ? -15.257 -17.369 -0.278 1.00 82.62 740 GLN A N 1
ATOM 5785 C CA . GLN A 1 740 ? -14.197 -16.409 -0.618 1.00 82.62 740 GLN A CA 1
ATOM 5786 C C . GLN A 1 740 ? -14.757 -15.192 -1.376 1.00 82.62 740 GLN A C 1
ATOM 5788 O O . GLN A 1 740 ? -14.310 -14.066 -1.154 1.00 82.62 740 GLN A O 1
ATOM 5793 N N . ASP A 1 741 ? -15.772 -15.382 -2.219 1.00 82.06 741 ASP A N 1
ATOM 5794 C CA . ASP A 1 741 ? -16.386 -14.292 -2.982 1.00 82.06 741 ASP A CA 1
ATOM 5795 C C . ASP A 1 741 ? -17.114 -13.293 -2.078 1.00 82.06 741 ASP A C 1
ATOM 5797 O O . ASP A 1 741 ? -16.975 -12.077 -2.265 1.00 82.06 741 ASP A O 1
ATOM 5801 N N . GLU A 1 742 ? -17.826 -13.788 -1.060 1.00 84.06 742 GLU A N 1
ATOM 5802 C CA . GLU A 1 742 ? -18.452 -12.960 -0.025 1.00 84.06 742 GLU A CA 1
ATOM 5803 C C . GLU A 1 742 ? -17.412 -12.221 0.815 1.00 84.06 742 GLU A C 1
ATOM 5805 O O . GLU A 1 742 ? -17.558 -11.019 1.057 1.00 84.06 742 GLU A O 1
ATOM 5810 N N . LEU A 1 743 ? -16.330 -12.902 1.211 1.00 86.00 743 LEU A N 1
ATOM 5811 C CA . LEU A 1 743 ? -15.216 -12.293 1.937 1.00 86.00 743 LEU A CA 1
ATOM 5812 C C . LEU A 1 743 ? -14.672 -11.075 1.175 1.00 86.00 743 LEU A C 1
ATOM 5814 O O . LEU A 1 743 ? -14.563 -9.978 1.732 1.00 86.00 743 LEU A O 1
ATOM 5818 N N . PHE A 1 744 ? -14.370 -11.235 -0.116 1.00 84.25 744 PHE A N 1
ATOM 5819 C CA . PHE A 1 744 ? -13.861 -10.138 -0.938 1.00 84.25 744 PHE A CA 1
ATOM 5820 C C . PHE A 1 744 ? -14.921 -9.078 -1.245 1.00 84.25 744 PHE A C 1
ATOM 5822 O O . PHE A 1 744 ? -14.576 -7.895 -1.308 1.00 84.25 744 PHE A O 1
ATOM 5829 N N . GLU A 1 745 ? -16.201 -9.439 -1.359 1.00 84.38 745 GLU A N 1
ATOM 5830 C CA . GLU A 1 745 ? -17.284 -8.455 -1.435 1.00 84.38 745 GLU A CA 1
ATOM 5831 C C . GLU A 1 745 ? -17.318 -7.581 -0.176 1.00 84.38 745 GLU A C 1
ATOM 5833 O O . GLU A 1 745 ? -17.458 -6.358 -0.252 1.00 84.38 745 GLU A O 1
ATOM 5838 N N . TRP A 1 746 ? -17.140 -8.171 1.001 1.00 84.06 746 TRP A N 1
ATOM 5839 C CA . TRP A 1 746 ? -17.141 -7.428 2.253 1.00 84.06 746 TRP A CA 1
ATOM 5840 C C . TRP A 1 746 ? -15.926 -6.516 2.364 1.00 84.06 746 TRP A C 1
ATOM 5842 O O . TRP A 1 746 ? -16.077 -5.341 2.707 1.00 84.06 746 TRP A O 1
ATOM 5852 N N . ILE A 1 747 ? -14.742 -7.006 1.985 1.00 85.25 747 ILE A N 1
ATOM 5853 C CA . ILE A 1 747 ? -13.535 -6.177 1.898 1.00 85.25 747 ILE A CA 1
ATOM 5854 C C . ILE A 1 747 ? -13.748 -5.032 0.902 1.00 85.25 747 ILE A C 1
ATOM 5856 O O . ILE A 1 747 ? -13.326 -3.904 1.179 1.00 85.25 747 ILE A O 1
ATOM 5860 N N . SER A 1 748 ? -14.458 -5.276 -0.206 1.00 82.62 748 SER A N 1
ATOM 5861 C CA . SER A 1 748 ? -14.695 -4.256 -1.228 1.00 82.62 748 SER A CA 1
ATOM 5862 C C . SER A 1 748 ? -15.447 -3.034 -0.709 1.00 82.62 748 SER A C 1
ATOM 5864 O O . SER A 1 748 ? -15.135 -1.896 -1.057 1.00 82.62 748 SER A O 1
ATOM 5866 N N . ARG A 1 749 ? -16.364 -3.257 0.236 1.00 81.38 749 ARG A N 1
ATOM 5867 C CA . ARG A 1 749 ? -17.125 -2.197 0.907 1.00 81.38 749 ARG A CA 1
ATOM 5868 C C . ARG A 1 749 ? -16.264 -1.348 1.846 1.00 81.38 749 ARG A C 1
ATOM 5870 O O . ARG A 1 749 ? -16.675 -0.248 2.206 1.00 81.38 749 ARG A O 1
ATOM 5877 N N . THR A 1 750 ? -15.093 -1.841 2.257 1.00 81.06 750 THR A N 1
ATOM 5878 C CA . THR A 1 750 ? -14.200 -1.138 3.193 1.00 81.06 750 THR A CA 1
ATOM 5879 C C . THR A 1 750 ? -13.143 -0.286 2.503 1.00 81.06 750 THR A C 1
ATOM 5881 O O . THR A 1 750 ? -12.627 0.652 3.117 1.00 81.06 750 THR A O 1
ATOM 5884 N N . TYR A 1 751 ? -12.770 -0.582 1.254 1.00 85.69 751 TYR A N 1
ATOM 5885 C CA . TYR A 1 751 ? -11.729 0.198 0.598 1.00 85.69 751 TYR A CA 1
ATOM 5886 C C . TYR A 1 751 ? -12.267 1.520 0.042 1.00 85.69 751 TYR A C 1
ATOM 5888 O O . TYR A 1 751 ? -13.405 1.649 -0.399 1.00 85.69 751 TYR A O 1
ATOM 5896 N N . ILE A 1 752 ? -11.408 2.533 0.049 1.00 84.25 752 ILE A N 1
ATOM 5897 C CA . ILE A 1 752 ? -11.650 3.848 -0.531 1.00 84.25 752 ILE A CA 1
ATOM 5898 C C . ILE A 1 752 ? -10.444 4.179 -1.401 1.00 84.25 752 ILE A C 1
ATOM 5900 O O . ILE A 1 752 ? -9.292 4.135 -0.953 1.00 84.25 752 ILE A O 1
ATOM 5904 N N . LEU A 1 753 ? -10.719 4.519 -2.655 1.00 84.75 753 LEU A N 1
ATOM 5905 C CA . LEU A 1 753 ? -9.715 5.022 -3.575 1.00 84.75 753 LEU A CA 1
ATOM 5906 C C . LEU A 1 753 ? -9.562 6.534 -3.355 1.00 84.75 753 LEU A C 1
ATOM 5908 O O . LEU A 1 753 ? -10.509 7.295 -3.538 1.00 84.75 753 LEU A O 1
ATOM 5912 N N . GLU A 1 754 ? -8.374 6.981 -2.947 1.00 86.00 754 GLU A N 1
ATOM 5913 C CA . GLU A 1 754 ? -8.093 8.397 -2.687 1.00 86.00 754 GLU A CA 1
ATOM 5914 C C . GLU A 1 754 ? -6.896 8.886 -3.504 1.00 86.00 754 GLU A C 1
ATOM 5916 O O . GLU A 1 754 ? -5.900 8.176 -3.672 1.00 86.00 754 GLU A O 1
ATOM 5921 N N . ARG A 1 755 ? -6.953 10.145 -3.958 1.00 82.69 755 ARG A N 1
ATOM 5922 C CA . ARG A 1 755 ? -5.817 10.826 -4.587 1.00 82.69 755 ARG A CA 1
ATOM 5923 C C . ARG A 1 755 ? -5.069 11.657 -3.548 1.00 82.69 755 ARG A C 1
ATOM 5925 O O . ARG A 1 755 ? -5.536 12.716 -3.135 1.00 82.69 755 ARG A O 1
ATOM 5932 N N . VAL A 1 756 ? -3.890 11.196 -3.141 1.00 80.12 756 VAL A N 1
ATOM 5933 C CA . VAL A 1 756 ? -3.038 11.866 -2.150 1.00 80.12 756 VAL A CA 1
ATOM 5934 C C . VAL A 1 756 ? -1.804 12.422 -2.856 1.00 80.12 756 VAL A C 1
ATOM 5936 O O . VAL A 1 756 ? -1.017 11.670 -3.422 1.00 80.12 756 VAL A O 1
ATOM 5939 N N . LYS A 1 757 ? -1.631 13.752 -2.843 1.00 79.81 757 LYS A N 1
ATOM 5940 C CA . LYS A 1 757 ? -0.510 14.453 -3.511 1.00 79.81 757 LYS A CA 1
ATOM 5941 C C . LYS A 1 757 ? -0.332 14.063 -4.993 1.00 79.81 757 LYS A C 1
ATOM 5943 O O . LYS A 1 757 ? 0.781 13.896 -5.469 1.00 79.81 757 LYS A O 1
ATOM 5948 N N . GLY A 1 758 ? -1.435 13.866 -5.717 1.00 74.38 758 GLY A N 1
ATOM 5949 C CA . GLY A 1 758 ? -1.412 13.479 -7.132 1.00 74.38 758 GLY A CA 1
ATOM 5950 C C . GLY A 1 758 ? -1.325 11.971 -7.398 1.00 74.38 758 GLY A C 1
ATOM 5951 O O . GLY A 1 758 ? -1.737 11.564 -8.483 1.00 74.38 758 GLY A O 1
ATOM 5952 N N . LYS A 1 759 ? -0.914 11.152 -6.416 1.00 79.25 759 LYS A N 1
ATOM 5953 C CA . LYS A 1 759 ? -0.822 9.684 -6.513 1.00 79.25 759 LYS A CA 1
ATOM 5954 C C . LYS A 1 759 ? -2.122 9.019 -6.057 1.00 79.25 759 LYS A C 1
ATOM 5956 O O . LYS A 1 759 ? -2.712 9.423 -5.055 1.00 79.25 759 LYS A O 1
ATOM 5961 N N . ILE A 1 760 ? -2.570 8.008 -6.794 1.00 82.94 760 ILE A N 1
ATOM 5962 C CA . ILE A 1 760 ? -3.753 7.216 -6.440 1.00 82.94 760 ILE A CA 1
ATOM 5963 C C . ILE A 1 760 ? -3.333 6.153 -5.425 1.00 82.94 760 ILE A C 1
ATOM 5965 O O . ILE A 1 760 ? -2.378 5.409 -5.649 1.00 82.94 760 ILE A O 1
ATOM 5969 N N . THR A 1 761 ? -4.034 6.101 -4.297 1.00 84.75 761 THR A N 1
ATOM 5970 C CA . THR A 1 761 ? -3.773 5.158 -3.207 1.00 84.75 761 THR A CA 1
ATOM 5971 C C . THR A 1 761 ? -5.060 4.467 -2.788 1.00 84.75 761 THR A C 1
ATOM 5973 O O . THR A 1 761 ? -6.075 5.134 -2.585 1.00 84.75 761 THR A O 1
ATOM 5976 N N . LEU A 1 762 ? -4.998 3.146 -2.625 1.00 84.69 762 LEU A N 1
ATOM 5977 C CA . LEU A 1 762 ? -6.077 2.349 -2.055 1.00 84.69 762 LEU A CA 1
ATOM 5978 C C . LEU A 1 762 ? -5.918 2.300 -0.531 1.00 84.69 762 LEU A C 1
ATOM 5980 O O . LEU A 1 762 ? -4.872 1.878 -0.027 1.00 84.69 762 LEU A O 1
ATOM 5984 N N . LYS A 1 763 ? -6.935 2.752 0.205 1.00 86.12 763 LYS A N 1
ATOM 5985 C CA . LYS A 1 763 ? -6.967 2.693 1.671 1.00 86.12 763 LYS A CA 1
ATOM 5986 C C . LYS A 1 763 ? -8.126 1.831 2.131 1.00 86.12 763 LYS A C 1
ATOM 5988 O O . LYS A 1 763 ? -9.250 2.058 1.712 1.00 86.12 763 LYS A O 1
ATOM 5993 N N . PHE A 1 764 ? -7.863 0.915 3.051 1.00 83.06 764 PHE A N 1
ATOM 5994 C CA . PHE A 1 764 ? -8.902 0.138 3.718 1.00 83.06 764 PHE A CA 1
ATOM 5995 C C . PHE A 1 764 ? -9.364 0.892 4.957 1.00 83.06 764 PHE A C 1
ATOM 5997 O O . PHE A 1 764 ? -8.557 1.246 5.821 1.00 83.06 764 PHE A O 1
ATOM 6004 N N . LYS A 1 765 ? -10.657 1.192 5.022 1.00 76.81 765 LYS A N 1
ATOM 6005 C CA . LYS A 1 765 ? -11.273 1.894 6.136 1.00 76.81 765 LYS A CA 1
ATOM 6006 C C . LYS A 1 765 ? -12.423 1.059 6.671 1.00 76.81 765 LYS A C 1
ATOM 6008 O O . LYS A 1 765 ? -13.470 0.935 6.051 1.00 76.81 765 LYS A O 1
ATOM 6013 N N . ARG A 1 766 ? -12.229 0.544 7.879 1.00 71.25 766 ARG A N 1
ATOM 6014 C CA . ARG A 1 766 ? -13.293 -0.107 8.632 1.00 71.25 766 ARG A CA 1
ATOM 6015 C C . ARG A 1 766 ? -14.365 0.908 9.035 1.00 71.25 766 ARG A C 1
ATOM 6017 O O . ARG A 1 766 ? -14.048 2.020 9.477 1.00 71.25 766 ARG A O 1
ATOM 6024 N N . ASP A 1 767 ? -15.622 0.492 8.952 1.00 65.12 767 ASP A N 1
ATOM 6025 C CA . ASP A 1 767 ? -16.749 1.211 9.540 1.00 65.12 767 ASP A CA 1
ATOM 6026 C C . ASP A 1 767 ? -16.711 1.056 11.066 1.00 65.12 767 ASP A C 1
ATOM 6028 O O . ASP A 1 767 ? -17.285 0.140 11.652 1.00 65.12 767 ASP A O 1
ATOM 6032 N N . THR A 1 768 ? -15.980 1.946 11.739 1.00 68.19 768 THR A N 1
ATOM 6033 C CA . THR A 1 768 ? -15.918 1.945 13.202 1.00 68.19 768 THR A CA 1
ATOM 6034 C C . THR A 1 768 ? -17.156 2.608 13.797 1.00 68.19 768 THR A C 1
ATOM 6036 O O . THR A 1 768 ? -17.467 3.777 13.540 1.00 68.19 768 THR A O 1
ATOM 6039 N N . SER A 1 769 ? -17.871 1.871 14.646 1.00 71.88 769 SER A N 1
ATOM 6040 C CA . SER A 1 769 ? -18.982 2.413 15.420 1.00 71.88 769 SER A CA 1
ATOM 6041 C C . SER A 1 769 ? -18.443 3.281 16.556 1.00 71.88 769 SER A C 1
ATOM 6043 O O . SER A 1 769 ? -17.658 2.833 17.395 1.00 71.88 769 SER A O 1
ATOM 6045 N N . VAL A 1 770 ? -18.871 4.544 16.598 1.00 80.25 770 VAL A N 1
ATOM 6046 C CA . VAL A 1 770 ? -18.601 5.425 17.740 1.00 80.25 770 VAL A CA 1
ATOM 6047 C C . VAL A 1 770 ? -19.464 4.960 18.907 1.00 80.25 770 VAL A C 1
ATOM 6049 O O . VAL A 1 770 ? -20.683 5.102 18.860 1.00 80.25 770 VAL A O 1
ATOM 6052 N N . LEU A 1 771 ? -18.826 4.434 19.949 1.00 84.38 771 LEU A N 1
ATOM 6053 C CA . LEU A 1 771 ? -19.504 3.942 21.148 1.00 84.38 771 LEU A CA 1
ATOM 6054 C C . LEU A 1 771 ? -19.840 5.077 22.112 1.00 84.38 771 LEU A C 1
ATOM 6056 O O . LEU A 1 771 ? -20.926 5.130 22.681 1.00 84.38 771 LEU A O 1
ATOM 6060 N N . LEU A 1 772 ? -18.906 6.013 22.281 1.00 85.81 772 LEU A N 1
ATOM 6061 C CA . LEU A 1 772 ? -19.050 7.122 23.215 1.00 85.81 772 LEU A CA 1
ATOM 6062 C C . LEU A 1 772 ? -18.482 8.399 22.614 1.00 85.81 772 LEU A C 1
ATOM 6064 O O . LEU A 1 772 ? -17.384 8.416 22.063 1.00 85.81 772 LEU A O 1
ATOM 6068 N N . ARG A 1 773 ? -19.213 9.500 22.781 1.00 89.44 773 ARG A N 1
ATOM 6069 C CA . ARG A 1 773 ? -18.696 10.844 22.538 1.00 89.44 773 ARG A CA 1
ATOM 6070 C C . ARG A 1 773 ? -19.127 11.761 23.670 1.00 89.44 773 ARG A C 1
ATOM 6072 O O . ARG A 1 773 ? -20.306 12.075 23.799 1.00 89.44 773 ARG A O 1
ATOM 6079 N N . GLU A 1 774 ? -18.171 12.200 24.474 1.00 88.06 774 GLU A N 1
ATOM 6080 C CA . GLU A 1 774 ? -18.440 12.972 25.686 1.00 88.06 774 GLU A CA 1
ATOM 6081 C C . GLU A 1 774 ? -17.383 14.056 25.908 1.00 88.06 774 GLU A C 1
ATOM 6083 O O . GLU A 1 774 ? -16.210 13.888 25.584 1.00 88.06 774 GLU A O 1
ATOM 6088 N N . THR A 1 775 ? -17.793 15.177 26.503 1.00 87.12 775 THR A N 1
ATOM 6089 C CA . THR A 1 775 ? -16.870 16.186 27.027 1.00 87.12 775 THR A CA 1
ATOM 6090 C C . THR A 1 775 ? -16.760 16.031 28.539 1.00 87.12 775 THR A C 1
ATOM 6092 O O . THR A 1 775 ? -17.767 16.116 29.240 1.00 87.12 775 THR A O 1
ATOM 6095 N N . ARG A 1 776 ? -15.546 15.817 29.055 1.00 84.44 776 ARG A N 1
ATOM 6096 C CA . ARG A 1 776 ? -15.297 15.612 30.490 1.00 84.44 776 ARG A CA 1
ATOM 6097 C C . ARG A 1 776 ? -13.930 16.132 30.918 1.00 84.44 776 ARG A C 1
ATOM 6099 O O . ARG A 1 776 ? -13.129 16.537 30.086 1.00 84.44 776 ARG A O 1
ATOM 6106 N N . VAL A 1 777 ? -13.674 16.136 32.224 1.00 84.00 777 VAL A N 1
ATOM 6107 C CA . VAL A 1 777 ? -12.376 16.533 32.792 1.00 84.00 777 VAL A CA 1
ATOM 6108 C C . VAL A 1 777 ? -11.582 15.284 33.174 1.00 84.00 777 VAL A C 1
ATOM 6110 O O . VAL A 1 777 ? -12.050 14.515 34.016 1.00 84.00 777 VAL A O 1
ATOM 6113 N N . ILE A 1 778 ? -10.404 15.084 32.581 1.00 85.94 778 ILE A N 1
ATOM 6114 C CA . ILE A 1 778 ? -9.490 13.967 32.873 1.00 85.94 778 ILE A CA 1
ATOM 6115 C C . ILE A 1 778 ? -8.166 14.551 33.364 1.00 85.94 778 ILE A C 1
ATOM 6117 O O . ILE A 1 778 ? -7.586 15.397 32.691 1.00 85.94 778 ILE A O 1
ATOM 6121 N N . SER A 1 779 ? -7.703 14.137 34.548 1.00 83.62 779 SER A N 1
ATOM 6122 C CA . SER A 1 779 ? -6.484 14.673 35.186 1.00 83.62 779 SER A CA 1
ATOM 6123 C C . SER A 1 779 ? -6.429 16.214 35.244 1.00 83.62 779 SER A C 1
ATOM 6125 O O . SER A 1 779 ? -5.371 16.806 35.082 1.00 83.62 779 SER A O 1
ATOM 6127 N N . GLY A 1 780 ? -7.577 16.881 35.421 1.00 79.69 780 GLY A N 1
ATOM 6128 C CA . GLY A 1 780 ? -7.675 18.349 35.434 1.00 79.69 780 GLY A CA 1
ATOM 6129 C C . GLY A 1 780 ? -7.819 19.015 34.057 1.00 79.69 780 GLY A C 1
ATOM 6130 O O . GLY A 1 780 ? -8.175 20.189 33.988 1.00 79.69 780 GLY A O 1
ATOM 6131 N N . PHE A 1 781 ? -7.652 18.278 32.957 1.00 83.50 781 PHE A N 1
ATOM 6132 C CA . PHE A 1 781 ? -7.811 18.798 31.599 1.00 83.50 781 PHE A CA 1
ATOM 6133 C C . PHE A 1 781 ? -9.239 18.619 31.089 1.00 83.50 781 PHE A C 1
ATOM 6135 O O . PHE A 1 781 ? -9.783 17.516 31.125 1.00 83.50 781 PHE A O 1
ATOM 6142 N N . ALA A 1 782 ? -9.845 19.688 30.566 1.00 86.88 782 ALA A N 1
ATOM 6143 C CA . ALA A 1 782 ? -11.094 19.584 29.818 1.00 86.88 782 ALA A CA 1
ATOM 6144 C C . ALA A 1 782 ? -10.819 18.911 28.468 1.00 86.88 782 ALA A C 1
ATOM 6146 O O . ALA A 1 782 ? -10.006 19.410 27.693 1.00 86.88 782 ALA A O 1
ATOM 6147 N N . VAL A 1 783 ? -11.495 17.796 28.190 1.00 89.56 783 VAL A N 1
ATOM 6148 C CA . VAL A 1 783 ? -11.288 16.987 26.987 1.00 89.56 783 VAL A CA 1
ATOM 6149 C C . VAL A 1 783 ? -12.595 16.596 26.314 1.00 89.56 783 VAL A C 1
ATOM 6151 O O . VAL A 1 783 ? -13.604 16.346 26.971 1.00 89.56 783 VAL A O 1
ATOM 6154 N N . CYS A 1 784 ? -12.569 16.517 24.986 1.00 92.00 784 CYS A N 1
ATOM 6155 C CA . CYS A 1 784 ? -13.613 15.899 24.178 1.00 92.00 784 CYS A CA 1
ATOM 6156 C C . CYS A 1 784 ? -13.151 14.496 23.790 1.00 92.00 784 CYS A C 1
ATOM 6158 O O . CYS A 1 784 ? -12.282 14.336 22.935 1.00 92.00 784 CYS A O 1
ATOM 6160 N N . LEU A 1 785 ? -13.725 13.493 24.438 1.00 92.19 785 LEU A N 1
ATOM 6161 C CA . LEU A 1 785 ? -13.428 12.091 24.220 1.00 92.19 785 LEU A CA 1
ATOM 6162 C C . LEU A 1 785 ? -14.351 11.516 23.150 1.00 92.19 785 LEU A C 1
ATOM 6164 O O . LEU A 1 785 ? -15.566 11.698 23.211 1.00 92.19 785 LEU A O 1
ATOM 6168 N N . THR A 1 786 ? -13.776 10.797 22.197 1.00 92.00 786 THR A N 1
ATOM 6169 C CA . THR A 1 786 ? -14.492 9.947 21.247 1.00 92.00 786 THR A CA 1
ATOM 6170 C C . THR A 1 786 ? -13.909 8.550 21.357 1.00 92.00 786 THR A C 1
ATOM 6172 O O . THR A 1 786 ? -12.708 8.378 21.180 1.00 92.00 786 THR A O 1
ATOM 6175 N N . VAL A 1 787 ? -14.745 7.569 21.670 1.00 91.00 787 VAL A N 1
ATOM 6176 C CA . VAL A 1 787 ? -14.343 6.171 21.806 1.00 91.00 787 VAL A CA 1
ATOM 6177 C C . VAL A 1 787 ? -14.985 5.373 20.689 1.00 91.00 787 VAL A C 1
ATOM 6179 O O . VAL A 1 787 ? -16.184 5.511 20.427 1.00 91.00 787 VAL A O 1
ATOM 6182 N N . GLN A 1 788 ? -14.175 4.578 20.009 1.00 88.50 788 GLN A N 1
ATOM 6183 C CA . GLN A 1 788 ? -14.576 3.758 18.876 1.00 88.50 788 GLN A CA 1
ATOM 6184 C C . GLN A 1 788 ? -14.166 2.315 19.153 1.00 88.50 788 GLN A C 1
ATOM 6186 O O . GLN A 1 788 ? -13.072 2.084 19.662 1.00 88.50 788 GLN A O 1
ATOM 6191 N N . ALA A 1 789 ? -15.026 1.362 18.809 1.00 82.25 789 ALA A N 1
ATOM 6192 C CA . ALA A 1 789 ? -14.634 -0.043 18.761 1.00 82.25 789 ALA A CA 1
ATOM 6193 C C . ALA A 1 789 ? -13.708 -0.251 17.557 1.00 82.25 789 ALA A C 1
ATOM 6195 O O . ALA A 1 789 ? -14.054 0.174 16.446 1.00 82.25 789 ALA A O 1
ATOM 6196 N N . ARG A 1 790 ? -12.532 -0.850 17.775 1.00 74.31 790 ARG A N 1
ATOM 6197 C CA . ARG A 1 790 ? -11.588 -1.149 16.686 1.00 74.31 790 ARG A CA 1
ATOM 6198 C C . ARG A 1 790 ? -11.742 -2.583 16.186 1.00 74.31 790 ARG A C 1
ATOM 6200 O O . ARG A 1 790 ? -11.800 -2.768 14.977 1.00 74.31 790 ARG A O 1
ATOM 6207 N N . SER A 1 791 ? -11.842 -3.531 17.105 1.00 70.69 791 SER A N 1
ATOM 6208 C CA . SER A 1 791 ? -12.068 -4.970 16.909 1.00 70.69 791 SER A CA 1
ATOM 6209 C C . SER A 1 791 ? -12.824 -5.497 18.138 1.00 70.69 791 SER A C 1
ATOM 6211 O O . SER A 1 791 ? -13.158 -4.725 19.044 1.00 70.69 791 SER A O 1
ATOM 6213 N N . THR A 1 792 ? -13.136 -6.790 18.176 1.00 71.00 792 THR A N 1
ATOM 6214 C CA . THR A 1 792 ? -13.689 -7.445 19.367 1.00 71.00 792 THR A CA 1
ATOM 6215 C C . THR A 1 792 ? -12.723 -7.305 20.544 1.00 71.00 792 THR A C 1
ATOM 6217 O O . THR A 1 792 ? -11.579 -7.731 20.451 1.00 71.00 792 THR A O 1
ATOM 6220 N N . GLY A 1 793 ? -13.173 -6.695 21.641 1.00 74.00 793 GLY A N 1
ATOM 6221 C CA . GLY A 1 793 ? -12.355 -6.433 22.832 1.00 74.00 793 GLY A CA 1
ATOM 6222 C C . GLY A 1 793 ? -11.544 -5.130 22.803 1.00 74.00 793 GLY A C 1
ATOM 6223 O O . GLY A 1 793 ? -11.272 -4.583 23.871 1.00 74.00 793 GLY A O 1
ATOM 6224 N N . ASP A 1 794 ? -11.248 -4.557 21.630 1.00 84.62 794 ASP A N 1
ATOM 6225 C CA . ASP A 1 794 ? -10.342 -3.403 21.535 1.00 84.62 794 ASP A CA 1
ATOM 6226 C C . ASP A 1 794 ? -11.062 -2.049 21.426 1.00 84.62 794 ASP A C 1
ATOM 6228 O O . ASP A 1 794 ? -11.933 -1.809 20.574 1.00 84.62 794 ASP A O 1
ATOM 6232 N N . LEU A 1 795 ? -10.597 -1.088 22.227 1.00 88.94 795 LEU A N 1
ATOM 6233 C CA . LEU A 1 795 ? -11.108 0.283 22.272 1.00 88.94 795 LEU A CA 1
ATOM 6234 C C . LEU A 1 795 ? -10.077 1.280 21.739 1.00 88.94 795 LEU A C 1
ATOM 6236 O O . LEU A 1 795 ? -8.962 1.389 22.246 1.00 88.94 795 LEU A O 1
ATOM 6240 N N . MET A 1 796 ? -10.477 2.097 20.766 1.00 90.56 796 MET A N 1
ATOM 6241 C CA . MET A 1 796 ? -9.701 3.249 20.308 1.00 90.56 796 MET A CA 1
ATOM 6242 C C . MET A 1 796 ? -10.235 4.535 20.938 1.00 90.56 796 MET A C 1
ATOM 6244 O O . MET A 1 796 ? -11.366 4.960 20.681 1.00 90.56 796 MET A O 1
ATOM 6248 N N . TYR A 1 797 ? -9.392 5.197 21.723 1.00 92.50 797 TYR A N 1
ATOM 6249 C CA . TYR A 1 797 ? -9.683 6.472 22.362 1.00 92.50 797 TYR A CA 1
ATOM 6250 C C . TYR A 1 797 ? -9.066 7.624 21.578 1.00 92.50 797 TYR A C 1
ATOM 6252 O O . TYR A 1 797 ? -7.850 7.763 21.516 1.00 92.50 797 TYR A O 1
ATOM 6260 N N . ARG A 1 798 ? -9.912 8.511 21.052 1.00 91.94 798 ARG A N 1
ATOM 6261 C CA . ARG A 1 798 ? -9.523 9.794 20.456 1.00 91.94 798 ARG A CA 1
ATOM 6262 C C . ARG A 1 798 ? -9.916 10.931 21.381 1.00 91.94 798 ARG A C 1
ATOM 6264 O O . ARG A 1 798 ? -11.099 11.214 21.573 1.00 91.94 798 ARG A O 1
ATOM 6271 N N . THR A 1 799 ? -8.926 11.595 21.956 1.00 92.12 799 THR A N 1
ATOM 6272 C CA . THR A 1 799 ? -9.117 12.631 22.973 1.00 92.12 799 THR A CA 1
ATOM 6273 C C . THR A 1 799 ? -8.643 13.973 22.449 1.00 92.12 799 THR A C 1
ATOM 6275 O O . THR A 1 799 ? -7.451 14.183 22.260 1.00 92.12 799 THR A O 1
ATOM 6278 N N . TYR A 1 800 ? -9.566 14.908 22.247 1.00 92.19 800 TYR A N 1
ATOM 6279 C CA . TYR A 1 800 ? -9.235 16.275 21.856 1.00 92.19 800 TYR A CA 1
ATOM 6280 C C . TYR A 1 800 ? -9.156 17.189 23.082 1.00 92.19 800 TYR A C 1
ATOM 6282 O O . TYR A 1 800 ? -10.131 17.318 23.827 1.00 92.19 800 TYR A O 1
ATOM 6290 N N . LEU A 1 801 ? -8.014 17.847 23.275 1.00 88.69 801 LEU A N 1
ATOM 6291 C CA . LEU A 1 801 ? -7.776 18.841 24.317 1.00 88.69 801 LEU A CA 1
ATOM 6292 C C . LEU A 1 801 ? -7.972 20.254 23.741 1.00 88.69 801 LEU A C 1
ATOM 6294 O O . LEU A 1 801 ? -7.035 20.806 23.158 1.00 88.69 801 LEU A O 1
ATOM 6298 N N . PRO A 1 802 ? -9.150 20.887 23.910 1.00 84.44 802 PRO A N 1
ATOM 6299 C CA . PRO A 1 802 ? -9.432 22.219 23.376 1.00 84.44 802 PRO A CA 1
ATOM 6300 C C . PRO A 1 802 ? -8.454 23.299 23.844 1.00 84.44 802 PRO A C 1
ATOM 6302 O O . PRO A 1 802 ? -8.139 24.187 23.058 1.00 84.44 802 PRO A O 1
ATOM 6305 N N . ASN A 1 803 ? -7.943 23.211 25.076 1.00 80.31 803 ASN A N 1
ATOM 6306 C CA . ASN A 1 803 ? -7.001 24.197 25.618 1.00 80.31 803 ASN A CA 1
ATOM 6307 C C . ASN A 1 803 ? -5.657 24.212 24.868 1.00 80.31 803 ASN A C 1
ATOM 6309 O O . ASN A 1 803 ? -4.988 25.238 24.855 1.00 80.31 803 ASN A O 1
ATOM 6313 N N . PHE A 1 804 ? -5.287 23.098 24.224 1.00 77.62 804 PHE A N 1
ATOM 6314 C CA . PHE A 1 804 ? -4.019 22.939 23.502 1.00 77.62 804 PHE A CA 1
ATOM 6315 C C . PHE A 1 804 ? -4.198 22.727 21.995 1.00 77.62 804 PHE A C 1
ATOM 6317 O O . PHE A 1 804 ? -3.206 22.574 21.288 1.00 77.62 804 PHE A O 1
ATOM 6324 N N . ALA A 1 805 ? -5.446 22.673 21.511 1.00 79.81 805 ALA A N 1
ATOM 6325 C CA . ALA A 1 805 ? -5.795 22.247 20.154 1.00 79.81 805 ALA A CA 1
ATOM 6326 C C . ALA A 1 805 ? -5.104 20.928 19.732 1.00 79.81 805 ALA A C 1
ATOM 6328 O O . ALA A 1 805 ? -4.722 20.755 18.576 1.00 79.81 805 ALA A O 1
ATOM 6329 N N . LEU A 1 806 ? -4.945 19.997 20.679 1.00 83.25 806 LEU A N 1
ATOM 6330 C CA . LEU A 1 806 ? -4.198 18.748 20.509 1.00 83.25 806 LEU A CA 1
ATOM 6331 C C . LEU A 1 806 ? -5.152 17.551 20.484 1.00 83.25 806 LEU A C 1
ATOM 6333 O O . LEU A 1 806 ? -6.069 17.483 21.302 1.00 83.25 806 LEU A O 1
ATOM 6337 N N . THR A 1 807 ? -4.920 16.596 19.583 1.00 86.62 807 THR A N 1
ATOM 6338 C CA . THR A 1 807 ? -5.628 15.306 19.574 1.00 86.62 807 THR A CA 1
ATOM 6339 C C . THR A 1 807 ? -4.664 14.208 19.998 1.00 86.62 807 THR A C 1
ATOM 6341 O O . THR A 1 807 ? -3.594 14.081 19.414 1.00 86.62 807 THR A O 1
ATOM 6344 N N . LEU A 1 808 ? -5.046 13.439 21.012 1.00 88.31 808 LEU A N 1
ATOM 6345 C CA . LEU A 1 808 ? -4.327 12.264 21.493 1.00 88.31 808 LEU A CA 1
ATOM 6346 C C . LEU A 1 808 ? -5.088 11.007 21.078 1.00 88.31 808 LEU A C 1
ATOM 6348 O O . LEU A 1 808 ? -6.316 10.971 21.191 1.00 88.31 808 LEU A O 1
ATOM 6352 N N . GLU A 1 809 ? -4.365 9.982 20.645 1.00 90.31 809 GLU A N 1
ATOM 6353 C CA . GLU A 1 809 ? -4.928 8.674 20.309 1.00 90.31 809 GLU A CA 1
ATOM 6354 C C . GLU A 1 809 ? -4.314 7.597 21.207 1.00 90.31 809 GLU A C 1
ATOM 6356 O O . GLU A 1 809 ? -3.127 7.655 21.523 1.00 90.31 809 GLU A O 1
ATOM 6361 N N . MET A 1 810 ? -5.125 6.636 21.644 1.00 92.56 810 MET A N 1
ATOM 6362 C CA . MET A 1 810 ? -4.672 5.481 22.417 1.00 92.56 810 MET A CA 1
ATOM 6363 C C . MET A 1 810 ? -5.508 4.262 22.072 1.00 92.56 810 MET A C 1
ATOM 6365 O O . MET A 1 810 ? -6.738 4.309 22.136 1.00 92.56 810 MET A O 1
ATOM 6369 N N . LEU A 1 811 ? -4.815 3.177 21.748 1.00 89.12 811 LEU A N 1
ATOM 6370 C CA . LEU A 1 811 ? -5.398 1.855 21.610 1.00 89.12 811 LEU A CA 1
ATOM 6371 C C . LEU A 1 811 ? -5.360 1.156 22.969 1.00 89.12 811 LEU A C 1
ATOM 6373 O O . LEU A 1 811 ? -4.318 1.132 23.618 1.00 89.12 811 LEU A O 1
ATOM 6377 N N . VAL A 1 812 ? -6.496 0.610 23.383 1.00 90.31 812 VAL A N 1
ATOM 6378 C CA . VAL A 1 812 ? -6.585 -0.359 24.472 1.00 90.31 812 VAL A CA 1
ATOM 6379 C C . VAL A 1 812 ? -6.853 -1.693 23.808 1.00 90.31 812 VAL A C 1
ATOM 6381 O O . VAL A 1 812 ? -7.960 -1.920 23.328 1.00 90.31 812 VAL A O 1
ATOM 6384 N N . ASP A 1 813 ? -5.797 -2.488 23.718 1.00 87.44 813 ASP A N 1
ATOM 6385 C CA . ASP A 1 813 ? -5.778 -3.830 23.152 1.00 87.44 813 ASP A CA 1
ATOM 6386 C C . ASP A 1 813 ? -5.876 -4.899 24.252 1.00 87.44 813 ASP A C 1
ATOM 6388 O O . ASP A 1 813 ? -5.774 -4.592 25.449 1.00 87.44 813 ASP A O 1
ATOM 6392 N N . SER A 1 814 ? -5.996 -6.167 23.854 1.00 82.69 814 SER A N 1
ATOM 6393 C CA . SER A 1 814 ? -5.969 -7.313 24.773 1.00 82.69 814 SER A CA 1
ATOM 6394 C C . SER A 1 814 ? -4.777 -7.281 25.735 1.00 82.69 814 SER A C 1
ATOM 6396 O O . SER A 1 814 ? -4.941 -7.551 26.920 1.00 82.69 814 SER A O 1
ATOM 6398 N N . ARG A 1 815 ? -3.584 -6.861 25.289 1.00 84.69 815 ARG A N 1
ATOM 6399 C CA . ARG A 1 815 ? -2.396 -6.744 26.162 1.00 84.69 815 ARG A CA 1
ATOM 6400 C C . ARG A 1 815 ? -2.597 -5.710 27.269 1.00 84.69 815 ARG A C 1
ATOM 6402 O O . ARG A 1 815 ? -2.242 -5.943 28.424 1.00 84.69 815 ARG A O 1
ATOM 6409 N N . THR A 1 816 ? -3.176 -4.560 26.939 1.00 86.75 816 THR A N 1
ATOM 6410 C CA . THR A 1 816 ? -3.494 -3.514 27.917 1.00 86.75 816 THR A CA 1
ATOM 6411 C C . THR A 1 816 ? -4.552 -3.987 28.914 1.00 86.75 816 THR A C 1
ATOM 6413 O O . THR A 1 816 ? -4.438 -3.685 30.103 1.00 86.75 816 THR A O 1
ATOM 6416 N N . LEU A 1 817 ? -5.551 -4.747 28.454 1.00 88.31 817 LEU A N 1
ATOM 6417 C CA . LEU A 1 817 ? -6.582 -5.343 29.310 1.00 88.31 817 LEU A CA 1
ATOM 6418 C C . LEU A 1 817 ? -6.018 -6.438 30.227 1.00 88.31 817 LEU A C 1
ATOM 6420 O O . LEU A 1 817 ? -6.320 -6.437 31.418 1.00 88.31 817 LEU A O 1
ATOM 6424 N N . MET A 1 818 ? -5.119 -7.290 29.731 1.00 86.06 818 MET A N 1
ATOM 6425 C CA . MET A 1 818 ? -4.430 -8.301 30.544 1.00 86.06 818 MET A CA 1
ATOM 6426 C C . MET A 1 818 ? -3.563 -7.663 31.632 1.00 86.06 818 MET A C 1
ATOM 6428 O O . MET A 1 818 ? -3.562 -8.114 32.770 1.00 86.06 818 MET A O 1
ATOM 6432 N N . ASN A 1 819 ? -2.906 -6.539 31.338 1.00 88.06 819 ASN A N 1
ATOM 6433 C CA . ASN A 1 819 ? -2.182 -5.764 32.354 1.00 88.06 819 ASN A CA 1
ATOM 6434 C C . ASN A 1 819 ? -3.110 -5.082 33.377 1.00 88.06 819 ASN A C 1
ATOM 6436 O O . ASN A 1 819 ? -2.674 -4.696 34.468 1.00 88.06 819 ASN A O 1
ATOM 6440 N N . LEU A 1 820 ? -4.382 -4.885 33.024 1.00 87.56 820 LEU A N 1
ATOM 6441 C CA . LEU A 1 820 ? -5.390 -4.280 33.885 1.00 87.56 820 LEU A CA 1
ATOM 6442 C C . LEU A 1 820 ? -6.012 -5.299 34.847 1.00 87.56 820 LEU A C 1
ATOM 6444 O O . LEU A 1 820 ? -6.284 -4.941 35.995 1.00 87.56 820 LEU A O 1
ATOM 6448 N N . LEU A 1 821 ? -6.193 -6.542 34.387 1.00 87.88 821 LEU A N 1
ATOM 6449 C CA . LEU A 1 821 ? -6.919 -7.609 35.076 1.00 87.88 821 LEU A CA 1
ATOM 6450 C C . LEU A 1 821 ? -6.411 -7.899 36.506 1.00 87.88 821 LEU A C 1
ATOM 6452 O O . LEU A 1 821 ? -7.243 -7.901 37.409 1.00 87.88 821 LEU A O 1
ATOM 6456 N N . PRO A 1 822 ? -5.092 -7.992 36.795 1.00 87.50 822 PRO A N 1
ATOM 6457 C CA . PRO A 1 822 ? -4.594 -8.242 38.156 1.00 87.50 822 PRO A CA 1
ATOM 6458 C C . PRO A 1 822 ? -4.950 -7.152 39.175 1.00 87.50 822 PRO A C 1
ATOM 6460 O O . PRO A 1 822 ? -4.806 -7.338 40.378 1.00 87.50 822 PRO A O 1
ATOM 6463 N N . ASN A 1 823 ? -5.337 -5.967 38.698 1.00 85.69 823 ASN A N 1
ATOM 6464 C CA . ASN A 1 823 ? -5.694 -4.820 39.526 1.00 85.69 823 ASN A CA 1
ATOM 6465 C C . ASN A 1 823 ? -7.159 -4.398 39.322 1.00 85.69 823 ASN A C 1
ATOM 6467 O O . ASN A 1 823 ? -7.527 -3.286 39.733 1.00 85.69 823 ASN A O 1
ATOM 6471 N N . ALA A 1 824 ? -7.951 -5.209 38.618 1.00 86.81 824 ALA A N 1
ATOM 6472 C CA . ALA A 1 824 ? -9.377 -5.001 38.429 1.00 86.81 824 ALA A CA 1
ATOM 6473 C C . ALA A 1 824 ? -10.123 -5.324 39.727 1.00 86.81 824 ALA A C 1
ATOM 6475 O O . ALA A 1 824 ? -9.671 -6.124 40.541 1.00 86.81 824 ALA A O 1
ATOM 6476 N N . ASP A 1 825 ? -11.242 -4.645 39.951 1.00 86.31 825 ASP A N 1
ATOM 6477 C CA . ASP A 1 825 ? -12.123 -4.976 41.067 1.00 86.31 825 ASP A CA 1
ATOM 6478 C C . ASP A 1 825 ? -12.993 -6.192 40.705 1.00 86.31 825 ASP A C 1
ATOM 6480 O O . ASP A 1 825 ? -13.659 -6.120 39.663 1.00 86.31 825 ASP A O 1
ATOM 6484 N N . PRO A 1 826 ? -13.033 -7.257 41.532 1.00 85.06 826 PRO A N 1
ATOM 6485 C CA . PRO A 1 826 ? -13.795 -8.470 41.229 1.00 85.06 826 PRO A CA 1
ATOM 6486 C C . PRO A 1 826 ? -15.285 -8.224 40.988 1.00 85.06 826 PRO A C 1
ATOM 6488 O O . PRO A 1 826 ? -15.891 -8.887 40.155 1.00 85.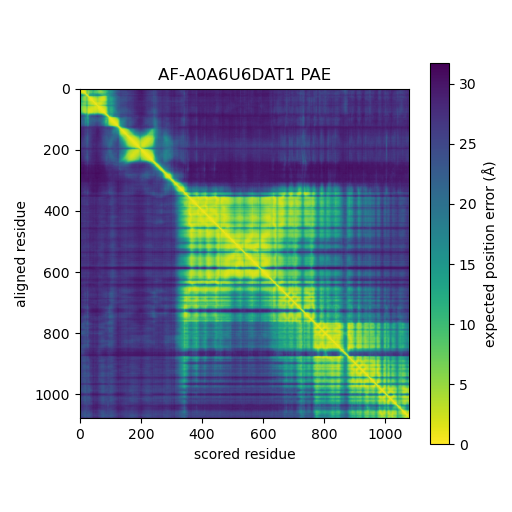06 826 PRO A O 1
ATOM 6491 N N . LEU A 1 827 ? -15.876 -7.242 41.681 1.00 81.50 827 LEU A N 1
ATOM 6492 C CA . LEU A 1 827 ? -17.316 -6.978 41.622 1.00 81.50 827 LEU A CA 1
ATOM 6493 C C . LEU A 1 827 ? -17.707 -6.026 40.487 1.00 81.50 827 LEU A C 1
ATOM 6495 O O . LEU A 1 827 ? -18.833 -6.074 40.003 1.00 81.50 827 LEU A O 1
ATOM 6499 N N . TRP A 1 828 ? -16.813 -5.111 40.094 1.00 80.75 828 TRP A N 1
ATOM 6500 C CA . TRP A 1 828 ? -17.177 -3.988 39.215 1.00 80.75 828 TRP A CA 1
ATOM 6501 C C . TRP A 1 828 ? -16.477 -3.976 37.858 1.00 80.75 828 TRP A C 1
ATOM 6503 O O . TRP A 1 828 ? -16.965 -3.323 36.934 1.00 80.75 828 TRP A O 1
ATOM 6513 N N . GLU A 1 829 ? -15.307 -4.603 37.737 1.00 87.62 829 GLU A N 1
ATOM 6514 C CA . GLU A 1 829 ? -14.475 -4.490 36.535 1.00 87.62 829 GLU A CA 1
ATOM 6515 C C . GLU A 1 829 ? -14.034 -5.843 35.978 1.00 87.62 829 GLU A C 1
ATOM 6517 O O . GLU A 1 829 ? -13.933 -5.959 34.761 1.00 87.62 829 GLU A O 1
ATOM 6522 N N . GLU A 1 830 ? -13.768 -6.847 36.818 1.00 88.06 830 GLU A N 1
ATOM 6523 C CA . GLU A 1 830 ? -13.152 -8.109 36.388 1.00 88.06 830 GLU A CA 1
ATOM 6524 C C . GLU A 1 830 ? -14.007 -8.873 35.367 1.00 88.06 830 GLU A C 1
ATOM 6526 O O . GLU A 1 830 ? -13.507 -9.217 34.297 1.00 88.06 830 GLU A O 1
ATOM 6531 N N . GLU A 1 831 ? -15.300 -9.058 35.643 1.00 87.56 831 GLU A N 1
ATOM 6532 C CA . GLU A 1 831 ? -16.237 -9.720 34.724 1.00 87.56 831 GLU A CA 1
ATOM 6533 C C . GLU A 1 831 ? -16.340 -8.970 33.386 1.00 87.56 831 GLU A C 1
ATOM 6535 O O . GLU A 1 831 ? -16.205 -9.554 32.309 1.00 87.56 831 GLU A O 1
ATOM 6540 N N . ALA A 1 832 ? -16.465 -7.640 33.446 1.00 85.62 832 ALA A N 1
ATOM 6541 C CA . ALA A 1 832 ? -16.543 -6.800 32.258 1.00 85.62 832 ALA A CA 1
ATOM 6542 C C . ALA A 1 832 ? -15.257 -6.863 31.419 1.00 85.62 832 ALA A C 1
ATOM 6544 O O . ALA A 1 832 ? -15.341 -6.890 30.193 1.00 85.62 832 ALA A O 1
ATOM 6545 N N . ILE A 1 833 ? -14.076 -6.903 32.048 1.00 87.06 833 ILE A N 1
ATOM 6546 C CA . ILE A 1 833 ? -12.784 -7.016 31.351 1.00 87.06 833 ILE A CA 1
ATOM 6547 C C . ILE A 1 833 ? -12.622 -8.409 30.721 1.00 87.06 833 ILE A C 1
ATOM 6549 O O . ILE A 1 833 ? -12.153 -8.493 29.587 1.00 87.06 833 ILE A O 1
ATOM 6553 N N . LYS A 1 834 ? -13.055 -9.479 31.404 1.00 85.12 834 LYS A N 1
ATOM 6554 C CA . LYS A 1 834 ? -13.014 -10.863 30.894 1.00 85.12 834 LYS A CA 1
ATOM 6555 C C . LYS A 1 834 ? -13.999 -11.124 29.750 1.00 85.12 834 LYS A C 1
ATOM 6557 O O . LYS A 1 834 ? -13.732 -11.969 28.907 1.00 85.12 834 LYS A O 1
ATOM 6562 N N . SER A 1 835 ? -15.110 -10.387 29.684 1.00 81.44 835 SER A N 1
ATOM 6563 C CA . SER A 1 835 ? -16.171 -10.600 28.683 1.00 81.44 835 SER A CA 1
ATOM 6564 C C . SER A 1 835 ? -15.729 -10.428 27.216 1.00 81.44 835 SER A C 1
ATOM 6566 O O . SER A 1 835 ? -16.415 -10.890 26.300 1.00 81.44 835 SER A O 1
ATOM 6568 N N . CYS A 1 836 ? -14.624 -9.711 26.964 1.00 76.75 836 CYS A N 1
ATOM 6569 C CA . CYS A 1 836 ? -14.226 -9.217 25.637 1.00 76.75 836 CYS A CA 1
ATOM 6570 C C . CYS A 1 836 ? -15.315 -8.381 24.920 1.00 76.75 836 CYS A C 1
ATOM 6572 O O . CYS A 1 836 ? -15.186 -8.096 23.725 1.00 76.75 836 CYS A O 1
ATOM 6574 N N . ASP A 1 837 ? -16.392 -7.980 25.608 1.00 81.00 837 ASP A N 1
ATOM 6575 C CA . ASP A 1 837 ? -17.453 -7.153 25.043 1.00 81.00 837 ASP A CA 1
ATOM 6576 C C . ASP A 1 837 ? -17.097 -5.677 25.186 1.00 81.00 837 ASP A C 1
ATOM 6578 O O . ASP A 1 837 ? -17.024 -5.112 26.280 1.00 81.00 837 ASP A O 1
ATOM 6582 N N . VAL A 1 838 ? -16.918 -5.019 24.044 1.00 82.31 838 VAL A N 1
ATOM 6583 C CA . VAL A 1 838 ? -16.488 -3.627 23.974 1.00 82.31 838 VAL A CA 1
ATOM 6584 C C . VAL A 1 838 ? -17.485 -2.706 24.691 1.00 82.31 838 VAL A C 1
ATOM 6586 O O . VAL A 1 838 ? -17.075 -1.706 25.282 1.00 82.31 838 VAL A O 1
ATOM 6589 N N . ALA A 1 839 ? -18.779 -3.048 24.715 1.00 82.50 839 ALA A N 1
ATOM 6590 C CA . ALA A 1 839 ? -19.793 -2.288 25.446 1.00 82.50 839 ALA A CA 1
ATOM 6591 C C . ALA A 1 839 ? -19.633 -2.380 26.976 1.00 82.50 839 ALA A C 1
ATOM 6593 O O . ALA A 1 839 ? -19.783 -1.362 27.664 1.00 82.50 839 ALA A O 1
ATOM 6594 N N . GLN A 1 840 ? -19.299 -3.562 27.501 1.00 85.31 840 GLN A N 1
ATOM 6595 C CA . GLN A 1 840 ? -19.057 -3.779 28.929 1.00 85.31 840 GLN A CA 1
ATOM 6596 C C . GLN A 1 840 ? -17.712 -3.182 29.361 1.00 85.31 840 GLN A C 1
ATOM 6598 O O . GLN A 1 840 ? -17.657 -2.433 30.339 1.00 85.31 840 GLN A O 1
ATOM 6603 N N . ILE A 1 841 ? -16.654 -3.404 28.573 1.00 89.06 841 ILE A N 1
ATOM 6604 C CA . ILE A 1 841 ? -15.289 -2.902 28.820 1.00 89.06 841 ILE A CA 1
ATOM 6605 C C . ILE A 1 841 ? -15.231 -1.371 28.784 1.00 89.06 841 ILE A C 1
ATOM 6607 O O . ILE A 1 841 ? -14.441 -0.749 29.507 1.00 89.06 841 ILE A O 1
ATOM 6611 N N . LEU A 1 842 ? -16.081 -0.738 27.964 1.00 89.69 842 LEU A N 1
ATOM 6612 C CA . LEU A 1 842 ? -16.074 0.705 27.750 1.00 89.69 842 LEU A CA 1
ATOM 6613 C C . LEU A 1 842 ? -16.072 1.477 29.065 1.00 89.69 842 LEU A C 1
ATOM 6615 O O . LEU A 1 842 ? -15.295 2.417 29.195 1.00 89.69 842 LEU A O 1
ATOM 6619 N N . ARG A 1 843 ? -16.916 1.120 30.039 1.00 87.38 843 ARG A N 1
ATOM 6620 C CA . ARG A 1 843 ? -17.041 1.880 31.294 1.00 87.38 843 ARG A CA 1
ATOM 6621 C C . ARG A 1 843 ? -15.795 1.756 32.194 1.00 87.38 843 ARG A C 1
ATOM 6623 O O . ARG A 1 843 ? -15.191 2.807 32.438 1.00 87.38 843 ARG A O 1
ATOM 6630 N N . PRO A 1 844 ? -15.360 0.550 32.621 1.00 88.56 844 PRO A N 1
ATOM 6631 C CA . PRO A 1 844 ? -14.151 0.357 33.430 1.00 88.56 844 PRO A CA 1
ATOM 6632 C C . PRO A 1 844 ? -12.918 1.077 32.876 1.00 88.56 844 PRO A C 1
ATOM 6634 O O . PRO A 1 844 ? -12.240 1.834 33.577 1.00 88.56 844 PRO A O 1
ATOM 6637 N N . VAL A 1 845 ? -12.653 0.918 31.577 1.00 90.50 845 VAL A N 1
ATOM 6638 C CA . VAL A 1 845 ? -11.462 1.500 30.943 1.00 90.50 845 VAL A CA 1
ATOM 6639 C C . VAL A 1 845 ? -11.579 3.021 30.842 1.00 90.50 845 VAL A C 1
ATOM 6641 O O . VAL A 1 845 ? -10.632 3.755 31.140 1.00 90.50 845 VAL A O 1
ATOM 6644 N N . THR A 1 846 ? -12.765 3.521 30.488 1.00 91.25 846 THR A N 1
ATOM 6645 C CA . THR A 1 846 ? -13.041 4.958 30.359 1.00 91.25 846 THR A CA 1
ATOM 6646 C C . THR A 1 846 ? -12.888 5.686 31.697 1.00 91.25 846 THR A C 1
ATOM 6648 O O . THR A 1 846 ? -12.429 6.832 31.715 1.00 91.25 846 THR A O 1
ATOM 6651 N N . ASP A 1 847 ? -13.216 5.050 32.817 1.00 89.38 847 ASP A N 1
ATOM 6652 C CA . ASP A 1 847 ? -13.054 5.623 34.158 1.00 89.38 847 ASP A CA 1
ATOM 6653 C C . ASP A 1 847 ? -11.600 5.636 34.643 1.00 89.38 847 ASP A C 1
ATOM 6655 O O . ASP A 1 847 ? -11.209 6.487 35.450 1.00 89.38 847 ASP A O 1
ATOM 6659 N N . ARG A 1 848 ? -10.770 4.745 34.098 1.00 90.56 848 ARG A N 1
ATOM 6660 C CA . ARG A 1 848 ? -9.340 4.653 34.404 1.00 90.56 848 ARG A CA 1
ATOM 6661 C C . ARG A 1 848 ? -8.452 5.511 33.503 1.00 90.56 848 ARG A C 1
ATOM 6663 O O . ARG A 1 848 ? -7.242 5.540 33.726 1.00 90.56 848 ARG A O 1
ATOM 6670 N N . LEU A 1 849 ? -9.009 6.240 32.535 1.00 91.81 849 LEU A N 1
ATOM 6671 C CA . LEU A 1 849 ? -8.223 7.145 31.691 1.00 91.81 849 LEU A CA 1
ATOM 6672 C C . LEU A 1 849 ? -7.532 8.234 32.514 1.00 91.81 849 LEU A C 1
ATOM 6674 O O . LEU A 1 849 ? -8.138 8.892 33.361 1.00 91.81 849 LEU A O 1
ATOM 6678 N N . ILE A 1 850 ? -6.264 8.464 32.198 1.00 91.38 850 ILE A N 1
ATOM 6679 C CA . ILE A 1 850 ? -5.427 9.507 32.780 1.00 91.38 850 ILE A CA 1
ATOM 6680 C C . ILE A 1 850 ? -4.644 10.211 31.682 1.00 91.38 850 ILE A C 1
ATOM 6682 O O . ILE A 1 850 ? -4.173 9.594 30.731 1.00 91.38 850 ILE A O 1
ATOM 6686 N N . ILE A 1 851 ? -4.493 11.522 31.828 1.00 89.94 851 ILE A N 1
ATOM 6687 C CA . ILE A 1 851 ? -3.626 12.332 30.973 1.00 89.94 851 ILE A CA 1
ATOM 6688 C C . ILE A 1 851 ? -2.383 12.670 31.784 1.00 89.94 851 ILE A C 1
ATOM 6690 O O . ILE A 1 851 ? -2.494 13.193 32.896 1.00 89.94 851 ILE A O 1
ATOM 6694 N N . ARG A 1 852 ? -1.215 12.326 31.243 1.00 87.50 852 ARG A N 1
ATOM 6695 C CA . ARG A 1 852 ? 0.095 12.598 31.830 1.00 87.50 852 ARG A CA 1
ATOM 6696 C C . ARG A 1 852 ? 0.769 13.693 31.003 1.00 87.50 852 ARG A C 1
ATOM 6698 O O . ARG A 1 852 ? 1.196 13.412 29.884 1.00 87.50 852 ARG A O 1
ATOM 6705 N N . PRO A 1 853 ? 0.830 14.940 31.497 1.00 81.75 853 PRO A N 1
ATOM 6706 C CA . PRO A 1 853 ? 1.667 15.951 30.880 1.00 81.75 853 PRO A CA 1
ATOM 6707 C C . PRO A 1 853 ? 3.137 15.594 31.118 1.00 81.75 853 PRO A C 1
ATOM 6709 O O . PRO A 1 853 ? 3.515 15.150 32.199 1.00 81.75 853 PRO A O 1
ATOM 6712 N N . GLY A 1 854 ? 3.959 15.770 30.097 1.00 76.50 854 GLY A N 1
ATOM 6713 C CA . GLY A 1 854 ? 5.391 15.525 30.169 1.00 76.50 854 GLY A CA 1
ATOM 6714 C C . GLY A 1 854 ? 6.068 16.678 30.875 1.00 76.50 854 GLY A C 1
ATOM 6715 O O . GLY A 1 854 ? 5.511 17.773 30.966 1.00 76.50 854 GLY A O 1
ATOM 6716 N N . TYR A 1 855 ? 7.275 16.427 31.365 1.00 68.62 855 TYR A N 1
ATOM 6717 C CA . TYR A 1 855 ? 8.009 17.366 32.208 1.00 68.62 855 TYR A CA 1
ATOM 6718 C C . TYR A 1 855 ? 8.090 18.776 31.596 1.00 68.62 855 TYR A C 1
ATOM 6720 O O . TYR A 1 855 ? 7.740 19.759 32.249 1.00 68.62 855 TYR A O 1
ATOM 6728 N N . GLN A 1 856 ? 8.414 18.861 30.302 1.00 64.50 856 GLN A N 1
ATOM 6729 C CA . GLN A 1 856 ? 8.491 20.127 29.572 1.00 64.50 856 GLN A CA 1
ATOM 6730 C C . GLN A 1 856 ? 7.135 20.848 29.480 1.00 64.50 856 GLN A C 1
ATOM 6732 O O . GLN A 1 856 ? 7.043 22.048 29.720 1.00 64.50 856 GLN A O 1
ATOM 6737 N N . ALA A 1 857 ? 6.055 20.103 29.222 1.00 64.25 857 ALA A N 1
ATOM 6738 C CA . ALA A 1 857 ? 4.707 20.662 29.153 1.00 64.25 857 ALA A CA 1
ATOM 6739 C C . ALA A 1 857 ? 4.240 21.214 30.512 1.00 64.25 857 ALA A C 1
ATOM 6741 O O . ALA A 1 857 ? 3.533 22.217 30.553 1.00 64.25 857 ALA A O 1
ATOM 6742 N N . VAL A 1 858 ? 4.642 20.593 31.628 1.00 64.31 858 VAL A N 1
ATOM 6743 C CA . VAL A 1 858 ? 4.353 21.105 32.979 1.00 64.31 858 VAL A CA 1
ATOM 6744 C C . VAL A 1 858 ? 5.099 22.416 33.242 1.00 64.31 858 VAL A C 1
ATOM 6746 O O . VAL A 1 858 ? 4.504 23.346 33.783 1.00 64.31 858 VAL A O 1
ATOM 6749 N N . HIS A 1 859 ? 6.361 22.514 32.818 1.00 59.53 859 HIS A N 1
ATOM 6750 C CA . HIS A 1 859 ? 7.179 23.719 32.973 1.00 59.53 859 HIS A CA 1
ATOM 6751 C C . HIS A 1 859 ? 6.659 24.899 32.126 1.00 59.53 859 HIS A C 1
ATOM 6753 O O . HIS A 1 859 ? 6.638 26.044 32.584 1.00 59.53 859 HIS A O 1
ATOM 6759 N N . ASP A 1 860 ? 6.164 24.624 30.918 1.00 61.22 860 ASP A N 1
ATOM 6760 C CA . ASP A 1 860 ? 5.635 25.651 30.013 1.00 61.22 860 ASP A CA 1
ATOM 6761 C C . ASP A 1 860 ? 4.220 26.125 30.390 1.00 61.22 860 ASP A C 1
ATOM 6763 O O . ASP A 1 860 ? 3.860 27.270 30.114 1.00 61.22 860 ASP A O 1
ATOM 6767 N N . MET A 1 861 ? 3.425 25.303 31.092 1.00 58.41 861 MET A N 1
ATOM 6768 C CA . MET A 1 861 ? 2.084 25.680 31.573 1.00 58.41 861 MET A CA 1
ATOM 6769 C C . MET A 1 861 ? 2.081 26.814 32.620 1.00 58.41 861 MET A C 1
ATOM 6771 O O . MET A 1 861 ? 1.013 27.350 32.914 1.00 58.41 861 MET A O 1
ATOM 6775 N N . GLY A 1 862 ? 3.244 27.203 33.156 1.00 52.72 862 GLY A N 1
ATOM 6776 C CA . GLY A 1 862 ? 3.405 28.348 34.061 1.00 52.72 862 GLY A CA 1
ATOM 6777 C C . GLY A 1 862 ? 3.793 29.670 33.385 1.00 52.72 862 GLY A C 1
ATOM 6778 O O . GLY A 1 862 ? 3.870 30.689 34.067 1.00 52.72 862 GLY A O 1
ATOM 6779 N N . LYS A 1 863 ? 4.057 29.689 32.068 1.00 51.62 863 LYS A N 1
ATOM 6780 C CA . LYS A 1 863 ? 4.499 30.894 31.344 1.00 51.62 863 LYS A CA 1
ATOM 6781 C C . LYS A 1 863 ? 3.379 31.429 30.450 1.00 51.62 863 LYS A C 1
ATOM 6783 O O . LYS A 1 863 ? 3.045 30.840 29.427 1.00 51.62 863 LYS A O 1
ATOM 6788 N N . GLU A 1 864 ? 2.828 32.590 30.804 1.00 45.78 864 GLU A N 1
ATOM 6789 C CA . GLU A 1 864 ? 1.634 33.190 30.174 1.00 45.78 864 GLU A CA 1
ATOM 6790 C C . GLU A 1 864 ? 1.768 33.539 28.670 1.00 45.78 864 GLU A C 1
ATOM 6792 O O . GLU A 1 864 ? 0.769 33.865 28.033 1.00 45.78 864 GLU A O 1
ATOM 6797 N N . ASN A 1 865 ? 2.953 33.419 28.054 1.00 43.94 865 ASN A N 1
ATOM 6798 C CA . ASN A 1 865 ? 3.228 33.957 26.711 1.00 43.94 865 ASN A CA 1
ATOM 6799 C C . ASN A 1 865 ? 3.546 32.932 25.601 1.00 43.94 865 ASN A C 1
ATOM 6801 O O . ASN A 1 865 ? 3.819 33.333 24.471 1.00 43.94 865 ASN A O 1
ATOM 6805 N N . CYS A 1 866 ? 3.482 31.619 25.843 1.00 45.66 866 CYS A N 1
ATOM 6806 C CA . CYS A 1 866 ? 3.991 30.634 24.867 1.00 45.66 866 CYS A CA 1
ATOM 6807 C C . CYS A 1 866 ? 2.975 30.129 23.813 1.00 45.66 866 CYS A C 1
ATOM 6809 O O . CYS A 1 866 ? 3.328 29.316 22.962 1.00 45.66 866 CYS A O 1
ATOM 6811 N N . ILE A 1 867 ? 1.719 30.594 23.811 1.00 47.25 867 ILE A N 1
ATOM 6812 C CA . ILE A 1 867 ? 0.648 29.969 22.998 1.00 47.25 867 ILE A CA 1
ATOM 6813 C C . ILE A 1 867 ? 0.621 30.444 21.524 1.00 47.25 867 ILE A C 1
ATOM 6815 O O . ILE A 1 867 ? -0.065 29.846 20.697 1.00 47.25 867 ILE A O 1
ATOM 6819 N N . ALA A 1 868 ? 1.378 31.472 21.130 1.00 41.81 868 ALA A N 1
ATOM 6820 C CA . ALA A 1 868 ? 1.082 32.178 19.878 1.00 41.81 868 ALA A CA 1
ATOM 6821 C C . ALA A 1 868 ? 1.857 31.772 18.601 1.00 41.81 868 ALA A C 1
ATOM 6823 O O . ALA A 1 868 ? 1.459 32.258 17.545 1.00 41.81 868 ALA A O 1
ATOM 6824 N N . GLN A 1 869 ? 2.921 30.949 18.617 1.00 41.00 869 GLN A N 1
ATOM 6825 C CA . GLN A 1 869 ? 3.830 30.918 17.442 1.00 41.00 869 GLN A CA 1
ATOM 6826 C C . GLN A 1 869 ? 4.284 29.575 16.839 1.00 41.00 869 GLN A C 1
ATOM 6828 O O . GLN A 1 869 ? 4.953 29.615 15.813 1.00 41.00 869 GLN A O 1
ATOM 6833 N N . SER A 1 870 ? 3.903 28.392 17.331 1.00 38.22 870 SER A N 1
ATOM 6834 C CA . SER A 1 870 ? 4.376 27.130 16.712 1.00 38.22 870 SER A CA 1
ATOM 6835 C C . SER A 1 870 ? 3.244 26.188 16.294 1.00 38.22 870 SER A C 1
ATOM 6837 O O . SER A 1 870 ? 2.857 25.277 17.021 1.00 38.22 870 SER A O 1
ATOM 6839 N N . SER A 1 871 ? 2.694 26.413 15.097 1.00 39.00 871 SER A N 1
ATOM 6840 C CA . SER A 1 871 ? 1.608 25.615 14.505 1.00 39.00 871 SER A CA 1
ATOM 6841 C C . SER A 1 871 ? 2.049 24.610 13.433 1.00 39.00 871 SER A C 1
ATOM 6843 O O . SER A 1 871 ? 1.193 24.068 12.739 1.00 39.00 871 SER A O 1
ATOM 6845 N N . GLN A 1 872 ? 3.343 24.333 13.262 1.00 38.41 872 GLN A N 1
ATOM 6846 C CA . GLN A 1 872 ? 3.807 23.387 12.242 1.00 38.41 872 GLN A CA 1
ATOM 6847 C C . GLN A 1 872 ? 5.056 22.634 12.700 1.00 38.41 872 GLN A C 1
ATOM 6849 O O . GLN A 1 872 ? 6.156 23.088 12.435 1.00 38.41 872 GLN A O 1
ATOM 6854 N N . THR A 1 873 ? 4.861 21.506 13.385 1.00 34.69 873 THR A N 1
ATOM 6855 C CA . THR A 1 873 ? 5.505 20.211 13.094 1.00 34.69 873 THR A CA 1
ATOM 6856 C C . THR A 1 873 ? 5.003 19.155 14.079 1.00 34.69 873 THR A C 1
ATOM 6858 O O . THR A 1 873 ? 4.737 19.407 15.253 1.00 34.69 873 THR A O 1
ATOM 6861 N N . VAL A 1 874 ? 4.783 17.970 13.525 1.00 38.75 874 VAL A N 1
ATOM 6862 C CA . VAL A 1 874 ? 4.379 16.730 14.182 1.00 38.75 874 VAL A CA 1
ATOM 6863 C C . VAL A 1 874 ? 5.462 16.334 15.189 1.00 38.75 874 VAL A C 1
ATOM 6865 O O . VAL A 1 874 ? 6.627 16.280 14.817 1.00 38.75 874 VAL A O 1
ATOM 6868 N N . GLY A 1 875 ? 5.073 16.087 16.445 1.00 41.09 875 GLY A N 1
ATOM 6869 C CA . GLY A 1 875 ? 5.986 15.676 17.522 1.00 41.09 875 GLY A CA 1
ATOM 6870 C C . GLY A 1 875 ? 5.972 16.564 18.773 1.00 41.09 875 GLY A C 1
ATOM 6871 O O . GLY A 1 875 ? 7.028 16.846 19.323 1.00 41.09 875 GLY A O 1
ATOM 6872 N N . A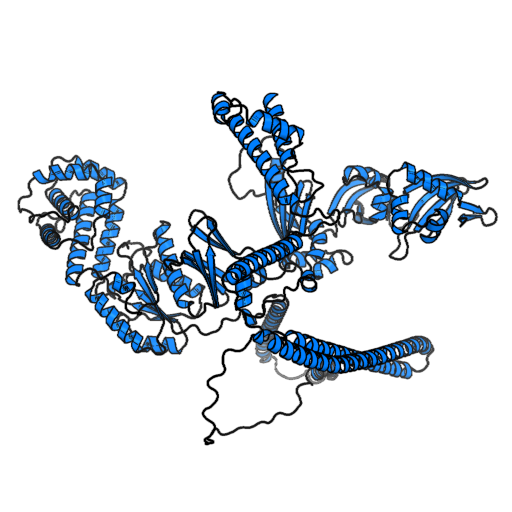RG A 1 876 ? 4.810 17.038 19.256 1.00 48.38 876 ARG A N 1
ATOM 6873 C CA . ARG A 1 876 ? 4.756 17.674 20.589 1.00 48.38 876 ARG A CA 1
ATOM 6874 C C . ARG A 1 876 ? 4.857 16.610 21.683 1.00 48.38 876 ARG A C 1
ATOM 6876 O O . ARG A 1 876 ? 3.852 16.134 22.208 1.00 48.38 876 ARG A O 1
ATOM 6883 N N . GLU A 1 877 ? 6.101 16.263 21.985 1.00 62.22 877 GLU A N 1
ATOM 6884 C CA . GLU A 1 877 ? 6.553 15.499 23.138 1.00 62.22 877 GLU A CA 1
ATOM 6885 C C . GLU A 1 877 ? 6.083 16.173 24.427 1.00 62.22 877 GLU A C 1
ATOM 6887 O O . GLU A 1 877 ? 6.405 17.320 24.736 1.00 62.22 877 GLU A O 1
ATOM 6892 N N . GLY A 1 878 ? 5.258 15.456 25.179 1.00 69.62 878 GLY A N 1
ATOM 6893 C CA . GLY A 1 878 ? 4.911 15.845 26.529 1.00 69.62 878 GLY A CA 1
ATOM 6894 C C . GLY A 1 878 ? 3.614 15.205 26.974 1.00 69.62 878 GLY A C 1
ATOM 6895 O O . GLY A 1 878 ? 3.609 14.385 27.878 1.00 69.62 878 GLY A O 1
ATOM 6896 N N . ILE A 1 879 ? 2.487 15.567 26.371 1.00 82.75 879 ILE A N 1
ATOM 6897 C CA . ILE A 1 879 ? 1.181 15.143 26.885 1.00 82.75 879 ILE A CA 1
ATOM 6898 C C . ILE A 1 879 ? 0.793 13.791 26.282 1.00 82.75 879 ILE A C 1
ATOM 6900 O O . ILE A 1 879 ? 0.516 13.699 25.091 1.00 82.75 879 ILE A O 1
ATOM 6904 N N . SER A 1 880 ? 0.730 12.757 27.119 1.00 88.38 880 SER A N 1
ATOM 6905 C CA . SER A 1 880 ? 0.255 11.421 26.751 1.00 88.38 880 SER A CA 1
ATOM 6906 C C . SER A 1 880 ? -1.059 11.093 27.457 1.00 88.38 880 SER A C 1
ATOM 6908 O O . SER A 1 880 ? -1.358 11.597 28.542 1.00 88.38 880 SER A O 1
ATOM 6910 N N . ILE A 1 881 ? -1.863 10.240 26.833 1.00 91.56 881 ILE A N 1
ATOM 6911 C CA . ILE A 1 881 ? -3.021 9.608 27.464 1.00 91.56 881 ILE A CA 1
ATOM 6912 C C . ILE A 1 881 ? -2.655 8.154 27.779 1.00 91.56 881 ILE A C 1
ATOM 6914 O O . ILE A 1 881 ? -1.909 7.523 27.037 1.00 91.56 881 ILE A O 1
ATOM 6918 N N . GLY A 1 882 ? -3.145 7.637 28.899 1.00 92.00 882 GLY A N 1
ATOM 6919 C CA . GLY A 1 882 ? -2.934 6.254 29.304 1.00 92.00 882 GLY A CA 1
ATOM 6920 C C . GLY A 1 882 ? -4.093 5.724 30.136 1.00 92.00 882 GLY A C 1
ATOM 6921 O O . GLY A 1 882 ? -4.953 6.485 30.590 1.00 92.00 882 GLY A O 1
ATOM 6922 N N . VAL A 1 883 ? -4.076 4.419 30.389 1.00 92.12 883 VAL A N 1
ATOM 6923 C CA . VAL A 1 883 ? -4.969 3.761 31.349 1.00 92.12 883 VAL A CA 1
ATOM 6924 C C . VAL A 1 883 ? -4.251 3.620 32.691 1.00 92.12 883 VAL A C 1
ATOM 6926 O O . VAL A 1 883 ? -3.064 3.289 32.767 1.00 92.12 883 VAL A O 1
ATOM 6929 N N . ARG A 1 884 ? -4.957 3.909 33.783 1.00 91.00 884 ARG A N 1
ATOM 6930 C CA . ARG A 1 884 ? -4.460 3.709 35.142 1.00 91.00 884 ARG A CA 1
ATOM 6931 C C . ARG A 1 884 ? -4.555 2.227 35.514 1.00 91.00 884 ARG A C 1
ATOM 6933 O O . ARG A 1 884 ? -5.644 1.726 35.787 1.00 91.00 884 ARG A O 1
ATOM 6940 N N . LEU A 1 885 ? -3.405 1.560 35.600 1.00 89.44 885 LEU A N 1
ATOM 6941 C CA . LEU A 1 885 ? -3.339 0.142 35.972 1.00 89.44 885 LEU A CA 1
ATOM 6942 C C . LEU A 1 885 ? -3.640 -0.090 37.463 1.00 89.44 885 LEU A C 1
ATOM 6944 O O . LEU A 1 885 ? -4.374 -1.005 37.802 1.00 89.44 885 LEU A O 1
ATOM 6948 N N . LYS A 1 886 ? -3.158 0.780 38.364 1.00 85.62 886 LYS A N 1
ATOM 6949 C CA . LYS A 1 886 ? -3.291 0.611 39.827 1.00 85.62 886 LYS A CA 1
ATOM 6950 C C . LYS A 1 886 ? -4.329 1.535 40.475 1.00 85.62 886 LYS A C 1
ATOM 6952 O O . LYS A 1 886 ? -4.698 2.585 39.951 1.00 85.62 886 LYS A O 1
ATOM 6957 N N . GLY A 1 887 ? -4.752 1.184 41.688 1.00 77.38 887 GLY A N 1
ATOM 6958 C CA . GLY A 1 887 ? -5.569 2.043 42.550 1.00 77.38 887 GLY A CA 1
ATOM 6959 C C . GLY A 1 887 ? -7.068 1.741 42.536 1.00 77.38 887 GLY A C 1
ATOM 6960 O O . GLY A 1 887 ? -7.817 2.491 43.163 1.00 77.38 887 GLY A O 1
ATOM 6961 N N . GLY A 1 888 ? -7.512 0.670 41.883 1.00 83.50 888 GLY A N 1
ATOM 6962 C CA . GLY A 1 888 ? -8.907 0.224 41.886 1.00 83.50 888 GLY A CA 1
ATOM 6963 C C . GLY A 1 888 ? -9.852 1.066 41.017 1.00 83.50 888 GLY A C 1
ATOM 6964 O O . GLY A 1 888 ? -9.398 2.014 40.342 1.00 83.50 888 GLY A O 1
ATOM 6965 N N . PRO A 1 889 ? -11.156 0.742 41.070 1.00 86.81 889 PRO A N 1
ATOM 6966 C CA . PRO A 1 889 ? -12.131 1.138 40.068 1.00 86.81 889 PRO A CA 1
ATOM 6967 C C . PRO A 1 889 ? -12.511 2.613 40.169 1.00 86.81 889 PRO A C 1
ATOM 6969 O O . PRO A 1 889 ? -12.236 3.305 41.159 1.00 86.81 889 PRO A O 1
ATOM 6972 N N . GLY A 1 890 ? -13.134 3.101 39.102 1.00 85.75 890 GLY A N 1
ATOM 6973 C CA . GLY A 1 890 ? -13.765 4.412 39.064 1.00 85.75 890 GLY A CA 1
ATOM 6974 C C . GLY A 1 890 ? -12.833 5.593 38.780 1.00 85.75 890 GLY A C 1
ATOM 6975 O O . GLY A 1 890 ? -11.606 5.588 38.973 1.00 85.75 890 GLY A O 1
ATOM 6976 N N . ARG A 1 891 ? -13.463 6.669 38.327 1.00 86.12 891 ARG A N 1
ATOM 6977 C CA . ARG A 1 891 ? -12.860 7.947 37.976 1.00 86.12 891 ARG A CA 1
ATOM 6978 C C . ARG A 1 891 ? -12.503 8.734 39.226 1.00 86.12 891 ARG A C 1
ATOM 6980 O O . ARG A 1 891 ? -13.316 8.897 40.126 1.00 86.12 891 ARG A O 1
ATOM 6987 N N . HIS A 1 892 ? -11.300 9.301 39.264 1.00 84.88 892 HIS A N 1
ATOM 6988 C CA . HIS A 1 892 ? -10.901 10.194 40.354 1.00 84.88 892 HIS A CA 1
ATOM 6989 C C . HIS A 1 892 ? -11.584 11.563 40.219 1.00 84.88 892 HIS A C 1
ATOM 6991 O O . HIS A 1 892 ? -11.505 12.193 39.163 1.00 84.88 892 HIS A O 1
ATOM 6997 N N . ILE A 1 893 ? -12.266 12.013 41.278 1.00 84.38 893 ILE A N 1
ATOM 6998 C CA . ILE A 1 893 ? -12.962 13.309 41.309 1.00 84.38 893 ILE A CA 1
ATOM 6999 C C . ILE A 1 893 ? -12.146 14.356 42.064 1.00 84.38 893 ILE A C 1
ATOM 7001 O O . ILE A 1 893 ? -12.026 15.502 41.619 1.00 84.38 893 ILE A O 1
ATOM 7005 N N . VAL A 1 894 ? -11.680 14.005 43.263 1.00 84.50 894 VAL A N 1
ATOM 7006 C CA . VAL A 1 894 ? -10.972 14.923 44.158 1.00 84.50 894 VAL A CA 1
ATOM 7007 C C . VAL A 1 894 ? -10.161 14.149 45.188 1.00 84.50 894 VAL A C 1
ATOM 7009 O O . VAL A 1 894 ? -10.572 13.080 45.635 1.00 84.50 894 VAL A O 1
ATOM 7012 N N . SER A 1 895 ? -9.025 14.722 45.576 1.00 86.31 895 SER A N 1
ATOM 7013 C CA . SER A 1 895 ? -8.317 14.375 46.805 1.00 86.31 895 SER A CA 1
ATOM 7014 C C . SER A 1 895 ? -8.127 15.640 47.631 1.00 86.31 895 SER A C 1
ATOM 7016 O O . SER A 1 895 ? -7.792 16.684 47.072 1.00 86.31 895 SER A O 1
ATOM 7018 N N . CYS A 1 896 ? -8.327 15.564 48.942 1.00 86.50 896 CYS A N 1
ATOM 7019 C CA . CYS A 1 896 ? -8.047 16.666 49.856 1.00 86.50 896 CYS A CA 1
ATOM 7020 C C . CYS A 1 896 ? -7.466 16.157 51.177 1.00 86.50 896 CYS A C 1
ATOM 7022 O O . CYS A 1 896 ? -7.697 15.016 51.576 1.00 86.50 896 CYS A O 1
ATOM 7024 N N . SER A 1 897 ? -6.736 17.029 51.870 1.00 86.00 897 SER A N 1
ATOM 7025 C CA . SER A 1 897 ? -6.322 16.787 53.250 1.00 86.00 897 SER A CA 1
ATOM 7026 C C . SER A 1 897 ? -7.454 17.195 54.191 1.00 86.00 897 SER A C 1
ATOM 7028 O O . SER A 1 897 ? -7.954 18.317 54.111 1.00 86.00 897 SER A O 1
ATOM 7030 N N . LEU A 1 898 ? -7.871 16.282 55.059 1.00 84.50 898 LEU A N 1
ATOM 7031 C CA . LEU A 1 898 ? -8.884 16.488 56.082 1.00 84.50 898 LEU A CA 1
ATOM 7032 C C . LEU A 1 898 ? -8.230 16.282 57.452 1.00 84.50 898 LEU A C 1
ATOM 7034 O O . LEU A 1 898 ? -7.840 15.170 57.803 1.00 84.50 898 LEU A O 1
ATOM 7038 N N . ALA A 1 899 ? -8.106 17.356 58.231 1.00 81.69 899 ALA A N 1
ATOM 7039 C CA . ALA A 1 899 ? -7.660 17.279 59.618 1.00 81.69 899 ALA A CA 1
ATOM 7040 C C . ALA A 1 899 ? -8.873 17.060 60.531 1.00 81.69 899 ALA A C 1
ATOM 7042 O O . ALA A 1 899 ? -9.782 17.893 60.572 1.00 81.69 899 ALA A O 1
ATOM 7043 N N . ARG A 1 900 ? -8.908 15.938 61.255 1.00 76.50 900 ARG A N 1
ATOM 7044 C CA . ARG A 1 900 ? -9.957 15.624 62.237 1.00 76.50 900 ARG A CA 1
ATOM 7045 C C . ARG A 1 900 ? -9.333 14.935 63.445 1.00 76.50 900 ARG A C 1
ATOM 7047 O O . ARG A 1 900 ? -8.500 14.049 63.286 1.00 76.50 900 ARG A O 1
ATOM 7054 N N . SER A 1 901 ? -9.733 15.362 64.644 1.00 72.06 901 SER A N 1
ATOM 7055 C CA . SER A 1 901 ? -9.269 14.790 65.919 1.00 72.06 901 SER A CA 1
ATOM 7056 C C . SER A 1 901 ? -7.736 14.742 66.046 1.00 72.06 901 SER A C 1
ATOM 7058 O O . SER A 1 901 ? -7.167 13.729 66.430 1.00 72.06 901 SER A O 1
ATOM 7060 N N . GLY A 1 902 ? -7.051 15.815 65.633 1.00 77.44 902 GLY A N 1
ATOM 7061 C CA . GLY A 1 902 ? -5.584 15.924 65.685 1.00 77.44 902 GLY A CA 1
ATOM 7062 C C . GLY A 1 902 ? -4.817 15.147 64.604 1.00 77.44 902 GLY A C 1
ATOM 7063 O O . GLY A 1 902 ? -3.653 15.448 64.360 1.00 77.44 902 GLY A O 1
ATOM 7064 N N . SER A 1 903 ? -5.460 14.218 63.890 1.00 81.56 903 SER A N 1
ATOM 7065 C CA . SER A 1 903 ? -4.841 13.432 62.815 1.00 81.56 903 SER A CA 1
ATOM 7066 C C . SER A 1 903 ? -5.177 13.990 61.428 1.00 81.56 903 SER A C 1
ATOM 7068 O O . SER A 1 903 ? -6.300 14.432 61.162 1.00 81.56 903 SER A O 1
ATOM 7070 N N . ARG A 1 904 ? -4.197 13.977 60.515 1.00 87.50 904 ARG A N 1
ATOM 7071 C CA . ARG A 1 904 ? -4.383 14.373 59.109 1.00 87.50 904 ARG A CA 1
ATOM 7072 C C . ARG A 1 904 ? -4.673 13.145 58.255 1.00 87.50 904 ARG A C 1
ATOM 7074 O O . ARG A 1 904 ? -3.865 12.223 58.208 1.00 87.50 904 ARG A O 1
ATOM 7081 N N . PHE A 1 905 ? -5.792 13.172 57.542 1.00 88.81 905 PHE A N 1
ATOM 7082 C CA . PHE A 1 905 ? -6.180 12.143 56.585 1.00 88.81 905 PHE A CA 1
ATOM 7083 C C . PHE A 1 905 ? -6.159 12.706 55.167 1.00 88.81 905 PHE A C 1
ATOM 7085 O O . PHE A 1 905 ? -6.611 13.820 54.923 1.00 88.81 905 PHE A O 1
ATOM 7092 N N . ILE A 1 906 ? -5.681 11.922 54.211 1.00 90.44 906 ILE A N 1
ATOM 7093 C CA . ILE A 1 906 ? -5.821 12.196 52.784 1.00 90.44 906 ILE A CA 1
ATOM 7094 C C . ILE A 1 906 ? -7.089 11.484 52.322 1.00 90.44 906 ILE A C 1
ATOM 7096 O O . ILE A 1 906 ? -7.119 10.259 52.223 1.00 90.44 906 ILE A O 1
ATOM 7100 N N . VAL A 1 907 ? -8.148 12.248 52.062 1.00 90.62 907 VAL A N 1
ATOM 7101 C CA . VAL A 1 907 ? -9.422 11.717 51.575 1.00 90.62 907 VAL A CA 1
ATOM 7102 C C . VAL A 1 907 ? -9.451 11.818 50.059 1.00 90.62 907 VAL A C 1
ATOM 7104 O O . VAL A 1 907 ? -9.296 12.903 49.505 1.00 90.62 907 VAL A O 1
ATOM 7107 N N . SER A 1 908 ? -9.666 10.693 49.386 1.00 90.62 908 SER A N 1
ATOM 7108 C CA . SER A 1 908 ? -9.845 10.601 47.939 1.00 90.62 908 SER A CA 1
ATOM 7109 C C . SER A 1 908 ? -11.242 10.091 47.612 1.00 90.62 908 SER A C 1
ATOM 7111 O O . SER A 1 908 ? -11.725 9.143 48.227 1.00 90.62 908 SER A O 1
ATOM 7113 N N . VAL A 1 909 ? -11.892 10.737 46.649 1.00 90.06 909 VAL A N 1
ATOM 7114 C CA . VAL A 1 909 ? -13.242 10.402 46.192 1.00 90.06 909 VAL A CA 1
ATOM 7115 C C . VAL A 1 909 ? -13.152 9.949 44.744 1.00 90.06 909 VAL A C 1
ATOM 7117 O O . VAL A 1 909 ? -12.642 10.680 43.883 1.00 90.06 909 VAL A O 1
ATOM 7120 N N . LYS A 1 910 ? -13.658 8.750 44.478 1.00 89.62 910 LYS A N 1
ATOM 7121 C CA . LYS A 1 910 ? -13.803 8.189 43.140 1.00 89.62 910 LYS A CA 1
ATOM 7122 C C . LYS A 1 910 ? -15.266 7.940 42.822 1.00 89.62 910 LYS A C 1
ATOM 7124 O O . LYS A 1 910 ? -16.053 7.712 43.725 1.00 89.62 910 LYS A O 1
ATOM 7129 N N . GLU A 1 911 ? -15.610 7.983 41.550 1.00 87.88 911 GLU A N 1
ATOM 7130 C CA . GLU A 1 911 ? -16.948 7.721 41.022 1.00 87.88 911 GLU A CA 1
ATOM 7131 C C . GLU A 1 911 ? -16.871 6.545 40.051 1.00 87.88 911 GLU A C 1
ATOM 7133 O O . GLU A 1 911 ? -16.068 6.589 39.121 1.00 87.88 911 GLU A O 1
ATOM 7138 N N . ILE A 1 912 ? -17.677 5.506 40.267 1.00 86.44 912 ILE A N 1
ATOM 7139 C CA . ILE A 1 912 ? -17.794 4.376 39.336 1.00 86.44 912 ILE A CA 1
ATOM 7140 C C . ILE A 1 912 ? -18.928 4.678 38.365 1.00 86.44 912 ILE A C 1
ATOM 7142 O O . ILE A 1 912 ? -20.086 4.744 38.770 1.00 86.44 912 ILE A O 1
ATOM 7146 N N . GLY A 1 913 ? -18.608 4.861 37.088 1.00 78.94 913 GLY A N 1
ATOM 7147 C CA . GLY A 1 913 ? -19.568 5.251 36.069 1.00 78.94 913 GLY A CA 1
ATOM 7148 C C . GLY A 1 913 ? -20.166 6.642 36.304 1.00 78.94 913 GLY A C 1
ATOM 7149 O O . GLY A 1 913 ? -20.189 7.202 37.399 1.00 78.94 913 GLY A O 1
ATOM 7150 N N . ARG A 1 914 ? -20.693 7.252 35.245 1.00 74.88 914 ARG A N 1
ATOM 7151 C CA . ARG A 1 914 ? -21.278 8.592 35.345 1.00 74.88 914 ARG A CA 1
ATOM 7152 C C . ARG A 1 914 ? -22.543 8.576 36.215 1.00 74.88 914 ARG A C 1
ATOM 7154 O O . ARG A 1 914 ? -23.544 7.983 35.827 1.00 74.88 914 ARG A O 1
ATOM 7161 N N . GLY A 1 915 ? -22.509 9.285 37.345 1.00 74.88 915 GLY A N 1
ATOM 7162 C CA . GLY A 1 915 ? -23.619 9.343 38.303 1.00 74.88 915 GLY A CA 1
ATOM 7163 C C . GLY A 1 915 ? -23.831 8.047 39.092 1.00 74.88 915 GLY A C 1
ATOM 7164 O O . GLY A 1 915 ? -24.904 7.871 39.668 1.00 74.88 915 GLY A O 1
ATOM 7165 N N . GLY A 1 916 ? -22.848 7.140 39.087 1.00 81.44 916 GLY A N 1
ATOM 7166 C CA . GLY A 1 916 ? -22.875 5.918 39.884 1.00 81.44 916 GLY A CA 1
ATOM 7167 C C . GLY A 1 916 ? -22.332 6.118 41.308 1.00 81.44 916 GLY A C 1
ATOM 7168 O O . GLY A 1 916 ? -22.230 7.264 41.781 1.00 81.44 916 GLY A O 1
ATOM 7169 N N . PRO A 1 917 ? -22.019 5.019 42.021 1.00 86.25 917 PRO A N 1
ATOM 7170 C CA . PRO A 1 917 ? -21.594 5.074 43.414 1.00 86.25 917 PRO A CA 1
ATOM 7171 C C . PRO A 1 917 ? -20.257 5.809 43.581 1.00 86.25 917 PRO A C 1
ATOM 7173 O O . PRO A 1 917 ? -19.398 5.808 42.692 1.00 86.25 917 PRO A O 1
ATOM 7176 N N . LEU A 1 918 ? -20.084 6.451 44.740 1.00 88.69 918 LEU A N 1
ATOM 7177 C CA . LEU A 1 918 ? -18.830 7.082 45.134 1.00 88.69 918 LEU A CA 1
ATOM 7178 C C . LEU A 1 918 ? -18.044 6.160 46.060 1.00 88.69 918 LEU A C 1
ATOM 7180 O O . LEU A 1 918 ? -18.541 5.758 47.106 1.00 88.69 918 LEU A O 1
ATOM 7184 N N . ILE A 1 919 ? -16.786 5.905 45.727 1.00 90.31 919 ILE A N 1
ATOM 7185 C CA . ILE A 1 919 ? -15.828 5.272 46.629 1.00 90.31 919 ILE A CA 1
ATOM 7186 C C . ILE A 1 919 ? -15.045 6.378 47.325 1.00 90.31 919 ILE A C 1
ATOM 7188 O O . ILE A 1 919 ? -14.318 7.138 46.679 1.00 90.31 919 ILE A O 1
ATOM 7192 N N . ILE A 1 920 ? -15.170 6.466 48.644 1.00 91.88 920 ILE A N 1
ATOM 7193 C CA . ILE A 1 920 ? -14.443 7.435 49.460 1.00 91.88 920 ILE A CA 1
ATOM 7194 C C . ILE A 1 920 ? -13.404 6.683 50.277 1.00 91.88 920 ILE A C 1
ATOM 7196 O O . ILE A 1 920 ? -13.737 5.818 51.082 1.00 91.88 920 ILE A O 1
ATOM 7200 N N . ARG A 1 921 ? -12.135 7.032 50.078 1.00 91.31 921 ARG A N 1
ATOM 7201 C CA . ARG A 1 921 ? -10.995 6.436 50.779 1.00 91.31 921 ARG A CA 1
ATOM 7202 C C . ARG A 1 921 ? -10.289 7.492 51.602 1.00 91.31 921 ARG A C 1
ATOM 7204 O O . ARG A 1 921 ? -9.817 8.471 51.030 1.00 91.31 921 ARG A O 1
ATOM 7211 N N . ALA A 1 922 ? -10.184 7.286 52.906 1.00 91.06 922 ALA A N 1
ATOM 7212 C CA . ALA A 1 922 ? -9.384 8.109 53.802 1.00 91.06 922 ALA A CA 1
ATOM 7213 C C . ALA A 1 922 ? -8.108 7.350 54.179 1.00 91.06 922 ALA A C 1
ATOM 7215 O O . ALA A 1 922 ? -8.173 6.265 54.747 1.00 91.06 922 ALA A O 1
ATOM 7216 N N . TYR A 1 923 ? -6.950 7.914 53.852 1.00 91.50 923 TYR A N 1
ATOM 7217 C CA . TYR A 1 923 ? -5.644 7.363 54.200 1.00 91.50 923 TYR A CA 1
ATOM 7218 C C . TYR A 1 923 ? -4.987 8.220 55.278 1.00 91.50 923 TYR A C 1
ATOM 7220 O O . TYR A 1 923 ? -4.889 9.434 55.110 1.00 91.50 923 TYR A O 1
ATOM 7228 N N . SER A 1 924 ? -4.530 7.614 56.370 1.00 89.00 924 SER A N 1
ATOM 7229 C CA . SER A 1 924 ? -3.755 8.297 57.409 1.00 89.00 924 SER A CA 1
ATOM 7230 C C . SER A 1 924 ? -2.263 8.050 57.184 1.00 89.00 924 SER A C 1
ATOM 7232 O O . SER A 1 924 ? -1.808 6.930 57.416 1.00 89.00 924 SER A O 1
ATOM 7234 N N . PRO A 1 925 ? -1.468 9.060 56.777 1.00 88.00 925 PRO A N 1
ATOM 7235 C CA . PRO A 1 925 ? -0.032 8.878 56.565 1.00 88.00 925 PRO A CA 1
ATOM 7236 C C . PRO A 1 925 ? 0.718 8.481 57.838 1.00 88.00 925 PRO A C 1
ATOM 7238 O O . PRO A 1 925 ? 1.698 7.756 57.758 1.00 88.00 925 PRO A O 1
ATOM 7241 N N . ALA A 1 926 ? 0.247 8.935 59.004 1.00 84.50 926 ALA A N 1
ATOM 7242 C CA . ALA A 1 926 ? 0.896 8.668 60.286 1.00 84.50 926 ALA A CA 1
ATOM 7243 C C . ALA A 1 926 ? 0.732 7.211 60.750 1.00 84.50 926 ALA A C 1
ATOM 7245 O O . ALA A 1 926 ? 1.623 6.674 61.393 1.00 84.50 926 ALA A O 1
ATOM 7246 N N . SER A 1 927 ? -0.397 6.574 60.426 1.00 83.62 927 SER A N 1
ATOM 7247 C CA . SER A 1 927 ? -0.695 5.193 60.848 1.00 83.62 927 SER A CA 1
ATOM 7248 C C . SER A 1 927 ? -0.647 4.179 59.704 1.00 83.62 927 SER A C 1
ATOM 7250 O O . SER A 1 927 ? -0.866 2.996 59.932 1.00 83.62 927 SER A O 1
ATOM 7252 N N . CYS A 1 928 ? -0.423 4.635 58.466 1.00 85.62 928 CYS A N 1
ATOM 7253 C CA . CYS A 1 928 ? -0.558 3.844 57.239 1.00 85.62 928 CYS A CA 1
ATOM 7254 C C . CYS A 1 928 ? -1.917 3.123 57.100 1.00 85.62 928 CYS A C 1
ATOM 7256 O O . CYS A 1 928 ? -2.053 2.185 56.315 1.00 85.62 928 CYS A O 1
ATOM 7258 N N . THR A 1 929 ? -2.948 3.566 57.829 1.00 86.19 929 THR A N 1
ATOM 7259 C CA . THR A 1 929 ? -4.281 2.958 57.784 1.00 86.19 929 THR A CA 1
ATOM 7260 C C . THR A 1 929 ? -5.100 3.533 56.636 1.00 86.19 929 THR A C 1
ATOM 7262 O O . THR A 1 929 ? -5.094 4.741 56.366 1.00 86.19 929 THR A O 1
ATOM 7265 N N . LYS A 1 930 ? -5.830 2.652 55.951 1.00 87.56 930 LYS A N 1
ATOM 7266 C CA . LYS A 1 930 ? -6.742 3.005 54.865 1.00 87.56 930 LYS A CA 1
ATOM 7267 C C . LYS A 1 930 ? -8.164 2.637 55.271 1.00 87.56 930 LYS A C 1
ATOM 7269 O O . LYS A 1 930 ? -8.455 1.477 55.529 1.00 87.56 930 LYS A O 1
ATOM 7274 N N . LEU A 1 931 ? -9.038 3.633 55.288 1.00 90.69 931 LEU A N 1
ATOM 7275 C CA . LEU A 1 931 ? -10.468 3.485 55.534 1.00 90.69 931 LEU A CA 1
ATOM 7276 C C . LEU A 1 931 ? -11.218 3.709 54.227 1.00 90.69 931 LEU A C 1
ATOM 7278 O O . LEU A 1 931 ? -10.878 4.619 53.470 1.00 90.69 931 LEU A O 1
ATOM 7282 N N . GLU A 1 932 ? -12.233 2.900 53.958 1.00 89.94 932 GLU A N 1
ATOM 7283 C CA . GLU A 1 932 ? -12.999 2.954 52.716 1.00 89.94 932 GLU A CA 1
ATOM 7284 C C . GLU A 1 932 ? -14.492 2.859 53.015 1.00 89.94 932 GLU A C 1
ATOM 7286 O O . GLU A 1 932 ? -14.912 2.076 53.860 1.00 89.94 932 GLU A O 1
ATOM 7291 N N . ILE A 1 933 ? -15.287 3.684 52.337 1.00 91.38 933 ILE A N 1
ATOM 7292 C CA . ILE A 1 933 ? -16.746 3.599 52.342 1.00 91.38 933 ILE A CA 1
ATOM 7293 C C . ILE A 1 933 ? -17.260 3.796 50.921 1.00 91.38 933 ILE A C 1
ATOM 7295 O O . ILE A 1 933 ? -16.765 4.649 50.176 1.00 91.38 933 ILE A O 1
ATOM 7299 N N . VAL A 1 934 ? -18.276 3.019 50.561 1.00 88.69 934 VAL A N 1
ATOM 7300 C CA . VAL A 1 934 ? -19.020 3.188 49.315 1.00 88.69 934 VAL A CA 1
ATOM 7301 C C . VAL A 1 934 ? -20.317 3.927 49.625 1.00 88.69 934 VAL A C 1
ATOM 7303 O O . VAL A 1 934 ? -21.095 3.532 50.494 1.00 88.69 934 VAL A O 1
ATOM 7306 N N . VAL A 1 935 ? -20.535 5.036 48.929 1.00 87.44 935 VAL A N 1
ATOM 7307 C CA . VAL A 1 935 ? -21.776 5.809 48.960 1.00 87.44 935 VAL A CA 1
ATOM 7308 C C . VAL A 1 935 ? -22.548 5.449 47.701 1.00 87.44 935 VAL A C 1
ATOM 7310 O O . VAL A 1 935 ? -22.057 5.666 46.592 1.00 87.44 935 VAL A O 1
ATOM 7313 N N . SER A 1 936 ? -23.738 4.872 47.861 1.00 83.00 936 SER A N 1
ATOM 7314 C CA . SER A 1 936 ? -24.548 4.423 46.728 1.00 83.00 936 SER A CA 1
ATOM 7315 C C . SER A 1 936 ? -24.939 5.595 45.815 1.00 83.00 936 SER A C 1
ATOM 7317 O O . SER A 1 936 ? -24.934 6.762 46.223 1.00 83.00 936 SER A O 1
ATOM 7319 N N . ALA A 1 937 ? -25.307 5.305 44.563 1.00 79.62 937 ALA A N 1
ATOM 7320 C CA . ALA A 1 937 ? -25.815 6.334 43.650 1.00 79.62 937 ALA A CA 1
ATOM 7321 C C . ALA A 1 937 ? -27.076 7.027 44.211 1.00 79.62 937 ALA A C 1
ATOM 7323 O O . ALA A 1 937 ? -27.290 8.219 43.979 1.00 79.62 937 ALA A O 1
ATOM 7324 N N . LEU A 1 938 ? -27.884 6.299 44.990 1.00 75.75 938 LEU A N 1
ATOM 7325 C CA . LEU A 1 938 ? -29.051 6.835 45.684 1.00 75.75 938 LEU A CA 1
ATOM 7326 C C . LEU A 1 938 ? -28.642 7.789 46.817 1.00 75.75 938 LEU A C 1
ATOM 7328 O O . LEU A 1 938 ? -29.061 8.947 46.805 1.00 75.75 938 LEU A O 1
ATOM 7332 N N . ASP A 1 939 ? -27.761 7.361 47.728 1.00 78.44 939 ASP A N 1
ATOM 7333 C CA . ASP A 1 939 ? -27.247 8.202 48.825 1.00 78.44 939 ASP A CA 1
ATOM 7334 C C . ASP A 1 939 ? -26.615 9.489 48.291 1.00 78.44 939 ASP A C 1
ATOM 7336 O O . ASP A 1 939 ? -26.825 10.583 48.816 1.00 78.44 939 ASP A O 1
ATOM 7340 N N . ARG A 1 940 ? -25.867 9.374 47.191 1.00 81.25 940 ARG A N 1
ATOM 7341 C CA . ARG A 1 940 ? -25.271 10.511 46.493 1.00 81.25 940 ARG A CA 1
ATOM 7342 C C . ARG A 1 940 ? -26.340 11.509 46.039 1.00 81.25 940 ARG A C 1
ATOM 7344 O O . ARG A 1 940 ? -26.223 12.698 46.335 1.00 81.25 940 ARG A O 1
ATOM 7351 N N . ARG A 1 941 ? -27.400 11.048 45.367 1.00 76.62 941 ARG A N 1
ATOM 7352 C CA . ARG A 1 941 ? -28.501 11.914 44.902 1.00 76.62 941 ARG A CA 1
ATOM 7353 C C . ARG A 1 941 ? -29.255 12.567 46.060 1.00 76.62 941 ARG A C 1
ATOM 7355 O O . ARG A 1 941 ? -29.644 13.731 45.952 1.00 76.62 941 ARG A O 1
ATOM 7362 N N . LEU A 1 942 ? -29.464 11.833 47.151 1.00 74.31 942 LEU A N 1
ATOM 7363 C CA . LEU A 1 942 ? -30.262 12.279 48.292 1.00 74.31 942 LEU A CA 1
ATOM 7364 C C . LEU A 1 942 ? -29.511 13.231 49.218 1.00 74.31 942 LEU A C 1
ATOM 7366 O O . LEU A 1 942 ? -30.027 14.302 49.542 1.00 74.31 942 LEU A O 1
ATOM 7370 N N . CYS A 1 943 ? -28.306 12.852 49.633 1.00 77.69 943 CYS A N 1
ATOM 7371 C CA . CYS A 1 943 ? -27.556 13.545 50.675 1.00 77.69 943 CYS A CA 1
ATOM 7372 C C . CYS A 1 943 ? -26.714 14.707 50.135 1.00 77.69 943 CYS A C 1
ATOM 7374 O O . CYS A 1 943 ? -26.379 15.616 50.899 1.00 77.69 943 CYS A O 1
ATOM 7376 N N . LEU A 1 944 ? -26.351 14.678 48.846 1.00 78.81 944 LEU A N 1
ATOM 7377 C CA . LEU A 1 944 ? -25.412 15.631 48.241 1.00 78.81 944 LEU A CA 1
ATOM 7378 C C . LEU A 1 944 ? -26.062 16.610 47.242 1.00 78.81 944 LEU A C 1
ATOM 7380 O O . LEU A 1 944 ? -25.361 17.440 46.673 1.00 78.81 944 LEU A O 1
ATOM 7384 N N . ASP A 1 945 ? -27.386 16.534 47.053 1.00 67.88 945 ASP A N 1
ATOM 7385 C CA . ASP A 1 945 ? -28.200 17.385 46.161 1.00 67.88 945 ASP A CA 1
ATOM 7386 C C . ASP A 1 945 ? -27.625 17.513 44.734 1.00 67.88 945 ASP A C 1
ATOM 7388 O O . ASP A 1 945 ? -27.345 18.599 44.226 1.00 67.88 945 ASP A O 1
ATOM 7392 N N . GLU A 1 946 ? -27.451 16.371 44.060 1.00 62.50 946 GLU A N 1
ATOM 7393 C CA . GLU A 1 946 ? -26.731 16.223 42.783 1.00 62.50 946 GLU A CA 1
ATOM 7394 C C . GLU A 1 946 ? -27.418 16.848 41.542 1.00 62.50 946 GLU A C 1
ATOM 7396 O O . GLU A 1 946 ? -27.171 16.457 40.402 1.00 62.50 946 GLU A O 1
ATOM 7401 N N . LYS A 1 947 ? -28.271 17.866 41.715 1.00 56.59 947 LYS A N 1
ATOM 7402 C CA . LYS A 1 947 ? -28.922 18.598 40.607 1.00 56.59 947 LYS A CA 1
ATOM 7403 C C . LYS A 1 947 ? -27.923 19.225 39.635 1.00 56.59 947 LYS A C 1
ATOM 7405 O O . LYS A 1 947 ? -28.278 19.580 38.514 1.00 56.59 947 LYS A O 1
ATOM 7410 N N . GLN A 1 948 ? -26.685 19.408 40.077 1.00 51.75 948 GLN A N 1
ATOM 7411 C CA . GLN A 1 948 ? -25.620 20.014 39.306 1.00 51.75 948 GLN A CA 1
ATOM 7412 C C . GLN A 1 948 ? -24.541 18.951 39.114 1.00 51.75 948 GLN A C 1
ATOM 7414 O O . GLN A 1 948 ? -23.863 18.561 40.059 1.00 51.75 948 GLN A O 1
ATOM 7419 N N . SER A 1 949 ? -24.332 18.510 37.871 1.00 54.03 949 SER A N 1
ATOM 7420 C CA . SER A 1 949 ? -23.276 17.563 37.463 1.00 54.03 949 SER A CA 1
ATOM 7421 C C . SER A 1 949 ? -21.843 18.064 37.730 1.00 54.03 949 SER A C 1
ATOM 7423 O O . SER A 1 949 ? -20.867 17.499 37.240 1.00 54.03 949 SER A O 1
ATOM 7425 N N . CYS A 1 950 ? -21.705 19.171 38.457 1.00 65.06 950 CYS A N 1
ATOM 7426 C CA . CYS A 1 950 ? -20.458 19.794 38.829 1.00 65.06 950 CYS A CA 1
ATOM 7427 C C . CYS A 1 950 ? -20.098 19.368 40.251 1.00 65.06 950 CYS A C 1
ATOM 7429 O O . CYS A 1 950 ? -20.713 19.802 41.225 1.00 65.06 950 CYS A O 1
ATOM 7431 N N . SER A 1 951 ? -19.045 18.561 40.366 1.00 70.00 951 SER A N 1
ATOM 7432 C CA . SER A 1 951 ? -18.569 18.064 41.656 1.00 70.00 951 SER A CA 1
ATOM 7433 C C . SER A 1 951 ? -18.185 19.166 42.641 1.00 70.00 951 SER A C 1
ATOM 7435 O O . SER A 1 951 ? -18.205 18.932 43.840 1.00 70.00 951 SER A O 1
ATOM 7437 N N . GLN A 1 952 ? -17.895 20.385 42.181 1.00 71.38 952 GLN A N 1
ATOM 7438 C CA . GLN A 1 952 ? -17.587 21.510 43.070 1.00 71.38 952 GLN A CA 1
ATOM 7439 C C . GLN A 1 952 ? -18.740 21.893 44.000 1.00 71.38 952 GLN A C 1
ATOM 7441 O O . GLN A 1 952 ? -18.495 22.371 45.102 1.00 71.38 952 GLN A O 1
ATOM 7446 N N . LEU A 1 953 ? -19.982 21.665 43.576 1.00 70.94 953 LEU A N 1
ATOM 7447 C CA . LEU A 1 953 ? -21.155 22.151 44.299 1.00 70.94 953 LEU A CA 1
ATOM 7448 C C . LEU A 1 953 ? -21.555 21.196 45.423 1.00 70.94 953 LEU A C 1
ATOM 7450 O O . LEU A 1 953 ? -21.896 21.645 46.512 1.00 70.94 953 LEU A O 1
ATOM 7454 N N . TRP A 1 954 ? -21.395 19.890 45.207 1.00 81.88 954 TRP A N 1
ATOM 7455 C CA . TRP A 1 954 ? -21.719 18.882 46.211 1.00 81.88 954 TRP A CA 1
ATOM 7456 C C . TRP A 1 954 ? -20.529 18.430 47.073 1.00 81.88 954 TRP A C 1
ATOM 7458 O O . TRP A 1 954 ? -20.728 17.855 48.143 1.00 81.88 954 TRP A O 1
ATOM 7468 N N . LYS A 1 955 ? -19.279 18.716 46.667 1.00 81.81 955 LYS A N 1
ATOM 7469 C CA . LYS A 1 955 ? -18.060 18.392 47.441 1.00 81.81 955 LYS A CA 1
ATOM 7470 C C . LYS A 1 955 ? -18.108 18.927 48.867 1.00 81.81 955 LYS A C 1
ATOM 7472 O O . LYS A 1 955 ? -17.757 18.204 49.794 1.00 81.81 955 LYS A O 1
ATOM 7477 N N . LYS A 1 956 ? -18.537 20.181 49.043 1.00 82.81 956 LYS A N 1
ATOM 7478 C CA . LYS A 1 956 ? -18.626 20.810 50.366 1.00 82.81 956 LYS A CA 1
ATOM 7479 C C . LYS A 1 956 ? -19.560 20.010 51.281 1.00 82.81 956 LYS A C 1
ATOM 7481 O O . LYS A 1 956 ? -19.142 19.601 52.359 1.00 82.81 956 LYS A O 1
ATOM 7486 N N . CYS A 1 957 ? -20.753 19.678 50.790 1.00 83.00 957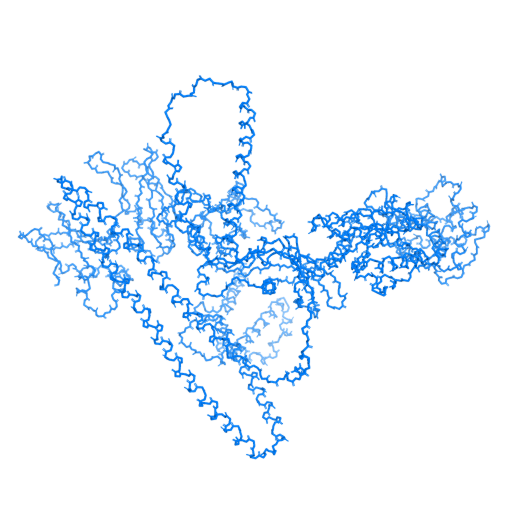 CYS A N 1
ATOM 7487 C CA . CYS A 1 957 ? -21.720 18.856 51.516 1.00 83.00 957 CYS A CA 1
ATOM 7488 C C . CYS A 1 957 ? -21.193 17.443 51.806 1.00 83.00 957 CYS A C 1
ATOM 7490 O O . CYS A 1 957 ? -21.428 16.919 52.892 1.00 83.00 957 CYS A O 1
ATOM 7492 N N . LEU A 1 958 ? -20.448 16.830 50.875 1.00 87.50 958 LEU A N 1
ATOM 7493 C CA . LEU A 1 958 ? -19.826 15.523 51.105 1.00 87.50 958 LEU A CA 1
ATOM 7494 C C . LEU A 1 958 ? -18.869 15.575 52.303 1.00 87.50 958 LEU A C 1
ATOM 7496 O O . LEU A 1 958 ? -18.975 14.748 53.205 1.00 87.50 958 LEU A O 1
ATOM 7500 N N . PHE A 1 959 ? -17.956 16.547 52.331 1.00 86.12 959 PHE A N 1
ATOM 7501 C CA . PHE A 1 959 ? -16.959 16.657 53.400 1.00 86.12 959 PHE A CA 1
ATOM 7502 C C . PHE A 1 959 ? -17.548 17.104 54.744 1.00 86.12 959 PHE A C 1
ATOM 7504 O O . PHE A 1 959 ? -17.024 16.721 55.787 1.00 86.12 959 PHE A O 1
ATOM 7511 N N . GLU A 1 960 ? -18.647 17.863 54.745 1.00 85.88 960 GLU A N 1
ATOM 7512 C CA . GLU A 1 960 ? -19.396 18.202 55.965 1.00 85.88 960 GLU A CA 1
ATOM 7513 C C . GLU A 1 960 ? -20.077 16.974 56.593 1.00 85.88 960 GLU A C 1
ATOM 7515 O O . GLU A 1 960 ? -20.183 16.872 57.818 1.00 85.88 960 GLU A O 1
ATOM 7520 N N . ARG A 1 961 ? -20.504 16.021 55.756 1.00 88.06 961 ARG A N 1
ATOM 7521 C CA . ARG A 1 961 ? -21.177 14.778 56.168 1.00 88.06 961 ARG A CA 1
ATOM 7522 C C . ARG A 1 961 ? -20.217 13.638 56.493 1.00 88.06 961 ARG A C 1
ATOM 7524 O O . ARG A 1 961 ? -20.603 12.692 57.178 1.00 88.06 961 ARG A O 1
ATOM 7531 N N . LEU A 1 962 ? -18.979 13.713 56.015 1.00 89.25 962 LEU A N 1
ATOM 7532 C CA . LEU A 1 962 ? -17.951 12.716 56.278 1.00 89.25 962 LEU A CA 1
ATOM 7533 C C . LEU A 1 962 ? -17.396 12.883 57.700 1.00 89.25 962 LEU A C 1
ATOM 7535 O O . LEU A 1 962 ? -16.885 13.942 58.071 1.00 89.25 962 LEU A O 1
ATOM 7539 N N . ARG A 1 963 ? -17.463 11.823 58.501 1.00 87.75 963 ARG A N 1
ATOM 7540 C CA . ARG A 1 963 ? -16.921 11.775 59.862 1.00 87.75 963 ARG A CA 1
ATOM 7541 C C . ARG A 1 963 ? -16.011 10.564 60.000 1.00 87.75 963 ARG A C 1
ATOM 7543 O O . ARG A 1 963 ? -16.324 9.493 59.501 1.00 87.75 963 ARG A O 1
ATOM 7550 N N . ILE A 1 964 ? -14.896 10.731 60.695 1.00 86.31 964 ILE A N 1
ATOM 7551 C CA . ILE A 1 964 ? -14.042 9.614 61.102 1.00 86.31 964 ILE A CA 1
ATOM 7552 C C . ILE A 1 964 ? -14.387 9.348 62.557 1.00 86.31 964 ILE A C 1
ATOM 7554 O O . ILE A 1 964 ? -14.278 10.255 63.385 1.00 86.31 964 ILE A O 1
ATOM 7558 N N . ARG A 1 965 ? -14.886 8.147 62.845 1.00 84.00 965 ARG A N 1
ATOM 7559 C CA . ARG A 1 965 ? -15.245 7.743 64.203 1.00 84.00 965 ARG A CA 1
ATOM 7560 C C . ARG A 1 965 ? -14.237 6.714 64.693 1.00 84.00 965 ARG A C 1
ATOM 7562 O O . ARG A 1 965 ? -13.884 5.787 63.968 1.00 84.00 965 ARG A O 1
ATOM 7569 N N . SER A 1 966 ? -13.789 6.912 65.925 1.00 77.56 966 SER A N 1
ATOM 7570 C CA . SER A 1 966 ? -13.164 5.874 66.734 1.00 77.56 966 SER A CA 1
ATOM 7571 C C . SER A 1 966 ? -14.227 5.447 67.737 1.00 77.56 966 SER A C 1
ATOM 7573 O O . SER A 1 966 ? -14.699 6.315 68.477 1.00 77.56 966 SER A O 1
ATOM 7575 N N . PRO A 1 967 ? -14.660 4.181 67.756 1.00 75.31 967 PRO A N 1
ATOM 7576 C CA . PRO A 1 967 ? -15.448 3.679 68.871 1.00 75.31 967 PRO A CA 1
ATOM 7577 C C . PRO A 1 967 ? -14.663 3.905 70.164 1.00 75.31 967 PRO A C 1
ATOM 7579 O O . PRO A 1 967 ? -13.436 3.767 70.199 1.00 75.31 967 PRO A O 1
ATOM 7582 N N . SER A 1 968 ? -15.354 4.331 71.213 1.00 61.97 968 SER A N 1
ATOM 7583 C CA . SER A 1 968 ? -14.783 4.548 72.539 1.00 61.97 968 SER A CA 1
ATOM 7584 C C . SER A 1 968 ? -14.496 3.200 73.211 1.00 61.97 968 SER A C 1
ATOM 7586 O O . SER A 1 968 ? -15.286 2.748 74.031 1.00 61.97 968 SER A O 1
ATOM 7588 N N . SER A 1 969 ? -13.411 2.547 72.780 1.00 55.22 969 SER A N 1
ATOM 7589 C CA . SER A 1 969 ? -12.610 1.476 73.412 1.00 55.22 969 SER A CA 1
ATOM 7590 C C . SER A 1 969 ? -11.976 0.616 72.305 1.00 55.22 969 SER A C 1
ATOM 7592 O O . SER A 1 969 ? -12.653 -0.174 71.670 1.00 55.22 969 SER A O 1
ATOM 7594 N N . CYS A 1 970 ? -10.683 0.812 72.024 1.00 54.78 970 CYS A N 1
ATOM 7595 C CA . CYS A 1 970 ? -9.793 -0.064 71.230 1.00 54.78 970 CYS A CA 1
ATOM 7596 C C . CYS A 1 970 ? -10.214 -0.582 69.827 1.00 54.78 970 CYS A C 1
ATOM 7598 O O . CYS A 1 970 ? -9.423 -1.283 69.198 1.00 54.78 970 CYS A O 1
ATOM 7600 N N . GLU A 1 971 ? -11.382 -0.247 69.285 1.00 59.44 971 GLU A N 1
ATOM 7601 C CA . GLU A 1 971 ? -11.806 -0.710 67.960 1.00 59.44 971 GLU A CA 1
ATOM 7602 C C . GLU A 1 971 ? -11.189 0.105 66.812 1.00 59.44 971 GLU A C 1
ATOM 7604 O O . GLU A 1 971 ? -10.836 1.283 66.940 1.00 59.44 971 GLU A O 1
ATOM 7609 N N . ARG A 1 972 ? -11.078 -0.541 65.643 1.00 75.50 972 ARG A N 1
ATOM 7610 C CA . ARG A 1 972 ? -10.557 0.058 64.408 1.00 75.50 972 ARG A CA 1
ATOM 7611 C C . ARG A 1 972 ? -11.355 1.319 64.052 1.00 75.50 972 ARG A C 1
ATOM 7613 O O . ARG A 1 972 ? -12.583 1.299 63.998 1.00 75.50 972 ARG A O 1
ATOM 7620 N N . MET A 1 973 ? -10.647 2.413 63.754 1.00 82.75 973 MET A N 1
ATOM 7621 C CA . MET A 1 973 ? -11.267 3.614 63.185 1.00 82.75 973 MET A CA 1
ATOM 7622 C C . MET A 1 973 ? -12.048 3.241 61.922 1.00 82.75 973 MET A C 1
ATOM 7624 O O . MET A 1 973 ? -11.578 2.430 61.127 1.00 82.75 973 MET A O 1
ATOM 7628 N N . TYR A 1 974 ? -13.200 3.868 61.698 1.00 87.00 974 TYR A N 1
ATOM 7629 C CA . TYR A 1 974 ? -13.956 3.691 60.461 1.00 87.00 974 TYR A CA 1
ATOM 7630 C C . TYR A 1 974 ? -14.452 5.024 59.908 1.00 87.00 974 TYR A C 1
ATOM 7632 O O . TYR A 1 974 ? -14.596 6.034 60.610 1.00 87.00 974 TYR A O 1
ATOM 7640 N N . LEU A 1 975 ? -14.681 5.028 58.597 1.00 88.56 975 LEU A N 1
ATOM 7641 C CA . LEU A 1 975 ? -15.179 6.183 57.874 1.00 88.56 975 LEU A CA 1
ATOM 7642 C C . LEU A 1 975 ? -16.707 6.136 57.856 1.00 88.56 975 LEU A C 1
ATOM 7644 O O . LEU A 1 975 ? -17.297 5.200 57.331 1.00 88.56 975 LEU A O 1
ATOM 7648 N N . HIS A 1 976 ? -17.347 7.147 58.430 1.00 88.38 976 HIS A N 1
ATOM 7649 C CA . HIS A 1 976 ? -18.796 7.262 58.526 1.00 88.38 976 HIS A CA 1
ATOM 7650 C C . HIS A 1 976 ? -19.294 8.381 57.611 1.00 88.38 976 HIS A C 1
ATOM 7652 O O . HIS A 1 976 ? -18.881 9.535 57.739 1.00 88.38 976 HIS A O 1
ATOM 7658 N N . PHE A 1 977 ? -20.233 8.072 56.724 1.00 88.00 977 PHE A N 1
ATOM 7659 C CA . PHE A 1 977 ? -20.942 9.073 55.933 1.00 88.00 977 PHE A CA 1
ATOM 7660 C C . PHE A 1 977 ? -22.317 9.328 56.555 1.00 88.00 977 PHE A C 1
ATOM 7662 O O . PHE A 1 977 ? -23.099 8.396 56.705 1.00 88.00 977 PHE A O 1
ATOM 7669 N N . ASP A 1 978 ? -22.608 10.573 56.950 1.00 86.56 978 ASP A N 1
ATOM 7670 C CA . ASP A 1 978 ? -23.929 10.947 57.470 1.00 86.56 978 ASP A CA 1
ATOM 7671 C C . ASP A 1 978 ? -24.982 10.880 56.347 1.00 86.56 978 ASP A C 1
ATOM 7673 O O . ASP A 1 978 ? -25.141 11.829 55.566 1.00 86.56 978 ASP A O 1
ATOM 7677 N N . ARG A 1 979 ? -25.686 9.739 56.283 1.00 85.25 979 ARG A N 1
ATOM 7678 C CA . ARG A 1 979 ? -26.750 9.429 55.312 1.00 85.25 979 ARG A CA 1
ATOM 7679 C C . ARG A 1 979 ? -28.069 10.148 55.604 1.00 85.25 979 ARG A C 1
ATOM 7681 O O . ARG A 1 979 ? -29.011 10.035 54.823 1.00 85.25 979 ARG A O 1
ATOM 7688 N N . SER A 1 980 ? -28.153 10.929 56.682 1.00 83.50 980 SER A N 1
ATOM 7689 C CA . SER A 1 980 ? -29.402 11.602 57.035 1.00 83.50 980 SER A CA 1
ATOM 7690 C C . SER A 1 980 ? -29.746 12.726 56.053 1.00 83.50 980 SER A C 1
ATOM 7692 O O . SER A 1 980 ? -29.060 13.750 55.952 1.00 83.50 980 SER A O 1
ATOM 7694 N N . PHE A 1 981 ? -30.817 12.562 55.285 1.00 79.62 981 PHE A N 1
ATOM 7695 C CA . PHE A 1 981 ? -31.237 13.569 54.304 1.00 79.62 981 PHE A CA 1
ATOM 7696 C C . PHE A 1 981 ? -32.279 14.543 54.876 1.00 79.62 981 PHE A C 1
ATOM 7698 O O . PHE A 1 981 ? -32.516 15.597 54.287 1.00 79.62 981 PHE A O 1
ATOM 7705 N N . PHE A 1 982 ? -32.864 14.224 56.034 1.00 81.25 982 PHE A N 1
ATOM 7706 C CA . PHE A 1 982 ? -33.825 15.063 56.744 1.00 81.25 982 PHE A CA 1
ATOM 7707 C C . PHE A 1 982 ? -33.565 15.003 58.252 1.00 81.25 982 PHE A C 1
ATOM 7709 O O . PHE A 1 982 ? -33.344 13.922 58.795 1.00 81.25 982 PHE A O 1
ATOM 7716 N N . LYS A 1 983 ? -33.577 16.163 58.918 1.00 83.75 983 LYS A N 1
ATOM 7717 C CA . LYS A 1 983 ? -33.523 16.286 60.381 1.00 83.75 983 LYS A CA 1
ATOM 7718 C C . LYS A 1 983 ? -34.570 17.297 60.830 1.00 83.75 983 LYS A C 1
ATOM 7720 O O . LYS A 1 983 ? -34.628 18.392 60.274 1.00 83.75 983 LYS A O 1
ATOM 7725 N N . THR A 1 984 ? -35.378 16.947 61.819 1.00 88.50 984 THR A N 1
ATOM 7726 C CA . THR A 1 984 ? -36.339 17.859 62.452 1.00 88.50 984 THR A CA 1
ATOM 7727 C C . THR A 1 984 ? -36.523 17.464 63.910 1.00 88.50 984 THR A C 1
ATOM 7729 O O . THR A 1 984 ? -36.157 16.362 64.297 1.00 88.50 984 THR A O 1
ATOM 7732 N N . VAL A 1 985 ? -37.099 18.343 64.720 1.00 86.19 985 VAL A N 1
ATOM 7733 C CA . VAL A 1 985 ? -37.615 17.964 66.039 1.00 86.19 985 VAL A CA 1
ATOM 7734 C C . VAL A 1 985 ? -39.119 17.753 65.898 1.00 86.19 985 VAL A C 1
ATOM 7736 O O . VAL A 1 985 ? -39.786 18.567 65.255 1.00 86.19 985 VAL A O 1
ATOM 7739 N N . VAL A 1 986 ? -39.633 16.649 66.435 1.00 86.94 986 VAL A N 1
ATOM 7740 C CA . VAL A 1 986 ? -41.068 16.343 66.500 1.00 86.94 986 VAL A CA 1
ATOM 7741 C C . VAL A 1 986 ? -41.427 16.084 67.952 1.00 86.94 986 VAL A C 1
ATOM 7743 O O . VAL A 1 986 ? -40.692 15.398 68.658 1.00 86.94 986 VAL A O 1
ATOM 7746 N N . ARG A 1 987 ? -42.558 16.629 68.391 1.00 83.75 987 ARG A N 1
ATOM 7747 C CA . ARG A 1 987 ? -43.143 16.288 69.683 1.00 83.75 987 ARG A CA 1
ATOM 7748 C C . ARG A 1 987 ? -44.121 15.132 69.471 1.00 83.75 987 ARG A C 1
ATOM 7750 O O . ARG A 1 987 ? -45.050 15.281 68.681 1.00 83.75 987 ARG A O 1
ATOM 7757 N N . LEU A 1 988 ? -43.868 13.992 70.109 1.00 84.06 988 LEU A N 1
ATOM 7758 C CA . LEU A 1 988 ? -44.729 12.806 70.072 1.00 84.06 988 LEU A CA 1
ATOM 7759 C C . LEU A 1 988 ? -45.206 12.562 71.509 1.00 84.06 988 LEU A C 1
ATOM 7761 O O . LEU A 1 988 ? -44.392 12.231 72.368 1.00 84.06 988 LEU A O 1
ATOM 7765 N N . GLY A 1 989 ? -46.491 12.810 71.781 1.00 83.75 989 GLY A N 1
ATOM 7766 C CA . GLY A 1 989 ? -46.996 12.904 73.157 1.00 83.75 989 GLY A CA 1
ATOM 7767 C C . GLY A 1 989 ? -46.365 14.086 73.905 1.00 83.75 989 GLY A C 1
ATOM 7768 O O . GLY A 1 989 ? -46.291 15.201 73.373 1.00 83.75 989 GLY A O 1
ATOM 7769 N N . ASP A 1 990 ? -45.861 13.843 75.116 1.00 81.94 990 ASP A N 1
ATOM 7770 C CA . ASP A 1 990 ? -45.149 14.854 75.911 1.00 81.94 990 ASP A CA 1
ATOM 7771 C C . ASP A 1 990 ? -43.631 14.905 75.681 1.00 81.94 990 ASP A C 1
ATOM 7773 O O . ASP A 1 990 ? -42.978 15.877 76.073 1.00 81.94 990 ASP A O 1
ATOM 7777 N N . ALA A 1 991 ? -43.068 13.932 74.961 1.00 80.75 991 ALA A N 1
ATOM 7778 C CA . ALA A 1 991 ? -41.642 13.867 74.665 1.00 80.75 991 ALA A CA 1
ATOM 7779 C C . ALA A 1 991 ? -41.275 14.579 73.349 1.00 80.75 991 ALA A C 1
ATOM 7781 O O . ALA A 1 991 ? -42.016 14.578 72.361 1.00 80.75 991 ALA A O 1
ATOM 7782 N N . SER A 1 992 ? -40.092 15.203 73.327 1.00 85.00 992 SER A N 1
ATOM 7783 C CA . SER A 1 992 ? -39.534 15.865 72.141 1.00 85.00 992 SER A CA 1
ATOM 7784 C C . SER A 1 992 ? -38.399 15.034 71.553 1.00 85.00 992 SER A C 1
ATOM 7786 O O . SER A 1 992 ? -37.327 14.923 72.144 1.00 85.00 992 SER A O 1
ATOM 7788 N N . PHE A 1 993 ? -38.614 14.505 70.352 1.00 85.00 993 PHE A N 1
ATOM 7789 C CA . PHE A 1 993 ? -37.646 13.673 69.650 1.00 85.00 993 PHE A CA 1
ATOM 7790 C C . PHE A 1 993 ? -36.943 14.462 68.547 1.00 85.00 993 PHE A C 1
ATOM 7792 O O . PHE A 1 993 ? -37.577 15.069 67.681 1.00 85.00 993 PHE A O 1
ATOM 7799 N N . ALA A 1 994 ? -35.613 14.406 68.523 1.00 86.12 994 ALA A N 1
ATOM 7800 C CA . ALA A 1 994 ? -34.838 14.758 67.345 1.00 86.12 994 ALA A CA 1
ATOM 7801 C C . ALA A 1 994 ? -34.927 13.601 66.343 1.00 86.12 994 ALA A C 1
ATOM 7803 O O . ALA A 1 994 ? -34.396 12.517 66.570 1.00 86.12 994 ALA A O 1
ATOM 7804 N N . VAL A 1 995 ? -35.614 13.833 65.230 1.00 84.88 995 VAL A N 1
ATOM 7805 C CA . VAL A 1 995 ? -35.845 12.841 64.184 1.00 84.88 995 VAL A CA 1
ATOM 7806 C C . VAL A 1 995 ? -34.851 13.048 63.056 1.00 84.88 995 VAL A C 1
ATOM 7808 O O . VAL A 1 995 ? -34.771 14.139 62.488 1.00 84.88 995 VAL A O 1
ATOM 7811 N N . SER A 1 996 ? -34.120 12.000 62.689 1.00 86.06 996 SER A N 1
ATOM 7812 C CA . SER A 1 996 ? -33.301 11.961 61.480 1.00 86.06 996 SER A CA 1
ATOM 7813 C C . SER A 1 996 ? -33.748 10.832 60.564 1.00 86.06 996 SER A C 1
ATOM 7815 O O . SER A 1 996 ? -33.799 9.681 60.988 1.00 86.06 996 SER A O 1
ATOM 7817 N N . ALA A 1 997 ? -34.039 11.156 59.308 1.00 83.19 997 ALA A N 1
ATOM 7818 C CA . ALA A 1 997 ? -34.393 10.169 58.297 1.00 83.19 997 ALA A CA 1
ATOM 7819 C C . ALA A 1 997 ? -33.162 9.771 57.478 1.00 83.19 997 ALA A C 1
ATOM 7821 O O . ALA A 1 997 ? -32.465 10.638 56.938 1.00 83.19 997 ALA A O 1
ATOM 7822 N N . GLU A 1 998 ? -32.926 8.471 57.373 1.00 84.25 998 GLU A N 1
ATOM 7823 C CA . GLU A 1 998 ? -31.847 7.819 56.636 1.00 84.25 998 GLU A CA 1
ATOM 7824 C C . GLU A 1 998 ? -32.458 6.798 55.666 1.00 84.25 998 GLU A C 1
ATOM 7826 O O . GLU A 1 998 ? -33.503 6.219 55.949 1.00 84.25 998 GLU A O 1
ATOM 7831 N N . VAL A 1 999 ? -31.836 6.573 54.509 1.00 72.56 999 VAL A N 1
ATOM 7832 C CA . VAL A 1 999 ? -32.241 5.476 53.615 1.00 72.56 999 VAL A CA 1
ATOM 7833 C C . VAL A 1 999 ? -31.375 4.261 53.923 1.00 72.56 999 VAL A C 1
ATOM 7835 O O . VAL A 1 999 ? -30.144 4.366 53.948 1.00 72.56 999 VAL A O 1
ATOM 7838 N N . LEU A 1 1000 ? -32.009 3.119 54.180 1.00 72.69 1000 LEU A N 1
ATOM 7839 C CA . LEU A 1 1000 ? -31.318 1.846 54.344 1.00 72.69 1000 LEU A CA 1
ATOM 7840 C C . LEU A 1 1000 ? -31.192 1.171 52.980 1.00 72.69 1000 LEU A C 1
ATOM 7842 O O . LEU A 1 1000 ? -32.177 1.004 52.270 1.00 72.69 1000 LEU A O 1
ATOM 7846 N N . ASN A 1 1001 ? -29.966 0.778 52.640 1.00 59.41 1001 ASN A N 1
ATOM 7847 C CA . ASN A 1 1001 ? -29.666 -0.053 51.481 1.00 59.41 1001 ASN A CA 1
ATOM 7848 C C . ASN A 1 1001 ? -28.808 -1.229 51.953 1.00 59.41 1001 ASN A C 1
ATOM 7850 O O . ASN A 1 1001 ? -27.636 -1.042 52.292 1.00 59.41 1001 ASN A O 1
ATOM 7854 N N . LEU A 1 1002 ? -29.412 -2.413 51.998 1.00 49.56 1002 LEU A N 1
ATOM 7855 C CA . LEU A 1 1002 ? -28.741 -3.706 52.084 1.00 49.56 1002 LEU A CA 1
ATOM 7856 C C . LEU A 1 1002 ? -29.308 -4.525 50.924 1.00 49.56 1002 LEU A C 1
ATOM 7858 O O . LEU A 1 1002 ? -30.486 -4.852 50.943 1.00 49.56 1002 LEU A O 1
ATOM 7862 N N . SER A 1 1003 ? -28.475 -4.707 49.898 1.00 43.97 1003 SER A N 1
ATOM 7863 C CA . SER A 1 1003 ? -28.569 -5.716 48.831 1.00 43.97 1003 SER A CA 1
ATOM 7864 C C . SER A 1 1003 ? -29.975 -6.226 48.456 1.00 43.97 1003 SER A C 1
ATOM 7866 O O . SER A 1 1003 ? -30.559 -7.065 49.134 1.00 43.97 1003 SER A O 1
ATOM 7868 N N . ASP A 1 1004 ? -30.444 -5.743 47.306 1.00 43.81 1004 ASP A N 1
ATOM 7869 C CA . ASP A 1 1004 ? -31.339 -6.403 46.343 1.00 43.81 1004 ASP A CA 1
ATOM 7870 C C . ASP A 1 1004 ? -32.809 -6.709 46.675 1.00 43.81 1004 ASP A C 1
ATOM 7872 O O . ASP A 1 1004 ? -33.522 -7.087 45.748 1.00 43.81 1004 ASP A O 1
ATOM 7876 N N . ALA A 1 1005 ? -33.335 -6.456 47.881 1.00 48.50 1005 ALA A N 1
ATOM 7877 C CA . ALA A 1 1005 ? -34.751 -6.772 48.145 1.00 48.50 1005 ALA A CA 1
ATOM 7878 C C . ALA A 1 1005 ? -35.729 -5.583 48.181 1.00 48.50 1005 ALA A C 1
ATOM 7880 O O . ALA A 1 1005 ? -36.728 -5.651 47.484 1.00 48.50 1005 ALA A O 1
ATOM 7881 N N . GLU A 1 1006 ? -35.510 -4.479 48.909 1.00 57.22 1006 GLU A N 1
ATOM 7882 C CA . GLU A 1 1006 ? -36.509 -3.388 48.960 1.00 57.22 1006 GLU A CA 1
ATOM 7883 C C . GLU A 1 1006 ? -35.934 -2.079 49.541 1.00 57.22 1006 GLU A C 1
ATOM 7885 O O . GLU A 1 1006 ? -35.382 -2.063 50.642 1.00 57.22 1006 GLU A O 1
ATOM 7890 N N . ASP A 1 1007 ? -36.081 -0.954 48.822 1.00 63.25 1007 ASP A N 1
ATOM 7891 C CA . ASP A 1 1007 ? -35.709 0.379 49.328 1.00 63.25 1007 ASP A CA 1
ATOM 7892 C C . ASP A 1 1007 ? -36.529 0.703 50.595 1.00 63.25 1007 ASP A C 1
ATOM 7894 O O . ASP A 1 1007 ? -37.745 0.892 50.514 1.00 63.25 1007 ASP A O 1
ATOM 7898 N N . SER A 1 1008 ? -35.886 0.813 51.762 1.00 73.69 1008 SER A N 1
ATOM 7899 C CA . SER A 1 1008 ? -36.565 1.130 53.029 1.00 73.69 1008 SER A CA 1
ATOM 7900 C C . SER A 1 1008 ? -36.115 2.471 53.613 1.00 73.69 1008 SER A C 1
ATOM 7902 O O . SER A 1 1008 ? -34.949 2.876 53.536 1.00 73.69 1008 SER A O 1
ATOM 7904 N N . LEU A 1 1009 ? -37.070 3.195 54.199 1.00 78.50 1009 LEU A N 1
ATOM 7905 C CA . LEU A 1 1009 ? -36.829 4.463 54.877 1.00 78.50 1009 LEU A CA 1
ATOM 7906 C C . LEU A 1 1009 ? -36.667 4.208 56.374 1.00 78.50 1009 LEU A C 1
ATOM 7908 O O . LEU A 1 1009 ? -37.588 3.741 57.034 1.00 78.50 1009 LEU A O 1
ATOM 7912 N N . GLN A 1 1010 ? -35.515 4.559 56.933 1.00 84.75 1010 GLN A N 1
ATOM 7913 C CA . GLN A 1 1010 ? -35.266 4.478 58.363 1.00 84.75 1010 GLN A CA 1
ATOM 7914 C C . GLN A 1 1010 ? -35.445 5.851 59.012 1.00 84.75 1010 GLN A C 1
ATOM 7916 O O . GLN A 1 1010 ? -34.714 6.794 58.718 1.00 84.75 1010 GLN A O 1
ATOM 7921 N N . LEU A 1 1011 ? -36.376 5.962 59.952 1.00 85.00 1011 LEU A N 1
ATOM 7922 C CA . LEU A 1 1011 ? -36.498 7.109 60.843 1.00 85.00 1011 LEU A CA 1
ATOM 7923 C C . LEU A 1 1011 ? -35.829 6.773 62.176 1.00 85.00 1011 LEU A C 1
ATOM 7925 O O . LEU A 1 1011 ? -36.163 5.796 62.842 1.00 85.00 1011 LEU A O 1
ATOM 7929 N N . LEU A 1 1012 ? -34.848 7.580 62.557 1.00 85.06 1012 LEU A N 1
ATOM 7930 C CA . LEU A 1 1012 ? -34.185 7.511 63.849 1.00 85.06 1012 LEU A CA 1
ATOM 7931 C C . LEU A 1 1012 ? -34.720 8.631 64.728 1.00 85.06 1012 LEU A C 1
ATOM 7933 O O . LEU A 1 1012 ? -34.593 9.798 64.366 1.00 85.06 1012 LEU A O 1
ATOM 7937 N N . PHE A 1 1013 ? -35.271 8.279 65.878 1.00 85.31 1013 PHE A N 1
ATOM 7938 C CA . PHE A 1 1013 ? -35.766 9.220 66.872 1.00 85.31 1013 PHE A CA 1
ATOM 7939 C C . PHE A 1 1013 ? -34.814 9.204 68.059 1.00 85.31 1013 PHE A C 1
ATOM 7941 O O . PHE A 1 1013 ? -34.514 8.144 68.607 1.00 85.31 1013 PHE A O 1
ATOM 7948 N N . PHE A 1 1014 ? -34.312 10.373 68.426 1.00 86.25 1014 PHE A N 1
ATOM 7949 C CA . PHE A 1 1014 ? -33.426 10.555 69.564 1.00 86.25 1014 PHE A CA 1
ATOM 7950 C C . PHE A 1 1014 ? -34.119 11.443 70.587 1.00 86.25 1014 PHE A C 1
ATOM 7952 O O . PHE A 1 1014 ? -34.396 12.610 70.298 1.00 86.25 1014 PHE A O 1
ATOM 7959 N N . ASP A 1 1015 ? -34.413 10.896 71.759 1.00 84.00 1015 ASP A N 1
ATOM 7960 C CA . ASP A 1 1015 ? -34.949 11.683 72.862 1.00 84.00 1015 ASP A CA 1
ATOM 7961 C C . ASP A 1 1015 ? -33.806 12.441 73.548 1.00 84.00 1015 ASP A C 1
ATOM 7963 O O . ASP A 1 1015 ? -32.835 11.854 74.031 1.00 84.00 1015 ASP A O 1
ATOM 7967 N N . ALA A 1 1016 ? -33.919 13.768 73.574 1.00 74.81 1016 ALA A N 1
ATOM 7968 C CA . ALA A 1 1016 ? -32.908 14.634 74.163 1.00 74.81 1016 ALA A CA 1
ATOM 7969 C C . ALA A 1 1016 ? -32.797 14.478 75.689 1.00 74.81 1016 ALA A C 1
ATOM 7971 O O . ALA A 1 1016 ? -31.743 14.788 76.241 1.00 74.81 1016 ALA A O 1
ATOM 7972 N N . LEU A 1 1017 ? -33.860 14.020 76.361 1.00 77.31 1017 LEU A N 1
ATOM 7973 C CA . LEU A 1 1017 ? -33.902 13.900 77.819 1.00 77.31 1017 LEU A CA 1
ATOM 7974 C C . LEU A 1 1017 ? -33.393 12.537 78.292 1.00 77.31 1017 LEU A C 1
ATOM 7976 O O . LEU A 1 1017 ? -32.538 12.478 79.172 1.00 77.31 1017 LEU A O 1
ATOM 7980 N N . SER A 1 1018 ? -33.871 11.446 77.689 1.00 77.69 1018 SER A N 1
ATOM 7981 C CA . SER A 1 1018 ? -33.468 10.087 78.083 1.00 77.69 1018 SER A CA 1
ATOM 7982 C C . SER A 1 1018 ? -32.208 9.576 77.375 1.00 77.69 1018 SER A C 1
ATOM 7984 O O . SER A 1 1018 ? -31.673 8.538 77.755 1.00 77.69 1018 SER A O 1
ATOM 7986 N N . SER A 1 1019 ? -31.723 10.275 76.339 1.00 77.44 1019 SER A N 1
ATOM 7987 C CA . SER A 1 1019 ? -30.683 9.780 75.416 1.00 77.44 1019 SER A CA 1
ATOM 7988 C C . SER A 1 1019 ? -31.034 8.447 74.734 1.00 77.44 1019 SER A C 1
ATOM 7990 O O . SER A 1 1019 ? -30.160 7.804 74.144 1.00 77.44 1019 SER A O 1
ATOM 7992 N N . SER A 1 1020 ? -32.301 8.023 74.795 1.00 80.62 1020 SER A N 1
ATOM 7993 C CA . SER A 1 1020 ? -32.777 6.812 74.137 1.00 80.62 1020 SER A CA 1
ATOM 7994 C C . SER A 1 1020 ? -32.880 7.028 72.625 1.00 80.62 1020 SER A C 1
ATOM 7996 O O . SER A 1 1020 ? -33.163 8.124 72.125 1.00 80.62 1020 SER A O 1
ATOM 7998 N N . LYS A 1 1021 ? -32.588 5.964 71.871 1.00 84.75 1021 LYS A N 1
ATOM 7999 C CA . LYS A 1 1021 ? -32.619 5.967 70.409 1.00 84.75 1021 LYS A CA 1
ATOM 8000 C C . LYS A 1 1021 ? -33.621 4.929 69.931 1.00 84.75 1021 LYS A C 1
ATOM 8002 O O . LYS A 1 1021 ? -33.366 3.733 70.038 1.00 84.75 1021 LYS A O 1
ATOM 8007 N N . HIS A 1 1022 ? -34.709 5.391 69.332 1.00 85.06 1022 HIS A N 1
ATOM 8008 C CA . HIS A 1 1022 ? -35.710 4.532 68.711 1.00 85.06 1022 HIS A CA 1
ATOM 8009 C C . HIS A 1 1022 ? -35.504 4.507 67.195 1.00 85.06 1022 HIS A C 1
ATOM 8011 O O . HIS A 1 1022 ? -35.117 5.504 66.574 1.00 85.06 1022 HIS A O 1
ATOM 8017 N N . LYS A 1 1023 ? -35.732 3.344 66.586 1.00 87.44 1023 LYS A N 1
ATOM 8018 C CA . LYS A 1 1023 ? -35.567 3.114 65.150 1.00 87.44 1023 LYS A CA 1
ATOM 8019 C C . LYS A 1 1023 ? -36.889 2.619 64.581 1.00 87.44 1023 LYS A C 1
ATOM 8021 O O . LYS A 1 1023 ? -37.368 1.575 65.000 1.00 87.44 1023 LYS A O 1
ATOM 8026 N N . LEU A 1 1024 ? -37.409 3.331 63.590 1.00 84.69 1024 LEU A N 1
ATOM 8027 C CA . LEU A 1 1024 ? -38.569 2.925 62.806 1.00 84.69 1024 LEU A CA 1
ATOM 8028 C C . LEU A 1 1024 ? -38.117 2.677 61.364 1.00 84.69 1024 LEU A C 1
ATOM 8030 O O . LEU A 1 1024 ? -37.518 3.557 60.747 1.00 84.69 1024 LEU A O 1
ATOM 8034 N N . ILE A 1 1025 ? -38.358 1.478 60.838 1.00 83.25 1025 ILE A N 1
ATOM 8035 C CA . ILE A 1 1025 ? -38.102 1.145 59.431 1.00 83.25 1025 ILE A CA 1
ATOM 8036 C C . ILE A 1 1025 ? -39.449 1.108 58.720 1.00 83.25 1025 ILE A C 1
ATOM 8038 O O . ILE A 1 1025 ? -40.339 0.371 59.127 1.00 83.25 1025 ILE A O 1
ATOM 8042 N N . ILE A 1 1026 ? -39.584 1.891 57.658 1.00 78.88 1026 ILE A N 1
ATOM 8043 C CA . ILE A 1 1026 ? -40.782 1.944 56.831 1.00 78.88 1026 ILE A CA 1
ATOM 8044 C C . ILE A 1 1026 ? -40.437 1.307 55.491 1.00 78.88 1026 ILE A C 1
ATOM 8046 O O . ILE A 1 1026 ? -39.569 1.794 54.758 1.00 78.88 1026 ILE A O 1
ATOM 8050 N N . LEU A 1 1027 ? -41.098 0.190 55.201 1.00 80.00 1027 LEU A N 1
ATOM 8051 C CA . LEU A 1 1027 ? -40.938 -0.535 53.947 1.00 80.00 1027 LEU A CA 1
ATOM 8052 C C . LEU A 1 1027 ? -41.644 0.202 52.803 1.00 80.00 1027 LEU A C 1
ATOM 8054 O O . LEU A 1 1027 ? -42.602 0.954 53.006 1.00 80.00 1027 LEU A O 1
ATOM 8058 N N . LYS A 1 1028 ? -41.176 -0.033 51.576 1.00 71.50 1028 LYS A N 1
ATOM 8059 C CA . LYS A 1 1028 ? -41.715 0.577 50.353 1.00 71.50 1028 LYS A CA 1
ATOM 8060 C C . LYS A 1 1028 ? -43.233 0.382 50.163 1.00 71.50 1028 LYS A C 1
ATOM 8062 O O . LYS A 1 1028 ? -43.861 1.341 49.709 1.00 71.50 1028 LYS A O 1
ATOM 8067 N N . PRO A 1 1029 ? -43.845 -0.774 50.502 1.00 70.75 1029 PRO A N 1
ATOM 8068 C CA . PRO A 1 1029 ? -45.298 -0.950 50.421 1.00 70.75 1029 PRO A CA 1
ATOM 8069 C C . PRO A 1 1029 ? -46.063 -0.048 51.401 1.00 70.75 1029 PRO A C 1
ATOM 8071 O O . PRO A 1 1029 ? -46.948 0.679 50.975 1.00 70.75 1029 PRO A O 1
ATOM 8074 N N . ALA A 1 1030 ? -45.641 0.031 52.667 1.00 66.81 1030 ALA A N 1
ATOM 8075 C CA . ALA A 1 1030 ? -46.286 0.879 53.680 1.00 66.81 1030 ALA A CA 1
ATOM 8076 C C . ALA A 1 1030 ? -46.192 2.385 53.352 1.00 66.81 1030 ALA A C 1
ATOM 8078 O O . ALA A 1 1030 ? -47.088 3.169 53.656 1.00 66.81 1030 ALA A O 1
ATOM 8079 N N . LEU A 1 1031 ? -45.115 2.799 52.674 1.00 66.44 1031 LEU A N 1
ATOM 8080 C CA . LEU A 1 1031 ? -44.982 4.146 52.108 1.00 66.44 1031 LEU A CA 1
ATOM 8081 C C . LEU A 1 1031 ? -46.024 4.439 51.017 1.00 66.44 1031 LEU A C 1
ATOM 8083 O O . LEU A 1 1031 ? -46.392 5.597 50.840 1.00 66.44 1031 LEU A O 1
ATOM 8087 N N . ARG A 1 1032 ? -46.473 3.424 50.267 1.00 65.69 1032 ARG A N 1
ATOM 8088 C CA . ARG A 1 1032 ? -47.474 3.571 49.200 1.00 65.69 1032 ARG A CA 1
ATOM 8089 C C . ARG A 1 1032 ? -48.856 3.853 49.787 1.00 65.69 1032 ARG A C 1
ATOM 8091 O O . ARG A 1 1032 ? -49.532 4.758 49.302 1.00 65.69 1032 ARG A O 1
ATOM 8098 N N . ASP A 1 1033 ? -49.220 3.129 50.839 1.00 65.81 1033 ASP A N 1
ATOM 8099 C CA . ASP A 1 1033 ? -50.556 3.180 51.440 1.00 65.81 1033 ASP A CA 1
ATOM 8100 C C . ASP A 1 1033 ? -50.833 4.536 52.111 1.00 65.81 1033 ASP A C 1
ATOM 8102 O O . ASP A 1 1033 ? -51.863 5.159 51.860 1.00 65.81 1033 ASP A O 1
ATOM 8106 N N . VAL A 1 1034 ? -49.853 5.085 52.838 1.00 62.12 1034 VAL A N 1
ATOM 8107 C CA . VAL A 1 1034 ? -49.967 6.390 53.526 1.00 62.12 1034 VAL A CA 1
ATOM 8108 C C . VAL A 1 1034 ? -50.067 7.587 52.567 1.00 62.12 1034 VAL A C 1
ATOM 8110 O O . VAL A 1 1034 ? -50.521 8.666 52.946 1.00 62.12 1034 VAL A O 1
ATOM 8113 N N . LEU A 1 1035 ? -49.650 7.432 51.308 1.00 60.12 1035 LEU A N 1
ATOM 8114 C CA . LEU A 1 1035 ? -49.589 8.530 50.335 1.00 60.12 1035 LEU A CA 1
ATOM 8115 C C . LEU A 1 1035 ? -50.758 8.566 49.339 1.00 60.12 1035 LEU A C 1
ATOM 8117 O O . LEU A 1 1035 ? -50.826 9.512 48.553 1.00 60.12 1035 LEU A O 1
ATOM 8121 N N . GLY A 1 1036 ? -51.668 7.586 49.388 1.00 56.78 1036 GLY A N 1
ATOM 8122 C CA . GLY A 1 1036 ? -52.979 7.612 48.729 1.00 56.78 1036 GLY A CA 1
ATOM 8123 C C . GLY A 1 1036 ? -52.984 7.927 47.225 1.00 56.78 1036 GLY A C 1
ATOM 8124 O O . GLY A 1 1036 ? -53.484 8.982 46.829 1.00 56.78 1036 GLY A O 1
ATOM 8125 N N . GLY A 1 1037 ? -52.502 7.023 46.358 1.00 48.53 1037 GLY A N 1
ATOM 8126 C CA . GLY A 1 1037 ? -52.711 7.192 44.911 1.00 48.53 1037 GLY A CA 1
ATOM 8127 C C . GLY A 1 1037 ? -52.378 6.001 44.002 1.00 48.53 1037 GLY A C 1
ATOM 8128 O O . GLY A 1 1037 ? -51.268 5.475 44.035 1.00 48.53 1037 GLY A O 1
ATOM 8129 N N . ASP A 1 1038 ? -53.312 5.689 43.094 1.00 45.16 1038 ASP A N 1
ATOM 8130 C CA . ASP A 1 1038 ? -53.264 4.700 41.992 1.00 45.16 1038 ASP A CA 1
ATOM 8131 C C . ASP A 1 1038 ? -52.259 5.022 40.851 1.00 45.16 1038 ASP A C 1
ATOM 8133 O O . ASP A 1 1038 ? -52.405 4.584 39.710 1.00 45.16 1038 ASP A O 1
ATOM 8137 N N . GLY A 1 1039 ? -51.213 5.811 41.109 1.00 47.06 1039 GLY A N 1
ATOM 8138 C CA . GLY A 1 1039 ? -50.214 6.195 40.103 1.00 47.06 1039 GLY A CA 1
ATOM 8139 C C . GLY A 1 1039 ? -48.942 5.347 40.173 1.00 47.06 1039 GLY A C 1
ATOM 8140 O O . GLY A 1 1039 ? -48.320 5.277 41.229 1.00 47.06 1039 GLY A O 1
ATOM 8141 N N . CYS A 1 1040 ? -48.536 4.750 39.040 1.00 42.09 1040 CYS A N 1
ATOM 8142 C CA . CYS A 1 1040 ? -47.305 3.973 38.802 1.00 42.09 1040 CYS A CA 1
ATOM 8143 C C . CYS A 1 1040 ? -46.215 4.114 39.886 1.00 42.09 1040 CYS A C 1
ATOM 8145 O O . CYS A 1 1040 ? -45.436 5.067 39.911 1.00 42.09 1040 CYS A O 1
ATOM 8147 N N . ALA A 1 1041 ? -46.110 3.106 40.750 1.00 41.25 1041 ALA A N 1
ATOM 8148 C CA . ALA A 1 1041 ? -45.287 3.106 41.960 1.00 41.25 1041 ALA A CA 1
ATOM 8149 C C . ALA A 1 1041 ? -43.769 3.333 41.774 1.00 41.25 1041 ALA A C 1
ATOM 8151 O O . ALA A 1 1041 ? -43.072 3.613 42.750 1.00 41.25 1041 ALA A O 1
ATOM 8152 N N . ASN A 1 1042 ? -43.240 3.247 40.549 1.00 45.72 1042 ASN A N 1
ATOM 8153 C CA . ASN A 1 1042 ? -41.842 3.587 40.263 1.00 45.72 1042 ASN A CA 1
ATOM 8154 C C . ASN A 1 1042 ? -41.572 5.101 40.317 1.00 45.72 1042 ASN A C 1
ATOM 8156 O O . ASN A 1 1042 ? -40.433 5.508 40.557 1.00 45.72 1042 ASN A O 1
ATOM 8160 N N . ASP A 1 1043 ? -42.609 5.934 40.190 1.00 50.53 1043 ASP A N 1
ATOM 8161 C CA . ASP A 1 1043 ? -42.473 7.387 40.252 1.00 50.53 1043 ASP A CA 1
ATOM 8162 C C . ASP A 1 1043 ? -42.540 7.940 41.677 1.00 50.53 1043 ASP A C 1
ATOM 8164 O O . ASP A 1 1043 ? -41.981 8.999 41.914 1.00 50.53 1043 ASP A O 1
ATOM 8168 N N . LEU A 1 1044 ? -43.124 7.248 42.661 1.00 50.38 1044 LEU A N 1
ATOM 8169 C CA . LEU A 1 1044 ? -43.344 7.785 44.018 1.00 50.38 1044 LEU A CA 1
ATOM 8170 C C . LEU A 1 1044 ? -42.048 8.059 44.801 1.00 50.38 1044 LEU A C 1
ATOM 8172 O O . LEU A 1 1044 ? -41.910 9.132 45.387 1.00 50.38 1044 LEU A O 1
ATOM 8176 N N . PHE A 1 1045 ? -41.047 7.172 44.733 1.00 52.44 1045 PHE A N 1
ATOM 8177 C CA . PHE A 1 1045 ? -39.701 7.453 45.261 1.00 52.44 1045 PHE A CA 1
ATOM 8178 C C . PHE A 1 1045 ? -39.029 8.591 44.468 1.00 52.44 1045 PHE A C 1
ATOM 8180 O O . PHE A 1 1045 ? -38.443 9.507 45.046 1.00 52.44 1045 PHE A O 1
ATOM 8187 N N . PHE A 1 1046 ? -39.184 8.619 43.141 1.00 50.88 1046 PHE A N 1
ATOM 8188 C CA . PHE A 1 1046 ? -38.727 9.737 42.308 1.00 50.88 1046 PHE A CA 1
ATOM 8189 C C . PHE A 1 1046 ? -39.491 11.048 42.570 1.00 50.88 1046 PHE A C 1
ATOM 8191 O O . PHE A 1 1046 ? -38.941 12.113 42.308 1.00 50.88 1046 PHE A O 1
ATOM 8198 N N . PHE A 1 1047 ? -40.707 11.003 43.116 1.00 51.69 1047 PHE A N 1
ATOM 8199 C CA . PHE A 1 1047 ? -41.574 12.145 43.414 1.00 51.69 1047 PHE A CA 1
ATOM 8200 C C . PHE A 1 1047 ? -41.311 12.695 44.820 1.00 51.69 1047 PHE A C 1
ATOM 8202 O O . PHE A 1 1047 ? -41.218 13.909 44.993 1.00 51.69 1047 PHE A O 1
ATOM 8209 N N . PHE A 1 1048 ? -41.083 11.814 45.803 1.00 51.97 1048 PHE A N 1
ATOM 8210 C CA . PHE A 1 1048 ? -40.581 12.169 47.137 1.00 51.97 1048 PHE A CA 1
ATOM 8211 C C . PHE A 1 1048 ? -39.189 12.795 47.059 1.00 51.97 1048 PHE A C 1
ATOM 8213 O O . PHE A 1 1048 ? -38.876 13.749 47.775 1.00 51.97 1048 PHE A O 1
ATOM 8220 N N . PHE A 1 1049 ? -38.345 12.278 46.162 1.00 53.97 1049 PHE A N 1
ATOM 8221 C CA . PHE A 1 1049 ? -36.950 12.688 46.059 1.00 53.97 1049 PHE A CA 1
ATOM 8222 C C . PHE A 1 1049 ? -36.634 13.601 44.866 1.00 53.97 1049 PHE A C 1
ATOM 8224 O O . PHE A 1 1049 ? -35.526 14.147 44.789 1.00 53.97 1049 PHE A O 1
ATOM 8231 N N . GLY A 1 1050 ? -37.618 13.855 44.002 1.00 54.03 1050 GLY A N 1
ATOM 8232 C CA . GLY A 1 1050 ? -37.548 14.741 42.843 1.00 54.03 1050 GLY A CA 1
ATOM 8233 C C . GLY A 1 1050 ? -38.135 16.135 43.088 1.00 54.03 1050 GLY A C 1
ATOM 8234 O O . GLY A 1 1050 ? -39.138 16.322 43.760 1.00 54.03 1050 GLY A O 1
ATOM 8235 N N . ARG A 1 1051 ? -37.470 17.136 42.495 1.00 50.12 1051 ARG A N 1
ATOM 8236 C CA . ARG A 1 1051 ? -37.789 18.583 42.467 1.00 50.12 1051 ARG A CA 1
ATOM 8237 C C . ARG A 1 1051 ? -38.174 19.239 43.812 1.00 50.12 1051 ARG A C 1
ATOM 8239 O O . ARG A 1 1051 ? -39.340 19.403 44.147 1.00 50.12 1051 ARG A O 1
ATOM 8246 N N . GLY A 1 1052 ? -37.156 19.826 44.451 1.00 54.94 1052 GLY A N 1
ATOM 8247 C CA . GLY A 1 1052 ? -37.294 20.917 45.430 1.00 54.94 1052 GLY A CA 1
ATOM 8248 C C . GLY A 1 1052 ? -37.129 20.482 46.888 1.00 54.94 1052 GLY A C 1
ATOM 8249 O O . GLY A 1 1052 ? -37.800 19.569 47.353 1.00 54.94 1052 GLY A O 1
ATOM 8250 N N . PHE A 1 1053 ? -36.234 21.154 47.618 1.00 51.03 1053 PHE A N 1
ATOM 8251 C CA . PHE A 1 1053 ? -35.974 20.906 49.047 1.00 51.03 1053 PHE A CA 1
ATOM 8252 C C . PHE A 1 1053 ? -37.228 21.160 49.909 1.00 51.03 1053 PHE A C 1
ATOM 8254 O O . PHE A 1 1053 ? -37.482 20.451 50.878 1.00 51.03 1053 PHE A O 1
ATOM 8261 N N . GLU A 1 1054 ? -38.063 22.116 49.491 1.00 55.53 1054 GLU A N 1
ATOM 8262 C CA . GLU A 1 1054 ? -39.314 22.483 50.165 1.00 55.53 1054 GLU A CA 1
ATOM 8263 C C . GLU A 1 1054 ? -40.368 21.368 50.134 1.00 55.53 1054 GLU A C 1
ATOM 8265 O O . GLU A 1 1054 ? -41.094 21.178 51.110 1.00 55.53 1054 GLU A O 1
ATOM 8270 N N . ARG A 1 1055 ? -40.428 20.577 49.053 1.00 60.47 1055 ARG A N 1
ATOM 8271 C CA . ARG A 1 1055 ? -41.378 19.459 48.948 1.00 60.47 1055 ARG A CA 1
ATOM 8272 C C . ARG A 1 1055 ? -40.972 18.293 49.847 1.00 60.47 1055 ARG A C 1
ATOM 8274 O O . ARG A 1 1055 ? -41.831 17.755 50.537 1.00 60.47 1055 ARG A O 1
ATOM 8281 N N . LYS A 1 1056 ? -39.671 17.977 49.927 1.00 65.62 1056 LYS A N 1
ATOM 8282 C CA . LYS A 1 1056 ? -39.130 16.924 50.812 1.00 65.62 1056 LYS A CA 1
ATOM 8283 C C . LYS A 1 1056 ? -39.515 17.156 52.272 1.00 65.62 1056 LYS A C 1
ATOM 8285 O O . LYS A 1 1056 ? -40.017 16.252 52.926 1.00 65.62 1056 LYS A O 1
ATOM 8290 N N . GLY A 1 1057 ? -39.331 18.383 52.766 1.00 68.00 1057 GLY A N 1
ATOM 8291 C CA . GLY A 1 1057 ? -39.708 18.732 54.135 1.00 68.00 1057 GLY A CA 1
ATOM 8292 C C . GLY A 1 1057 ? -41.214 18.638 54.387 1.00 68.00 1057 GLY A C 1
ATOM 8293 O O . GLY A 1 1057 ? -41.618 18.174 55.448 1.00 68.00 1057 GLY A O 1
ATOM 8294 N N . LYS A 1 1058 ? -42.046 19.022 53.410 1.00 70.69 1058 LYS A N 1
ATOM 8295 C CA . LYS A 1 1058 ? -43.510 18.925 53.509 1.00 70.69 1058 LYS A CA 1
ATOM 8296 C C . LYS A 1 1058 ? -43.985 17.473 53.605 1.00 70.69 1058 LYS A C 1
ATOM 8298 O O . LYS A 1 1058 ? -44.774 17.161 54.488 1.00 70.69 1058 LYS A O 1
ATOM 8303 N N . TYR A 1 1059 ? -43.480 16.597 52.740 1.00 72.19 1059 TYR A N 1
ATOM 8304 C CA . TYR A 1 1059 ? -43.858 15.185 52.736 1.00 72.19 1059 TYR A CA 1
ATOM 8305 C C . TYR A 1 1059 ? -43.307 14.415 53.937 1.00 72.19 1059 TYR A C 1
ATOM 8307 O O . TYR A 1 1059 ? -44.023 13.604 54.506 1.00 72.19 1059 TYR A O 1
ATOM 8315 N N . MET A 1 1060 ? -42.081 14.711 54.383 1.00 77.88 1060 MET A N 1
ATOM 8316 C CA . MET A 1 1060 ? -41.556 14.123 55.620 1.00 77.88 1060 MET A CA 1
ATOM 8317 C C . MET A 1 1060 ? -42.365 14.558 56.841 1.00 77.88 1060 MET A C 1
ATOM 8319 O O . MET A 1 1060 ? -42.620 13.741 57.713 1.00 77.88 1060 MET A O 1
ATOM 8323 N N . ARG A 1 1061 ? -42.808 15.821 56.905 1.00 79.12 1061 ARG A N 1
ATOM 8324 C CA . ARG A 1 1061 ? -43.703 16.281 57.978 1.00 79.12 1061 ARG A CA 1
ATOM 8325 C C . ARG A 1 1061 ? -45.060 15.583 57.936 1.00 79.12 1061 ARG A C 1
ATOM 8327 O O . ARG A 1 1061 ? -45.547 15.237 58.998 1.00 79.12 1061 ARG A O 1
ATOM 8334 N N . LEU A 1 1062 ? -45.626 15.357 56.748 1.00 78.81 1062 LEU A N 1
ATOM 8335 C CA . LEU A 1 1062 ? -46.854 14.572 56.578 1.00 78.81 1062 LEU A CA 1
ATOM 8336 C C . LEU A 1 1062 ? -46.648 13.127 57.044 1.00 78.81 1062 LEU A C 1
ATOM 8338 O O . LEU A 1 1062 ? -47.418 12.607 57.827 1.00 78.81 1062 LEU A O 1
ATOM 8342 N N . LEU A 1 1063 ? -45.558 12.487 56.639 1.00 78.31 1063 LEU A N 1
ATOM 8343 C CA . LEU A 1 1063 ? -45.264 11.118 57.050 1.00 78.31 1063 LEU A CA 1
ATOM 8344 C C . LEU A 1 1063 ? -45.067 11.005 58.574 1.00 78.31 1063 LEU A C 1
ATOM 8346 O O . LEU A 1 1063 ? -45.480 10.028 59.188 1.00 78.31 1063 LEU A O 1
ATOM 8350 N N . LEU A 1 1064 ? -44.509 12.044 59.203 1.00 82.19 1064 LEU A N 1
ATOM 8351 C CA . LEU A 1 1064 ? -44.370 12.134 60.657 1.00 82.19 1064 LEU A CA 1
ATOM 8352 C C . LEU A 1 1064 ? -45.697 12.358 61.399 1.00 82.19 1064 LEU A C 1
ATOM 8354 O O . LEU A 1 1064 ? -45.722 12.102 62.597 1.00 82.19 1064 LEU A O 1
ATOM 8358 N N . THR A 1 1065 ? -46.791 12.778 60.744 1.00 82.50 1065 THR A N 1
ATOM 8359 C CA . THR A 1 1065 ? -48.114 12.834 61.405 1.00 82.50 1065 THR A CA 1
ATOM 8360 C C . THR A 1 1065 ? -48.744 11.457 61.597 1.00 82.50 1065 THR A C 1
ATOM 8362 O O . THR A 1 1065 ? -49.667 11.332 62.391 1.00 82.50 1065 THR A O 1
ATOM 8365 N N . HIS A 1 1066 ? -48.240 10.432 60.903 1.00 81.12 1066 HIS A N 1
ATOM 8366 C CA . HIS A 1 1066 ? -48.656 9.034 61.067 1.00 81.12 1066 HIS A CA 1
ATOM 8367 C C . HIS A 1 1066 ? -47.775 8.268 62.065 1.00 81.12 1066 HIS A C 1
ATOM 8369 O O . HIS A 1 1066 ? -47.979 7.081 62.298 1.00 81.12 1066 HIS A O 1
ATOM 8375 N N . VAL A 1 1067 ? -46.780 8.925 62.663 1.00 84.94 1067 VAL A N 1
ATOM 8376 C CA . VAL A 1 1067 ? -45.928 8.327 63.691 1.00 84.94 1067 VAL A CA 1
ATOM 8377 C C . VAL A 1 1067 ? -46.455 8.720 65.066 1.00 84.94 1067 VAL A C 1
ATOM 8379 O O . VAL A 1 1067 ? -46.706 9.898 65.312 1.00 84.94 1067 VAL A O 1
ATOM 8382 N N . TRP A 1 1068 ? -46.564 7.760 65.982 1.00 85.81 1068 TRP A N 1
ATOM 8383 C CA . TRP A 1 1068 ? -46.927 8.016 67.376 1.00 85.81 1068 TRP A CA 1
ATOM 8384 C C . TRP A 1 1068 ? -46.009 7.253 68.340 1.00 85.81 1068 TRP A C 1
ATOM 8386 O O . TRP A 1 1068 ? -45.359 6.276 67.962 1.00 85.81 1068 TRP A O 1
ATOM 8396 N N . PHE A 1 1069 ? -45.907 7.749 69.574 1.00 87.00 1069 PHE A N 1
ATOM 8397 C CA . PHE A 1 1069 ? -45.119 7.133 70.640 1.00 87.00 1069 PHE A CA 1
ATOM 8398 C C . PHE A 1 1069 ? -46.060 6.408 71.601 1.00 87.00 1069 PHE A C 1
ATOM 8400 O O . PHE A 1 1069 ? -46.959 7.031 72.163 1.00 87.00 1069 PHE A O 1
ATOM 8407 N N . ASP A 1 1070 ? -45.860 5.104 71.759 1.00 83.44 1070 ASP A N 1
ATOM 8408 C CA . ASP A 1 1070 ? -46.570 4.295 72.740 1.00 83.44 1070 ASP A CA 1
ATOM 8409 C C . ASP A 1 1070 ? -45.820 4.360 74.072 1.00 83.44 1070 ASP A C 1
ATOM 8411 O O . ASP A 1 1070 ? -44.764 3.740 74.235 1.00 83.44 1070 ASP A O 1
ATOM 8415 N N . GLU A 1 1071 ? -46.359 5.134 75.016 1.00 78.88 1071 GLU A N 1
ATOM 8416 C CA . GLU A 1 1071 ? -45.773 5.325 76.346 1.00 78.88 1071 GLU A CA 1
ATOM 8417 C C . GLU A 1 1071 ? -45.688 4.014 77.140 1.00 78.88 1071 GLU A C 1
ATOM 8419 O O . GLU A 1 1071 ? -44.741 3.832 77.907 1.00 78.88 1071 GLU A O 1
ATOM 8424 N N . ASN A 1 1072 ? -46.617 3.075 76.919 1.00 80.06 1072 ASN A N 1
ATOM 8425 C CA . ASN A 1 1072 ? -46.646 1.800 77.638 1.00 80.06 1072 ASN A CA 1
ATOM 8426 C C . ASN A 1 1072 ? -45.561 0.847 77.132 1.00 80.06 1072 ASN A C 1
ATOM 8428 O O . ASN A 1 1072 ? -44.915 0.158 77.919 1.00 80.06 1072 ASN A O 1
ATOM 8432 N N . ALA A 1 1073 ? -45.351 0.816 75.816 1.00 79.94 1073 ALA A N 1
ATOM 8433 C CA . ALA A 1 1073 ? -44.352 -0.041 75.182 1.00 79.94 1073 ALA A CA 1
ATOM 8434 C C . ALA A 1 1073 ? -42.971 0.627 75.040 1.00 79.94 1073 ALA A C 1
ATOM 8436 O O . ALA A 1 1073 ? -42.031 -0.021 74.578 1.00 79.94 1073 ALA A O 1
ATOM 8437 N N . GLN A 1 1074 ? -42.852 1.921 75.374 1.00 81.62 1074 GLN A N 1
ATOM 8438 C CA . GLN A 1 1074 ? -41.690 2.769 75.069 1.00 81.62 1074 GLN A CA 1
ATOM 8439 C C . GLN A 1 1074 ? -41.201 2.593 73.621 1.00 81.62 1074 GLN A C 1
ATOM 8441 O O . GLN A 1 1074 ? -40.001 2.519 73.338 1.00 81.62 1074 GLN A O 1
ATOM 8446 N N . SER A 1 1075 ? -42.143 2.490 72.684 1.00 82.69 1075 SER A N 1
ATOM 8447 C CA . SER A 1 1075 ? -41.860 2.203 71.278 1.00 82.69 1075 SER A CA 1
ATOM 8448 C C . SER A 1 1075 ? -42.500 3.243 70.369 1.00 82.69 1075 SER A C 1
ATOM 8450 O O . SER A 1 1075 ? -43.496 3.877 70.709 1.00 82.69 1075 SER A O 1
ATOM 8452 N N . ILE A 1 1076 ? -41.881 3.465 69.212 1.00 83.31 1076 ILE A N 1
ATOM 8453 C CA . ILE A 1 1076 ? -42.408 4.368 68.192 1.00 83.31 1076 ILE A CA 1
ATOM 8454 C C . ILE A 1 1076 ? -43.050 3.516 67.115 1.00 83.31 1076 ILE A C 1
ATOM 8456 O O . ILE A 1 1076 ? -42.365 2.719 66.473 1.00 83.31 1076 ILE A O 1
ATOM 8460 N N . ASN A 1 1077 ? -44.344 3.727 66.906 1.00 83.25 1077 ASN A N 1
ATOM 8461 C CA . ASN A 1 1077 ? -45.152 2.960 65.975 1.00 83.25 1077 ASN A CA 1
ATOM 8462 C C . ASN A 1 1077 ? -45.587 3.831 64.794 1.00 83.25 1077 ASN A C 1
ATOM 8464 O O . ASN A 1 1077 ? -45.728 5.053 64.900 1.00 83.25 1077 ASN A O 1
ATOM 8468 N N . PHE A 1 1078 ? -45.785 3.186 63.647 1.00 81.25 1078 PHE A N 1
ATOM 8469 C CA . PHE A 1 1078 ? -46.316 3.805 62.438 1.00 81.25 1078 PHE A CA 1
ATOM 8470 C C . PHE A 1 1078 ? -47.780 3.394 62.296 1.00 81.25 1078 PHE A C 1
ATOM 8472 O O . PHE A 1 1078 ? -48.075 2.203 62.222 1.00 81.25 1078 PHE A O 1
ATOM 8479 N N . ALA A 1 1079 ? -48.691 4.364 62.316 1.00 72.38 1079 ALA A N 1
ATOM 8480 C CA . ALA A 1 1079 ? -50.098 4.135 62.027 1.00 72.38 1079 ALA A CA 1
ATOM 8481 C C . ALA A 1 1079 ? -50.237 3.930 60.513 1.00 72.38 1079 ALA A C 1
ATOM 8483 O O . ALA A 1 1079 ? -50.096 4.892 59.754 1.00 72.38 1079 ALA A O 1
ATOM 8484 N N . VAL A 1 1080 ? -50.418 2.669 60.106 1.00 56.06 1080 VAL A N 1
ATOM 8485 C CA . VAL A 1 1080 ? -50.714 2.284 58.716 1.00 56.06 1080 VAL A CA 1
ATOM 8486 C C . VAL A 1 1080 ? -52.066 2.843 58.306 1.00 56.06 1080 VAL A C 1
ATOM 8488 O O . VAL A 1 1080 ? -53.021 2.690 59.103 1.00 56.06 1080 VAL A O 1
#

Foldseek 3Di:
DVVVVVVVVVVVVLVDLVQADPPDPPRANDDPPVRVVVVVVCVPPPCLDLVNLCPPPVCSVVSSVVSVSVVVSSVSNVVCCVVCVVPPPPPDDDDDPVNVVVVVVVVVVVVVVVVVVVVVCVVCVVDDDDDPPVVVVVVVVVVVVVVVVVVVVVVVVVVVVVLVVVLVVLVVVLVVLVVVLVVLVVVLVVVVVVVVVPPDPPVNVVSVVVNVVSVVVNVVSVVVSVVSVVVVVVVVVVVVPPPDDDDDDDPDPDPDDDDDDDDDDDDDDDDDDDPDDPPPDVVVVVVVVVVVVVVPDDDDDPPPDDDDDPVVVVVVVVVVVVVVVVVVVVVVVVVVVVCVAFQAHVVLLDFPLDLAAEEEEEELFAQPQLVVVLVVVCCVVAPPQEDEQEDLPPQFQDLVVSQVSVVVVHHYYTYGQCDQAAQSVVSRLVSLVVSQVPHPPRHAYEYEHADLLWADDPDSLGTGDPVSLVSHPVSVLRVLSNDLNHLLVVCVDPVNLVVLLVVLPDLDDDLQLLLLLVLLVLQLCQPDQDDADDLDRDSPSSPVSSVVSNVSVVSSVSSVVRPLQDRDPNSLVRLVSSCPHPSHCPPPPPPPDDPNSVSSSSSSVSSSVSNVVSVVSVGGHDPCCQVCVPSSHPYYAYAYGPDPDPVNVVRSVQSSLRSVCSSQVVQFPDWDWDDAPPDPWIWIWTWGNDDQWIKIFTATPPPRRGQDMDIDGPVVLSLQQADLFPVCVVPPPPRHDPHSNVSVVSQVVQWHFDQDPNGTDIDGHHPWDFPDWDFDAAQNFTWTWTWTRRHQLKIWIWIQGPVQRDIAIDICDLVNLVLQQVAEDPVQANCLSVVSGCNSNVQFQVFQKHKWFAPVRVVCVPPPPDRPDDPDDPDPPGIHIDGHSHDYTAHWDDWDWDDDPNFIWTWTWGARGQLAKIWIWTAGPVVRDIAIDIQGSVLCCQQQVPPDSDCVRSVVSQSVQWDWDDPPDPDDIYIDGNSFSDWDWDDFPNFIWTWTWGWDDDDDDFTKIWIWTATPPVRDIAIDIHTLVNVVVLVDDPDDSVCPVVVCSPDDPVSVVVVVVSQCVQWHADPVVRHIDGND

Nearest PDB structures (foldseek):
  9cpb-assembly1_6H  TM=1.467E-01  e=9.103E+00  Bos taurus

Sequence (1080 aa):
MKFLRRTSRLLRRLRILTMGPSSARPRRLALPRKALLLYRAHEKDPGFSLKTFGRIGKGSRAARQLVKYLQWAVDVHERQDSFLWKVPMFEGACLSPSVLRSHQKMRMKLLAEARVADRCVRALGDSIVIEEANFKQMEETAEKVDQHVAALSQDERAGEMEHERRIDAINTNLLETERDILEAEELLEHYREDVKLGLSAQLVRDLEAKIDMFEVRRMHLKLEEMKAAADKRRADEGRAYSTVDLGPRATSVCDELGDVEGRIMFQGKGGNLSESEIIIDVEKARRRSLRTMLEDTLSDQEILALDIDDDEAALRNCMGCHVDAEKSEDLVMAKEESDIHTFVPPSLLEPKETIGPKIVLLSRDVPAHAKIELLVRLNRDLPGKFVRVSATENMGLCAQTYQNVLDLGHIVVTDVDMGVGQSTRSLFLHGFAICKQVLLPKPSCACVVGSAENKSDTRPDFGTSEGDRSAMRDGELKCFSESANHLMEAMQESSLREEMKLLGRCDQPPKSYTLIMEAVVVLLSPSGKFRNPRKVVNTVSWLGTRRILAEAERLQHSLKAVDICNIPDINLSVLCSYLRHDNWPNNHGFAEGHEVMQLLSNWISSVVTFAMRLKESGGLPDPSCLEEPGGLFAVSSKVLDAGLDMEGLHSADQGYKRVLNCLLQDAVVRCDTVELSGTSIAYRVSACLGYGKAFFFVSESTTNRVVCTKALMLSEIDSLLAPSNKVFILRDHRLPPETQDELFEWISRTYILERVKGKITLKFKRDTSVLLRETRVISGFAVCLTVQARSTGDLMYRTYLPNFALTLEMLVDSRTLMNLLPNADPLWEEEAIKSCDVAQILRPVTDRLIIRPGYQAVHDMGKENCIAQSSQTVGREGISIGVRLKGGPGRHIVSCSLARSGSRFIVSVKEIGRGGPLIIRAYSPASCTKLEIVVSALDRRLCLDEKQSCSQLWKKCLFERLRIRSPSSCERMYLHFDRSFFKTVVRLGDASFAVSAEVLNLSDAEDSLQLLFFDALSSSKHKLIILKPALRDVLGGDGCANDLFFFFFGRGFERKGKYMRLLLTHVWFDENAQSINFAV

Solvent-accessible surface area (backbone atoms only — not comparable to full-atom values): 61902 Å² total; per-residue (Å²): 111,74,64,62,58,52,51,53,52,49,53,52,51,54,50,53,52,68,55,25,65,92,89,48,85,80,61,53,53,74,74,57,68,71,58,52,54,53,47,58,61,40,63,74,34,79,76,64,33,68,70,47,32,54,67,59,59,94,52,16,70,60,49,34,50,52,52,52,50,51,51,51,51,50,52,51,32,54,49,48,49,64,58,49,72,77,44,84,82,71,87,85,70,91,72,51,76,65,58,57,46,50,54,49,51,51,50,54,49,52,53,49,50,50,54,48,49,53,49,48,50,58,63,43,70,79,62,79,88,78,73,80,71,64,58,58,59,51,52,58,50,49,57,53,48,53,57,52,53,55,52,54,57,55,58,52,55,55,54,52,54,53,53,50,54,51,51,54,52,49,53,51,55,46,53,52,42,52,49,54,40,52,55,47,51,54,50,45,55,57,47,56,59,44,41,77,74,74,52,66,74,63,60,55,54,55,45,52,56,50,41,54,52,42,52,53,51,48,54,51,48,52,52,50,52,52,48,53,54,49,52,52,46,51,56,57,52,57,62,69,67,73,78,76,83,78,82,94,84,84,92,78,89,90,84,83,83,80,88,82,92,81,88,84,87,81,88,88,84,87,83,81,88,73,98,76,89,86,81,84,65,68,66,63,56,53,53,56,55,52,52,66,62,58,74,79,72,79,77,99,78,81,89,83,84,80,82,80,81,66,54,64,62,53,50,53,53,49,53,49,52,47,54,52,45,49,49,49,50,52,51,47,50,54,46,52,57,48,57,77,67,48,51,53,55,65,81,61,70,54,50,77,85,63,65,65,50,38,35,38,40,38,28,35,62,26,22,37,39,45,52,51,53,43,50,53,53,48,44,71,65,45,66,93,37,70,46,80,46,79,41,64,59,74,47,24,63,51,56,69,64,49,42,59,39,40,75,72,73,28,33,40,32,29,40,24,40,50,47,77,25,26,51,48,27,50,53,32,53,53,54,48,52,54,40,51,68,72,37,82,72,69,54,52,25,32,39,38,36,36,39,81,80,24,26,48,53,97,51,73,53,30,15,52,38,69,73,37,36,74,54,29,96,49,23,67,48,54,52,25,39,13,44,26,41,31,40,56,54,62,64,65,40,71,70,50,38,54,48,33,36,55,56,29,67,57,89,79,70,58,71,42,59,45,53,48,49,52,50,48,51,51,62,74,34,70,91,58,89,82,75,65,73,59,98,71,79,63,75,72,61,43,68,62,46,25,58,48,28,56,39,31,71,58,44,51,54,49,59,72,66,48,59,61,80,71,66,46,68,72,56,48,56,32,48,55,47,43,72,70,34,90,64,36,73,87,84,57,69,70,90,84,62,58,67,62,60,53,45,51,49,52,27,51,52,23,38,51,51,25,38,52,53,30,50,76,31,66,26,69,49,66,74,56,66,60,77,64,48,86,73,64,52,80,41,64,32,62,28,44,33,55,46,98,49,74,65,20,54,49,28,37,51,45,34,42,52,50,45,51,51,64,68,41,54,71,34,50,74,46,76,48,79,46,68,38,88,92,50,96,56,51,28,35,40,38,33,24,53,44,81,70,28,36,40,36,38,34,20,35,66,89,76,66,45,68,72,38,75,47,77,40,47,54,75,51,50,32,52,54,65,38,60,54,36,66,74,47,56,82,75,63,77,68,70,59,60,90,46,58,66,52,44,51,53,56,52,56,73,27,50,44,69,43,75,57,94,87,43,65,43,83,42,80,47,64,90,59,55,72,77,44,76,49,75,49,72,42,77,86,40,62,28,43,39,37,33,27,32,61,26,68,44,22,41,35,38,40,37,33,28,73,92,72,76,42,76,45,78,44,79,41,41,68,70,55,49,60,65,28,52,90,39,41,36,76,91,79,27,35,61,33,60,72,63,41,28,35,80,55,30,45,53,56,54,62,30,26,48,38,52,46,69,21,74,66,48,58,64,50,75,74,48,97,76,76,87,82,80,85,90,82,73,93,77,80,80,32,70,42,74,48,71,56,49,69,88,52,74,33,24,83,76,51,71,48,81,47,77,54,94,95,43,60,25,44,37,35,38,23,32,40,62,95,81,38,33,32,43,40,36,37,32,27,78,89,74,74,45,77,33,69,41,77,40,48,39,62,54,45,46,61,54,33,62,56,88,53,96,47,65,80,73,29,47,61,50,48,60,73,33,48,43,80,45,61,58,98,69,96,49,77,67,44,60,42,70,60,58,56,64,43,75,48,76,47,71,42,83,94,46,57,25,43,33,35,35,30,73,50,84,74,84,97,78,71,70,26,44,30,39,36,34,33,32,78,84,80,70,47,75,48,77,41,77,43,48,56,68,64,58,50,65,80,66,71,68,99,60,71,73,80,47,53,64,52,53,60,75,42,84,59,75,71,53,38,56,53,51,52,53,55,59,52,70,37,44,46,58,39,80,90,74,75,39,69,46,73,66,126

pLDDT: mean 74.67, std 17.56, range [24.44, 95.62]